Protein 4DM7 (pdb70)

Structure (mmCIF, N/CA/C/O backbone):
data_4DM7
#
_entry.id   4DM7
#
_cell.length_a   168.353
_cell.length_b   84.138
_cell.length_c   89.166
_cell.angle_alpha   90.00
_cell.angle_beta   100.48
_cell.angle_gamma   90.00
#
_symmetry.space_group_name_H-M   'C 1 2 1'
#
loop_
_entity.id
_entity.type
_entity.pdbx_description
1 polymer 'Putative hydrolase'
2 water water
#
loop_
_atom_site.group_PDB
_atom_site.id
_atom_site.type_symbol
_atom_site.label_atom_id
_atom_site.label_alt_id
_atom_site.label_comp_id
_atom_site.label_asym_id
_atom_site.label_entity_id
_atom_site.label_seq_id
_atom_site.pdbx_PDB_ins_code
_atom_site.Cartn_x
_atom_site.Cartn_y
_atom_site.Cartn_z
_atom_site.occupancy
_atom_site.B_iso_or_equiv
_atom_site.auth_seq_id
_atom_site.auth_comp_id
_atom_site.auth_asym_id
_atom_site.auth_atom_id
_atom_site.pdbx_PDB_model_num
ATOM 1 N N . ALA A 1 1 ? 0.354 -23.929 -8.083 1.00 22.65 25 ALA A N 1
ATOM 2 C CA . ALA A 1 1 ? 0.470 -25.385 -8.014 1.00 28.42 25 ALA A CA 1
ATOM 3 C C . ALA A 1 1 ? 0.281 -26.037 -9.383 1.00 27.02 25 ALA A C 1
ATOM 4 O O . ALA A 1 1 ? -0.796 -25.956 -9.979 1.00 30.81 25 ALA A O 1
ATOM 6 N N . GLU A 1 2 ? 1.333 -26.689 -9.871 1.00 21.79 26 GLU A N 1
ATOM 7 C CA . GLU A 1 2 ? 1.301 -27.328 -11.179 1.00 16.47 26 GLU A CA 1
ATOM 8 C C . GLU A 1 2 ? 1.658 -28.804 -11.075 1.00 14.07 26 GLU A C 1
ATOM 9 O O . GLU A 1 2 ? 2.651 -29.168 -10.454 1.00 14.55 26 GLU A O 1
ATOM 15 N N . GLU A 1 3 ? 0.836 -29.651 -11.682 1.00 8.64 27 GLU A N 1
ATOM 16 C CA . GLU A 1 3 ? 1.090 -31.079 -11.684 1.00 8.84 27 GLU A CA 1
ATOM 17 C C . GLU A 1 3 ? 2.309 -31.431 -12.530 1.00 6.25 27 GLU A C 1
ATOM 18 O O . GLU A 1 3 ? 3.001 -32.398 -12.253 1.00 12.34 27 GLU A O 1
ATOM 24 N N . PHE A 1 4 ? 2.584 -30.614 -13.549 1.00 7.50 28 PHE A N 1
ATOM 25 C CA . PHE A 1 4 ? 3.684 -30.865 -14.486 1.00 8.08 28 PHE A CA 1
ATOM 26 C C . PHE A 1 4 ? 4.410 -29.554 -14.783 1.00 10.89 28 PHE A C 1
ATOM 27 O O . PHE A 1 4 ? 3.792 -28.484 -14.820 1.00 11.62 28 PHE A O 1
ATOM 35 N N . PRO A 1 5 ? 5.727 -29.633 -15.009 1.00 9.73 29 PRO A N 1
ATOM 36 C CA . PRO A 1 5 ? 6.508 -28.419 -15.249 1.00 11.72 29 PRO A CA 1
ATOM 37 C C . PRO A 1 5 ? 6.231 -27.814 -16.620 1.00 11.68 29 PRO A C 1
ATOM 38 O O . PRO A 1 5 ? 6.267 -28.498 -17.657 1.00 9.26 29 PRO A O 1
ATOM 42 N N . VAL A 1 6 ? 5.943 -26.520 -16.605 1.00 14.76 30 VAL A N 1
ATOM 43 C CA . VAL A 1 6 ? 5.670 -25.758 -17.812 1.00 15.49 30 VAL A CA 1
ATOM 44 C C . VAL A 1 6 ? 6.978 -25.445 -18.536 1.00 13.69 30 VAL A C 1
ATOM 45 O O . VAL A 1 6 ? 7.969 -25.088 -17.896 1.00 17.15 30 VAL A O 1
ATOM 49 N N . PRO A 1 7 ? 7.000 -25.594 -19.874 1.00 14.37 31 PRO A N 1
ATOM 50 C CA . PRO A 1 7 ? 8.215 -25.252 -20.6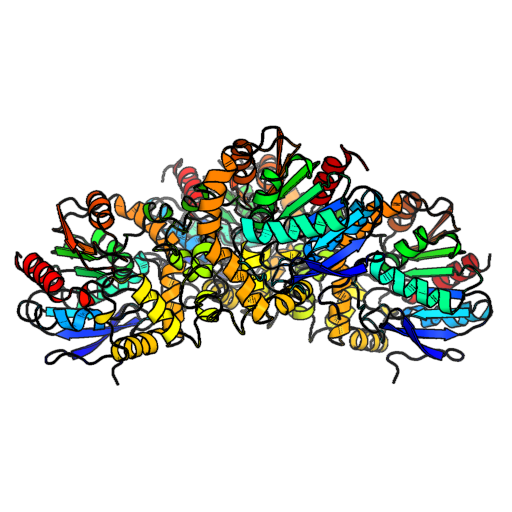22 1.00 15.44 31 PRO A CA 1
ATOM 51 C C . PRO A 1 7 ? 8.513 -23.764 -20.502 1.00 14.21 31 PRO A C 1
ATOM 52 O O . PRO A 1 7 ? 7.581 -22.971 -20.334 1.00 15.07 31 PRO A O 1
ATOM 56 N N . ASN A 1 8 ? 9.789 -23.393 -20.584 1.00 15.19 32 ASN A N 1
ATOM 57 C CA . ASN A 1 8 ? 10.177 -21.992 -20.468 1.00 15.08 32 ASN A CA 1
ATOM 58 C C . ASN A 1 8 ? 9.395 -21.147 -21.473 1.00 14.22 32 ASN A C 1
ATOM 59 O O . ASN A 1 8 ? 9.292 -21.497 -22.648 1.00 14.37 32 ASN A O 1
ATOM 64 N N . GLY A 1 9 ? 8.807 -20.053 -21.005 1.00 17.68 33 GLY A N 1
ATOM 65 C CA . GLY A 1 9 ? 8.127 -19.134 -21.900 1.00 19.53 33 GLY A CA 1
ATOM 66 C C . GLY A 1 9 ? 6.663 -19.461 -22.100 1.00 18.93 33 GLY A C 1
ATOM 67 O O . GLY A 1 9 ? 5.949 -18.768 -22.825 1.00 22.42 33 GLY A O 1
ATOM 68 N N . PHE A 1 10 ? 6.214 -20.536 -21.469 1.00 14.74 34 PHE A N 1
ATOM 69 C CA . PHE A 1 10 ? 4.801 -20.886 -21.523 1.00 13.90 34 PHE A CA 1
ATOM 70 C C . PHE A 1 10 ? 4.113 -20.507 -20.212 1.00 12.65 34 PHE A C 1
ATOM 71 O O . PHE A 1 10 ? 4.765 -20.337 -19.180 1.00 16.57 34 PHE A O 1
ATOM 79 N N . GLU A 1 11 ? 2.794 -20.377 -20.258 1.00 15.32 35 GLU A N 1
ATOM 80 C CA . GLU A 1 11 ? 2.032 -20.096 -19.054 1.00 14.85 35 GLU A CA 1
ATOM 81 C C . GLU A 1 11 ? 0.981 -21.167 -18.818 1.00 11.08 35 GLU A C 1
ATOM 82 O O . GLU A 1 11 ? 0.354 -21.652 -19.760 1.00 16.51 35 GLU A O 1
ATOM 88 N N . SER A 1 12 ? 0.815 -21.538 -17.556 1.00 11.75 36 SER A N 1
ATOM 89 C CA . SER A 1 12 ? -0.301 -22.369 -17.120 1.00 10.82 36 SER A CA 1
ATOM 90 C C . SER A 1 12 ? -1.463 -21.478 -16.685 1.00 12.90 36 SER A C 1
ATOM 91 O O . SER A 1 12 ? -1.294 -20.603 -15.832 1.00 13.74 36 SER A O 1
ATOM 94 N N . ALA A 1 13 ? -2.641 -21.694 -17.266 1.00 8.52 37 ALA A N 1
ATOM 95 C CA . ALA A 1 13 ? -3.798 -20.838 -16.985 1.00 11.21 37 ALA A CA 1
ATOM 96 C C . ALA A 1 13 ? -5.102 -21.625 -17.039 1.00 10.07 37 ALA A C 1
ATOM 97 O O . ALA A 1 13 ? -5.106 -22.823 -17.316 1.00 9.67 37 ALA A O 1
ATOM 99 N N . TYR A 1 14 ? -6.210 -20.947 -16.767 1.00 8.68 38 TYR A N 1
ATOM 100 C CA . TYR A 1 14 ? -7.520 -21.583 -16.788 1.00 8.61 38 TYR A CA 1
ATOM 101 C C . TYR A 1 14 ? -8.525 -20.700 -17.499 1.00 11.32 38 TYR A C 1
ATOM 102 O O . TYR A 1 14 ? -8.435 -19.470 -17.450 1.00 10.62 38 TYR A O 1
ATOM 111 N N . ARG A 1 15 ? -9.495 -21.330 -18.152 1.00 9.72 39 ARG A N 1
ATOM 112 C CA . ARG A 1 15 ? -10.611 -20.598 -18.725 1.00 8.94 39 ARG A CA 1
ATOM 113 C C . ARG A 1 15 ? -11.910 -21.319 -18.402 1.00 10.32 39 ARG A C 1
ATOM 114 O O . ARG A 1 15 ? -12.014 -22.535 -18.571 1.00 10.22 39 ARG A O 1
ATOM 122 N N . GLU A 1 16 ? -12.892 -20.579 -17.903 1.00 8.86 40 GLU A N 1
ATOM 123 C CA . GLU A 1 16 ? -14.223 -21.120 -17.687 1.00 11.35 40 GLU A CA 1
ATOM 124 C C . GLU A 1 16 ? -14.949 -21.194 -19.020 1.00 13.60 40 GLU A C 1
ATOM 125 O O . GLU A 1 16 ? -15.052 -20.197 -19.741 1.00 14.25 40 GLU A O 1
ATOM 131 N N . VAL A 1 17 ? -15.453 -22.379 -19.345 1.00 11.85 41 VAL A N 1
ATOM 132 C CA . VAL A 1 17 ? -16.170 -22.600 -20.591 1.00 11.79 41 VAL A CA 1
ATOM 133 C C . VAL A 1 17 ? -17.457 -23.347 -20.270 1.00 11.16 41 VAL A C 1
ATOM 134 O O . VAL A 1 17 ? -17.422 -24.474 -19.787 1.00 12.05 41 VAL A O 1
ATOM 138 N N . ASP A 1 18 ? -18.598 -22.706 -20.504 1.00 11.92 42 ASP A N 1
ATOM 139 C CA . ASP A 1 18 ? -19.879 -23.312 -20.166 1.00 12.53 42 ASP A CA 1
ATOM 140 C C . ASP A 1 18 ? -19.867 -23.857 -18.740 1.00 10.80 42 ASP A C 1
ATOM 141 O O . ASP A 1 18 ? -20.310 -24.976 -18.493 1.00 13.17 42 ASP A O 1
ATOM 146 N N . GLY A 1 19 ? -19.376 -23.046 -17.808 1.00 11.70 43 GLY A N 1
ATOM 147 C CA . GLY A 1 19 ? -19.408 -23.382 -16.393 1.00 13.69 43 GLY A CA 1
ATOM 148 C C . GLY A 1 19 ? -18.381 -24.405 -15.927 1.00 10.76 43 GLY A C 1
ATOM 149 O O . GLY A 1 19 ? -18.424 -24.838 -14.774 1.00 14.68 43 GLY A O 1
ATOM 150 N N . VAL A 1 20 ? -17.482 -24.807 -16.819 1.00 11.11 44 VAL A N 1
ATOM 151 C CA . VAL A 1 20 ? -16.438 -25.775 -16.493 1.00 12.51 44 VAL A CA 1
ATOM 152 C C . VAL A 1 20 ? -15.080 -25.095 -16.587 1.00 8.07 44 VAL A C 1
ATOM 153 O O . VAL A 1 20 ? -14.770 -24.466 -17.592 1.00 11.35 44 VAL A O 1
ATOM 157 N N . LYS A 1 21 ? -14.256 -25.230 -15.552 1.00 9.09 45 LYS A N 1
ATOM 158 C CA . LYS A 1 21 ? -12.959 -24.562 -15.545 1.00 11.48 45 LYS A CA 1
ATOM 159 C C . LYS A 1 21 ? -11.920 -25.465 -16.175 1.00 8.50 45 LYS A C 1
ATOM 160 O O . LYS A 1 21 ? -11.535 -26.479 -15.583 1.00 11.47 45 LYS A O 1
ATOM 166 N N . LEU A 1 22 ? -11.469 -25.102 -17.376 1.00 8.27 46 LEU A N 1
ATOM 167 C CA . LEU A 1 22 ? -10.476 -25.890 -18.096 1.00 8.28 46 LEU A CA 1
ATOM 168 C C . LEU A 1 22 ? -9.083 -25.356 -17.859 1.00 8.62 46 LEU A C 1
ATOM 169 O O . LEU A 1 22 ? -8.845 -24.150 -17.927 1.00 10.52 46 LEU A O 1
ATOM 174 N N . HIS A 1 23 ? -8.151 -26.260 -17.600 1.00 7.84 47 HIS A N 1
ATOM 175 C CA . HIS A 1 23 ? -6.745 -25.896 -17.484 1.00 8.04 47 HIS A CA 1
ATOM 176 C C . HIS A 1 23 ? -6.068 -26.005 -18.846 1.00 8.12 47 HIS A C 1
ATOM 177 O O . HIS A 1 23 ? -6.390 -26.896 -19.642 1.00 7.64 47 HIS A O 1
ATOM 184 N N . TYR A 1 24 ? -5.137 -25.105 -19.135 1.00 8.35 48 TYR A N 1
ATOM 185 C CA . TYR A 1 24 ? -4.337 -25.268 -20.337 1.00 5.01 48 TYR A CA 1
ATOM 186 C C . TYR A 1 24 ? -2.969 -24.650 -20.141 1.00 9.59 48 TYR A C 1
ATOM 187 O O . TYR A 1 24 ? -2.752 -23.863 -19.210 1.00 9.04 48 TYR A O 1
ATOM 196 N N . VAL A 1 25 ? -2.050 -25.019 -21.025 1.00 8.31 49 VAL A N 1
ATOM 197 C CA . VAL A 1 25 ? -0.740 -24.397 -21.082 1.00 8.49 49 VAL A CA 1
ATOM 198 C C . VAL A 1 25 ? -0.602 -23.744 -22.456 1.00 11.50 49 VAL A C 1
ATOM 199 O O . VAL A 1 25 ? -0.954 -24.349 -23.472 1.00 8.73 49 VAL A O 1
ATOM 203 N N . LYS A 1 26 ? -0.115 -22.499 -22.483 1.00 10.04 50 LYS A N 1
ATOM 204 C CA . LYS A 1 26 ? -0.077 -21.707 -23.708 1.00 11.07 50 LYS A CA 1
ATOM 205 C C . LYS A 1 26 ? 1.244 -20.970 -23.885 1.00 11.60 50 LYS A C 1
ATOM 206 O O . LYS A 1 26 ? 1.879 -20.552 -22.910 1.00 12.08 50 LYS A O 1
ATOM 212 N N . GLY A 1 27 ? 1.660 -20.824 -25.139 1.00 12.09 51 GLY A N 1
ATOM 213 C CA . GLY A 1 27 ? 2.849 -20.054 -25.462 1.00 11.36 51 GLY A CA 1
ATOM 214 C C . GLY A 1 27 ? 2.954 -19.855 -26.958 1.00 14.05 51 GLY A C 1
ATOM 215 O O . GLY A 1 27 ? 2.226 -20.477 -27.721 1.00 13.36 51 GLY A O 1
ATOM 216 N N . GLY A 1 28 ? 3.870 -18.987 -27.382 1.00 11.85 52 GLY A N 1
ATOM 217 C CA . GLY A 1 28 ? 4.071 -18.742 -28.798 1.00 14.81 52 GLY A CA 1
ATOM 218 C C . GLY A 1 28 ? 3.255 -17.600 -29.372 1.00 15.40 52 GLY A C 1
ATOM 219 O O . GLY A 1 28 ? 2.468 -16.960 -28.670 1.00 18.02 52 GLY A O 1
ATOM 220 N N . GLN A 1 29 ? 3.451 -17.353 -30.663 1.00 15.07 53 GLN A N 1
ATOM 221 C CA . GLN A 1 29 ? 2.766 -16.287 -31.383 1.00 16.26 53 GLN A CA 1
ATOM 222 C C . GLN A 1 29 ? 2.397 -16.785 -32.765 1.00 12.74 53 GLN A C 1
ATOM 223 O O . GLN A 1 29 ? 3.096 -17.624 -33.332 1.00 15.72 53 GLN A O 1
ATOM 229 N N . GLY A 1 30 ? 1.304 -16.264 -33.312 1.00 16.89 54 GLY A N 1
ATOM 230 C CA . GLY A 1 30 ? 0.858 -16.668 -34.633 1.00 16.10 54 GLY A CA 1
ATOM 231 C C . GLY A 1 30 ? -0.459 -17.423 -34.629 1.00 13.28 54 GLY A C 1
ATOM 232 O O . GLY A 1 30 ? -1.189 -17.419 -33.627 1.00 13.07 54 GLY A O 1
ATOM 233 N N . PRO A 1 31 ? -0.776 -18.078 -35.756 1.00 13.66 55 PRO A N 1
ATOM 234 C CA . PRO A 1 31 ? -2.018 -18.850 -35.851 1.00 16.93 55 PRO A CA 1
ATOM 235 C C . PRO A 1 31 ? -2.070 -19.897 -34.746 1.00 12.67 55 PRO A C 1
ATOM 236 O O . PRO A 1 31 ? -1.025 -20.386 -34.306 1.00 11.97 55 PRO A O 1
ATOM 240 N N . LEU A 1 32 ? -3.276 -20.241 -34.311 1.00 13.08 56 LEU A N 1
ATOM 241 C CA . LEU A 1 32 ? -3.440 -21.123 -33.166 1.00 11.68 56 LEU A CA 1
ATOM 242 C C . LEU A 1 32 ? -3.376 -22.598 -33.544 1.00 8.95 56 LEU A C 1
ATOM 243 O O . LEU A 1 32 ? -3.946 -23.015 -34.548 1.00 9.20 56 LEU A O 1
ATOM 248 N N . VAL A 1 33 ? -2.658 -23.370 -32.741 1.00 9.92 57 VAL A N 1
ATOM 249 C CA . VAL A 1 33 ? -2.717 -24.823 -32.800 1.00 10.04 57 VAL A CA 1
ATOM 250 C C . VAL A 1 33 ? -3.112 -25.319 -31.420 1.00 7.93 57 VAL A C 1
ATOM 251 O O . VAL A 1 33 ? -2.515 -24.920 -30.417 1.00 9.38 57 VAL A O 1
ATOM 255 N N . MET A 1 34 ? -4.141 -26.160 -31.372 1.00 7.81 58 MET A N 1
ATOM 256 C CA . MET A 1 34 ? -4.563 -26.782 -30.129 1.00 7.65 58 MET A CA 1
ATOM 257 C C . MET A 1 34 ? -4.152 -28.244 -30.139 1.00 5.56 58 MET A C 1
ATOM 258 O O . MET A 1 34 ? -4.436 -28.965 -31.106 1.00 7.04 58 MET A O 1
ATOM 263 N N . LEU A 1 35 ? -3.484 -28.663 -29.067 1.00 5.97 59 LEU A N 1
ATOM 264 C CA . LEU A 1 35 ? -3.009 -30.037 -28.919 1.00 7.32 59 LEU A CA 1
ATOM 265 C C . LEU A 1 35 ? -3.809 -30.709 -27.818 1.00 5.09 59 LEU A C 1
ATOM 266 O O . LEU A 1 35 ? -3.853 -30.198 -26.703 1.00 6.56 59 LEU A O 1
ATOM 271 N N . VAL A 1 36 ? -4.433 -31.852 -28.123 1.00 5.93 60 VAL A N 1
ATOM 272 C CA . VAL A 1 36 ? -5.352 -32.514 -27.180 1.00 5.32 60 VAL A CA 1
ATOM 273 C C . VAL A 1 36 ? -4.859 -33.921 -26.838 1.00 5.98 60 VAL A C 1
ATOM 274 O O . VAL A 1 36 ? -4.781 -34.806 -27.697 1.00 6.60 60 VAL A O 1
ATOM 278 N N . HIS A 1 37 ? -4.553 -34.121 -25.565 1.00 5.55 61 HIS A N 1
ATOM 279 C CA . HIS A 1 37 ? -3.990 -35.375 -25.057 1.00 3.88 61 HIS A CA 1
ATOM 280 C C . HIS A 1 37 ? -5.009 -36.512 -24.941 1.00 4.54 61 HIS A C 1
ATOM 281 O O . HIS A 1 37 ? -6.212 -36.323 -25.158 1.00 5.00 61 HIS A O 1
ATOM 288 N N . GLY A 1 38 ? -4.520 -37.688 -24.553 1.00 4.88 62 GLY A N 1
ATOM 289 C CA . GLY A 1 38 ? -5.377 -38.849 -24.380 1.00 5.94 62 GLY A CA 1
ATOM 290 C C . GLY A 1 38 ? -5.355 -39.488 -23.003 1.00 5.53 62 GLY A C 1
ATOM 291 O O . GLY A 1 38 ? -4.908 -38.886 -22.016 1.00 5.29 62 GLY A O 1
ATOM 292 N N . PHE A 1 39 ? -5.848 -40.718 -22.941 1.00 5.84 63 PHE A N 1
ATOM 293 C CA . PHE A 1 39 ? -5.967 -41.440 -21.680 1.00 5.28 63 PHE A CA 1
ATOM 294 C C . PHE A 1 39 ? -4.618 -41.748 -21.032 1.00 3.63 63 PHE A C 1
ATOM 295 O O . PHE A 1 39 ? -3.658 -42.108 -21.709 1.00 5.68 63 PHE A O 1
ATOM 303 N N . GLY A 1 40 ? -4.570 -41.629 -19.712 1.00 5.24 64 GLY A N 1
ATOM 304 C CA . GLY A 1 40 ? -3.361 -41.922 -18.961 1.00 3.75 64 GLY A CA 1
ATOM 305 C C . GLY A 1 40 ? -2.450 -40.721 -18.838 1.00 6.60 64 GLY A C 1
ATOM 306 O O . GLY A 1 40 ? -1.482 -40.765 -18.087 1.00 6.76 64 GLY A O 1
ATOM 307 N N . GLN A 1 41 ? -2.776 -39.651 -19.555 1.00 5.07 65 GLN A N 1
ATOM 308 C CA . GLN A 1 41 ? -1.885 -38.505 -19.656 1.00 5.57 65 GLN A CA 1
ATOM 309 C C . GLN A 1 41 ? -2.629 -37.189 -19.521 1.00 5.45 65 GLN A C 1
ATOM 310 O O . GLN A 1 41 ? -3.792 -37.159 -19.135 1.00 5.00 65 GLN A O 1
ATOM 316 N N . THR A 1 42 ? -1.928 -36.103 -19.818 1.00 5.45 66 THR A N 1
ATOM 317 C CA . THR A 1 42 ? -2.422 -34.740 -19.670 1.00 4.76 66 THR A CA 1
ATOM 318 C C . THR A 1 42 ? -1.736 -33.928 -20.754 1.00 5.44 66 THR A C 1
ATOM 319 O O . THR A 1 42 ? -1.043 -34.489 -21.615 1.00 5.52 66 THR A O 1
ATOM 323 N N . TRP A 1 43 ? -1.875 -32.606 -20.680 1.00 6.62 67 TRP A N 1
ATOM 324 C CA . TRP A 1 43 ? -1.222 -31.700 -21.618 1.00 4.54 67 TRP A CA 1
ATOM 325 C C . TRP A 1 43 ? 0.278 -31.992 -21.747 1.00 5.75 67 TRP A C 1
ATOM 326 O O . TRP A 1 43 ? 0.888 -31.738 -22.794 1.00 6.21 67 TRP A O 1
ATOM 337 N N . TYR A 1 44 ? 0.863 -32.515 -20.674 1.00 5.50 68 TYR A N 1
ATOM 338 C CA . TYR A 1 44 ? 2.312 -32.688 -20.593 1.00 6.56 68 TYR A CA 1
ATOM 339 C C . TYR A 1 44 ? 2.894 -33.616 -21.659 1.00 5.20 68 TYR A C 1
ATOM 340 O O . TYR A 1 44 ? 4.078 -33.519 -21.968 1.00 6.16 68 TYR A O 1
ATOM 349 N N . GLU A 1 45 ? 2.084 -34.497 -22.251 1.00 4.41 69 GLU A N 1
ATOM 350 C CA . GLU A 1 45 ? 2.636 -35.376 -23.279 1.00 5.48 69 GLU A CA 1
ATOM 351 C C . GLU A 1 45 ? 3.184 -34.540 -24.441 1.00 4.92 69 GLU A C 1
ATOM 352 O O . GLU A 1 45 ? 4.035 -35.006 -25.192 1.00 6.62 69 GLU A O 1
ATOM 358 N N . TRP A 1 46 ? 2.683 -33.313 -24.588 1.00 4.22 70 TRP A N 1
ATOM 359 C CA . TRP A 1 46 ? 3.072 -32.427 -25.675 1.00 5.06 70 TRP A CA 1
ATOM 360 C C . TRP A 1 46 ? 4.240 -31.502 -25.336 1.00 6.01 70 TRP A C 1
ATOM 361 O O . TRP A 1 46 ? 4.605 -30.665 -26.155 1.00 6.62 70 TRP A O 1
ATOM 372 N N . HIS A 1 47 ? 4.818 -31.631 -24.139 1.00 5.74 71 HIS A N 1
ATOM 373 C CA . HIS A 1 47 ? 5.743 -30.595 -23.662 1.00 6.85 71 HIS A CA 1
ATOM 374 C C . HIS A 1 47 ? 7.027 -30.475 -24.490 1.00 6.75 71 HIS A C 1
ATOM 375 O O . HIS A 1 47 ? 7.670 -29.425 -24.484 1.00 10.22 71 HIS A O 1
ATOM 382 N N . GLN A 1 48 ? 7.413 -31.546 -25.181 1.00 7.07 72 GLN A N 1
ATOM 383 C CA . GLN A 1 48 ? 8.600 -31.498 -26.044 1.00 9.27 72 GLN A CA 1
ATOM 384 C C . GLN A 1 48 ? 8.302 -30.860 -27.400 1.00 10.23 72 GLN A C 1
ATOM 385 O O . GLN A 1 48 ? 9.141 -30.148 -27.960 1.00 14.19 72 GLN A O 1
ATOM 391 N N . LEU A 1 49 ? 7.115 -31.131 -27.935 1.00 7.57 73 LEU A N 1
ATOM 392 C CA . LEU A 1 49 ? 6.678 -30.559 -29.204 1.00 9.14 73 LEU A CA 1
ATOM 393 C C . LEU A 1 49 ? 6.346 -29.068 -29.093 1.00 6.62 73 LEU A C 1
ATOM 394 O O . LEU A 1 49 ? 6.587 -28.303 -30.024 1.00 9.97 73 LEU A O 1
ATOM 399 N N . MET A 1 50 ? 5.787 -28.670 -27.956 1.00 8.33 74 MET A N 1
ATOM 400 C CA . MET A 1 50 ? 5.261 -27.312 -27.783 1.00 10.23 74 MET A CA 1
ATOM 401 C C . MET A 1 50 ? 6.249 -26.163 -28.086 1.00 10.01 74 MET A C 1
ATOM 402 O O . MET A 1 50 ? 5.893 -25.242 -28.822 1.00 10.10 74 MET A O 1
ATOM 407 N N . PRO A 1 51 ? 7.484 -26.214 -27.541 1.00 10.30 75 PRO A N 1
ATOM 408 C CA . PRO A 1 51 ? 8.438 -25.122 -27.793 1.00 11.95 75 PRO A CA 1
ATOM 409 C C . PRO A 1 51 ? 8.778 -24.986 -29.274 1.00 10.55 75 PRO A C 1
ATOM 410 O O . PRO A 1 51 ? 9.042 -23.880 -29.758 1.00 12.65 75 PRO A O 1
ATOM 414 N N . GLU A 1 52 ? 8.775 -26.108 -29.987 1.00 13.00 76 GLU A N 1
ATOM 415 C CA . GLU A 1 52 ? 9.113 -26.115 -31.407 1.00 15.89 76 GLU A CA 1
ATOM 416 C C . GLU A 1 52 ? 7.990 -25.485 -32.227 1.00 12.37 76 GLU A C 1
ATOM 417 O O . GLU A 1 52 ? 8.230 -24.648 -33.092 1.00 13.72 76 GLU A O 1
ATOM 423 N N . LEU A 1 53 ? 6.756 -25.874 -31.938 1.00 11.95 77 LEU A N 1
ATOM 424 C CA . LEU A 1 53 ? 5.610 -25.266 -32.599 1.00 9.71 77 LEU A CA 1
ATOM 425 C C . LEU A 1 53 ? 5.452 -23.783 -32.256 1.00 11.51 77 LEU A C 1
ATOM 426 O O . LEU A 1 53 ? 5.014 -22.995 -33.090 1.00 13.34 77 LEU A O 1
ATOM 431 N N . ALA A 1 54 ? 5.816 -23.410 -31.033 1.00 10.13 78 ALA A N 1
ATOM 432 C CA . ALA A 1 54 ? 5.691 -22.028 -30.563 1.00 10.80 78 ALA A CA 1
ATOM 433 C C . ALA A 1 54 ? 6.521 -21.022 -31.348 1.00 15.24 78 ALA A C 1
ATOM 434 O O . ALA A 1 54 ? 6.323 -19.818 -31.212 1.00 16.41 78 ALA A O 1
ATOM 436 N N . LYS A 1 55 ? 7.456 -21.514 -32.153 1.00 13.51 79 LYS A N 1
ATOM 437 C CA . LYS A 1 55 ? 8.294 -20.636 -32.965 1.00 12.76 79 LYS A CA 1
ATOM 438 C C . LYS A 1 55 ? 7.523 -20.112 -34.173 1.00 17.17 79 LYS A C 1
ATOM 439 O O . LYS A 1 55 ? 7.941 -19.142 -34.815 1.00 19.04 79 LYS A O 1
ATOM 445 N N . ARG A 1 56 ? 6.398 -20.756 -34.473 1.00 17.31 80 ARG A N 1
ATOM 446 C CA . ARG A 1 56 ? 5.609 -20.441 -35.662 1.00 19.32 80 ARG A CA 1
ATOM 447 C C . ARG A 1 56 ? 4.121 -20.258 -35.360 1.00 17.02 80 ARG A C 1
ATOM 448 O O . ARG A 1 56 ? 3.382 -19.713 -36.179 1.00 18.24 80 ARG A O 1
ATOM 456 N N . PHE A 1 57 ? 3.687 -20.715 -34.188 1.00 14.99 81 PHE A N 1
ATOM 457 C CA . PHE A 1 57 ? 2.267 -20.751 -33.849 1.00 13.82 81 PHE A CA 1
ATOM 458 C C . PHE A 1 57 ? 2.008 -20.307 -32.416 1.00 11.16 81 PHE A C 1
ATOM 459 O O . PHE A 1 57 ? 2.901 -20.372 -31.560 1.00 11.83 81 PHE A O 1
ATOM 467 N N . THR A 1 58 ? 0.777 -19.872 -32.152 1.00 9.71 82 THR A N 1
ATOM 468 C CA . THR A 1 58 ? 0.274 -19.832 -30.784 1.00 9.41 82 THR A CA 1
ATOM 469 C C . THR A 1 58 ? -0.176 -21.256 -30.455 1.00 10.27 82 THR A C 1
ATOM 470 O O . THR A 1 58 ? -0.981 -21.840 -31.181 1.00 12.37 82 THR A O 1
ATOM 474 N N . VAL A 1 59 ? 0.368 -21.816 -29.378 1.00 10.55 83 VAL A N 1
ATOM 475 C CA . VAL A 1 59 ? 0.111 -23.201 -29.010 1.00 10.32 83 VAL A CA 1
ATOM 476 C C . VAL A 1 59 ? -0.688 -23.258 -27.713 1.00 8.86 83 VAL A C 1
ATOM 477 O O . VAL A 1 59 ? -0.300 -22.634 -26.720 1.00 11.21 83 VAL A O 1
ATOM 481 N N . ILE A 1 60 ? -1.799 -23.995 -27.725 1.00 8.11 84 ILE A N 1
ATOM 482 C CA . ILE A 1 60 ? -2.555 -24.242 -26.510 1.00 10.46 84 ILE A CA 1
ATOM 483 C C . ILE A 1 60 ? -2.734 -25.747 -26.329 1.00 8.10 84 ILE A C 1
ATOM 484 O O . ILE A 1 60 ? -3.092 -26.465 -27.274 1.00 9.48 84 ILE A O 1
ATOM 489 N N . ALA A 1 61 ? -2.457 -26.214 -25.117 1.00 7.75 85 ALA A N 1
ATOM 490 C CA . ALA A 1 61 ? -2.625 -27.628 -24.775 1.00 6.66 85 ALA A CA 1
ATOM 491 C C . ALA A 1 61 ? -3.489 -27.723 -23.529 1.00 7.42 85 ALA A C 1
ATOM 492 O O . ALA A 1 61 ? -3.002 -27.503 -22.424 1.00 8.16 85 ALA A O 1
ATOM 494 N N . PRO A 1 62 ? -4.786 -28.034 -23.704 1.00 7.04 86 PRO A N 1
ATOM 495 C CA . PRO A 1 62 ? -5.677 -28.149 -22.547 1.00 6.95 86 PRO A CA 1
ATOM 496 C C . PRO A 1 62 ? -5.655 -29.542 -21.921 1.00 9.10 86 PRO A C 1
ATOM 497 O O . PRO A 1 62 ? -5.300 -30.535 -22.583 1.00 7.38 86 PRO A O 1
ATOM 501 N N . ASP A 1 63 ? -6.031 -29.606 -20.647 1.00 6.89 87 ASP A N 1
ATOM 502 C CA . ASP A 1 63 ? -6.361 -30.867 -19.984 1.00 6.01 87 ASP A CA 1
ATOM 503 C C . ASP A 1 63 ? -7.820 -31.188 -20.297 1.00 5.00 87 ASP A C 1
ATOM 504 O O . ASP A 1 63 ? -8.688 -30.316 -20.191 1.00 7.25 87 ASP A O 1
ATOM 509 N N . LEU A 1 64 ? -8.090 -32.420 -20.711 1.00 5.24 88 LEU A N 1
ATOM 510 C CA . LEU A 1 64 ? -9.470 -32.855 -20.949 1.00 5.77 88 LEU A CA 1
ATOM 511 C C . LEU A 1 64 ? -10.306 -32.744 -19.675 1.00 6.30 88 LEU A C 1
ATOM 512 O O . LEU A 1 64 ? -9.790 -32.907 -18.567 1.00 6.46 88 LEU A O 1
ATOM 517 N N . PRO A 1 65 ? -11.597 -32.444 -19.827 1.00 6.56 89 PRO A N 1
ATOM 518 C CA . PRO A 1 65 ? -12.470 -32.312 -18.661 1.00 7.09 89 PRO A CA 1
ATOM 519 C C . PRO A 1 65 ? -12.328 -33.502 -17.713 1.00 8.27 89 PRO A C 1
ATOM 520 O O . PRO A 1 65 ? -12.411 -34.669 -18.136 1.00 7.53 89 PRO A O 1
ATOM 524 N N . GLY A 1 66 ? -12.092 -33.194 -16.437 1.00 7.01 90 GLY A N 1
ATOM 525 C CA . GLY A 1 66 ? -11.940 -34.204 -15.407 1.00 7.64 90 GLY A CA 1
ATOM 526 C C . GLY A 1 66 ? -10.512 -34.671 -15.211 1.00 6.29 90 GLY A C 1
ATOM 527 O O . GLY A 1 66 ? -10.172 -35.168 -14.139 1.00 8.40 90 GLY A O 1
ATOM 528 N N . LEU A 1 67 ? -9.688 -34.495 -16.241 1.00 6.50 91 LEU A N 1
ATOM 529 C CA . LEU A 1 67 ? -8.312 -34.972 -16.222 1.00 5.50 91 LEU A CA 1
ATOM 530 C C . LEU A 1 67 ? -7.344 -33.817 -15.996 1.00 7.22 91 LEU A C 1
ATOM 531 O O . LEU A 1 67 ? -7.699 -32.644 -16.170 1.00 6.66 91 LEU A O 1
ATOM 536 N N . GLY A 1 68 ? -6.113 -34.137 -15.612 1.00 6.06 92 GLY A N 1
ATOM 537 C CA . GLY A 1 68 ? -5.149 -33.104 -15.285 1.00 6.45 92 GLY A CA 1
ATOM 538 C C . GLY A 1 68 ? -5.773 -32.119 -14.300 1.00 6.86 92 GLY A C 1
ATOM 539 O O . GLY A 1 68 ? -6.312 -32.528 -13.267 1.00 8.09 92 GLY A O 1
ATOM 540 N N . GLN A 1 69 ? -5.720 -30.830 -14.620 1.00 8.04 93 GLN A N 1
ATOM 541 C CA . GLN A 1 69 ? -6.219 -29.798 -13.712 1.00 7.24 93 GLN A CA 1
ATOM 542 C C . GLN A 1 69 ? -7.530 -29.181 -14.195 1.00 8.90 93 GLN A C 1
ATOM 543 O O . GLN A 1 69 ? -7.907 -28.092 -13.752 1.00 8.75 93 GLN A O 1
ATOM 549 N N . SER A 1 70 ? -8.223 -29.879 -15.096 1.00 7.26 94 SER A N 1
ATOM 550 C CA . SER A 1 70 ? -9.522 -29.428 -15.618 1.00 6.14 94 SER A CA 1
ATOM 551 C C . SER A 1 70 ? -10.687 -30.037 -14.842 1.00 5.85 94 SER A C 1
ATOM 552 O O . SER A 1 70 ? -10.681 -31.232 -14.531 1.00 7.63 94 SER A O 1
ATOM 555 N N . GLU A 1 71 ? -11.698 -29.221 -14.553 1.00 7.94 95 GLU A N 1
ATOM 556 C CA . GLU A 1 71 ? -12.921 -29.718 -13.932 1.00 8.63 95 GLU A CA 1
ATOM 557 C C . GLU A 1 71 ? -13.663 -30.697 -14.844 1.00 8.47 95 GLU A C 1
ATOM 558 O O . GLU A 1 71 ? -13.566 -30.616 -16.072 1.00 8.75 95 GLU A O 1
ATOM 564 N N . PRO A 1 72 ? -14.410 -31.630 -14.238 1.00 9.04 96 PRO A N 1
ATOM 565 C CA . PRO A 1 72 ? -15.242 -32.549 -15.018 1.00 9.76 96 PRO A CA 1
ATOM 566 C C . PRO A 1 72 ? -16.276 -31.782 -15.841 1.00 7.69 96 PRO A C 1
ATOM 567 O O . PRO A 1 72 ? -16.635 -30.640 -15.490 1.00 9.46 96 PRO A O 1
ATOM 571 N N . PRO A 1 73 ? -16.753 -32.398 -16.928 1.00 9.53 97 PRO A N 1
ATOM 572 C CA . PRO A 1 73 ? -17.772 -31.752 -17.762 1.00 10.11 97 PRO A CA 1
ATOM 573 C C . PRO A 1 73 ? -19.084 -31.723 -17.011 1.00 11.66 97 PRO A C 1
ATOM 574 O O . PRO A 1 73 ? -19.336 -32.589 -16.167 1.00 12.53 97 PRO A O 1
ATOM 578 N N . LYS A 1 74 ? -19.916 -30.737 -17.316 1.00 11.96 98 LYS A N 1
ATOM 579 C CA . LYS A 1 74 ? -21.206 -30.618 -16.652 1.00 12.72 98 LYS A CA 1
ATOM 580 C C . LYS A 1 74 ? -22.327 -31.239 -17.476 1.00 14.02 98 LYS A C 1
ATOM 581 O O . LYS A 1 74 ? -23.376 -31.590 -16.941 1.00 18.56 98 LYS A O 1
ATOM 587 N N . THR A 1 75 ? -22.098 -31.379 -18.775 1.00 9.36 99 THR A N 1
ATOM 588 C CA . THR A 1 75 ? -23.053 -32.045 -19.656 1.00 11.93 99 THR A CA 1
ATOM 589 C C . THR A 1 75 ? -22.856 -33.567 -19.629 1.00 12.64 99 THR A C 1
ATOM 590 O O . THR A 1 75 ? -23.704 -34.311 -19.130 1.00 14.82 99 THR A O 1
ATOM 594 N N . GLY A 1 76 ? -21.725 -34.034 -20.151 1.00 10.82 100 GLY A N 1
ATOM 595 C CA . GLY A 1 76 ? -21.447 -35.459 -20.161 1.00 11.53 100 GLY A CA 1
ATOM 596 C C . GLY A 1 76 ? -20.126 -35.719 -20.842 1.00 9.40 100 GLY A C 1
ATOM 597 O O . GLY A 1 76 ? -19.439 -34.783 -21.241 1.00 10.36 100 GLY A O 1
ATOM 598 N N . TYR A 1 77 ? -19.785 -36.995 -20.989 1.00 9.62 101 TYR A N 1
ATOM 599 C CA . TYR A 1 77 ? -18.473 -37.402 -21.473 1.00 7.78 101 TYR A CA 1
ATOM 600 C C . TYR A 1 77 ? -18.470 -37.951 -22.894 1.00 8.49 101 TYR A C 1
ATOM 601 O O . TYR A 1 77 ? -17.422 -38.412 -23.367 1.00 7.60 101 TYR A O 1
ATOM 610 N N . SER A 1 78 ? -19.624 -37.955 -23.555 1.00 9.15 102 SER A N 1
ATOM 611 C CA . SER A 1 78 ? -19.674 -38.366 -24.948 1.00 8.26 102 SER A CA 1
ATOM 612 C C . SER A 1 78 ? -18.865 -37.393 -25.795 1.00 10.31 102 SER A C 1
ATOM 613 O O . SER A 1 78 ? -18.705 -36.222 -25.444 1.00 9.50 102 SER A O 1
ATOM 616 N N . GLY A 1 79 ? -18.376 -37.874 -26.927 1.00 9.01 103 GLY A N 1
ATOM 617 C CA . GLY A 1 79 ? -17.526 -37.051 -27.768 1.00 8.03 103 GLY A CA 1
ATOM 618 C C . GLY A 1 79 ? -18.155 -35.733 -28.155 1.00 8.99 103 GLY A C 1
ATOM 619 O O . GLY A 1 79 ? -17.487 -34.691 -28.149 1.00 10.43 103 GLY A O 1
ATOM 620 N N . GLU A 1 80 ? -19.434 -35.762 -28.496 1.00 8.58 104 GLU A N 1
ATOM 621 C CA . GLU A 1 80 ? -20.092 -34.551 -28.953 1.00 11.59 104 GLU A CA 1
ATOM 622 C C . GLU A 1 80 ? -20.205 -33.539 -27.815 1.00 10.46 104 GLU A C 1
ATOM 623 O O . GLU A 1 80 ? -20.055 -32.335 -28.033 1.00 13.91 104 GLU A O 1
ATOM 629 N N . GLN A 1 81 ? -20.466 -34.016 -26.600 1.00 10.02 105 GLN A N 1
ATOM 630 C CA . GLN A 1 81 ? -20.553 -33.122 -25.446 1.00 9.45 105 GLN A CA 1
ATOM 631 C C . GLN A 1 81 ? -19.201 -32.503 -25.092 1.00 7.25 105 GLN A C 1
ATOM 632 O O . GLN A 1 81 ? -19.093 -31.309 -24.842 1.00 10.32 105 GLN A O 1
ATOM 638 N N . VAL A 1 82 ? -18.158 -33.323 -25.054 1.00 8.70 106 VAL A N 1
ATOM 639 C CA . VAL A 1 82 ? -16.843 -32.817 -24.698 1.00 6.36 106 VAL A CA 1
ATOM 640 C C . VAL A 1 82 ? -16.264 -31.889 -25.763 1.00 8.06 106 VAL A C 1
ATOM 641 O O . VAL A 1 82 ? -15.594 -30.904 -25.443 1.00 9.02 106 VAL A O 1
ATOM 645 N N . ALA A 1 83 ? -16.548 -32.180 -27.026 1.00 7.11 107 ALA A N 1
ATOM 646 C CA . ALA A 1 83 ? -16.023 -31.359 -28.119 1.00 9.24 107 ALA A CA 1
ATOM 647 C C . ALA A 1 83 ? -16.523 -29.910 -28.044 1.00 8.70 107 ALA A C 1
ATOM 648 O O . ALA A 1 83 ? -15.815 -28.992 -28.445 1.00 9.93 107 ALA A O 1
ATOM 650 N N . VAL A 1 84 ? -17.740 -29.699 -27.541 1.00 9.42 108 VAL A N 1
ATOM 651 C CA . VAL A 1 84 ? -18.225 -28.334 -27.335 1.00 9.43 108 VAL A CA 1
ATOM 652 C C . VAL A 1 84 ? -17.262 -27.514 -26.478 1.00 8.28 108 VAL A C 1
ATOM 653 O O . VAL A 1 84 ? -16.920 -26.389 -26.836 1.00 10.44 108 VAL A O 1
ATOM 657 N N . TYR A 1 85 ? -16.816 -28.072 -25.356 1.00 8.66 109 TYR A N 1
ATOM 658 C CA . TYR A 1 85 ? -15.887 -27.356 -24.483 1.00 10.23 109 TYR A CA 1
ATOM 659 C C . TYR A 1 85 ? -14.591 -27.011 -25.204 1.00 10.17 109 TYR A C 1
ATOM 660 O O . TYR A 1 85 ? -14.082 -25.893 -25.099 1.00 10.78 109 TYR A O 1
ATOM 669 N N . LEU A 1 86 ? -14.036 -27.984 -25.920 1.00 8.62 110 LEU A N 1
ATOM 670 C CA . LEU A 1 86 ? -12.760 -27.781 -26.599 1.00 8.28 110 LEU A CA 1
ATOM 671 C C . LEU A 1 86 ? -12.874 -26.803 -27.768 1.00 7.38 110 LEU A C 1
ATOM 672 O O . LEU A 1 86 ? -11.989 -25.973 -27.979 1.00 8.36 110 LEU A O 1
ATOM 677 N N . HIS A 1 87 ? -13.977 -26.880 -28.508 1.00 9.64 111 HIS A N 1
ATOM 678 C CA . HIS A 1 87 ? -14.214 -25.949 -29.601 1.00 9.49 111 HIS A CA 1
ATOM 679 C C . HIS A 1 87 ? -14.339 -24.523 -29.066 1.00 10.01 111 HIS A C 1
ATOM 680 O O . HIS A 1 87 ? -13.693 -23.603 -29.569 1.00 10.67 111 HIS A O 1
ATOM 687 N N . LYS A 1 88 ? -15.154 -24.335 -28.032 1.00 9.30 112 LYS A N 1
ATOM 688 C CA . LYS A 1 88 ? -15.322 -23.007 -27.453 1.00 11.32 112 LYS A CA 1
ATOM 689 C C . LYS A 1 88 ? -14.016 -22.465 -26.860 1.00 11.11 112 LYS A C 1
ATOM 690 O O . LYS A 1 88 ? -13.718 -21.276 -26.984 1.00 12.76 112 LYS A O 1
ATOM 696 N N . LEU A 1 89 ? -13.219 -23.333 -26.242 1.00 9.70 113 LEU A N 1
ATOM 697 C CA . LEU A 1 89 ? -11.931 -22.894 -25.702 1.00 10.69 113 LEU A CA 1
ATOM 698 C C . LEU A 1 89 ? -11.032 -22.332 -26.807 1.00 10.89 113 LEU A C 1
ATOM 699 O O . LEU A 1 89 ? -10.489 -21.229 -26.686 1.00 10.29 113 LEU A O 1
ATOM 704 N N . ALA A 1 90 ? -10.874 -23.106 -27.878 1.00 10.41 114 ALA A N 1
ATOM 705 C CA . ALA A 1 90 ? -10.039 -22.709 -28.998 1.00 10.83 114 ALA A CA 1
ATOM 706 C C . ALA A 1 90 ? -10.540 -21.405 -29.604 1.00 11.46 114 ALA A C 1
ATOM 707 O O . ALA A 1 90 ? -9.749 -20.516 -29.895 1.00 13.00 114 ALA A O 1
ATOM 709 N N . ARG A 1 91 ? -11.853 -21.294 -29.793 1.00 10.98 115 ARG A N 1
ATOM 710 C CA . ARG A 1 91 ? -12.405 -20.120 -30.463 1.00 12.15 115 ARG A CA 1
ATOM 711 C C . ARG A 1 91 ? -12.250 -18.853 -29.620 1.00 14.33 115 ARG A C 1
ATOM 712 O O . ARG A 1 91 ? -12.258 -17.743 -30.152 1.00 16.63 115 ARG A O 1
ATOM 720 N N . GLN A 1 92 ? -12.084 -19.014 -28.313 1.00 14.16 116 GLN A N 1
ATOM 721 C CA . GLN A 1 92 ? -11.775 -17.871 -27.452 1.00 15.14 116 GLN A CA 1
ATOM 722 C C . GLN A 1 92 ? -10.432 -17.250 -27.830 1.00 12.38 116 GLN A C 1
ATOM 723 O O . GLN A 1 92 ? -10.254 -16.021 -27.776 1.00 16.25 116 GLN A O 1
ATOM 729 N N . PHE A 1 93 ? -9.487 -18.103 -28.218 1.00 11.50 117 PHE A N 1
ATOM 730 C CA . PHE A 1 93 ? -8.145 -17.651 -28.568 1.00 13.48 117 PHE A CA 1
ATOM 731 C C . PHE A 1 93 ? -8.022 -17.350 -30.061 1.00 13.76 117 PHE A C 1
ATOM 732 O O . PHE A 1 93 ? -7.118 -16.629 -30.484 1.00 18.84 117 PHE A O 1
ATOM 740 N N . SER A 1 94 ? -8.930 -17.909 -30.854 1.00 14.28 118 SER A N 1
ATOM 741 C CA . SER A 1 94 ? -8.934 -17.679 -32.296 1.00 13.95 118 SER A CA 1
ATOM 742 C C . SER A 1 94 ? -10.349 -17.452 -32.811 1.00 13.95 118 SER A C 1
ATOM 743 O O . SER A 1 94 ? -10.886 -18.273 -33.554 1.00 15.03 118 SER A O 1
ATOM 746 N N . PRO A 1 95 ? -10.958 -16.324 -32.421 1.00 14.91 119 PRO A N 1
ATOM 747 C CA . PRO A 1 95 ? -12.367 -16.078 -32.744 1.00 17.72 119 PRO A CA 1
ATOM 748 C C . PRO A 1 95 ? -12.624 -15.745 -34.214 1.00 17.15 119 PRO A C 1
ATOM 749 O O . PRO A 1 95 ? -13.747 -15.943 -34.676 1.00 20.66 119 PRO A O 1
ATOM 753 N N . ASP A 1 96 ? -11.609 -15.263 -34.927 1.00 18.54 120 ASP A N 1
ATOM 754 C CA . ASP A 1 96 ? -11.795 -14.747 -36.286 1.00 24.08 120 ASP A CA 1
ATOM 755 C C . ASP A 1 96 ? -11.048 -15.530 -37.361 1.00 24.12 120 ASP A C 1
ATOM 756 O O . ASP A 1 96 ? -11.087 -15.165 -38.538 1.00 24.38 120 ASP A O 1
ATOM 761 N N . ARG A 1 97 ? -10.368 -16.599 -36.960 1.00 18.82 121 ARG A N 1
ATOM 762 C CA . ARG A 1 97 ? -9.547 -17.372 -37.881 1.00 17.78 121 ARG A CA 1
ATOM 763 C C . ARG A 1 97 ? -9.627 -18.854 -37.553 1.00 14.99 121 ARG A C 1
ATOM 764 O O . ARG A 1 97 ? -9.804 -19.231 -36.393 1.00 16.22 121 ARG A O 1
ATOM 772 N N . PRO A 1 98 ? -9.501 -19.706 -38.577 1.00 13.89 122 PRO A N 1
ATOM 773 C CA . PRO A 1 98 ? -9.473 -21.152 -38.343 1.00 12.35 122 PRO A CA 1
ATOM 774 C C . PRO A 1 98 ? -8.209 -21.495 -37.566 1.00 11.46 122 PRO A C 1
ATOM 775 O O . PRO A 1 98 ? -7.212 -20.765 -37.645 1.00 13.24 122 PRO A O 1
ATOM 779 N N . PHE A 1 99 ? -8.263 -22.580 -36.804 1.00 11.54 123 PHE A N 1
ATOM 780 C CA . PHE A 1 99 ? -7.100 -23.033 -36.046 1.00 9.64 123 PHE A CA 1
ATOM 781 C C . PHE A 1 99 ? -6.701 -24.444 -36.458 1.00 9.60 123 PHE A C 1
ATOM 782 O O . PHE A 1 99 ? -7.449 -25.125 -37.151 1.00 11.45 123 PHE A O 1
ATOM 790 N N . ASP A 1 100 ? -5.502 -24.862 -36.061 1.00 8.13 124 ASP A N 1
ATOM 791 C CA . ASP A 1 100 ? -5.064 -26.237 -36.303 1.00 10.43 124 ASP A CA 1
ATOM 792 C C . ASP A 1 100 ? -5.353 -27.126 -35.093 1.00 8.07 124 ASP A C 1
ATOM 793 O O . ASP A 1 100 ? -5.384 -26.653 -33.953 1.00 9.43 124 ASP A O 1
ATOM 798 N N . LEU A 1 101 ? -5.530 -28.420 -35.342 1.00 8.59 125 LEU A N 1
ATOM 799 C CA . LEU A 1 101 ? -5.851 -29.351 -34.272 1.00 8.29 125 LEU A CA 1
ATOM 800 C C . LEU A 1 101 ? -4.937 -30.561 -34.358 1.00 9.48 125 LEU A C 1
ATOM 801 O O . LEU A 1 101 ? -4.759 -31.133 -35.432 1.00 10.15 125 LEU A O 1
ATOM 806 N N . VAL A 1 102 ? -4.340 -30.929 -33.231 1.00 6.94 126 VAL A N 1
ATOM 807 C CA . VAL A 1 102 ? -3.583 -32.170 -33.118 1.00 5.94 126 VAL A CA 1
ATOM 808 C C . VAL A 1 102 ? -4.168 -32.939 -31.937 1.00 7.17 126 VAL A C 1
ATOM 809 O O . VAL A 1 102 ? -4.279 -32.387 -30.849 1.00 7.87 126 VAL A O 1
ATOM 813 N N . ALA A 1 103 ? -4.533 -34.207 -32.132 1.00 6.78 127 ALA A N 1
ATOM 814 C CA . ALA A 1 103 ? -5.126 -34.977 -31.045 1.00 6.94 127 ALA A CA 1
ATOM 815 C C . ALA A 1 103 ? -4.597 -36.401 -31.027 1.00 5.04 127 ALA A C 1
ATOM 816 O O . ALA A 1 103 ? -4.337 -36.992 -32.076 1.00 7.25 127 ALA A O 1
ATOM 818 N N . HIS A 1 104 ? -4.469 -36.938 -29.815 1.00 5.39 128 HIS A N 1
ATOM 819 C CA . HIS A 1 104 ? -3.904 -38.261 -29.568 1.00 5.20 128 HIS A CA 1
ATOM 820 C C . HIS A 1 104 ? -4.927 -39.049 -28.748 1.00 5.35 128 HIS A C 1
ATOM 821 O O . HIS A 1 104 ? -5.496 -38.535 -27.791 1.00 5.41 128 HIS A O 1
ATOM 828 N N . ASP A 1 105 ? -5.151 -40.295 -29.140 1.00 4.97 129 ASP A N 1
ATOM 829 C CA . ASP A 1 105 ? -5.935 -41.220 -28.325 1.00 7.69 129 ASP A CA 1
ATOM 830 C C . ASP A 1 105 ? -7.360 -40.683 -28.140 1.00 6.78 129 ASP A C 1
ATOM 831 O O . ASP A 1 105 ? -7.988 -40.290 -29.125 1.00 5.64 129 ASP A O 1
ATOM 836 N N . ILE A 1 106 ? -7.867 -40.627 -26.905 1.00 5.33 130 ILE A N 1
ATOM 837 C CA . ILE A 1 106 ? -9.240 -40.153 -26.698 1.00 6.01 130 ILE A CA 1
ATOM 838 C C . ILE A 1 106 ? -9.372 -38.666 -27.020 1.00 5.27 130 ILE A C 1
ATOM 839 O O . ILE A 1 106 ? -10.482 -38.148 -27.131 1.00 6.25 130 ILE A O 1
ATOM 844 N N . GLY A 1 107 ? -8.257 -37.972 -27.197 1.00 5.36 131 GLY A N 1
ATOM 845 C CA . GLY A 1 107 ? -8.325 -36.626 -27.738 1.00 7.71 131 GLY A CA 1
ATOM 846 C C . GLY A 1 107 ? -9.036 -36.604 -29.082 1.00 6.21 131 GLY A C 1
ATOM 847 O O . GLY A 1 107 ? -9.692 -35.615 -29.424 1.00 6.63 131 GLY A O 1
ATOM 848 N N . ILE A 1 108 ? -8.915 -37.685 -29.843 1.00 5.75 132 ILE A N 1
ATOM 849 C CA . ILE A 1 108 ? -9.632 -37.832 -31.107 1.00 8.14 132 ILE A CA 1
ATOM 850 C C . ILE A 1 108 ? -11.142 -37.913 -30.866 1.00 4.93 132 ILE A C 1
ATOM 851 O O . ILE A 1 108 ? -11.933 -37.218 -31.521 1.00 7.09 132 ILE A O 1
ATOM 856 N N . TRP A 1 109 ? -11.545 -38.769 -29.929 1.00 5.11 133 TRP A N 1
ATOM 857 C CA . TRP A 1 109 ? -12.953 -38.963 -29.609 1.00 4.57 133 TRP A CA 1
ATOM 858 C C . TRP A 1 109 ? -13.589 -37.635 -29.225 1.00 7.13 133 TRP A C 1
ATOM 859 O O . TRP A 1 109 ? -14.750 -37.359 -29.549 1.00 6.71 133 TRP A O 1
ATOM 870 N N . ASN A 1 110 ? -12.823 -36.814 -28.518 1.00 6.06 134 ASN A N 1
ATOM 871 C CA . ASN A 1 110 ? -13.333 -35.590 -27.917 1.00 6.99 134 ASN A CA 1
ATOM 872 C C . ASN A 1 110 ? -13.234 -34.373 -28.825 1.00 7.16 134 ASN A C 1
ATOM 873 O O . ASN A 1 110 ? -13.644 -33.266 -28.440 1.00 8.14 134 ASN A O 1
ATOM 878 N N . THR A 1 111 ? -12.713 -34.574 -30.034 1.00 5.28 135 THR A N 1
ATOM 879 C CA . THR A 1 111 ? -12.598 -33.484 -30.996 1.00 7.91 135 THR A CA 1
ATOM 880 C C . THR A 1 111 ? -13.321 -33.745 -32.307 1.00 7.22 135 THR A C 1
ATOM 881 O O . THR A 1 111 ? -13.751 -32.799 -32.963 1.00 7.77 135 THR A O 1
ATOM 885 N N . TYR A 1 112 ? -13.465 -35.007 -32.692 1.00 6.89 136 TYR A N 1
ATOM 886 C CA . TYR A 1 112 ? -14.040 -35.301 -34.001 1.00 7.64 136 TYR A CA 1
ATOM 887 C C . TYR A 1 112 ? -15.385 -34.585 -34.248 1.00 8.60 136 TYR A C 1
ATOM 888 O O . TYR A 1 112 ? -15.576 -33.967 -35.300 1.00 7.84 136 TYR A O 1
ATOM 897 N N . PRO A 1 113 ? -16.314 -34.654 -33.282 1.00 8.20 137 PRO A N 1
ATOM 898 C CA . PRO A 1 113 ? -17.596 -33.990 -33.551 1.00 6.46 137 PRO A CA 1
ATOM 899 C C . PRO A 1 113 ? -17.488 -32.497 -33.833 1.00 9.27 137 PRO A C 1
ATOM 900 O O . PRO A 1 113 ? -18.243 -31.981 -34.649 1.00 10.19 137 PRO A O 1
ATOM 904 N N . MET A 1 114 ? -16.584 -31.790 -33.169 1.00 9.28 138 MET A N 1
ATOM 905 C CA . MET A 1 114 ? -16.560 -30.348 -33.392 1.00 10.49 138 MET A CA 1
ATOM 906 C C . MET A 1 114 ? -15.835 -30.027 -34.689 1.00 11.43 138 MET A C 1
ATOM 907 O O . MET A 1 114 ? -16.087 -28.992 -35.304 1.00 11.26 138 MET A O 1
ATOM 912 N N . VAL A 1 115 ? -14.956 -30.926 -35.127 1.00 9.14 139 VAL A N 1
ATOM 913 C CA . VAL A 1 115 ? -14.333 -30.760 -36.433 1.00 10.64 139 VAL A CA 1
ATOM 914 C C . VAL A 1 115 ? -15.377 -30.888 -37.540 1.00 11.78 139 VAL A C 1
ATOM 915 O O . VAL A 1 115 ? -15.489 -30.020 -38.411 1.00 12.37 139 VAL A O 1
ATOM 919 N N . VAL A 1 116 ? -16.160 -31.957 -37.490 1.00 10.30 140 VAL A N 1
ATOM 920 C CA . VAL A 1 116 ? -17.145 -32.195 -38.534 1.00 11.14 140 VAL A CA 1
ATOM 921 C C . VAL A 1 116 ? -18.286 -31.166 -38.495 1.00 13.20 140 VAL A C 1
ATOM 922 O O . VAL A 1 116 ? -18.850 -30.820 -39.537 1.00 15.67 140 VAL A O 1
ATOM 926 N N . LYS A 1 117 ? -18.608 -30.651 -37.310 1.00 9.98 141 LYS A N 1
ATOM 927 C CA . LYS A 1 117 ? -19.682 -29.660 -37.192 1.00 12.32 141 LYS A CA 1
ATOM 928 C C . LYS A 1 117 ? -19.249 -28.218 -37.456 1.00 13.92 141 LYS A C 1
ATOM 929 O O . LYS A 1 117 ? -20.088 -27.343 -37.660 1.00 15.79 141 LYS A O 1
ATOM 935 N N . ASN A 1 118 ? -17.945 -27.972 -37.455 1.00 13.14 142 ASN A N 1
ATOM 936 C CA . ASN A 1 118 ? -17.431 -26.625 -37.654 1.00 12.95 142 ASN A CA 1
ATOM 937 C C . ASN A 1 118 ? -16.215 -26.664 -38.572 1.00 11.25 142 ASN A C 1
ATOM 938 O O . ASN A 1 118 ? -15.153 -26.147 -38.224 1.00 11.37 142 ASN A O 1
ATOM 943 N N . GLN A 1 119 ? -16.369 -27.280 -39.743 1.00 11.01 143 GLN A N 1
ATOM 944 C CA . GLN A 1 119 ? -15.227 -27.545 -40.619 1.00 11.55 143 GLN A CA 1
ATOM 945 C C . GLN A 1 119 ? -14.465 -26.278 -40.986 1.00 12.30 143 GLN A C 1
ATOM 946 O O . GLN A 1 119 ? -13.248 -26.306 -41.137 1.00 13.62 143 GLN A O 1
ATOM 952 N N . ALA A 1 120 ? -15.176 -25.165 -41.129 1.00 13.04 144 ALA A N 1
ATOM 953 C CA . ALA A 1 120 ? -14.512 -23.922 -41.498 1.00 14.36 144 ALA A CA 1
ATOM 954 C C . ALA A 1 120 ? -13.602 -23.368 -40.397 1.00 12.79 144 ALA A C 1
ATOM 955 O O . ALA A 1 120 ? -12.757 -22.508 -40.668 1.00 16.56 144 ALA A O 1
ATOM 957 N N . ASP A 1 121 ? -13.787 -23.840 -39.162 1.00 10.60 145 ASP A N 1
ATOM 958 C CA . ASP A 1 121 ? -12.945 -23.406 -38.038 1.00 12.64 145 ASP A CA 1
ATOM 959 C C . ASP A 1 121 ? -11.626 -24.179 -37.931 1.00 10.45 145 ASP A C 1
ATOM 960 O O . ASP A 1 121 ? -10.746 -23.801 -37.163 1.00 13.08 145 ASP A O 1
ATOM 965 N N . ILE A 1 122 ? -11.503 -25.262 -38.692 1.00 10.92 146 ILE A N 1
ATOM 966 C CA . ILE A 1 122 ? -10.337 -26.141 -38.613 1.00 10.28 146 ILE A CA 1
ATOM 967 C C . ILE A 1 122 ? -9.506 -26.069 -39.888 1.00 11.88 146 ILE A C 1
ATOM 968 O O . ILE A 1 122 ? -9.930 -26.548 -40.943 1.00 17.17 146 ILE A O 1
ATOM 973 N N . ALA A 1 123 ? -8.327 -25.470 -39.790 1.00 10.17 147 ALA A N 1
ATOM 974 C CA . ALA A 1 123 ? -7.461 -25.302 -40.951 1.00 11.25 147 ALA A CA 1
ATOM 975 C C . ALA A 1 123 ? -6.834 -26.626 -41.382 1.00 11.31 147 ALA A C 1
ATOM 976 O O . ALA A 1 123 ? -6.912 -27.018 -42.553 1.00 13.50 147 ALA A O 1
ATOM 978 N N . ARG A 1 124 ? -6.197 -27.299 -40.426 1.00 12.31 148 ARG A N 1
ATOM 979 C CA . ARG A 1 124 ? -5.502 -28.562 -40.669 1.00 11.77 148 ARG A CA 1
ATOM 980 C C . ARG A 1 124 ? -5.645 -29.440 -39.433 1.00 8.96 148 ARG A C 1
ATOM 981 O O . ARG A 1 124 ? -5.800 -28.932 -38.329 1.00 10.28 148 ARG A O 1
ATOM 989 N N . LEU A 1 125 ? -5.546 -30.752 -39.623 1.00 8.50 149 LEU A N 1
ATOM 990 C CA . LEU A 1 125 ? -5.872 -31.713 -38.583 1.00 9.71 149 LEU A CA 1
ATOM 991 C C . LEU A 1 125 ? -4.866 -32.860 -38.552 1.00 9.29 149 LEU A C 1
ATOM 992 O O . LEU A 1 125 ? -4.537 -33.414 -39.588 1.00 8.92 149 LEU A O 1
ATOM 997 N N . VAL A 1 126 ? -4.389 -33.203 -37.360 1.00 7.73 150 VAL A N 1
ATOM 998 C CA . VAL A 1 126 ? -3.529 -34.365 -37.162 1.00 7.68 150 VAL A CA 1
ATOM 999 C C . VAL A 1 126 ? -4.126 -35.252 -36.073 1.00 6.75 150 VAL A C 1
ATOM 1000 O O . VAL A 1 126 ? -4.353 -34.808 -34.950 1.00 7.00 150 VAL A O 1
ATOM 1004 N N . TYR A 1 127 ? -4.381 -36.505 -36.419 1.00 6.24 151 TYR A N 1
ATOM 1005 C CA . TYR A 1 127 ? -4.909 -37.478 -35.474 1.00 6.66 151 TYR A CA 1
ATOM 1006 C C . TYR A 1 127 ? -3.921 -38.624 -35.271 1.00 6.51 151 TYR A C 1
ATOM 1007 O O . TYR A 1 127 ? -3.362 -39.133 -36.253 1.00 7.13 151 TYR A O 1
ATOM 1016 N N . MET A 1 128 ? -3.722 -39.045 -34.019 1.00 5.87 152 MET A N 1
ATOM 1017 C CA . MET A 1 128 ? -2.715 -40.070 -33.707 1.00 7.23 152 MET A CA 1
ATOM 1018 C C . MET A 1 128 ? -3.225 -41.237 -32.882 1.00 6.18 152 MET A C 1
ATOM 1019 O O . MET A 1 128 ? -3.781 -41.054 -31.790 1.00 6.06 152 MET A O 1
ATOM 1024 N N . ASP A 1 129 ? -2.984 -42.441 -33.402 1.00 5.24 153 ASP A N 1
ATOM 1025 C CA . ASP A 1 129 ? -3.027 -43.692 -32.654 1.00 5.04 153 ASP A CA 1
ATOM 1026 C C . ASP A 1 129 ? -4.224 -43.930 -31.728 1.00 6.85 153 ASP A C 1
ATOM 1027 O O . ASP A 1 129 ? -4.088 -44.036 -30.507 1.00 7.43 153 ASP A O 1
ATOM 1032 N N . ALA A 1 130 ? -5.400 -44.029 -32.346 1.00 6.10 154 ALA A N 1
ATOM 1033 C CA . ALA A 1 130 ? -6.616 -44.488 -31.700 1.00 6.85 154 ALA A CA 1
ATOM 1034 C C . ALA A 1 130 ? -7.752 -44.415 -32.712 1.00 6.42 154 ALA A C 1
ATOM 1035 O O . ALA A 1 130 ? -7.753 -43.553 -33.584 1.00 6.44 154 ALA A O 1
ATOM 1037 N N . PRO A 1 131 ? -8.724 -45.325 -32.605 1.00 7.24 155 PRO A N 1
ATOM 1038 C CA . PRO A 1 131 ? -9.855 -45.279 -33.534 1.00 7.11 155 PRO A CA 1
ATOM 1039 C C . PRO A 1 131 ? -10.805 -44.109 -33.260 1.00 7.37 155 PRO A C 1
ATOM 1040 O O . PRO A 1 131 ? -11.061 -43.781 -32.109 1.00 7.67 155 PRO A O 1
ATOM 1044 N N . ILE A 1 132 ? -11.295 -43.472 -34.315 1.00 6.39 156 ILE A N 1
ATOM 1045 C CA . ILE A 1 132 ? -12.510 -42.676 -34.187 1.00 7.66 156 ILE A CA 1
ATOM 1046 C C . ILE A 1 132 ? -13.627 -43.636 -33.761 1.00 6.96 156 ILE A C 1
ATOM 1047 O O . ILE A 1 132 ? -13.722 -44.758 -34.277 1.00 8.33 156 ILE A O 1
ATOM 1052 N N . PRO A 1 133 ? -14.454 -43.228 -32.788 1.00 7.49 157 PRO A N 1
ATOM 1053 C CA . PRO A 1 133 ? -15.526 -44.147 -32.379 1.00 6.79 157 PRO A CA 1
ATOM 1054 C C . PRO A 1 133 ? -16.551 -44.430 -33.490 1.00 8.00 157 PRO A C 1
ATOM 1055 O O . PRO A 1 133 ? -17.282 -43.543 -33.936 1.00 8.37 157 PRO A O 1
ATOM 1059 N N . ASP A 1 134 ? -16.570 -45.682 -33.935 1.00 6.93 158 ASP A N 1
ATOM 1060 C CA . ASP A 1 134 ? -17.539 -46.166 -34.910 1.00 7.30 158 ASP A CA 1
ATOM 1061 C C . ASP A 1 134 ? -17.614 -47.687 -34.820 1.00 7.64 158 ASP A C 1
ATOM 1062 O O . ASP A 1 134 ? -16.986 -48.301 -33.946 1.00 10.15 158 ASP A O 1
ATOM 1067 N N . ALA A 1 135 ? -18.372 -48.302 -35.716 1.00 8.91 159 ALA A N 1
ATOM 1068 C CA . ALA A 1 135 ? -18.593 -49.739 -35.631 1.00 9.11 159 ALA A CA 1
ATOM 1069 C C . ALA A 1 135 ? -17.318 -50.577 -35.738 1.00 8.97 159 ALA A C 1
ATOM 1070 O O . ALA A 1 135 ? -17.298 -51.727 -35.308 1.00 8.90 159 ALA A O 1
ATOM 1072 N N . ARG A 1 136 ? -16.249 -50.000 -36.279 1.00 9.19 160 ARG A N 1
ATOM 1073 C CA . ARG A 1 136 ? -14.986 -50.727 -36.364 1.00 10.41 160 ARG A CA 1
ATOM 1074 C C . ARG A 1 136 ? -14.470 -51.142 -34.989 1.00 9.40 160 ARG A C 1
ATOM 1075 O O . ARG A 1 136 ? -13.751 -52.127 -34.879 1.00 10.56 160 ARG A O 1
ATOM 1083 N N . ILE A 1 137 ? -14.829 -50.409 -33.938 1.00 9.46 161 ILE A N 1
ATOM 1084 C CA . ILE A 1 137 ? -14.304 -50.745 -32.615 1.00 9.48 161 ILE A CA 1
ATOM 1085 C C . ILE A 1 137 ? -14.826 -52.089 -32.114 1.00 11.05 161 ILE A C 1
ATOM 1086 O O . ILE A 1 137 ? -14.190 -52.725 -31.270 1.00 10.05 161 ILE A O 1
ATOM 1091 N N . TYR A 1 138 ? -15.966 -52.524 -32.647 1.00 9.06 162 TYR A N 1
ATOM 1092 C CA . TYR A 1 138 ? -16.558 -53.802 -32.248 1.00 8.23 162 TYR A CA 1
ATOM 1093 C C . TYR A 1 138 ? -15.876 -54.982 -32.939 1.00 9.48 162 TYR A C 1
ATOM 1094 O O . TYR A 1 138 ? -16.185 -56.142 -32.658 1.00 11.60 162 TYR A O 1
ATOM 1103 N N . ARG A 1 139 ? -14.949 -54.692 -33.845 1.00 10.51 163 ARG A N 1
ATOM 1104 C CA . ARG A 1 139 ? -14.239 -55.758 -34.554 1.00 13.58 163 ARG A CA 1
ATOM 1105 C C . ARG A 1 139 ? -12.860 -56.110 -33.972 1.00 10.96 163 ARG A C 1
ATOM 1106 O O . ARG A 1 139 ? -12.263 -57.117 -34.351 1.00 12.17 163 ARG A O 1
ATOM 1114 N N . PHE A 1 140 ? -12.363 -55.282 -33.061 1.00 10.17 164 PHE A N 1
ATOM 1115 C CA . PHE A 1 140 ? -11.105 -55.571 -32.375 1.00 8.21 164 PHE A CA 1
ATOM 1116 C C . PHE A 1 140 ? -11.273 -56.806 -31.497 1.00 9.30 164 PHE A C 1
ATOM 1117 O O . PHE A 1 140 ? -12.327 -57.003 -30.887 1.00 9.80 164 PHE A O 1
ATOM 1125 N N . PRO A 1 141 ? -10.236 -57.650 -31.427 1.00 7.59 165 PRO A N 1
ATOM 1126 C CA . PRO A 1 141 ? -10.343 -58.897 -30.661 1.00 7.63 165 PRO A CA 1
ATOM 1127 C C . PRO A 1 141 ? -10.150 -58.730 -29.152 1.00 8.30 165 PRO A C 1
ATOM 1128 O O . PRO A 1 141 ? -9.407 -57.865 -28.691 1.00 9.37 165 PRO A O 1
ATOM 1132 N N . ALA A 1 142 ? -10.818 -59.587 -28.386 1.00 7.68 166 ALA A N 1
ATOM 1133 C CA . ALA A 1 142 ? -10.654 -59.617 -26.936 1.00 7.00 166 ALA A CA 1
ATOM 1134 C C . ALA A 1 142 ? -9.284 -60.182 -26.532 1.00 6.40 166 ALA A C 1
ATOM 1135 O O . ALA A 1 142 ? -8.761 -59.848 -25.474 1.00 8.78 166 ALA A O 1
ATOM 1137 N N . PHE A 1 143 ? -8.719 -61.034 -27.378 1.00 7.71 167 PHE A N 1
ATOM 1138 C CA . PHE A 1 143 ? -7.534 -61.808 -27.028 1.00 9.23 167 PHE A CA 1
ATOM 1139 C C . PHE A 1 143 ? -6.793 -62.164 -28.309 1.00 10.66 167 PHE A C 1
ATOM 1140 O O . PHE A 1 143 ? -7.417 -62.464 -29.318 1.00 14.76 167 PHE A O 1
ATOM 1148 N N . THR A 1 144 ? -5.463 -62.124 -28.280 1.00 7.83 168 THR A N 1
ATOM 1149 C CA . THR A 1 144 ? -4.686 -62.398 -29.480 1.00 6.99 168 THR A CA 1
ATOM 1150 C C . THR A 1 144 ? -3.718 -63.551 -29.252 1.00 7.15 168 THR A C 1
ATOM 1151 O O . THR A 1 144 ? -3.408 -63.918 -28.117 1.00 8.92 168 THR A O 1
ATOM 1155 N N . ALA A 1 145 ? -3.230 -64.105 -30.351 1.00 7.45 169 ALA A N 1
ATOM 1156 C CA . ALA A 1 145 ? -2.254 -65.185 -30.300 1.00 10.07 169 ALA A CA 1
ATOM 1157 C C . ALA A 1 145 ? -0.938 -64.790 -29.613 1.00 12.76 169 ALA A C 1
ATOM 1158 O O . ALA A 1 145 ? -0.113 -65.655 -29.337 1.00 11.93 169 ALA A O 1
ATOM 1160 N N . GLN A 1 146 ? -0.749 -63.501 -29.323 1.00 16.61 170 GLN A N 1
ATOM 1161 C CA . GLN A 1 146 ? 0.450 -63.035 -28.612 1.00 16.72 170 GLN A CA 1
ATOM 1162 C C . GLN A 1 146 ? 0.177 -62.759 -27.131 1.00 19.75 170 GLN A C 1
ATOM 1163 O O . GLN A 1 146 ? 1.110 -62.725 -26.306 1.00 16.92 170 GLN A O 1
ATOM 1169 N N . GLY A 1 147 ? -1.099 -62.558 -26.806 1.00 18.20 171 GLY A N 1
ATOM 1170 C CA . GLY A 1 147 ? -1.512 -62.220 -25.456 1.00 16.27 171 GLY A CA 1
ATOM 1171 C C . GLY A 1 147 ? -2.576 -61.135 -25.423 1.00 16.58 171 GLY A C 1
ATOM 1172 O O . GLY A 1 147 ? -3.478 -61.111 -26.264 1.00 19.63 171 GLY A O 1
ATOM 1173 N N . GLU A 1 148 ? -2.477 -60.228 -24.454 1.00 18.44 172 GLU A N 1
ATOM 1174 C CA . GLU A 1 148 ? -3.505 -59.204 -24.304 1.00 17.98 172 GLU A CA 1
ATOM 1175 C C . GLU A 1 148 ? -3.621 -58.329 -25.552 1.00 18.90 172 GLU A C 1
ATOM 1176 O O . GLU A 1 148 ? -2.622 -57.985 -26.182 1.00 23.58 172 GLU A O 1
ATOM 1182 N N . SER A 1 149 ? -4.855 -57.990 -25.905 1.00 15.59 173 SER A N 1
ATOM 1183 C CA . SER A 1 149 ? -5.155 -57.281 -27.148 1.00 11.89 173 SER A CA 1
ATOM 1184 C C . SER A 1 149 ? -5.027 -55.776 -26.937 1.00 6.00 173 SER A C 1
ATOM 1185 O O . SER A 1 149 ? -4.864 -55.323 -25.814 1.00 9.18 173 SER A O 1
ATOM 1188 N N . LEU A 1 150 ? -5.145 -55.013 -28.015 1.00 7.85 174 LEU A N 1
ATOM 1189 C CA . LEU A 1 150 ? -4.964 -53.567 -27.928 1.00 8.28 174 LEU A CA 1
ATOM 1190 C C . LEU A 1 150 ? -6.043 -52.878 -27.087 1.00 8.50 174 LEU A C 1
ATOM 1191 O O . LEU A 1 150 ? -5.749 -51.975 -26.304 1.00 10.29 174 LEU A O 1
ATOM 1196 N N . VAL A 1 151 ? -7.297 -53.302 -27.233 1.00 7.62 175 VAL A N 1
ATOM 1197 C CA . VAL A 1 151 ? -8.394 -52.533 -26.645 1.00 9.22 175 VAL A CA 1
ATOM 1198 C C . VAL A 1 151 ? -9.336 -53.316 -25.725 1.00 7.30 175 VAL A C 1
ATOM 1199 O O . VAL A 1 151 ? -10.483 -52.905 -25.530 1.00 8.12 175 VAL A O 1
ATOM 1203 N N . TRP A 1 152 ? -8.858 -54.406 -25.134 1.00 6.43 176 TRP A N 1
ATOM 1204 C CA . TRP A 1 152 ? -9.680 -55.132 -24.158 1.00 8.72 176 TRP A CA 1
ATOM 1205 C C . TRP A 1 152 ? -10.098 -54.207 -23.012 1.00 8.14 176 TRP A C 1
ATOM 1206 O O . TRP A 1 152 ? -11.155 -54.392 -22.398 1.00 8.30 176 TRP A O 1
ATOM 1217 N N . HIS A 1 153 ? -9.294 -53.181 -22.742 1.00 8.02 177 HIS A N 1
ATOM 1218 C CA . HIS A 1 153 ? -9.606 -52.251 -21.663 1.00 8.22 177 HIS A CA 1
ATOM 1219 C C . HIS A 1 153 ? -10.870 -51.435 -21.924 1.00 5.30 177 HIS A C 1
ATOM 1220 O O . HIS A 1 153 ? -11.442 -50.878 -20.990 1.00 8.07 177 HIS A O 1
ATOM 1227 N N . PHE A 1 154 ? -11.312 -51.360 -23.179 1.00 6.69 178 PHE A N 1
ATOM 1228 C CA . PHE A 1 154 ? -12.603 -50.722 -23.446 1.00 6.24 178 PHE A CA 1
ATOM 1229 C C . PHE A 1 154 ? -13.707 -51.345 -22.575 1.00 7.40 178 PHE A C 1
ATOM 1230 O O . PHE A 1 154 ? -14.479 -50.637 -21.938 1.00 8.94 178 PHE A O 1
ATOM 1238 N N . SER A 1 155 ? -13.788 -52.675 -22.562 1.00 6.99 179 SER A N 1
ATOM 1239 C CA . SER A 1 155 ? -14.790 -53.361 -21.747 1.00 6.80 179 SER A CA 1
ATOM 1240 C C . SER A 1 155 ? -14.524 -53.179 -20.256 1.00 7.19 179 SER A C 1
ATOM 1241 O O . SER A 1 155 ? -15.438 -52.963 -19.483 1.00 8.20 179 SER A O 1
ATOM 1244 N N . PHE A 1 156 ? -13.260 -53.284 -19.850 1.00 7.05 180 PHE A N 1
ATOM 1245 C CA . PHE A 1 156 ? -12.894 -53.112 -18.443 1.00 6.96 180 PHE A CA 1
ATOM 1246 C C . PHE A 1 156 ? -13.328 -51.747 -17.930 1.00 6.69 180 PHE A C 1
ATOM 1247 O O . PHE A 1 156 ? -13.968 -51.644 -16.881 1.00 6.70 180 PHE A O 1
ATOM 1255 N N . PHE A 1 157 ? -12.990 -50.702 -18.685 1.00 6.52 181 PHE A N 1
ATOM 1256 C CA . PHE A 1 157 ? -13.262 -49.335 -18.256 1.00 7.01 181 PHE A CA 1
ATOM 1257 C C . PHE A 1 157 ? -14.757 -48.991 -18.350 1.00 7.67 181 PHE A C 1
ATOM 1258 O O . PHE A 1 157 ? -15.280 -48.208 -17.556 1.00 7.73 181 PHE A O 1
ATOM 1266 N N . ALA A 1 158 ? -15.440 -49.613 -19.310 1.00 7.11 182 ALA A N 1
ATOM 1267 C CA . ALA A 1 158 ? -16.864 -49.356 -19.533 1.00 9.11 182 ALA A CA 1
ATOM 1268 C C . ALA A 1 158 ? -17.768 -50.159 -18.600 1.00 9.59 182 ALA A C 1
ATOM 1269 O O . ALA A 1 158 ? -18.954 -49.836 -18.450 1.00 8.29 182 ALA A O 1
ATOM 1271 N N . ALA A 1 159 ? -17.212 -51.188 -17.966 1.00 7.33 183 ALA A N 1
ATOM 1272 C CA . ALA A 1 159 ? -18.012 -52.107 -17.147 1.00 6.95 183 ALA A CA 1
ATOM 1273 C C . ALA A 1 159 ? -18.791 -51.389 -16.035 1.00 10.77 183 ALA A C 1
ATOM 1274 O O . ALA A 1 159 ? -18.325 -50.403 -15.460 1.00 10.53 183 ALA A O 1
ATOM 1276 N N . ASP A 1 160 ? -19.989 -51.887 -15.746 1.00 10.79 184 ASP A N 1
ATOM 1277 C CA . ASP A 1 160 ? -20.843 -51.324 -14.691 1.00 13.41 184 ASP A CA 1
ATOM 1278 C C . ASP A 1 160 ? -20.250 -51.511 -13.288 1.00 13.11 184 ASP A C 1
ATOM 1279 O O . ASP A 1 160 ? -19.222 -52.165 -13.115 1.00 12.73 184 ASP A O 1
ATOM 1284 N N . ASP A 1 161 ? -20.923 -50.951 -12.284 1.00 11.48 185 ASP A N 1
ATOM 1285 C CA . ASP A 1 161 ? -20.563 -51.164 -10.883 1.00 17.10 185 ASP A CA 1
ATOM 1286 C C . ASP A 1 161 ? -19.227 -50.536 -10.521 1.00 12.76 185 ASP A C 1
ATOM 1287 O O . ASP A 1 161 ? -18.599 -50.950 -9.544 1.00 14.93 185 ASP A O 1
ATOM 1292 N N . ARG A 1 162 ? -18.767 -49.570 -11.312 1.00 11.08 186 ARG A N 1
ATOM 1293 C CA . ARG A 1 162 ? -17.469 -48.947 -11.054 1.00 11.68 186 ARG A CA 1
ATOM 1294 C C . ARG A 1 162 ? -16.387 -50.011 -10.861 1.00 11.09 186 ARG A C 1
ATOM 1295 O O . ARG A 1 162 ? -15.523 -49.898 -9.988 1.00 11.63 186 ARG A O 1
ATOM 1303 N N . LEU A 1 163 ? -16.440 -51.042 -11.696 1.00 10.86 187 LEU A N 1
ATOM 1304 C CA . LEU A 1 163 ? -15.458 -52.122 -11.660 1.00 9.43 187 LEU A CA 1
ATOM 1305 C C . LEU A 1 163 ? -14.001 -51.612 -11.711 1.00 6.19 187 LEU A C 1
ATOM 1306 O O . LEU A 1 163 ? -13.196 -51.903 -10.821 1.00 8.63 187 LEU A O 1
ATOM 1311 N N . ALA A 1 164 ? -13.674 -50.851 -12.749 1.00 9.58 188 ALA A N 1
ATOM 1312 C CA . ALA A 1 164 ? -12.311 -50.344 -12.911 1.00 9.22 188 ALA A CA 1
ATOM 1313 C C . ALA A 1 164 ? -11.847 -49.421 -11.780 1.00 9.82 188 ALA A C 1
ATOM 1314 O O . ALA A 1 164 ? -10.761 -49.623 -11.240 1.00 8.60 188 ALA A O 1
ATOM 1316 N N . GLU A 1 165 ? -12.632 -48.397 -11.439 1.00 10.49 189 GLU A N 1
ATOM 1317 C CA A GLU A 1 165 ? -12.288 -47.477 -10.365 0.47 10.80 189 GLU A CA 1
ATOM 1318 C CA B GLU A 1 165 ? -12.232 -47.488 -10.350 0.53 8.68 189 GLU A CA 1
ATOM 1319 C C . GLU A 1 165 ? -12.038 -48.257 -9.072 1.00 8.59 189 GLU A C 1
ATOM 1320 O O . GLU A 1 165 ? -11.084 -48.007 -8.339 1.00 11.71 189 GLU A O 1
ATOM 1331 N N . THR A 1 166 ? -12.944 -49.191 -8.796 1.00 6.41 190 THR A N 1
ATOM 1332 C CA . THR A 1 166 ? -12.892 -49.942 -7.551 1.00 9.26 190 THR A CA 1
ATOM 1333 C C . THR A 1 166 ? -11.627 -50.787 -7.463 1.00 10.73 190 THR A C 1
ATOM 1334 O O . THR A 1 166 ? -10.998 -50.868 -6.397 1.00 13.11 190 THR A O 1
ATOM 1338 N N . LEU A 1 167 ? -11.231 -51.381 -8.588 1.00 6.55 191 LEU A N 1
ATOM 1339 C CA . LEU A 1 167 ? -10.042 -52.221 -8.592 1.00 8.04 191 LEU A CA 1
ATOM 1340 C C . LEU A 1 167 ? -8.755 -51.406 -8.583 1.00 9.12 191 LEU A C 1
ATOM 1341 O O . LEU A 1 167 ? -7.778 -51.812 -7.966 1.00 9.72 191 LEU A O 1
ATOM 1346 N N . ILE A 1 168 ? -8.761 -50.271 -9.275 1.00 7.06 192 ILE A N 1
ATOM 1347 C CA . ILE A 1 168 ? -7.536 -49.521 -9.533 1.00 7.47 192 ILE A CA 1
ATOM 1348 C C . ILE A 1 168 ? -7.256 -48.478 -8.454 1.00 8.39 192 ILE A C 1
ATOM 1349 O O . ILE A 1 168 ? -6.106 -48.102 -8.249 1.00 9.59 192 ILE A O 1
ATOM 1354 N N . ALA A 1 169 ? -8.287 -48.036 -7.742 1.00 9.39 193 ALA A N 1
ATOM 1355 C CA . ALA A 1 169 ? -8.092 -47.088 -6.641 1.00 9.22 193 ALA A CA 1
ATOM 1356 C C . ALA A 1 169 ? -7.052 -47.611 -5.651 1.00 11.83 193 ALA A C 1
ATOM 1357 O O . ALA A 1 169 ? -7.122 -48.751 -5.220 1.00 10.52 193 ALA A O 1
ATOM 1359 N N . GLY A 1 170 ? -6.077 -46.769 -5.315 1.00 13.29 194 GLY A N 1
ATOM 1360 C CA . GLY A 1 170 ? -4.978 -47.163 -4.441 1.00 16.86 194 GLY A CA 1
ATOM 1361 C C . GLY A 1 170 ? -3.825 -47.862 -5.152 1.00 19.36 194 GLY A C 1
ATOM 1362 O O . GLY A 1 170 ? -2.744 -48.046 -4.581 1.00 19.75 194 GLY A O 1
ATOM 1363 N N . LYS A 1 171 ? -4.053 -48.255 -6.402 1.00 11.99 195 LYS A N 1
ATOM 1364 C CA A LYS A 1 171 ? -3.046 -48.950 -7.197 0.64 12.45 195 LYS A CA 1
ATOM 1365 C CA B LYS A 1 171 ? -3.019 -48.924 -7.184 0.36 12.02 195 LYS A CA 1
ATOM 1366 C C . LYS A 1 171 ? -2.845 -48.245 -8.536 1.00 7.35 195 LYS A C 1
ATOM 1367 O O . LYS A 1 171 ? -2.446 -48.872 -9.516 1.00 9.17 195 LYS A O 1
ATOM 1378 N N . GLU A 1 172 ? -3.122 -46.953 -8.579 1.00 8.49 196 GLU A N 1
ATOM 1379 C CA . GLU A 1 172 ? -3.072 -46.202 -9.824 1.00 7.50 196 GLU A CA 1
ATOM 1380 C C . GLU A 1 172 ? -1.672 -46.195 -10.444 1.00 6.81 196 GLU A C 1
ATOM 1381 O O . GLU A 1 172 ? -1.517 -46.307 -11.662 1.00 7.01 196 GLU A O 1
ATOM 1387 N N . ARG A 1 173 ? -0.655 -46.038 -9.604 1.00 8.19 197 ARG A N 1
ATOM 1388 C CA . ARG A 1 173 ? 0.723 -45.986 -10.087 1.00 7.27 197 ARG A CA 1
ATOM 1389 C C . ARG A 1 173 ? 1.168 -47.312 -10.722 1.00 6.95 197 ARG A C 1
ATOM 1390 O O . ARG A 1 173 ? 1.766 -47.311 -11.806 1.00 6.82 197 ARG A O 1
ATOM 1398 N N . PHE A 1 174 ? 0.835 -48.422 -10.065 1.00 6.41 198 PHE A N 1
ATOM 1399 C CA . PHE A 1 174 ? 1.090 -49.756 -10.608 1.00 5.84 198 PHE A CA 1
ATOM 1400 C C . PHE A 1 174 ? 0.331 -49.965 -11.919 1.00 5.97 198 PHE A C 1
ATOM 1401 O O . PHE A 1 174 ? 0.885 -50.440 -12.921 1.00 7.15 198 PHE A O 1
ATOM 1409 N N . PHE A 1 175 ? -0.947 -49.611 -11.924 1.00 5.77 199 PHE A N 1
ATOM 1410 C CA . PHE A 1 175 ? -1.747 -49.876 -13.098 1.00 6.41 199 PHE A CA 1
ATOM 1411 C C . PHE A 1 175 ? -1.272 -49.084 -14.302 1.00 4.78 199 PHE A C 1
ATOM 1412 O O . PHE A 1 175 ? -1.185 -49.606 -15.417 1.00 5.09 199 PHE A O 1
ATOM 1420 N N . LEU A 1 176 ? -0.971 -47.813 -14.086 1.00 4.99 200 LEU A N 1
ATOM 1421 C CA . LEU A 1 176 ? -0.591 -46.959 -15.194 1.00 5.97 200 LEU A CA 1
ATOM 1422 C C . LEU A 1 176 ? 0.747 -47.394 -15.803 1.00 4.10 200 LEU A C 1
ATOM 1423 O O . LEU A 1 176 ? 0.917 -47.344 -17.018 1.00 5.23 200 LEU A O 1
ATOM 1428 N N . GLU A 1 177 ? 1.700 -47.815 -14.969 1.00 4.25 201 GLU A N 1
ATOM 1429 C CA . GLU A 1 177 ? 2.958 -48.302 -15.529 1.00 5.52 201 GLU A CA 1
ATOM 1430 C C . GLU A 1 177 ? 2.683 -49.502 -16.430 1.00 4.17 201 GLU A C 1
ATOM 1431 O O . GLU A 1 177 ? 3.226 -49.598 -17.528 1.00 4.96 201 GLU A O 1
ATOM 1437 N N . HIS A 1 178 ? 1.831 -50.416 -15.968 1.00 4.69 202 HIS A N 1
ATOM 1438 C CA . HIS A 1 178 ? 1.516 -51.570 -16.781 1.00 5.30 202 HIS A CA 1
ATOM 1439 C C . HIS A 1 178 ? 0.805 -51.179 -18.062 1.00 4.22 202 HIS A C 1
ATOM 1440 O O . HIS A 1 178 ? 1.165 -51.651 -19.141 1.00 4.76 202 HIS A O 1
ATOM 1447 N N . PHE A 1 179 ? -0.220 -50.339 -17.957 1.00 3.08 203 PHE A N 1
ATOM 1448 C CA . PHE A 1 179 ? -0.975 -49.944 -19.138 1.00 3.55 203 PHE A CA 1
ATOM 1449 C C . PHE A 1 179 ? -0.083 -49.251 -20.159 1.00 4.42 203 PHE A C 1
ATOM 1450 O O . PHE A 1 179 ? -0.138 -49.539 -21.353 1.00 4.78 203 PHE A O 1
ATOM 1458 N N . ILE A 1 180 ? 0.730 -48.319 -19.690 1.00 4.47 204 ILE A N 1
ATOM 1459 C CA . ILE A 1 180 ? 1.574 -47.560 -20.604 1.00 3.68 204 ILE A CA 1
ATOM 1460 C C . ILE A 1 180 ? 2.614 -48.491 -21.248 1.00 4.18 204 ILE A C 1
ATOM 1461 O O . ILE A 1 180 ? 2.720 -48.569 -22.475 1.00 3.67 204 ILE A O 1
ATOM 1466 N N . LYS A 1 181 ? 3.346 -49.239 -20.437 1.00 4.75 205 LYS A N 1
ATOM 1467 C CA . LYS A 1 181 ? 4.375 -50.096 -21.021 1.00 5.95 205 LYS A CA 1
ATOM 1468 C C . LYS A 1 181 ? 3.794 -51.190 -21.924 1.00 4.25 205 LYS A C 1
ATOM 1469 O O . LYS A 1 181 ? 4.387 -51.533 -22.952 1.00 5.65 205 LYS A O 1
ATOM 1475 N N . SER A 1 182 ? 2.610 -51.701 -21.591 1.00 4.89 206 SER A N 1
ATOM 1476 C CA . SER A 1 182 ? 2.012 -52.740 -22.424 1.00 5.24 206 SER A CA 1
ATOM 1477 C C . SER A 1 182 ? 1.604 -52.216 -23.800 1.00 5.43 206 SER A C 1
ATOM 1478 O O . SER A 1 182 ? 1.438 -53.001 -24.740 1.00 7.16 206 SER A O 1
ATOM 1481 N N . HIS A 1 183 ? 1.452 -50.900 -23.914 1.00 5.08 207 HIS A N 1
ATOM 1482 C CA . HIS A 1 183 ? 1.108 -50.260 -25.179 1.00 3.47 207 HIS A CA 1
ATOM 1483 C C . HIS A 1 183 ? 2.295 -49.548 -25.832 1.00 3.94 207 HIS A C 1
ATOM 1484 O O . HIS A 1 183 ? 2.100 -48.743 -26.742 1.00 4.61 207 HIS A O 1
ATOM 1491 N N . ALA A 1 184 ? 3.514 -49.860 -25.380 1.00 5.69 208 ALA A N 1
ATOM 1492 C CA . ALA A 1 184 ? 4.729 -49.208 -25.886 1.00 5.09 208 ALA A CA 1
ATOM 1493 C C . ALA A 1 184 ? 5.666 -50.190 -26.596 1.00 3.35 208 ALA A C 1
ATOM 1494 O O . ALA A 1 184 ? 5.685 -51.395 -26.299 1.00 6.11 208 ALA A O 1
ATOM 1496 N N . SER A 1 185 ? 6.439 -49.658 -27.535 1.00 4.62 209 SER A N 1
ATOM 1497 C CA . SER A 1 185 ? 7.549 -50.375 -28.165 1.00 5.09 209 SER A CA 1
ATOM 1498 C C . SER A 1 185 ? 8.844 -49.950 -27.478 1.00 5.76 209 SER A C 1
ATOM 1499 O O . SER A 1 185 ? 9.641 -50.787 -27.063 1.00 9.29 209 SER A O 1
ATOM 1502 N N . ASN A 1 186 ? 9.030 -48.642 -27.350 1.00 7.38 210 ASN A N 1
ATOM 1503 C CA . ASN A 1 186 ? 10.163 -48.057 -26.636 1.00 7.34 210 ASN A CA 1
ATOM 1504 C C . ASN A 1 186 ? 9.790 -47.754 -25.201 1.00 5.77 210 ASN A C 1
ATOM 1505 O O . ASN A 1 186 ? 9.524 -46.610 -24.847 1.00 8.07 210 ASN A O 1
ATOM 1510 N N . THR A 1 187 ? 9.766 -48.783 -24.369 1.00 6.51 211 THR A N 1
ATOM 1511 C CA . THR A 1 187 ? 9.285 -48.659 -22.998 1.00 6.42 211 THR A CA 1
ATOM 1512 C C . THR A 1 187 ? 10.240 -47.814 -22.141 1.00 8.62 211 THR A C 1
ATOM 1513 O O . THR A 1 187 ? 9.837 -47.232 -21.130 1.00 9.11 211 THR A O 1
ATOM 1517 N N . GLU A 1 188 ? 11.496 -47.741 -22.567 1.00 8.46 212 GLU A N 1
ATOM 1518 C CA . GLU A 1 188 ? 12.569 -47.113 -21.793 1.00 9.53 212 GLU A CA 1
ATOM 1519 C C . GLU A 1 188 ? 12.344 -45.631 -21.478 1.00 11.10 212 GLU A C 1
ATOM 1520 O O . GLU A 1 188 ? 12.892 -45.114 -20.506 1.00 8.94 212 GLU A O 1
ATOM 1526 N N . VAL A 1 189 ? 11.536 -44.960 -22.293 1.00 6.43 213 VAL A N 1
ATOM 1527 C CA . VAL A 1 189 ? 11.258 -43.541 -22.099 1.00 8.15 213 VAL A CA 1
ATOM 1528 C C . VAL A 1 189 ? 10.356 -43.302 -20.888 1.00 4.67 213 VAL A C 1
ATOM 1529 O O . VAL A 1 189 ? 10.291 -42.205 -20.347 1.00 7.36 213 VAL A O 1
ATOM 1533 N N . PHE A 1 190 ? 9.657 -44.345 -20.454 1.00 4.67 214 PHE A N 1
ATOM 1534 C CA . PHE A 1 190 ? 8.810 -44.223 -19.275 1.00 5.16 214 PHE A CA 1
ATOM 1535 C C . PHE A 1 190 ? 9.558 -44.542 -17.990 1.00 6.93 214 PHE A C 1
ATOM 1536 O O . PHE A 1 190 ? 9.401 -45.594 -17.374 1.00 7.21 214 PHE A O 1
ATOM 1544 N N . SER A 1 191 ? 10.399 -43.589 -17.611 1.00 4.94 215 SER A N 1
ATOM 1545 C CA . SER A 1 191 ? 11.141 -43.637 -16.369 1.00 5.09 215 SER A CA 1
ATOM 1546 C C . SER A 1 191 ? 10.187 -43.659 -15.186 1.00 5.56 215 SER A C 1
ATOM 1547 O O . SER A 1 191 ? 9.022 -43.249 -15.292 1.00 6.66 215 SER A O 1
ATOM 1550 N N . GLU A 1 192 ? 10.673 -44.134 -14.050 1.00 4.25 216 GLU A N 1
ATOM 1551 C CA . GLU A 1 192 ? 9.887 -44.116 -12.833 1.00 5.15 216 GLU A CA 1
ATOM 1552 C C . GLU A 1 192 ? 9.450 -42.702 -12.480 1.00 5.98 216 GLU A C 1
ATOM 1553 O O . GLU A 1 192 ? 8.329 -42.494 -12.033 1.00 6.94 216 GLU A O 1
ATOM 1559 N N . ARG A 1 193 ? 10.332 -41.735 -12.692 1.00 5.93 217 ARG A N 1
ATOM 1560 C CA . ARG A 1 193 ? 10.024 -40.337 -12.444 1.00 5.96 217 ARG A CA 1
ATOM 1561 C C . ARG A 1 193 ? 8.837 -39.831 -13.276 1.00 6.66 217 ARG A C 1
ATOM 1562 O O . ARG A 1 193 ? 7.937 -39.185 -12.750 1.00 6.92 217 ARG A O 1
ATOM 1570 N N . LEU A 1 194 ? 8.846 -40.121 -14.574 1.00 7.09 218 LEU A N 1
ATOM 1571 C CA . LEU A 1 194 ? 7.784 -39.654 -15.461 1.00 4.72 218 LEU A CA 1
ATOM 1572 C C . LEU A 1 194 ? 6.463 -40.355 -15.105 1.00 5.60 218 LEU A C 1
ATOM 1573 O O . LEU A 1 194 ? 5.392 -39.741 -15.086 1.00 6.66 218 LEU A O 1
ATOM 1578 N N . LEU A 1 195 ? 6.541 -41.646 -14.815 1.00 5.59 219 LEU A N 1
ATOM 1579 C CA . LEU A 1 195 ? 5.351 -42.389 -14.424 1.00 5.21 219 LEU A CA 1
ATOM 1580 C C . LEU A 1 195 ? 4.776 -41.833 -13.117 1.00 5.81 219 LEU A C 1
ATOM 1581 O O . LEU A 1 195 ? 3.561 -41.748 -12.956 1.00 6.39 219 LEU A O 1
ATOM 1586 N N . ASP A 1 196 ? 5.637 -41.448 -12.182 1.00 5.87 220 ASP A N 1
ATOM 1587 C CA . ASP A 1 196 ? 5.171 -40.859 -10.932 1.00 5.39 220 ASP A CA 1
ATOM 1588 C C . ASP A 1 196 ? 4.334 -39.613 -11.234 1.00 5.74 220 ASP A C 1
ATOM 1589 O O . ASP A 1 196 ? 3.261 -39.412 -10.651 1.00 7.63 220 ASP A O 1
ATOM 1594 N N . LEU A 1 197 ? 4.829 -38.777 -12.139 1.00 6.06 221 LEU A N 1
ATOM 1595 C CA . LEU A 1 197 ? 4.119 -37.558 -12.528 1.00 8.55 221 LEU A CA 1
ATOM 1596 C C . LEU A 1 197 ? 2.728 -37.849 -13.077 1.00 6.37 221 LEU A C 1
ATOM 1597 O O . LEU A 1 197 ? 1.744 -37.267 -12.638 1.00 7.72 221 LEU A O 1
ATOM 1602 N N . TYR A 1 198 ? 2.631 -38.763 -14.030 1.00 5.95 222 TYR A N 1
ATOM 1603 C CA . TYR A 1 198 ? 1.341 -39.049 -14.632 1.00 5.95 222 TYR A CA 1
ATOM 1604 C C . TYR A 1 198 ? 0.407 -39.731 -13.633 1.00 6.10 222 TYR A C 1
ATOM 1605 O O . TYR A 1 198 ? -0.782 -39.437 -13.600 1.00 5.69 222 TYR A O 1
ATOM 1614 N N . ALA A 1 199 ? 0.935 -40.631 -12.809 1.00 6.48 223 ALA A N 1
ATOM 1615 C CA . ALA A 1 199 ? 0.086 -41.371 -11.880 1.00 5.26 223 ALA A CA 1
ATOM 1616 C C . ALA A 1 199 ? -0.511 -40.456 -10.810 1.00 6.47 223 ALA A C 1
ATOM 1617 O O . ALA A 1 199 ? -1.678 -40.621 -10.432 1.00 7.16 223 ALA A O 1
ATOM 1619 N N . ARG A 1 200 ? 0.271 -39.490 -10.334 1.00 6.92 224 ARG A N 1
ATOM 1620 C CA . ARG A 1 200 ? -0.214 -38.596 -9.293 1.00 7.44 224 ARG A CA 1
ATOM 1621 C C . ARG A 1 200 ? -1.410 -37.788 -9.796 1.00 7.44 224 ARG A C 1
ATOM 1622 O O . ARG A 1 200 ? -2.345 -37.511 -9.042 1.00 10.22 224 ARG A O 1
ATOM 1630 N N . SER A 1 201 ? -1.403 -37.451 -11.079 1.00 6.36 225 SER A N 1
ATOM 1631 C CA . SER A 1 201 ? -2.496 -36.701 -11.670 1.00 7.56 225 SER A CA 1
ATOM 1632 C C . SER A 1 201 ? -3.763 -37.540 -11.802 1.00 6.82 225 SER A C 1
ATOM 1633 O O . SER A 1 201 ? -4.830 -37.125 -11.348 1.00 7.11 225 SER A O 1
ATOM 1636 N N . TYR A 1 202 ? -3.669 -38.709 -12.419 1.00 6.68 226 TYR A N 1
ATOM 1637 C CA . TYR A 1 202 ? -4.898 -39.459 -12.662 1.00 6.61 226 TYR A CA 1
ATOM 1638 C C . TYR A 1 202 ? -5.403 -40.190 -11.402 1.00 10.60 226 TYR A C 1
ATOM 1639 O O . TYR A 1 202 ? -6.546 -40.642 -11.371 1.00 8.87 226 TYR A O 1
ATOM 1648 N N . ALA A 1 203 ? -4.582 -40.236 -10.352 1.00 10.36 227 ALA A N 1
ATOM 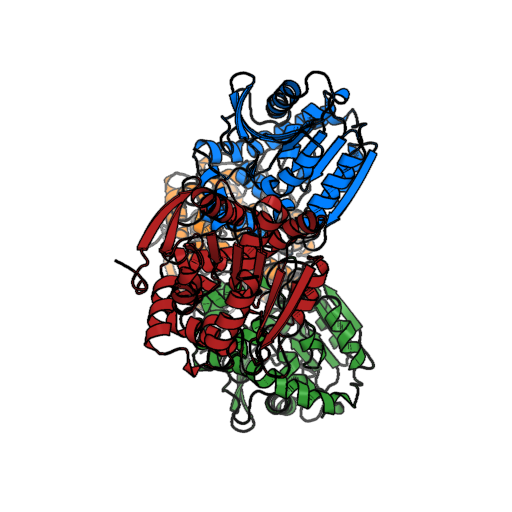1649 C CA . ALA A 1 203 ? -4.995 -40.792 -9.058 1.00 10.32 227 ALA A CA 1
ATOM 1650 C C . ALA A 1 203 ? -5.925 -39.872 -8.246 1.00 9.07 227 ALA A C 1
ATOM 1651 O O . ALA A 1 203 ? -6.538 -40.309 -7.269 1.00 13.78 227 ALA A O 1
ATOM 1653 N N . LYS A 1 204 ? -6.028 -38.602 -8.623 1.00 7.64 228 LYS A N 1
ATOM 1654 C CA . LYS A 1 204 ? -7.063 -37.744 -8.035 1.00 8.05 228 LYS A CA 1
ATOM 1655 C C . LYS A 1 204 ? -8.386 -38.456 -8.260 1.00 9.05 228 LYS A C 1
ATOM 1656 O O . LYS A 1 204 ? -8.677 -38.830 -9.385 1.00 8.54 228 LYS A O 1
ATOM 1662 N N . PRO A 1 205 ? -9.186 -38.664 -7.198 1.00 12.06 229 PRO A N 1
ATOM 1663 C CA . PRO A 1 205 ? -10.384 -39.499 -7.355 1.00 14.14 229 PRO A CA 1
ATOM 1664 C C . PRO A 1 205 ? -11.320 -39.049 -8.485 1.00 9.89 229 PRO A C 1
ATOM 1665 O O . PRO A 1 205 ? -11.798 -39.895 -9.258 1.00 9.70 229 PRO A O 1
ATOM 1669 N N . HIS A 1 206 ? -11.552 -37.747 -8.619 1.00 9.92 230 HIS A N 1
ATOM 1670 C CA . HIS A 1 206 ? -12.409 -37.284 -9.704 1.00 9.44 230 HIS A CA 1
ATOM 1671 C C . HIS A 1 206 ? -11.765 -37.541 -11.064 1.00 7.55 230 HIS A C 1
ATOM 1672 O O . HIS A 1 206 ? -12.461 -37.705 -12.070 1.00 9.95 230 HIS A O 1
ATOM 1679 N N . SER A 1 207 ? -10.436 -37.615 -11.093 1.00 5.95 231 SER A N 1
ATOM 1680 C CA . SER A 1 207 ? -9.747 -37.860 -12.363 1.00 7.44 231 SER A CA 1
ATOM 1681 C C . SER A 1 207 ? -9.757 -39.337 -12.747 1.00 6.75 231 SER A C 1
ATOM 1682 O O . SER A 1 207 ? -9.862 -39.676 -13.928 1.00 7.40 231 SER A O 1
ATOM 1685 N N . LEU A 1 208 ? -9.598 -40.213 -11.760 1.00 7.33 232 LEU A N 1
ATOM 1686 C CA . LEU A 1 208 ? -9.692 -41.643 -12.012 1.00 8.18 232 LEU A CA 1
ATOM 1687 C C . LEU A 1 208 ? -11.087 -41.965 -12.539 1.00 7.10 232 LEU A C 1
ATOM 1688 O O . LEU A 1 208 ? -11.248 -42.645 -13.542 1.00 8.03 232 LEU A O 1
ATOM 1693 N N . ASN A 1 209 ? -12.105 -41.419 -11.883 1.00 9.29 233 ASN A N 1
ATOM 1694 C CA . ASN A 1 209 ? -13.463 -41.610 -12.362 1.00 9.14 233 ASN A CA 1
ATOM 1695 C C . ASN A 1 209 ? -13.701 -40.981 -13.741 1.00 10.13 233 ASN A C 1
ATOM 1696 O O . ASN A 1 209 ? -14.306 -41.616 -14.612 1.00 11.22 233 ASN A O 1
ATOM 1701 N N . ALA A 1 210 ? -13.262 -39.737 -13.949 1.00 8.38 234 ALA A N 1
ATOM 1702 C CA . ALA A 1 210 ? -13.468 -39.107 -15.252 1.00 9.01 234 ALA A CA 1
ATOM 1703 C C . ALA A 1 210 ? -12.862 -39.965 -16.345 1.00 9.09 234 ALA A C 1
ATOM 1704 O O . ALA A 1 210 ? -13.452 -40.143 -17.420 1.00 9.48 234 ALA A O 1
ATOM 1706 N N . SER A 1 211 ? -11.682 -40.505 -16.068 1.00 8.38 235 SER A N 1
ATOM 1707 C CA . SER A 1 211 ? -10.954 -41.300 -17.061 1.00 8.66 235 SER A CA 1
ATOM 1708 C C . SER A 1 211 ? -11.858 -42.372 -17.652 1.00 9.47 235 SER A C 1
ATOM 1709 O O . SER A 1 211 ? -11.928 -42.535 -18.869 1.00 10.51 235 SER A O 1
ATOM 1712 N N . PHE A 1 212 ? -12.545 -43.103 -16.779 1.00 6.95 236 PHE A N 1
ATOM 1713 C CA . PHE A 1 212 ? -13.384 -44.219 -17.205 1.00 8.90 236 PHE A CA 1
ATOM 1714 C C . PHE A 1 212 ? -14.742 -43.792 -17.769 1.00 8.25 236 PHE A C 1
ATOM 1715 O O . PHE A 1 212 ? -15.333 -44.525 -18.577 1.00 8.97 236 PHE A O 1
ATOM 1723 N N . GLU A 1 213 ? -15.219 -42.599 -17.407 1.00 7.79 237 GLU A N 1
ATOM 1724 C CA . GLU A 1 213 ? -16.471 -42.109 -17.958 1.00 8.80 237 GLU A CA 1
ATOM 1725 C C . GLU A 1 213 ? -16.381 -41.895 -19.471 1.00 8.88 237 GLU A C 1
ATOM 1726 O O . GLU A 1 213 ? -17.380 -42.058 -20.175 1.00 8.49 237 GLU A O 1
ATOM 1732 N N . TYR A 1 214 ? -15.198 -41.564 -19.985 1.00 7.12 238 TYR A N 1
ATOM 1733 C CA . TYR A 1 214 ? -15.018 -41.467 -21.429 1.00 7.17 238 TYR A CA 1
ATOM 1734 C C . TYR A 1 214 ? -15.324 -42.796 -22.117 1.00 7.48 238 TYR A C 1
ATOM 1735 O O . TYR A 1 214 ? -15.876 -42.813 -23.215 1.00 7.47 238 TYR A O 1
ATOM 1744 N N . TYR A 1 215 ? -14.962 -43.899 -21.467 1.00 7.78 239 TYR A N 1
ATOM 1745 C CA . TYR A 1 215 ? -15.242 -45.227 -22.001 1.00 7.19 239 TYR A CA 1
ATOM 1746 C C . TYR A 1 215 ? -16.699 -45.634 -21.788 1.00 7.56 239 TYR A C 1
ATOM 1747 O O . TYR A 1 215 ? -17.289 -46.291 -22.641 1.00 8.72 239 TYR A O 1
ATOM 1756 N N . ARG A 1 216 ? -17.282 -45.234 -20.664 1.00 7.38 240 ARG A N 1
ATOM 1757 C CA . ARG A 1 216 ? -18.703 -45.475 -20.425 1.00 7.22 240 ARG A CA 1
ATOM 1758 C C . ARG A 1 216 ? -19.591 -44.755 -21.440 1.00 8.95 240 ARG A C 1
ATOM 1759 O O . ARG A 1 216 ? -20.709 -45.189 -21.717 1.00 12.00 240 ARG A O 1
ATOM 1767 N N . ALA A 1 217 ? -19.070 -43.681 -22.026 1.00 7.64 241 ALA A N 1
ATOM 1768 C CA . ALA A 1 217 ? -19.777 -42.918 -23.051 1.00 7.43 241 ALA A CA 1
ATOM 1769 C C . ALA A 1 217 ? -19.427 -43.341 -24.480 1.00 6.70 241 ALA A C 1
ATOM 1770 O O . ALA A 1 217 ? -19.972 -42.801 -25.444 1.00 8.35 241 ALA A O 1
ATOM 1772 N N . LEU A 1 218 ? -18.515 -44.302 -24.620 1.00 6.28 242 LEU A N 1
ATOM 1773 C CA . LEU A 1 218 ? -18.022 -44.706 -25.936 1.00 6.65 242 LEU A CA 1
ATOM 1774 C C . LEU A 1 218 ? -19.127 -45.148 -26.893 1.00 9.90 242 LEU A C 1
ATOM 1775 O O . LEU A 1 218 ? -19.154 -44.722 -28.053 1.00 9.53 242 LEU A O 1
ATOM 1780 N N . ASN A 1 219 ? -20.022 -46.014 -26.427 1.00 8.35 243 ASN A N 1
ATOM 1781 C CA . ASN A 1 219 ? -21.129 -46.456 -27.277 1.00 7.47 243 ASN A CA 1
ATOM 1782 C C . ASN A 1 219 ? -22.032 -45.308 -27.727 1.00 11.09 243 ASN A C 1
ATOM 1783 O O . ASN A 1 219 ? -22.501 -45.290 -28.862 1.00 11.70 243 ASN A O 1
ATOM 1788 N N . GLU A 1 220 ? -22.257 -44.336 -26.847 1.00 9.16 244 GLU A N 1
ATOM 1789 C CA . GLU A 1 220 ? -22.993 -43.135 -27.224 1.00 9.89 244 GLU A CA 1
ATOM 1790 C C . GLU A 1 220 ? -22.241 -42.343 -28.296 1.00 9.47 244 GLU A C 1
ATOM 1791 O O . GLU A 1 220 ? -22.850 -41.833 -29.243 1.00 8.88 244 GLU A O 1
ATOM 1797 N N . SER A 1 221 ? -20.919 -42.241 -28.154 1.00 8.72 245 SER A N 1
ATOM 1798 C CA . SER A 1 221 ? -20.110 -41.535 -29.152 1.00 7.66 245 SER A CA 1
ATOM 1799 C C . SER A 1 221 ? -20.174 -42.227 -30.514 1.00 8.65 245 SER A C 1
ATOM 1800 O O . SER A 1 221 ? -20.232 -41.562 -31.546 1.00 8.30 245 SER A O 1
ATOM 1803 N N . VAL A 1 222 ? -20.178 -43.559 -30.509 1.00 7.03 246 VAL A N 1
ATOM 1804 C CA . VAL A 1 222 ? -20.368 -44.325 -31.738 1.00 7.88 246 VAL A CA 1
ATOM 1805 C C . VAL A 1 222 ? -21.686 -43.968 -32.423 1.00 8.85 246 VAL A C 1
ATOM 1806 O O . VAL A 1 222 ? -21.710 -43.707 -33.623 1.00 8.42 246 VAL A O 1
ATOM 1810 N N . ARG A 1 223 ? -22.772 -43.952 -31.652 1.00 7.83 247 ARG A N 1
ATOM 1811 C CA . ARG A 1 223 ? -24.081 -43.591 -32.180 1.00 11.62 247 ARG A CA 1
ATOM 1812 C C . ARG A 1 223 ? -24.081 -42.159 -32.732 1.00 13.18 247 ARG A C 1
ATOM 1813 O O . ARG A 1 223 ? -24.590 -41.903 -33.833 1.00 11.99 247 ARG A O 1
ATOM 1821 N N . GLN A 1 224 ? -23.492 -41.229 -31.986 1.00 10.44 248 GLN A N 1
ATOM 1822 C CA . GLN A 1 224 ? -23.383 -39.847 -32.452 1.00 7.53 248 GLN A CA 1
ATOM 1823 C C . GLN A 1 224 ? -22.641 -39.788 -33.788 1.00 9.73 248 GLN A C 1
ATOM 1824 O O . GLN A 1 224 ? -23.078 -39.115 -34.730 1.00 12.63 248 GLN A O 1
ATOM 1830 N N . ASN A 1 225 ? -21.524 -40.503 -33.876 1.00 8.87 249 ASN A N 1
ATOM 1831 C CA . ASN A 1 225 ? -20.656 -40.394 -35.042 1.00 11.26 249 ASN A CA 1
ATOM 1832 C C . ASN A 1 225 ? -21.230 -41.073 -36.277 1.00 13.10 249 ASN A C 1
ATOM 1833 O O . ASN A 1 225 ? -20.826 -40.770 -37.402 1.00 14.09 249 ASN A O 1
ATOM 1838 N N . ALA A 1 226 ? -22.159 -41.999 -36.065 1.00 11.24 250 ALA A N 1
ATOM 1839 C CA . ALA A 1 226 ? -22.823 -42.666 -37.177 1.00 12.18 250 ALA A CA 1
ATOM 1840 C C . ALA A 1 226 ? -23.566 -41.623 -38.003 1.00 16.75 250 ALA A C 1
ATOM 1841 O O . ALA A 1 226 ? -23.578 -41.679 -39.238 1.00 16.37 250 ALA A O 1
ATOM 1843 N N . GLU A 1 227 ? -24.191 -40.671 -37.316 1.00 13.43 251 GLU A N 1
ATOM 1844 C CA . GLU A 1 227 ? -24.865 -39.566 -37.997 1.00 15.63 251 GLU A CA 1
ATOM 1845 C C . GLU A 1 227 ? -23.880 -38.534 -38.550 1.00 17.22 251 GLU A C 1
ATOM 1846 O O . GLU A 1 227 ? -23.981 -38.125 -39.707 1.00 17.31 251 GLU A O 1
ATOM 1852 N N . LEU A 1 228 ? -22.923 -38.118 -37.726 1.00 17.55 252 LEU A N 1
ATOM 1853 C CA . LEU A 1 228 ? -21.973 -37.083 -38.127 1.00 16.33 252 LEU A CA 1
ATOM 1854 C C . LEU A 1 228 ? -21.151 -37.471 -39.354 1.00 13.80 252 LEU A C 1
ATOM 1855 O O . LEU A 1 228 ? -20.817 -36.626 -40.182 1.00 16.75 252 LEU A O 1
ATOM 1860 N N . ALA A 1 229 ? -20.824 -38.754 -39.466 1.00 11.08 253 ALA A N 1
ATOM 1861 C CA . ALA A 1 229 ? -19.931 -39.224 -40.527 1.00 17.08 253 ALA A CA 1
ATOM 1862 C C . ALA A 1 229 ? -20.568 -39.197 -41.913 1.00 16.58 253 ALA A C 1
ATOM 1863 O O . ALA A 1 229 ? -19.918 -39.523 -42.902 1.00 16.75 253 ALA A O 1
ATOM 1865 N N . LYS A 1 230 ? -21.834 -38.802 -41.985 1.00 17.26 254 LYS A N 1
ATOM 1866 C CA . LYS A 1 230 ? -22.508 -38.663 -43.274 1.00 18.15 254 LYS A CA 1
ATOM 1867 C C . LYS A 1 230 ? -21.931 -37.497 -44.081 1.00 21.73 254 LYS A C 1
ATOM 1868 O O . LYS A 1 230 ? -22.228 -37.339 -45.266 1.00 25.39 254 LYS A O 1
ATOM 1874 N N . THR A 1 231 ? -21.096 -36.690 -43.432 1.00 17.18 255 THR A N 1
ATOM 1875 C CA . THR A 1 231 ? -20.396 -35.598 -44.095 1.00 18.32 255 THR A CA 1
ATOM 1876 C C . THR A 1 231 ? -18.894 -35.773 -43.893 1.00 17.66 255 THR A C 1
ATOM 1877 O O . THR A 1 231 ? -18.417 -35.731 -42.761 1.00 18.14 255 THR A O 1
ATOM 1881 N N . ARG A 1 232 ? -18.160 -35.983 -44.985 1.00 16.25 256 ARG A N 1
ATOM 1882 C CA . ARG A 1 232 ? -16.707 -36.182 -44.925 1.00 15.34 256 ARG A CA 1
ATOM 1883 C C . ARG A 1 232 ? -15.976 -34.890 -44.577 1.00 16.99 256 ARG A C 1
ATOM 1884 O O . ARG A 1 232 ? -16.453 -33.795 -44.884 1.00 18.03 256 ARG A O 1
ATOM 1892 N N . LEU A 1 233 ? -14.807 -35.035 -43.955 1.00 13.62 257 LEU A N 1
ATOM 1893 C CA . LEU A 1 233 ? -13.946 -33.906 -43.622 1.00 13.35 257 LEU A CA 1
ATOM 1894 C C . LEU A 1 233 ? -13.244 -33.418 -44.881 1.00 12.32 257 LEU A C 1
ATOM 1895 O O . LEU A 1 233 ? -12.743 -34.220 -45.665 1.00 13.58 257 LEU A O 1
ATOM 1900 N N . GLN A 1 234 ? -13.184 -32.103 -45.061 1.00 13.56 258 GLN A N 1
ATOM 1901 C CA . GLN A 1 234 ? -12.651 -31.521 -46.290 1.00 14.50 258 GLN A CA 1
ATOM 1902 C C . GLN A 1 234 ? -11.275 -30.868 -46.141 1.00 14.30 258 GLN A C 1
ATOM 1903 O O . GLN A 1 234 ? -10.634 -30.541 -47.140 1.00 19.58 258 GLN A O 1
ATOM 1909 N N . MET A 1 235 ? -10.823 -30.671 -44.907 1.00 14.63 259 MET A N 1
ATOM 1910 C CA . MET A 1 235 ? -9.536 -30.007 -44.682 1.00 12.71 259 MET A CA 1
ATOM 1911 C C . MET A 1 235 ? -8.358 -30.982 -44.729 1.00 11.33 259 MET A C 1
ATOM 1912 O O . MET A 1 235 ? -8.536 -32.187 -44.568 1.00 11.38 259 MET A O 1
ATOM 1917 N N . PRO A 1 236 ? -7.148 -30.461 -44.948 1.00 10.60 260 PRO A N 1
ATOM 1918 C CA . PRO A 1 236 ? -5.985 -31.355 -44.955 1.00 11.00 260 PRO A CA 1
ATOM 1919 C C . PRO A 1 236 ? -5.812 -32.081 -43.624 1.00 9.72 260 PRO A C 1
ATOM 1920 O O . PRO A 1 236 ? -5.822 -31.466 -42.552 1.00 9.64 260 PRO A O 1
ATOM 1924 N N . THR A 1 237 ? -5.655 -33.397 -43.701 1.00 9.94 261 THR A N 1
ATOM 1925 C CA . THR A 1 237 ? -5.494 -34.203 -42.498 1.00 8.47 261 THR A CA 1
ATOM 1926 C C . THR A 1 237 ? -4.282 -35.120 -42.625 1.00 8.49 261 THR A C 1
ATOM 1927 O O . THR A 1 237 ? -3.917 -35.546 -43.717 1.00 9.38 261 THR A O 1
ATOM 1931 N N . MET A 1 238 ? -3.653 -35.403 -41.489 1.00 7.98 262 MET A N 1
ATOM 1932 C CA . MET A 1 238 ? -2.571 -36.371 -41.416 1.00 8.51 262 MET A CA 1
ATOM 1933 C C . MET A 1 238 ? -2.860 -37.308 -40.262 1.00 7.67 262 MET A C 1
ATOM 1934 O O . MET A 1 238 ? -3.309 -36.869 -39.193 1.00 7.45 262 MET A O 1
ATOM 1939 N N . THR A 1 239 ? -2.625 -38.603 -40.475 1.00 6.58 263 THR A N 1
ATOM 1940 C CA . THR A 1 239 ? -2.710 -39.564 -39.379 1.00 8.02 263 THR A CA 1
ATOM 1941 C C . THR A 1 239 ? -1.322 -40.086 -39.058 1.00 6.79 263 THR A C 1
ATOM 1942 O O . THR A 1 239 ? -0.497 -40.281 -39.963 1.00 7.07 263 THR A O 1
ATOM 1946 N N . LEU A 1 240 ? -1.063 -40.288 -37.767 1.00 5.89 264 LEU A N 1
ATOM 1947 C CA . LEU A 1 240 ? 0.137 -40.985 -37.323 1.00 5.54 264 LEU A CA 1
ATOM 1948 C C . LEU A 1 240 ? -0.268 -42.171 -36.474 1.00 6.96 264 LEU A C 1
ATOM 1949 O O . LEU A 1 240 ? -1.250 -42.113 -35.727 1.00 6.26 264 LEU A O 1
ATOM 1954 N N . ALA A 1 241 ? 0.501 -43.247 -36.580 1.00 4.74 265 ALA A N 1
ATOM 1955 C CA . ALA A 1 241 ? 0.260 -44.439 -35.782 1.00 4.74 265 ALA A CA 1
ATOM 1956 C C . ALA A 1 241 ? 1.588 -45.129 -35.524 1.00 4.69 265 ALA A C 1
ATOM 1957 O O . ALA A 1 241 ? 2.494 -45.059 -36.353 1.00 6.00 265 ALA A O 1
ATOM 1959 N N . GLY A 1 242 ? 1.696 -45.811 -34.390 1.00 5.36 266 GLY A N 1
ATOM 1960 C CA . GLY A 1 242 ? 2.855 -46.643 -34.111 1.00 4.71 266 GLY A CA 1
ATOM 1961 C C . GLY A 1 242 ? 2.832 -47.946 -34.892 1.00 5.35 266 GLY A C 1
ATOM 1962 O O . GLY A 1 242 ? 1.780 -48.585 -34.995 1.00 6.62 266 GLY A O 1
ATOM 1963 N N . GLY A 1 243 ? 3.986 -48.343 -35.440 1.00 4.36 267 GLY A N 1
ATOM 1964 C CA . GLY A 1 243 ? 4.146 -49.636 -36.095 1.00 5.21 267 GLY A CA 1
ATOM 1965 C C . GLY A 1 243 ? 4.692 -50.725 -35.204 1.00 6.20 267 GLY A C 1
ATOM 1966 O O . GLY A 1 243 ? 4.728 -51.894 -35.593 1.00 9.89 267 GLY A O 1
ATOM 1967 N N . GLY A 1 244 ? 5.133 -50.344 -34.011 1.00 5.36 268 GLY A N 1
ATOM 1968 C CA . GLY A 1 244 ? 5.666 -51.292 -33.062 1.00 7.36 268 GLY A CA 1
ATOM 1969 C C . GLY A 1 244 ? 4.604 -51.771 -32.097 1.00 7.93 268 GLY A C 1
ATOM 1970 O O . GLY A 1 244 ? 3.410 -51.466 -32.228 1.00 7.62 268 GLY A O 1
ATOM 1971 N N . HIS A 1 245 ? 5.049 -52.548 -31.126 1.00 4.35 269 HIS A N 1
ATOM 1972 C CA . HIS A 1 245 ? 4.169 -53.090 -30.114 1.00 6.21 269 HIS A CA 1
ATOM 1973 C C . HIS A 1 245 ? 3.276 -52.018 -29.503 1.00 5.86 269 HIS A C 1
ATOM 1974 O O . HIS A 1 245 ? 3.750 -50.988 -29.040 1.00 6.36 269 HIS A O 1
ATOM 1981 N N . GLY A 1 246 ? 1.972 -52.287 -29.483 1.00 4.57 270 GLY A N 1
ATOM 1982 C CA . GLY A 1 246 ? 1.006 -51.407 -28.858 1.00 5.28 270 GLY A CA 1
ATOM 1983 C C . GLY A 1 246 ? 0.409 -50.318 -29.740 1.00 5.55 270 GLY A C 1
ATOM 1984 O O . GLY A 1 246 ? -0.493 -49.612 -29.300 1.00 6.93 270 GLY A O 1
ATOM 1985 N N . GLY A 1 247 ? 0.932 -50.142 -30.953 1.00 5.56 271 GLY A N 1
ATOM 1986 C CA . GLY A 1 247 ? 0.436 -49.126 -31.864 1.00 6.12 271 GLY A CA 1
ATOM 1987 C C . GLY A 1 247 ? -0.732 -49.584 -32.708 1.00 5.43 271 GLY A C 1
ATOM 1988 O O . GLY A 1 247 ? -1.016 -50.784 -32.810 1.00 7.80 271 GLY A O 1
ATOM 1989 N N . MET A 1 248 ? -1.376 -48.617 -33.346 1.00 5.08 272 MET A N 1
ATOM 1990 C CA . MET A 1 248 ? -2.525 -48.895 -34.210 1.00 6.23 272 MET A CA 1
ATOM 1991 C C . MET A 1 248 ? -2.144 -49.375 -35.606 1.00 6.39 272 MET A C 1
ATOM 1992 O O . MET A 1 248 ? -2.988 -49.930 -36.323 1.00 7.24 272 MET A O 1
ATOM 1997 N N . GLY A 1 249 ? -0.893 -49.138 -36.005 1.00 6.96 273 GLY A N 1
ATOM 1998 C CA . GLY A 1 249 ? -0.411 -49.555 -37.311 1.00 7.12 273 GLY A CA 1
ATOM 1999 C C . GLY A 1 249 ? -1.268 -49.045 -38.457 1.00 6.54 273 GLY A C 1
ATOM 2000 O O . GLY A 1 249 ? -1.695 -47.884 -38.454 1.00 7.57 273 GLY A O 1
ATOM 2001 N N . THR A 1 250 ? -1.530 -49.908 -39.438 1.00 6.91 274 THR A N 1
ATOM 2002 C CA . THR A 1 250 ? -2.248 -49.487 -40.651 1.00 8.58 274 THR A CA 1
ATOM 2003 C C . THR A 1 250 ? -3.729 -49.151 -40.445 1.00 8.33 274 THR A C 1
ATOM 2004 O O . THR A 1 250 ? -4.355 -48.539 -41.309 1.00 9.29 274 THR A O 1
ATOM 2008 N N . PHE A 1 251 ? -4.290 -49.532 -39.305 1.00 8.04 275 PHE A N 1
ATOM 2009 C CA . PHE A 1 251 ? -5.695 -49.228 -39.045 1.00 9.18 275 PHE A CA 1
ATOM 2010 C C . PHE A 1 251 ? -5.974 -47.724 -39.105 1.00 6.96 275 PHE A C 1
ATOM 2011 O O . PHE A 1 251 ? -7.013 -47.293 -39.597 1.00 8.13 275 PHE A O 1
ATOM 2019 N N . GLN A 1 252 ? -5.049 -46.922 -38.598 1.00 7.46 276 GLN A N 1
ATOM 2020 C CA . GLN A 1 252 ? -5.313 -45.500 -38.430 1.00 5.49 276 GLN A CA 1
ATOM 2021 C C . GLN A 1 252 ? -5.679 -44.833 -39.750 1.00 7.33 276 GLN A C 1
ATOM 2022 O O . GLN A 1 252 ? -6.720 -44.179 -39.859 1.00 8.71 276 GLN A O 1
ATOM 2028 N N . LEU A 1 253 ? -4.820 -44.990 -40.750 1.00 7.63 277 LEU A N 1
ATOM 2029 C CA . LEU A 1 253 ? -5.053 -44.390 -42.057 1.00 7.36 277 LEU A CA 1
ATOM 2030 C C . LEU A 1 253 ? -6.249 -45.038 -42.741 1.00 8.72 277 LEU A C 1
ATOM 2031 O O . LEU A 1 253 ? -7.072 -44.354 -43.346 1.00 8.54 277 LEU A O 1
ATOM 2036 N N . GLU A 1 254 ? -6.365 -46.353 -42.633 1.00 7.78 278 GLU A N 1
ATOM 2037 C CA . GLU A 1 254 ? -7.448 -47.035 -43.336 1.00 8.41 278 GLU A CA 1
ATOM 2038 C C . GLU A 1 254 ? -8.821 -46.555 -42.858 1.00 9.62 278 GLU A C 1
ATOM 2039 O O . GLU A 1 254 ? -9.727 -46.343 -43.662 1.00 10.87 278 GLU A O 1
ATOM 2045 N N . GLN A 1 255 ? -8.971 -46.352 -41.556 1.00 7.78 279 GLN A N 1
ATOM 2046 C CA . GLN A 1 255 ? -10.228 -45.821 -41.050 1.00 7.83 279 GLN A CA 1
ATOM 2047 C C . GLN A 1 255 ? -10.423 -44.369 -41.476 1.00 7.18 279 GLN A C 1
ATOM 2048 O O . GLN A 1 255 ? -11.534 -43.965 -41.857 1.00 8.38 279 GLN A O 1
ATOM 2054 N N . MET A 1 256 ? -9.361 -43.578 -41.400 1.00 7.30 280 MET A N 1
ATOM 2055 C CA . MET A 1 256 ? -9.469 -42.152 -41.683 1.00 7.43 280 MET A CA 1
ATOM 2056 C C . MET A 1 256 ? -9.856 -41.868 -43.130 1.00 10.14 280 MET A C 1
ATOM 2057 O O . MET A 1 256 ? -10.475 -40.849 -43.417 1.00 10.88 280 MET A O 1
ATOM 2062 N N . LYS A 1 257 ? -9.486 -42.768 -44.032 1.00 9.11 281 LYS A N 1
ATOM 2063 C CA . LYS A 1 257 ? -9.877 -42.637 -45.436 1.00 11.50 281 LYS A CA 1
ATOM 2064 C C . LYS A 1 257 ? -11.389 -42.594 -45.624 1.00 14.34 281 LYS A C 1
ATOM 2065 O O . LYS A 1 257 ? -11.875 -42.018 -46.590 1.00 14.76 281 LYS A O 1
ATOM 2071 N N . ALA A 1 258 ? -12.130 -43.205 -44.707 1.00 10.26 282 ALA A N 1
ATOM 2072 C CA . ALA A 1 258 ? -13.587 -43.197 -44.782 1.00 12.87 282 ALA A CA 1
ATOM 2073 C C . ALA A 1 258 ? -14.154 -41.879 -44.273 1.00 13.03 282 ALA A C 1
ATOM 2074 O O . ALA A 1 258 ? -15.318 -41.565 -44.514 1.00 14.47 282 ALA A O 1
ATOM 2076 N N . TYR A 1 259 ? -13.325 -41.103 -43.580 1.00 9.34 283 TYR A N 1
ATOM 2077 C CA . TYR A 1 259 ? -13.762 -39.862 -42.942 1.00 10.73 283 TYR A CA 1
ATOM 2078 C C . TYR A 1 259 ? -13.301 -38.589 -43.638 1.00 13.24 283 TYR A C 1
ATOM 2079 O O . TYR A 1 259 ? -13.924 -37.531 -43.495 1.00 13.15 283 TYR A O 1
ATOM 2088 N N . ALA A 1 260 ? -12.202 -38.681 -44.374 1.00 10.34 284 ALA A N 1
ATOM 2089 C CA . ALA A 1 260 ? -11.544 -37.490 -44.892 1.00 12.04 284 ALA A CA 1
ATOM 2090 C C . ALA A 1 260 ? -11.207 -37.597 -46.372 1.00 13.11 284 ALA A C 1
ATOM 2091 O O . ALA A 1 260 ? -10.736 -38.631 -46.845 1.00 15.49 284 ALA A O 1
ATOM 2093 N N . GLU A 1 261 ? -11.436 -36.510 -47.095 1.00 11.02 285 GLU A N 1
ATOM 2094 C CA . GLU A 1 261 ? -11.121 -36.465 -48.515 1.00 13.28 285 GLU A CA 1
ATOM 2095 C C . GLU A 1 261 ? -9.622 -36.303 -48.770 1.00 14.23 285 GLU A C 1
ATOM 2096 O O . GLU A 1 261 ? -9.098 -36.776 -49.779 1.00 16.34 285 GLU A O 1
ATOM 2102 N N . ASP A 1 262 ? -8.943 -35.617 -47.857 1.00 13.03 286 ASP A N 1
ATOM 2103 C CA . ASP A 1 262 ? -7.550 -35.237 -48.027 1.00 14.62 286 ASP A CA 1
ATOM 2104 C C . ASP A 1 262 ? -6.775 -35.747 -46.823 1.00 13.19 286 ASP A C 1
ATOM 2105 O O . ASP A 1 262 ? -6.714 -35.084 -45.787 1.00 14.66 286 ASP A O 1
ATOM 2110 N N . VAL A 1 263 ? -6.204 -36.938 -46.946 1.00 11.46 287 VAL A N 1
ATOM 2111 C CA . VAL A 1 263 ? -5.480 -37.536 -45.829 1.00 10.85 287 VAL A CA 1
ATOM 2112 C C . VAL A 1 263 ? -4.192 -38.201 -46.269 1.00 14.43 287 VAL A C 1
ATOM 2113 O O . VAL A 1 263 ? -4.142 -38.906 -47.281 1.00 15.66 287 VAL A O 1
ATOM 2117 N N . GLU A 1 264 ? -3.145 -37.958 -45.495 1.00 10.87 288 GLU A N 1
ATOM 2118 C CA . GLU A 1 264 ? -1.906 -38.687 -45.655 1.00 10.98 288 GLU A CA 1
ATOM 2119 C C . GLU A 1 264 ? -1.575 -39.355 -44.327 1.00 10.76 288 GLU A C 1
ATOM 2120 O O . GLU A 1 264 ? -1.785 -38.777 -43.256 1.00 12.17 288 GLU A O 1
ATOM 2126 N N . GLY A 1 265 ? -1.066 -40.574 -44.395 1.00 10.51 289 GLY A N 1
ATOM 2127 C CA . GLY A 1 265 ? -0.821 -41.339 -43.190 1.00 9.19 289 GLY A CA 1
ATOM 2128 C C . GLY A 1 265 ? 0.609 -41.816 -43.060 1.00 9.57 289 GLY A C 1
ATOM 2129 O O . GLY A 1 265 ? 1.307 -42.033 -44.057 1.00 12.66 289 GLY A O 1
ATOM 2130 N N . HIS A 1 266 ? 1.049 -41.973 -41.816 1.00 8.19 290 HIS A N 1
ATOM 2131 C CA . HIS A 1 266 ? 2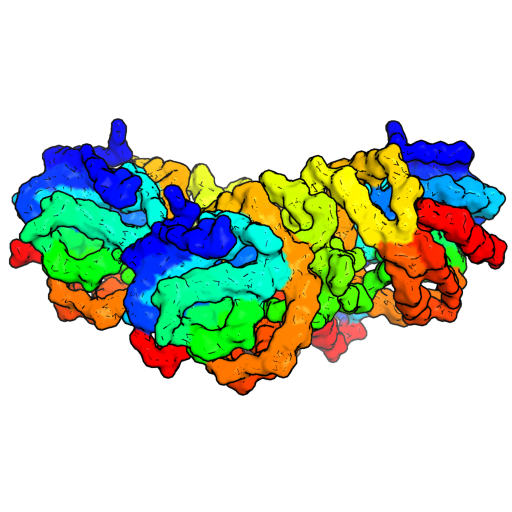.371 -42.495 -41.520 1.00 7.92 290 HIS A CA 1
ATOM 2132 C C . HIS A 1 266 ? 2.295 -43.504 -40.406 1.00 6.59 290 HIS A C 1
ATOM 2133 O O . HIS A 1 266 ? 1.616 -43.284 -39.409 1.00 7.29 290 HIS A O 1
ATOM 2140 N N . VAL A 1 267 ? 3.022 -44.599 -40.571 1.00 7.82 291 VAL A N 1
ATOM 2141 C CA . VAL A 1 267 ? 3.206 -45.561 -39.504 1.00 8.11 291 VAL A CA 1
ATOM 2142 C C . VAL A 1 267 ? 4.675 -45.492 -39.118 1.00 6.71 291 VAL A C 1
ATOM 2143 O O . VAL A 1 267 ? 5.542 -45.672 -39.971 1.00 10.27 291 VAL A O 1
ATOM 2147 N N . LEU A 1 268 ? 4.947 -45.224 -37.844 1.00 6.62 292 LEU A N 1
ATOM 2148 C CA . LEU A 1 268 ? 6.301 -45.035 -37.347 1.00 7.29 292 LEU A CA 1
ATOM 2149 C C . LEU A 1 268 ? 6.870 -46.337 -36.793 1.00 7.60 292 LEU A C 1
ATOM 2150 O O . LEU A 1 268 ? 6.391 -46.849 -35.782 1.00 7.16 292 LEU A O 1
ATOM 2155 N N . PRO A 1 269 ? 7.901 -46.882 -37.463 1.00 9.65 293 PRO A N 1
ATOM 2156 C CA . PRO A 1 269 ? 8.468 -48.158 -37.027 1.00 11.16 293 PRO A CA 1
ATOM 2157 C C . PRO A 1 269 ? 9.133 -48.057 -35.658 1.00 7.65 293 PRO A C 1
ATOM 2158 O O . PRO A 1 269 ? 9.730 -47.033 -35.316 1.00 10.41 293 PRO A O 1
ATOM 2162 N N . GLY A 1 270 ? 9.004 -49.118 -34.868 1.00 9.16 294 GLY A N 1
ATOM 2163 C CA . GLY A 1 270 ? 9.649 -49.174 -33.567 1.00 8.96 294 GLY A CA 1
ATOM 2164 C C . GLY A 1 270 ? 9.032 -48.242 -32.540 1.00 8.88 294 GLY A C 1
ATOM 2165 O O . GLY A 1 270 ? 9.661 -47.878 -31.542 1.00 8.87 294 GLY A O 1
ATOM 2166 N N . CYS A 1 271 ? 7.784 -47.863 -32.788 1.00 5.71 295 CYS A N 1
ATOM 2167 C CA . CYS A 1 271 ? 7.072 -46.943 -31.908 1.00 6.98 295 CYS A CA 1
ATOM 2168 C C . CYS A 1 271 ? 5.708 -47.533 -31.623 1.00 4.98 295 CYS A C 1
ATOM 2169 O O . CYS A 1 271 ? 5.043 -48.009 -32.543 1.00 5.87 295 CYS A O 1
ATOM 2172 N N . GLY A 1 272 ? 5.291 -47.508 -30.357 1.00 4.73 296 GLY A N 1
ATOM 2173 C CA . GLY A 1 272 ? 3.972 -47.999 -29.981 1.00 4.55 296 GLY A CA 1
ATOM 2174 C C . GLY A 1 272 ? 2.939 -46.889 -29.952 1.00 5.08 296 GLY A C 1
ATOM 2175 O O . GLY A 1 272 ? 2.905 -46.042 -30.831 1.00 6.63 296 GLY A O 1
ATOM 2176 N N . HIS A 1 273 ? 2.112 -46.884 -28.913 1.00 3.34 297 HIS A N 1
ATOM 2177 C CA . HIS A 1 273 ? 1.005 -45.939 -28.824 1.00 4.56 297 HIS A CA 1
ATOM 2178 C C . HIS A 1 273 ? 1.449 -44.522 -28.464 1.00 5.13 297 HIS A C 1
ATOM 2179 O O . HIS A 1 273 ? 0.822 -43.542 -28.876 1.00 5.00 297 HIS A O 1
ATOM 2186 N N . TRP A 1 274 ? 2.523 -44.423 -27.694 1.00 4.34 298 TRP A N 1
ATOM 2187 C CA . TRP A 1 274 ? 2.891 -43.173 -27.029 1.00 5.02 298 TRP A CA 1
ATOM 2188 C C . TRP A 1 274 ? 3.852 -42.358 -27.873 1.00 5.41 298 TRP A C 1
ATOM 2189 O O . TRP A 1 274 ? 4.973 -42.061 -27.460 1.00 6.05 298 TRP A O 1
ATOM 2200 N N . LEU A 1 275 ? 3.402 -41.978 -29.064 1.00 6.42 299 LEU A N 1
ATOM 2201 C CA . LEU A 1 275 ? 4.308 -41.390 -30.052 1.00 5.40 299 LEU A CA 1
ATOM 2202 C C . LEU A 1 275 ? 5.138 -40.184 -29.567 1.00 5.64 299 LEU A C 1
ATOM 2203 O O . LEU A 1 275 ? 6.335 -40.121 -29.833 1.00 5.71 299 LEU A O 1
ATOM 2208 N N . PRO A 1 276 ? 4.512 -39.211 -28.878 1.00 5.32 300 PRO A N 1
ATOM 2209 C CA . PRO A 1 276 ? 5.308 -38.033 -28.510 1.00 6.45 300 PRO A CA 1
ATOM 2210 C C . PRO A 1 276 ? 6.515 -38.354 -27.627 1.00 5.86 300 PRO A C 1
ATOM 2211 O O . PRO A 1 276 ? 7.526 -37.649 -27.696 1.00 7.60 300 PRO A O 1
ATOM 2215 N N . GLU A 1 277 ? 6.429 -39.411 -26.830 1.00 6.20 301 GLU A N 1
ATOM 2216 C CA . GLU A 1 277 ? 7.496 -39.797 -25.907 1.00 6.71 301 GLU A CA 1
ATOM 2217 C C . GLU A 1 277 ? 8.383 -40.895 -26.469 1.00 5.50 301 GLU A C 1
ATOM 2218 O O . GLU A 1 277 ? 9.599 -40.842 -26.335 1.00 7.34 301 GLU A O 1
ATOM 2224 N N . GLU A 1 278 ? 7.788 -41.878 -27.129 1.00 6.90 302 GLU A N 1
ATOM 2225 C CA . GLU A 1 278 ? 8.551 -42.988 -27.668 1.00 5.72 302 GLU A CA 1
ATOM 2226 C C . GLU A 1 278 ? 9.373 -42.591 -28.881 1.00 6.72 302 GLU A C 1
ATOM 2227 O O . GLU A 1 278 ? 10.462 -43.137 -29.106 1.00 6.55 302 GLU A O 1
ATOM 2233 N N . CYS A 1 279 ? 8.843 -41.678 -29.682 1.00 6.09 303 CYS A N 1
ATOM 2234 C CA . CYS A 1 279 ? 9.479 -41.347 -30.941 1.00 8.34 303 CYS A CA 1
ATOM 2235 C C . CYS A 1 279 ? 9.354 -39.850 -31.216 1.00 7.62 303 CYS A C 1
ATOM 2236 O O . CYS A 1 279 ? 8.843 -39.423 -32.249 1.00 7.22 303 CYS A O 1
ATOM 2239 N N . ALA A 1 280 ? 9.869 -39.061 -30.277 1.00 6.70 304 ALA A N 1
ATOM 2240 C CA . ALA A 1 280 ? 9.745 -37.610 -30.313 1.00 7.95 304 ALA A CA 1
ATOM 2241 C C . ALA A 1 280 ? 10.309 -36.990 -31.583 1.00 8.01 304 ALA A C 1
ATOM 2242 O O . ALA A 1 280 ? 9.672 -36.150 -32.200 1.00 7.54 304 ALA A O 1
ATOM 2244 N N . ALA A 1 281 ? 11.524 -37.377 -31.962 1.00 6.30 305 ALA A N 1
ATOM 2245 C CA . ALA A 1 281 ? 12.147 -36.746 -33.124 1.00 7.51 305 ALA A CA 1
ATOM 2246 C C . ALA A 1 281 ? 11.304 -36.904 -34.403 1.00 6.56 305 ALA A C 1
ATOM 2247 O O . ALA A 1 281 ? 10.908 -35.910 -35.016 1.00 7.70 305 ALA A O 1
ATOM 2249 N N . PRO A 1 282 ? 11.011 -38.150 -34.807 1.00 7.80 306 PRO A N 1
ATOM 2250 C CA . PRO A 1 282 ? 10.268 -38.268 -36.067 1.00 9.12 306 PRO A CA 1
ATOM 2251 C C . PRO A 1 282 ? 8.834 -37.757 -35.956 1.00 8.42 306 PRO A C 1
ATOM 2252 O O . PRO A 1 282 ? 8.350 -37.164 -36.913 1.00 7.80 306 PRO A O 1
ATOM 2256 N N . MET A 1 283 ? 8.161 -37.978 -34.824 1.00 5.97 307 MET A N 1
ATOM 2257 C CA . MET A 1 283 ? 6.786 -37.489 -34.672 1.00 6.92 307 MET A CA 1
ATOM 2258 C C . MET A 1 283 ? 6.730 -35.962 -34.725 1.00 5.10 307 MET A C 1
ATOM 2259 O O . MET A 1 283 ? 5.896 -35.381 -35.424 1.00 6.14 307 MET A O 1
ATOM 2264 N N . ASN A 1 284 ? 7.606 -35.312 -33.961 1.00 7.33 308 ASN A N 1
ATOM 2265 C CA . ASN A 1 284 ? 7.628 -33.854 -33.925 1.00 6.55 308 ASN A CA 1
ATOM 2266 C C . ASN A 1 284 ? 7.865 -33.287 -35.319 1.00 7.48 308 ASN A C 1
ATOM 2267 O O . ASN A 1 284 ? 7.191 -32.343 -35.742 1.00 7.78 308 ASN A O 1
ATOM 2272 N N . ARG A 1 285 ? 8.813 -33.876 -36.039 1.00 6.88 309 ARG A N 1
ATOM 2273 C CA . ARG A 1 285 ? 9.136 -33.413 -37.383 1.00 6.30 309 ARG A CA 1
ATOM 2274 C C . ARG A 1 285 ? 7.938 -33.538 -38.325 1.00 6.20 309 ARG A C 1
ATOM 2275 O O . ARG A 1 285 ? 7.614 -32.608 -39.063 1.00 7.32 309 ARG A O 1
ATOM 2283 N N . LEU A 1 286 ? 7.260 -34.678 -38.272 1.00 7.02 310 LEU A N 1
ATOM 2284 C CA . LEU A 1 286 ? 6.094 -34.875 -39.128 1.00 6.47 310 LEU A CA 1
ATOM 2285 C C . LEU A 1 286 ? 5.003 -33.852 -38.829 1.00 5.94 310 LEU A C 1
ATOM 2286 O O . LEU A 1 286 ? 4.381 -33.311 -39.741 1.00 7.68 310 LEU A O 1
ATOM 2291 N N . VAL A 1 287 ? 4.770 -33.591 -37.545 1.00 7.04 311 VAL A N 1
ATOM 2292 C CA . VAL A 1 287 ? 3.750 -32.609 -37.152 1.00 6.16 311 VAL A CA 1
ATOM 2293 C C . VAL A 1 287 ? 4.122 -31.181 -37.557 1.00 7.40 311 VAL A C 1
ATOM 2294 O O . VAL A 1 287 ? 3.310 -30.463 -38.142 1.00 8.81 311 VAL A O 1
ATOM 2298 N N . ILE A 1 288 ? 5.346 -30.773 -37.241 1.00 8.29 312 ILE A N 1
ATOM 2299 C CA . ILE A 1 288 ? 5.798 -29.427 -37.582 1.00 9.06 312 ILE A CA 1
ATOM 2300 C C . ILE A 1 288 ? 5.737 -29.180 -39.085 1.00 9.53 312 ILE A C 1
ATOM 2301 O O . ILE A 1 288 ? 5.203 -28.164 -39.528 1.00 11.29 312 ILE A O 1
ATOM 2306 N N . ASP A 1 289 ? 6.270 -30.112 -39.868 1.00 9.22 313 ASP A N 1
ATOM 2307 C CA . ASP A 1 289 ? 6.253 -29.967 -41.321 1.00 8.59 313 ASP A CA 1
ATOM 2308 C C . ASP A 1 289 ? 4.830 -29.875 -41.874 1.00 9.85 313 ASP A C 1
ATOM 2309 O O . ASP A 1 289 ? 4.544 -29.029 -42.720 1.00 11.43 313 ASP A O 1
ATOM 2314 N N . PHE A 1 290 ? 3.941 -30.746 -41.401 1.00 9.06 314 PHE A N 1
ATOM 2315 C CA . PHE A 1 290 ? 2.576 -30.781 -41.913 1.00 7.07 314 PHE A CA 1
ATOM 2316 C C . PHE A 1 290 ? 1.840 -29.480 -41.624 1.00 8.30 314 PHE A C 1
ATOM 2317 O O . PHE A 1 290 ? 1.156 -28.946 -42.494 1.00 10.32 314 PHE A O 1
ATOM 2325 N N . LEU A 1 291 ? 1.992 -28.967 -40.409 1.00 9.34 315 LEU A N 1
ATOM 2326 C CA . LEU A 1 291 ? 1.325 -27.727 -40.027 1.00 9.38 315 LEU A CA 1
ATOM 2327 C C . LEU A 1 291 ? 1.967 -26.501 -40.668 1.00 11.69 315 LEU A C 1
ATOM 2328 O O . LEU A 1 291 ? 1.313 -25.477 -40.858 1.00 14.15 315 LEU A O 1
ATOM 2333 N N . SER A 1 292 ? 3.241 -26.600 -41.020 1.00 11.10 316 SER A N 1
ATOM 2334 C CA . SER A 1 292 ? 3.935 -25.469 -41.623 1.00 13.42 316 SER A CA 1
ATOM 2335 C C . SER A 1 292 ? 3.641 -25.349 -43.114 1.00 18.24 316 SER A C 1
ATOM 2336 O O . SER A 1 292 ? 4.116 -24.421 -43.764 1.00 19.53 316 SER A O 1
ATOM 2339 N N . ARG A 1 293 ? 2.849 -26.282 -43.643 1.00 19.07 317 ARG A N 1
ATOM 2340 C CA . ARG A 1 293 ? 2.322 -26.173 -45.004 1.00 23.86 317 ARG A CA 1
ATOM 2341 C C . ARG A 1 293 ? 1.300 -25.039 -45.082 1.00 25.45 317 ARG A C 1
ATOM 2342 O O . ARG A 1 293 ? 1.042 -24.500 -46.155 1.00 31.08 317 ARG A O 1
ATOM 2350 N N . GLY A 1 294 ? 0.708 -24.696 -43.940 0.72 25.30 318 GLY A N 1
ATOM 2351 C CA . GLY A 1 294 ? -0.283 -23.636 -43.875 0.72 30.48 318 GLY A CA 1
ATOM 2352 C C . GLY A 1 294 ? 0.273 -22.330 -43.335 0.72 34.37 318 GLY A C 1
ATOM 2353 O O . GLY A 1 294 ? 1.489 -22.144 -43.261 0.72 34.62 318 GLY A O 1
ATOM 2354 N N . ARG A 1 295 ? -0.623 -21.422 -42.958 0.63 35.26 319 ARG A N 1
ATOM 2355 C CA . ARG A 1 295 ? -0.223 -20.116 -42.438 0.63 35.12 319 ARG A CA 1
ATOM 2356 C C . ARG A 1 295 ? 0.505 -20.237 -41.103 0.63 34.70 319 ARG A C 1
ATOM 2357 O O . ARG A 1 295 ? 0.064 -20.960 -40.212 0.63 36.02 319 ARG A O 1
ATOM 2365 N N . HIS A 1 296 ? 1.618 -19.521 -40.969 0.74 35.99 320 HIS A N 1
ATOM 2366 C CA . HIS A 1 296 ? 2.357 -19.486 -39.710 0.74 33.71 320 HIS A CA 1
ATOM 2367 C C . HIS A 1 296 ? 3.345 -18.324 -39.671 0.74 34.19 320 HIS A C 1
ATOM 2368 O O . HIS A 1 296 ? 3.524 -17.615 -40.663 0.74 34.32 320 HIS A O 1
ATOM 2375 N N . ALA B 1 1 ? -11.394 -78.749 8.355 1.00 30.18 25 ALA B N 1
ATOM 2376 C CA . ALA B 1 1 ? -12.333 -77.799 7.773 1.00 25.38 25 ALA B CA 1
ATOM 2377 C C . ALA B 1 1 ? -12.489 -78.012 6.270 1.00 24.10 25 ALA B C 1
ATOM 2378 O O . ALA B 1 1 ? -11.560 -78.442 5.588 1.00 26.18 25 ALA B O 1
ATOM 2380 N N . GLU B 1 2 ? -13.683 -77.718 5.769 1.00 21.46 26 GLU B N 1
ATOM 2381 C CA . GLU B 1 2 ? -13.980 -77.814 4.348 1.00 15.32 26 GLU B CA 1
ATOM 2382 C C . GLU B 1 2 ? -14.401 -76.444 3.853 1.00 14.34 26 GLU B C 1
ATOM 2383 O O . GLU B 1 2 ? -15.127 -75.727 4.539 1.00 15.19 26 GLU B O 1
ATOM 2389 N N . GLU B 1 3 ? -13.952 -76.080 2.659 1.00 11.72 27 GLU B N 1
ATOM 2390 C CA . GLU B 1 3 ? -14.376 -74.824 2.057 1.00 13.26 27 GLU B CA 1
ATOM 2391 C C . GLU B 1 3 ? -15.851 -74.828 1.671 1.00 12.34 27 GLU B C 1
ATOM 2392 O O . GLU B 1 3 ? -16.490 -73.777 1.643 1.00 12.13 27 GLU B O 1
ATOM 2398 N N . PHE B 1 4 ? -16.387 -76.005 1.368 1.00 9.96 28 PHE B N 1
ATOM 2399 C CA . PHE B 1 4 ? -17.777 -76.120 0.935 1.00 11.43 28 PHE B CA 1
ATOM 2400 C C . PHE B 1 4 ? -18.409 -77.341 1.582 1.00 13.09 28 PHE B C 1
ATOM 2401 O O . PHE B 1 4 ? -17.735 -78.347 1.801 1.00 12.95 28 PHE B O 1
ATOM 2409 N N . PRO B 1 5 ? -19.711 -77.258 1.892 1.00 12.51 29 PRO B N 1
ATOM 2410 C CA . PRO B 1 5 ? -20.365 -78.399 2.545 1.00 15.05 29 PRO B CA 1
ATOM 2411 C C . PRO B 1 5 ? -20.474 -79.640 1.656 1.00 13.07 29 PRO B C 1
ATOM 2412 O O . PRO B 1 5 ? -20.928 -79.577 0.512 1.00 13.25 29 PRO B O 1
ATOM 2416 N N . VAL B 1 6 ? -20.058 -80.779 2.201 1.00 13.08 30 VAL B N 1
ATOM 2417 C CA . VAL B 1 6 ? -20.084 -82.035 1.472 1.00 15.23 30 VAL B CA 1
ATOM 2418 C C . VAL B 1 6 ? -21.473 -82.669 1.571 1.00 17.60 30 VAL B C 1
ATOM 2419 O O . VAL B 1 6 ? -22.043 -82.756 2.659 1.00 20.27 30 VAL B O 1
ATOM 2423 N N . PRO B 1 7 ? -22.030 -83.103 0.430 1.00 15.39 31 PRO B N 1
ATOM 2424 C CA . PRO B 1 7 ? -23.357 -83.729 0.440 1.00 17.66 31 PRO B CA 1
ATOM 2425 C C . PRO B 1 7 ? -23.367 -85.007 1.269 1.00 20.01 31 PRO B C 1
ATOM 2426 O O . PRO B 1 7 ? -22.341 -85.671 1.410 1.00 18.50 31 PRO B O 1
ATOM 2430 N N . ASN B 1 8 ? -24.525 -85.336 1.824 1.00 20.38 32 ASN B N 1
ATOM 2431 C CA . ASN B 1 8 ? -24.689 -86.578 2.567 1.00 20.92 32 ASN B CA 1
ATOM 2432 C C . ASN B 1 8 ? -24.345 -87.773 1.687 1.00 19.90 32 ASN B C 1
ATOM 2433 O O . ASN B 1 8 ? -24.756 -87.834 0.532 1.00 19.75 32 ASN B O 1
ATOM 2438 N N . GLY B 1 9 ? -23.572 -88.710 2.227 1.00 18.68 33 GLY B N 1
ATOM 2439 C CA . GLY B 1 9 ? -23.203 -89.899 1.483 1.00 18.78 33 GLY B CA 1
ATOM 2440 C C . GLY B 1 9 ? -21.961 -89.703 0.633 1.00 18.56 33 GLY B C 1
ATOM 2441 O O . GLY B 1 9 ? -21.538 -90.619 -0.077 1.00 21.23 33 GLY B O 1
ATOM 2442 N N . PHE B 1 10 ? -21.382 -88.504 0.694 1.00 18.04 34 PHE B N 1
ATOM 2443 C CA . PHE B 1 10 ? -20.138 -88.212 -0.009 1.00 17.38 34 PHE B CA 1
ATOM 2444 C C . PHE B 1 10 ? -18.985 -88.025 0.967 1.00 13.59 34 PHE B C 1
ATOM 2445 O O . PHE B 1 10 ? -19.193 -87.692 2.136 1.00 15.63 34 PHE B O 1
ATOM 2453 N N . GLU B 1 11 ? -17.770 -88.253 0.478 1.00 14.33 35 GLU B N 1
ATOM 2454 C CA . GLU B 1 11 ? -16.569 -88.010 1.268 1.00 15.09 35 GLU B CA 1
ATOM 2455 C C . GLU B 1 11 ? -15.665 -86.997 0.586 1.00 12.19 35 GLU B C 1
ATOM 2456 O O . GLU B 1 11 ? -15.547 -86.978 -0.643 1.00 12.79 35 GLU B O 1
ATOM 2462 N N . SER B 1 12 ? -15.036 -86.153 1.394 1.00 12.68 36 SER B N 1
ATOM 2463 C CA . SER B 1 12 ? -13.983 -85.271 0.925 1.00 12.73 36 SER B CA 1
ATOM 2464 C C . SER B 1 12 ? -12.666 -85.975 1.204 1.00 12.25 36 SER B C 1
ATOM 2465 O O . SER B 1 12 ? -12.426 -86.426 2.332 1.00 14.34 36 SER B O 1
ATOM 2468 N N . ALA B 1 13 ? -11.819 -86.094 0.189 1.00 11.09 37 ALA B N 1
ATOM 2469 C CA . ALA B 1 13 ? -10.565 -86.817 0.354 1.00 11.70 37 ALA B CA 1
ATOM 2470 C C . ALA B 1 13 ? -9.488 -86.255 -0.559 1.00 11.63 37 ALA B C 1
ATOM 2471 O O . ALA B 1 13 ? -9.730 -85.303 -1.299 1.00 10.69 37 ALA B O 1
ATOM 2473 N N . TYR B 1 14 ? -8.303 -86.858 -0.500 1.00 10.35 38 TYR B N 1
ATOM 2474 C CA . TYR B 1 14 ? -7.147 -86.400 -1.255 1.00 10.26 38 TYR B CA 1
ATOM 2475 C C . TYR B 1 14 ? -6.387 -87.589 -1.823 1.00 10.96 38 TYR B C 1
ATOM 2476 O O . TYR B 1 14 ? -6.365 -88.669 -1.227 1.00 12.45 38 TYR B O 1
ATOM 2485 N N . ARG B 1 15 ? -5.777 -87.388 -2.984 1.00 12.05 39 ARG B N 1
ATOM 2486 C CA . ARG B 1 15 ? -4.852 -88.367 -3.549 1.00 11.18 39 ARG B CA 1
ATOM 2487 C C . ARG B 1 15 ? -3.661 -87.640 -4.139 1.00 12.24 39 ARG B C 1
ATOM 2488 O O . ARG B 1 15 ? -3.802 -86.562 -4.713 1.00 11.18 39 ARG B O 1
ATOM 2496 N N . GLU B 1 16 ? -2.479 -88.228 -3.990 1.00 11.83 40 GLU B N 1
ATOM 2497 C CA . GLU B 1 16 ? -1.287 -87.722 -4.650 1.00 12.06 40 GLU B CA 1
ATOM 2498 C C . GLU B 1 16 ? -1.274 -88.219 -6.082 1.00 12.50 40 GLU B C 1
ATOM 2499 O O . GLU B 1 16 ? -1.455 -89.412 -6.341 1.00 14.97 40 GLU B O 1
ATOM 2505 N N . VAL B 1 17 ? -1.077 -87.293 -7.013 1.00 10.96 41 VAL B N 1
ATOM 2506 C CA . VAL B 1 17 ? -0.904 -87.637 -8.412 1.00 11.45 41 VAL B CA 1
ATOM 2507 C C . VAL B 1 17 ? 0.317 -86.912 -8.929 1.00 11.87 41 VAL B C 1
ATOM 2508 O O . VAL B 1 17 ? 0.349 -85.680 -8.961 1.00 11.18 41 VAL B O 1
ATOM 2512 N N . ASP B 1 18 ? 1.329 -87.683 -9.321 1.00 13.19 42 ASP B N 1
ATOM 2513 C CA . ASP B 1 18 ? 2.593 -87.120 -9.772 1.00 11.69 42 ASP B CA 1
ATOM 2514 C C . ASP B 1 18 ? 3.108 -86.041 -8.823 1.00 9.75 42 ASP B C 1
ATOM 2515 O O . ASP B 1 18 ? 3.522 -84.967 -9.254 1.00 12.77 42 ASP B O 1
ATOM 2520 N N . GLY B 1 19 ? 3.052 -86.326 -7.524 1.00 11.69 43 GLY B N 1
ATOM 2521 C CA . GLY B 1 19 ? 3.622 -85.445 -6.517 1.00 13.99 43 GLY B CA 1
ATOM 2522 C C . GLY B 1 19 ? 2.750 -84.262 -6.145 1.00 14.23 43 GLY B C 1
ATOM 2523 O O . GLY B 1 19 ? 3.171 -83.377 -5.394 1.00 13.87 43 GLY B O 1
ATOM 2524 N N . VAL B 1 20 ? 1.531 -84.242 -6.671 1.00 11.38 44 VAL B N 1
ATOM 2525 C CA . VAL B 1 20 ? 0.612 -83.148 -6.386 1.00 10.80 44 VAL B CA 1
ATOM 2526 C C . VAL B 1 20 ? -0.606 -83.664 -5.627 1.00 9.15 44 VAL B C 1
ATOM 2527 O O . VAL B 1 20 ? -1.253 -84.621 -6.053 1.00 10.66 44 VAL B O 1
ATOM 2531 N N . LYS B 1 21 ? -0.903 -83.036 -4.494 1.00 9.51 45 LYS B N 1
ATOM 2532 C CA . LYS B 1 21 ? -2.013 -83.458 -3.651 1.00 8.58 45 LYS B CA 1
ATOM 2533 C C . LYS B 1 21 ? -3.329 -82.851 -4.142 1.00 9.30 45 LYS B C 1
ATOM 2534 O O . LYS B 1 21 ? -3.581 -81.645 -3.976 1.00 9.58 45 LYS B O 1
ATOM 2540 N N . LEU B 1 22 ? -4.160 -83.692 -4.753 1.00 8.51 46 LEU B N 1
ATOM 2541 C CA . LEU B 1 22 ? -5.441 -83.251 -5.308 1.00 8.74 46 LEU B CA 1
ATOM 2542 C C . LEU B 1 22 ? -6.579 -83.514 -4.346 1.00 8.98 46 LEU B C 1
ATOM 2543 O O . LEU B 1 22 ? -6.674 -84.601 -3.783 1.00 10.56 46 LEU B O 1
ATOM 2548 N N . HIS B 1 23 ? -7.432 -82.510 -4.159 1.00 8.16 47 HIS B N 1
ATOM 2549 C CA . HIS B 1 23 ? -8.661 -82.675 -3.392 1.00 9.00 47 HIS B CA 1
ATOM 2550 C C . HIS B 1 23 ? -9.805 -83.116 -4.292 1.00 6.70 47 HIS B C 1
ATOM 2551 O O . HIS B 1 23 ? -9.891 -82.682 -5.441 1.00 8.27 47 HIS B O 1
ATOM 2558 N N . TYR B 1 24 ? -10.684 -83.964 -3.770 1.00 8.53 48 TYR B N 1
ATOM 2559 C CA . TYR B 1 24 ? -11.887 -84.338 -4.503 1.00 7.87 48 TYR B CA 1
ATOM 2560 C C . TYR B 1 24 ? -13.009 -84.734 -3.550 1.00 7.77 48 TYR B C 1
ATOM 2561 O O . TYR B 1 24 ? -12.774 -85.036 -2.379 1.00 8.53 48 TYR B O 1
ATOM 2570 N N . VAL B 1 25 ? -14.234 -84.722 -4.058 1.00 8.25 49 VAL B N 1
ATOM 2571 C CA . VAL B 1 25 ? -15.374 -85.202 -3.292 1.00 8.10 49 VAL B CA 1
ATOM 2572 C C . VAL B 1 25 ? -15.964 -86.373 -4.065 1.00 9.83 49 VAL B C 1
ATOM 2573 O O . VAL B 1 25 ? -16.148 -86.288 -5.285 1.00 9.46 49 VAL B O 1
ATOM 2577 N N . LYS B 1 26 ? -16.233 -87.477 -3.366 1.00 9.74 50 LYS B N 1
ATOM 2578 C CA . LYS B 1 26 ? -16.586 -88.727 -4.029 1.00 11.60 50 LYS B CA 1
ATOM 2579 C C . LYS B 1 26 ? -17.746 -89.440 -3.336 1.00 10.22 50 LYS B C 1
ATOM 2580 O O . LYS B 1 26 ? -17.828 -89.447 -2.112 1.00 12.64 50 LYS B O 1
ATOM 2586 N N . GLY B 1 27 ? -18.638 -90.032 -4.124 1.00 10.07 51 GLY B N 1
ATOM 2587 C CA . GLY B 1 27 ? -19.743 -90.806 -3.589 1.00 10.59 51 GLY B CA 1
ATOM 2588 C C . GLY B 1 27 ? -20.389 -91.657 -4.662 1.00 11.32 51 GLY B C 1
ATOM 2589 O O . GLY B 1 27 ? -20.065 -91.549 -5.830 1.00 12.55 51 GLY B O 1
ATOM 2590 N N . GLY B 1 28 ? -21.313 -92.522 -4.259 1.00 11.93 52 GLY B N 1
ATOM 2591 C CA . GLY B 1 28 ? -22.046 -93.357 -5.196 1.00 12.62 52 GLY B CA 1
ATOM 2592 C C . GLY B 1 28 ? -21.393 -94.697 -5.497 1.00 13.14 52 GLY B C 1
ATOM 2593 O O . GLY B 1 28 ? -20.320 -95.017 -4.976 1.00 16.89 52 GLY B O 1
ATOM 2594 N N . GLN B 1 29 ? -22.049 -95.480 -6.348 1.00 16.00 53 GLN B N 1
ATOM 2595 C CA . GLN B 1 29 ? -21.565 -96.801 -6.745 1.00 16.63 53 GLN B CA 1
ATOM 2596 C C . GLN B 1 29 ? -21.847 -96.991 -8.225 1.00 13.18 53 GLN B C 1
ATOM 2597 O O . GLN B 1 29 ? -22.803 -96.426 -8.752 1.00 14.04 53 GLN B O 1
ATOM 2603 N N . GLY B 1 30 ? -21.030 -97.806 -8.886 1.00 16.83 54 GLY B N 1
ATOM 2604 C CA . GLY B 1 30 ? -21.195 -98.058 -10.304 1.00 15.62 54 GLY B CA 1
ATOM 2605 C C . GLY B 1 30 ? -20.032 -97.492 -11.092 1.00 13.61 54 GLY B C 1
ATOM 2606 O O . GLY B 1 30 ? -19.013 -97.127 -10.510 1.00 14.15 54 GLY B O 1
ATOM 2607 N N . PRO B 1 31 ? -20.173 -97.428 -12.421 1.00 15.02 55 PRO B N 1
ATOM 2608 C CA . PRO B 1 31 ? -19.116 -96.880 -13.275 1.00 13.93 55 PRO B CA 1
ATOM 2609 C C . PRO B 1 31 ? -18.787 -95.444 -12.873 1.00 11.45 55 PRO B C 1
ATOM 2610 O O . PRO B 1 31 ? -19.642 -94.750 -12.313 1.00 12.21 55 PRO B O 1
ATOM 2614 N N . LEU B 1 32 ? -17.570 -95.002 -13.168 1.00 10.46 56 LEU B N 1
ATOM 2615 C CA . LEU B 1 32 ? -17.107 -93.695 -12.716 1.00 8.05 56 LEU B CA 1
ATOM 2616 C C . LEU B 1 32 ? -17.534 -92.564 -13.649 1.00 8.73 56 LEU 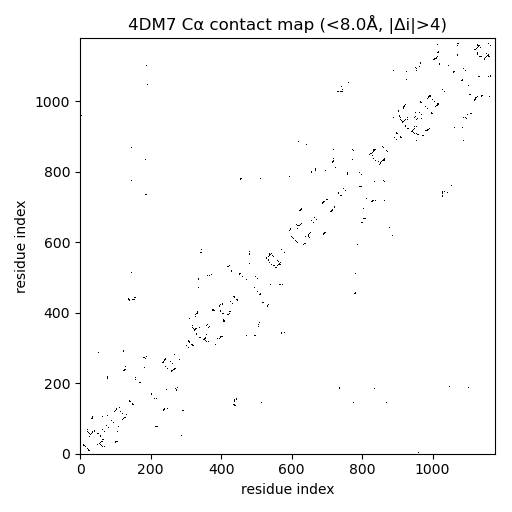B C 1
ATOM 2617 O O . LEU B 1 32 ? -17.449 -92.696 -14.872 1.00 9.70 56 LEU B O 1
ATOM 2622 N N . VAL B 1 33 ? -17.976 -91.458 -13.057 1.00 8.99 57 VAL B N 1
ATOM 2623 C CA . VAL B 1 33 ? -18.151 -90.197 -13.773 1.00 8.78 57 VAL B CA 1
ATOM 2624 C C . VAL B 1 33 ? -17.341 -89.133 -13.040 1.00 7.58 57 VAL B C 1
ATOM 2625 O O . VAL B 1 33 ? -17.518 -88.941 -11.821 1.00 8.30 57 VAL B O 1
ATOM 2629 N N . MET B 1 34 ? -16.439 -88.465 -13.760 1.00 5.92 58 MET B N 1
ATOM 2630 C CA A MET B 1 34 ? -15.661 -87.362 -13.202 0.44 6.46 58 MET B CA 1
ATOM 2631 C CA B MET B 1 34 ? -15.681 -87.365 -13.183 0.56 5.93 58 MET B CA 1
ATOM 2632 C C . MET B 1 34 ? -16.261 -86.035 -13.663 1.00 7.12 58 MET B C 1
ATOM 2633 O O . MET B 1 34 ? -16.519 -85.845 -14.856 1.00 8.11 58 MET B O 1
ATOM 2642 N N . LEU B 1 35 ? -16.480 -85.129 -12.714 1.00 5.89 59 LEU B N 1
ATOM 2643 C CA . LEU B 1 35 ? -17.054 -83.808 -12.968 1.00 6.61 59 LEU B CA 1
ATOM 2644 C C . LEU B 1 35 ? -15.989 -82.757 -12.685 1.00 5.96 59 LEU B C 1
ATOM 2645 O O . LEU B 1 35 ? -15.441 -82.716 -11.579 1.00 6.12 59 LEU B O 1
ATOM 2650 N N . VAL B 1 36 ? -15.687 -81.913 -13.673 1.00 6.22 60 VAL B N 1
ATOM 2651 C CA . VAL B 1 36 ? -14.576 -80.960 -13.577 1.00 5.42 60 VAL B CA 1
ATOM 2652 C C . VAL B 1 36 ? -15.076 -79.526 -13.730 1.00 5.11 60 VAL B C 1
ATOM 2653 O O . VAL B 1 36 ? -15.602 -79.137 -14.776 1.00 6.34 60 VAL B O 1
ATOM 2657 N N . HIS B 1 37 ? -14.880 -78.741 -12.673 1.00 5.03 61 HIS B N 1
ATOM 2658 C CA . HIS B 1 37 ? -15.323 -77.357 -12.567 1.00 5.54 61 HIS B CA 1
ATOM 2659 C C . HIS B 1 37 ? -14.452 -76.390 -13.353 1.00 4.40 61 HIS B C 1
ATOM 2660 O O . HIS B 1 37 ? -13.443 -76.786 -13.944 1.00 5.58 61 HIS B O 1
ATOM 2667 N N . GLY B 1 38 ? -14.869 -75.124 -13.357 1.00 4.64 62 GLY B N 1
ATOM 2668 C CA . GLY B 1 38 ? -14.137 -74.075 -14.041 1.00 7.76 62 GLY B CA 1
ATOM 2669 C C . GLY B 1 38 ? -13.770 -72.878 -13.186 1.00 6.44 62 GLY B C 1
ATOM 2670 O O . GLY B 1 38 ? -13.768 -72.925 -11.949 1.00 6.23 62 GLY B O 1
ATOM 2671 N N . PHE B 1 39 ? -13.445 -71.788 -13.866 1.00 5.03 63 PHE B N 1
ATOM 2672 C CA . PHE B 1 39 ? -12.982 -70.590 -13.205 1.00 5.29 63 PHE B CA 1
ATOM 2673 C C . PHE B 1 39 ? -14.020 -69.978 -12.268 1.00 5.80 63 PHE B C 1
ATOM 2674 O O . PHE B 1 39 ? -15.209 -69.881 -12.601 1.00 7.22 63 PHE B O 1
ATOM 2682 N N . GLY B 1 40 ? -13.545 -69.511 -11.122 1.00 6.30 64 GLY B N 1
ATOM 2683 C CA . GLY B 1 40 ? -14.407 -68.836 -10.172 1.00 6.47 64 GLY B CA 1
ATOM 2684 C C . GLY B 1 40 ? -15.055 -69.814 -9.216 1.00 8.06 64 GLY B C 1
ATOM 2685 O O . GLY B 1 40 ? -15.702 -69.415 -8.238 1.00 9.79 64 GLY B O 1
ATOM 2686 N N . GLN B 1 41 ? -14.866 -71.105 -9.479 1.00 8.50 65 GLN B N 1
ATOM 2687 C CA . GLN B 1 41 ? -15.584 -72.112 -8.728 1.00 7.55 65 GLN B CA 1
ATOM 2688 C C . GLN B 1 41 ? -14.688 -73.265 -8.322 1.00 6.96 65 GLN B C 1
ATOM 2689 O O . GLN B 1 41 ? -13.470 -73.203 -8.475 1.00 6.66 65 GLN B O 1
ATOM 2695 N N . THR B 1 42 ? -15.312 -74.301 -7.776 1.00 5.88 66 THR B N 1
ATOM 2696 C CA . THR B 1 42 ? -14.616 -75.460 -7.250 1.00 6.22 66 THR B CA 1
ATOM 2697 C C . THR B 1 42 ? -15.522 -76.661 -7.501 1.00 6.33 66 THR B C 1
ATOM 2698 O O . THR B 1 42 ? -16.539 -76.540 -8.196 1.00 6.26 66 THR B O 1
ATOM 2702 N N . TRP B 1 43 ? -15.177 -77.811 -6.922 1.00 6.32 67 TRP B N 1
ATOM 2703 C CA . TRP B 1 43 ? -16.006 -79.010 -7.024 1.00 6.34 67 TRP B CA 1
ATOM 2704 C C . TRP B 1 43 ? -17.463 -78.692 -6.671 1.00 6.77 67 TRP B C 1
ATOM 2705 O O . TRP B 1 43 ? -18.393 -79.364 -7.155 1.00 6.04 67 TRP B O 1
ATOM 2716 N N . TYR B 1 44 ? -17.664 -77.692 -5.814 1.00 6.32 68 TYR B N 1
ATOM 2717 C CA . TYR B 1 44 ? -18.984 -77.404 -5.252 1.00 7.21 68 TYR B CA 1
ATOM 2718 C C . TYR B 1 44 ? -20.037 -77.024 -6.287 1.00 7.30 68 TYR B C 1
ATOM 2719 O O . TYR B 1 44 ? -21.228 -77.165 -6.022 1.00 8.98 68 TYR B O 1
ATOM 2728 N N . GLU B 1 45 ? -19.640 -76.557 -7.464 1.00 7.36 69 GLU B N 1
ATOM 2729 C CA . GLU B 1 45 ? -20.665 -76.240 -8.460 1.00 8.57 69 GLU B CA 1
ATOM 2730 C C . GLU B 1 45 ? -21.480 -77.472 -8.849 1.00 9.69 69 GLU B C 1
ATOM 2731 O O . GLU B 1 45 ? -22.589 -77.346 -9.352 1.00 8.64 69 GLU B O 1
ATOM 2737 N N . TRP B 1 46 ? -20.932 -78.654 -8.586 1.00 7.66 70 TRP B N 1
ATOM 2738 C CA . TRP B 1 46 ? -21.578 -79.911 -8.946 1.00 5.52 70 TRP B CA 1
ATOM 2739 C C . TRP B 1 46 ? -22.424 -80.502 -7.821 1.00 7.70 70 TRP B C 1
ATOM 2740 O O . TRP B 1 46 ? -22.976 -81.587 -7.981 1.00 8.93 70 TRP B O 1
ATOM 2751 N N . HIS B 1 47 ? -22.545 -79.801 -6.695 1.00 7.99 71 HIS B N 1
ATOM 2752 C CA . HIS B 1 47 ? -23.165 -80.411 -5.511 1.00 6.09 71 HIS B CA 1
ATOM 2753 C C . HIS B 1 47 ? -24.644 -80.796 -5.641 1.00 9.05 71 HIS B C 1
ATOM 2754 O O . HIS B 1 47 ? -25.107 -81.666 -4.914 1.00 11.94 71 HIS B O 1
ATOM 2761 N N . GLN B 1 48 ? -25.376 -80.159 -6.549 1.00 9.24 72 GLN B N 1
ATOM 2762 C CA . GLN B 1 48 ? -26.775 -80.520 -6.754 1.00 9.72 72 GLN B CA 1
ATOM 2763 C C . GLN B 1 48 ? -26.878 -81.740 -7.652 1.00 11.44 72 GLN B C 1
ATOM 2764 O O . GLN B 1 48 ? -27.735 -82.604 -7.450 1.00 13.96 72 GLN B O 1
ATOM 2770 N N . LEU B 1 49 ? -26.004 -81.816 -8.646 1.00 8.94 73 LEU B N 1
ATOM 2771 C CA . LEU B 1 49 ? -25.977 -82.943 -9.570 1.00 7.60 73 LEU B CA 1
ATOM 2772 C C . LEU B 1 49 ? -25.465 -84.223 -8.919 1.00 9.10 73 LEU B C 1
ATOM 2773 O O . LEU B 1 49 ? -25.978 -85.312 -9.191 1.00 10.49 73 LEU B O 1
ATOM 2778 N N . MET B 1 50 ? -24.466 -84.085 -8.054 1.00 9.03 74 MET B N 1
ATOM 2779 C CA . MET B 1 50 ? -23.778 -85.247 -7.489 1.00 9.05 74 MET B CA 1
ATOM 2780 C C . MET B 1 50 ? -24.680 -86.311 -6.846 1.00 8.90 74 MET B C 1
ATOM 2781 O O . MET B 1 50 ? -24.569 -87.483 -7.189 1.00 11.90 74 MET B O 1
ATOM 2786 N N . PRO B 1 51 ? -25.579 -85.908 -5.930 1.00 12.42 75 PRO B N 1
ATOM 2787 C CA . PRO B 1 51 ? -26.441 -86.911 -5.279 1.00 10.71 75 PRO B CA 1
ATOM 2788 C C . PRO B 1 51 ? -27.330 -87.680 -6.266 1.00 12.34 75 PRO B C 1
ATOM 2789 O O . PRO B 1 51 ? -27.548 -88.872 -6.092 1.00 12.53 75 PRO B O 1
ATOM 2793 N N . GLU B 1 52 ? -27.825 -86.996 -7.289 1.00 13.75 76 GLU B N 1
ATOM 2794 C CA . GLU B 1 52 ? -28.681 -87.612 -8.296 1.00 15.86 76 GLU B CA 1
ATOM 2795 C C . GLU B 1 52 ? -27.901 -88.606 -9.155 1.00 12.99 76 GLU B C 1
ATOM 2796 O O . GLU B 1 52 ? -28.361 -89.719 -9.418 1.00 16.54 76 GLU B O 1
ATOM 2802 N N . LEU B 1 53 ? -26.711 -88.199 -9.581 1.00 12.68 77 LEU B N 1
ATOM 2803 C CA A LEU B 1 53 ? -25.851 -89.062 -10.383 0.54 13.16 77 LEU B CA 1
ATOM 2804 C CA B LEU B 1 53 ? -25.846 -89.047 -10.384 0.46 13.22 77 LEU B CA 1
ATOM 2805 C C . LEU B 1 53 ? -25.374 -90.253 -9.571 1.00 11.83 77 LEU B C 1
ATOM 2806 O O . LEU B 1 53 ? -25.185 -91.349 -10.105 1.00 14.13 77 LEU B O 1
ATOM 2815 N N . ALA B 1 54 ? -25.181 -90.042 -8.273 1.00 12.00 78 ALA B N 1
ATOM 2816 C CA . ALA B 1 54 ? -24.663 -91.083 -7.389 1.00 14.71 78 ALA B CA 1
ATOM 2817 C C . ALA B 1 54 ? -25.607 -92.276 -7.215 1.00 14.17 78 ALA B C 1
ATOM 2818 O O . ALA B 1 54 ? -25.226 -93.297 -6.642 1.00 16.12 78 ALA B O 1
ATOM 2820 N N . LYS B 1 55 ? -26.833 -92.145 -7.713 1.00 14.31 79 LYS B N 1
ATOM 2821 C CA . LYS B 1 55 ? -27.794 -93.241 -7.651 1.00 13.67 79 LYS B CA 1
ATOM 2822 C C . LYS B 1 55 ? -27.455 -94.325 -8.670 1.00 15.52 79 LYS B C 1
ATOM 2823 O O . LYS B 1 55 ? -27.905 -95.469 -8.542 1.00 16.80 79 LYS B O 1
ATOM 2829 N N . ARG B 1 56 ? -26.653 -93.965 -9.672 1.00 17.85 80 ARG B N 1
ATOM 2830 C CA . ARG B 1 56 ? -26.362 -94.866 -10.786 1.00 18.48 80 ARG B CA 1
ATOM 2831 C C . ARG B 1 56 ? -24.862 -95.003 -11.059 1.00 13.77 80 ARG B C 1
ATOM 2832 O O . ARG B 1 56 ? -24.430 -95.934 -11.738 1.00 16.14 80 ARG B O 1
ATOM 2840 N N . PHE B 1 57 ? -24.073 -94.066 -10.536 1.00 12.73 81 PHE B N 1
ATOM 2841 C CA . PHE B 1 57 ? -22.646 -93.988 -10.847 1.00 14.20 81 PHE B CA 1
ATOM 2842 C C . PHE B 1 57 ? -21.801 -93.738 -9.602 1.00 12.33 81 PHE B C 1
ATOM 2843 O O . PHE B 1 57 ? -22.294 -93.232 -8.590 1.00 13.16 81 PHE B O 1
ATOM 2851 N N . THR B 1 58 ? -20.522 -94.091 -9.680 1.00 10.62 82 THR B N 1
ATOM 2852 C CA . THR B 1 58 ? -19.535 -93.531 -8.761 1.00 8.79 82 THR B CA 1
ATOM 2853 C C . THR B 1 58 ? -19.183 -92.154 -9.303 1.00 12.55 82 THR B C 1
ATOM 2854 O O . THR B 1 58 ? -18.843 -92.012 -10.474 1.00 10.75 82 THR B O 1
ATOM 2858 N N . VAL B 1 59 ? -19.300 -91.142 -8.457 1.00 9.85 83 VAL B N 1
ATOM 2859 C CA . VAL B 1 59 ? -19.097 -89.764 -8.885 1.00 8.43 83 VAL B CA 1
ATOM 2860 C C . VAL B 1 59 ? -17.902 -89.151 -8.158 1.00 8.86 83 VAL B C 1
ATOM 2861 O O . VAL B 1 59 ? -17.810 -89.226 -6.931 1.00 10.00 83 VAL B O 1
ATOM 2865 N N . ILE B 1 60 ? -16.981 -88.567 -8.916 1.00 6.91 84 ILE B N 1
ATOM 2866 C CA . ILE B 1 60 ? -15.840 -87.865 -8.321 1.00 8.07 84 ILE B CA 1
ATOM 2867 C C . ILE B 1 60 ? -15.753 -86.457 -8.900 1.00 6.91 84 ILE B C 1
ATOM 2868 O O . ILE B 1 60 ? -15.822 -86.265 -10.117 1.00 7.60 84 ILE B O 1
ATOM 2873 N N . ALA B 1 61 ? -15.600 -85.474 -8.021 1.00 6.51 85 ALA B N 1
ATOM 2874 C CA . ALA B 1 61 ? -15.491 -84.080 -8.429 1.00 5.88 85 ALA B CA 1
ATOM 2875 C C . ALA B 1 61 ? -14.242 -83.488 -7.804 1.00 5.33 85 ALA B C 1
ATOM 2876 O O . ALA B 1 61 ? -14.253 -83.132 -6.623 1.00 6.73 85 ALA B O 1
ATOM 2878 N N . PRO B 1 62 ? -13.157 -83.414 -8.583 1.00 6.59 86 PRO B N 1
ATOM 2879 C CA . PRO B 1 62 ? -11.908 -82.858 -8.058 1.00 7.00 86 PRO B CA 1
ATOM 2880 C C . PRO B 1 62 ? -11.877 -81.333 -8.100 1.00 6.32 86 PRO B C 1
ATOM 2881 O O . PRO B 1 62 ? -12.567 -80.709 -8.913 1.00 7.01 86 PRO B O 1
ATOM 2885 N N . ASP B 1 63 ? -11.055 -80.738 -7.244 1.00 5.74 87 ASP B N 1
ATOM 2886 C CA . ASP B 1 63 ? -10.641 -79.350 -7.408 1.00 6.02 87 ASP B CA 1
ATOM 2887 C C . ASP B 1 63 ? -9.470 -79.303 -8.383 1.00 7.54 87 ASP B C 1
ATOM 2888 O O . ASP B 1 63 ? -8.514 -80.070 -8.272 1.00 7.08 87 ASP B O 1
ATOM 2893 N N . LEU B 1 64 ? -9.554 -78.416 -9.362 1.00 6.79 88 LEU B N 1
ATOM 2894 C CA . LEU B 1 64 ? -8.456 -78.229 -10.295 1.00 4.18 88 LEU B CA 1
ATOM 2895 C C . LEU B 1 64 ? -7.181 -77.859 -9.548 1.00 5.34 88 LEU B C 1
ATOM 2896 O O . LEU B 1 64 ? -7.253 -77.212 -8.515 1.00 5.78 88 LEU B O 1
ATOM 2901 N N . PRO B 1 65 ? -6.011 -78.268 -10.070 1.00 5.74 89 PRO B N 1
ATOM 2902 C CA . PRO B 1 65 ? -4.752 -77.910 -9.407 1.00 5.46 89 PRO B CA 1
ATOM 2903 C C . PRO B 1 65 ? -4.674 -76.427 -9.063 1.00 5.00 89 PRO B C 1
ATOM 2904 O O . PRO B 1 65 ? -4.911 -75.556 -9.910 1.00 6.25 89 PRO B O 1
ATOM 2908 N N . GLY B 1 66 ? -4.365 -76.147 -7.802 1.00 6.54 90 GLY B N 1
ATOM 2909 C CA . GLY B 1 66 ? -4.201 -74.784 -7.336 1.00 7.72 90 GLY B CA 1
ATOM 2910 C C . GLY B 1 66 ? -5.476 -74.125 -6.863 1.00 7.32 90 GLY B C 1
ATOM 2911 O O . GLY B 1 66 ? -5.427 -73.118 -6.153 1.00 8.04 90 GLY B O 1
ATOM 2912 N N . LEU B 1 67 ? -6.617 -74.688 -7.260 1.00 6.45 91 LEU B N 1
ATOM 2913 C CA . LEU B 1 67 ? -7.923 -74.153 -6.889 1.00 6.83 91 LEU B CA 1
ATOM 2914 C C . LEU B 1 67 ? -8.595 -75.011 -5.822 1.00 6.09 91 LEU B C 1
ATOM 2915 O O . LEU B 1 67 ? -8.201 -76.156 -5.584 1.00 7.93 91 LEU B O 1
ATOM 2920 N N . GLY B 1 68 ? -9.617 -74.462 -5.175 1.00 6.02 92 GLY B N 1
ATOM 2921 C CA . GLY B 1 68 ? -10.223 -75.153 -4.051 1.00 7.77 92 GLY B CA 1
ATOM 2922 C C . GLY B 1 68 ? -9.142 -75.629 -3.093 1.00 8.62 92 GLY B C 1
ATOM 2923 O O . GLY B 1 68 ? -8.276 -74.848 -2.688 1.00 8.78 92 GLY B O 1
ATOM 2924 N N . GLN B 1 69 ? -9.173 -76.914 -2.756 1.00 8.18 93 GLN B N 1
ATOM 2925 C CA . GLN B 1 69 ? -8.231 -77.488 -1.797 1.00 9.13 93 GLN B CA 1
ATOM 2926 C C . GLN B 1 69 ? -7.133 -78.340 -2.441 1.00 9.91 93 GLN B C 1
ATOM 2927 O O . GLN B 1 69 ? -6.457 -79.111 -1.756 1.00 10.45 93 GLN B O 1
ATOM 2933 N N . SER B 1 70 ? -6.943 -78.190 -3.753 1.00 7.69 94 SER B N 1
ATOM 2934 C CA . SER B 1 70 ? -5.900 -78.918 -4.468 1.00 7.57 94 SER B CA 1
ATOM 2935 C C . SER B 1 70 ? -4.601 -78.133 -4.553 1.00 7.34 94 SER B C 1
ATOM 2936 O O . SER B 1 70 ? -4.610 -76.918 -4.768 1.00 8.85 94 SER B O 1
ATOM 2939 N N . GLU B 1 71 ? -3.477 -78.837 -4.418 1.00 7.45 95 GLU B N 1
ATOM 2940 C CA . GLU B 1 71 ? -2.167 -78.213 -4.573 1.00 9.24 95 GLU B CA 1
ATOM 2941 C C . GLU B 1 71 ? -1.969 -77.725 -6.005 1.00 8.66 95 GLU B C 1
ATOM 2942 O O . GLU B 1 71 ? -2.491 -78.326 -6.943 1.00 8.35 95 GLU B O 1
ATOM 2948 N N . PRO B 1 72 ? -1.212 -76.629 -6.177 1.00 9.33 96 PRO B N 1
ATOM 2949 C CA . PRO B 1 72 ? -0.853 -76.198 -7.532 1.00 9.08 96 PRO B CA 1
ATOM 2950 C C . PRO B 1 72 ? -0.107 -77.287 -8.309 1.00 9.98 96 PRO B C 1
ATOM 2951 O O . PRO B 1 72 ? 0.514 -78.168 -7.706 1.00 12.76 96 PRO B O 1
ATOM 2955 N N . PRO B 1 73 ? -0.169 -77.233 -9.645 1.00 10.67 97 PRO B N 1
ATOM 2956 C CA . PRO B 1 73 ? 0.547 -78.224 -10.453 1.00 10.77 97 PRO B CA 1
ATOM 2957 C C . PRO B 1 73 ? 2.056 -78.020 -10.323 1.00 12.65 97 PRO B C 1
ATOM 2958 O O . PRO B 1 73 ? 2.503 -76.904 -10.069 1.00 12.82 97 PRO B O 1
ATOM 2962 N N . LYS B 1 74 ? 2.830 -79.090 -10.461 1.00 9.95 98 LYS B N 1
ATOM 2963 C CA . LYS B 1 74 ? 4.280 -78.980 -10.390 1.00 11.83 98 LYS B CA 1
ATOM 2964 C C . LYS B 1 74 ? 4.904 -78.932 -11.775 1.00 14.20 98 LYS B C 1
ATOM 2965 O O . LYS B 1 74 ? 6.083 -78.603 -11.920 1.00 18.70 98 LYS B O 1
ATOM 2971 N N . THR B 1 75 ? 4.110 -79.238 -12.795 1.00 12.41 99 THR B N 1
ATOM 2972 C CA . THR B 1 75 ? 4.572 -79.137 -14.172 1.00 12.05 99 THR B CA 1
ATOM 2973 C C . THR B 1 75 ? 4.197 -77.777 -14.754 1.00 12.54 99 THR B C 1
ATOM 2974 O O . THR B 1 75 ? 5.066 -76.952 -15.022 1.00 14.47 99 THR B O 1
ATOM 2978 N N . GLY B 1 76 ? 2.900 -77.539 -14.934 1.00 10.79 100 GLY B N 1
ATOM 2979 C CA . GLY B 1 76 ? 2.428 -76.267 -15.448 1.00 8.71 100 GLY B CA 1
ATOM 2980 C C . GLY B 1 76 ? 0.926 -76.244 -15.596 1.00 6.48 100 GLY B C 1
ATOM 2981 O O . GLY B 1 76 ? 0.253 -77.201 -15.236 1.00 7.94 100 GLY B O 1
ATOM 2982 N N . TYR B 1 77 ? 0.423 -75.146 -16.153 1.00 6.01 101 TYR B N 1
ATOM 2983 C CA . TYR B 1 77 ? -1.007 -74.869 -16.204 1.00 5.35 101 TYR B CA 1
ATOM 2984 C C . TYR B 1 77 ? -1.576 -74.996 -17.612 1.00 6.96 101 TYR B C 1
ATOM 2985 O O . TYR B 1 77 ? -2.749 -74.683 -17.829 1.00 7.04 101 TYR B O 1
ATOM 2994 N N . SER B 1 78 ? -0.765 -75.445 -18.572 1.00 6.50 102 SER B N 1
ATOM 2995 C CA . SER B 1 78 ? -1.293 -75.695 -19.913 1.00 7.41 102 SER B CA 1
ATOM 2996 C C . SER B 1 78 ? -2.258 -76.879 -19.888 1.00 5.76 102 SER B C 1
ATOM 2997 O O . SER B 1 78 ? -2.185 -77.742 -19.011 1.00 8.23 102 SER B O 1
ATOM 3000 N N . GLY B 1 79 ? -3.148 -76.924 -20.869 1.00 6.68 103 GLY B N 1
ATOM 3001 C CA . GLY B 1 79 ? -4.127 -77.991 -20.936 1.00 7.25 103 GLY B CA 1
ATOM 3002 C C . GLY B 1 79 ? -3.500 -79.370 -20.858 1.00 8.21 103 GLY B C 1
ATOM 3003 O O . GLY B 1 79 ? -3.984 -80.236 -20.135 1.00 6.55 10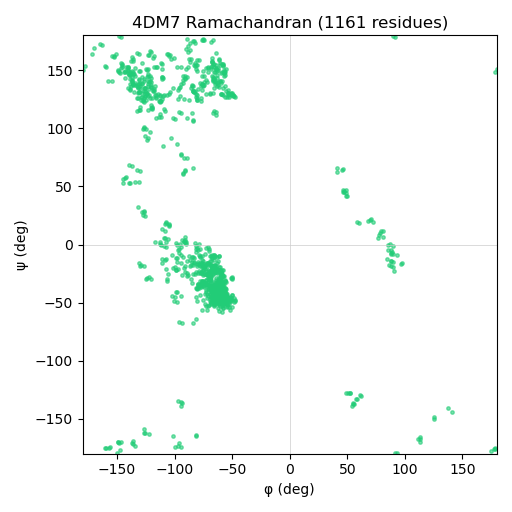3 GLY B O 1
ATOM 3004 N N . GLU B 1 80 ? -2.419 -79.589 -21.598 1.00 6.39 104 GLU B N 1
ATOM 3005 C CA . GLU B 1 80 ? -1.839 -80.922 -21.643 1.00 7.60 104 GLU B CA 1
ATOM 3006 C C . GLU B 1 80 ? -1.232 -81.304 -20.307 1.00 8.11 104 GLU B C 1
ATOM 3007 O O . GLU B 1 80 ? -1.307 -82.457 -19.886 1.00 10.17 104 GLU B O 1
ATOM 3013 N N . GLN B 1 81 ? -0.623 -80.343 -19.627 1.00 6.56 105 GLN B N 1
ATOM 3014 C CA . GLN B 1 81 ? -0.006 -80.637 -18.341 1.00 7.68 105 GLN B CA 1
ATOM 3015 C C . GLN B 1 81 ? -1.063 -80.941 -17.293 1.00 8.51 105 GLN B C 1
ATOM 3016 O O . GLN B 1 81 ? -0.956 -81.926 -16.566 1.00 8.52 105 GLN B O 1
ATOM 3022 N N . VAL B 1 82 ? -2.097 -80.105 -17.220 1.00 5.74 106 VAL B N 1
ATOM 3023 C CA . VAL B 1 82 ? -3.128 -80.292 -16.201 1.00 6.31 106 VAL B CA 1
ATOM 3024 C C . VAL B 1 82 ? -3.940 -81.565 -16.442 1.00 6.99 106 VAL B C 1
ATOM 3025 O O . VAL B 1 82 ? -4.295 -82.272 -15.507 1.00 6.46 106 VAL B O 1
ATOM 3029 N N . ALA B 1 83 ? -4.191 -81.865 -17.705 1.00 5.59 107 ALA B N 1
ATOM 3030 C CA . ALA B 1 83 ? -4.979 -83.027 -18.067 1.00 5.67 107 ALA B CA 1
ATOM 3031 C C . ALA B 1 83 ? -4.330 -84.327 -17.587 1.00 6.70 107 ALA B C 1
ATOM 3032 O O . ALA B 1 83 ? -5.034 -85.277 -17.249 1.00 7.35 107 ALA B O 1
ATOM 3034 N N . VAL B 1 84 ? -3.002 -84.375 -17.530 1.00 7.63 108 VAL B N 1
ATOM 3035 C CA . VAL B 1 84 ? -2.322 -85.544 -16.974 1.00 8.88 108 VAL B CA 1
ATOM 3036 C C . VAL B 1 84 ? -2.787 -85.826 -15.550 1.00 7.64 108 VAL B C 1
ATOM 3037 O O . VAL B 1 84 ? -3.087 -86.971 -15.210 1.00 9.58 108 VAL B O 1
ATOM 3041 N N . TYR B 1 85 ? -2.852 -84.787 -14.716 1.00 7.48 109 TYR B N 1
ATOM 3042 C CA . TYR B 1 85 ? -3.269 -84.964 -13.328 1.00 5.74 109 TYR B CA 1
ATOM 3043 C C . TYR B 1 85 ? -4.673 -85.541 -13.230 1.00 8.09 109 TYR B C 1
ATOM 3044 O O . TYR B 1 85 ? -4.943 -86.443 -12.437 1.00 8.08 109 TYR B O 1
ATOM 3053 N N . LEU B 1 86 ? -5.569 -85.004 -14.042 1.00 7.48 110 LEU B N 1
ATOM 3054 C CA . LEU B 1 86 ? -6.968 -85.402 -13.977 1.00 6.89 110 LEU B CA 1
ATOM 3055 C C . LEU B 1 86 ? -7.182 -86.800 -14.545 1.00 8.37 110 LEU B C 1
ATOM 3056 O O . LEU B 1 86 ? -7.975 -87.580 -14.015 1.00 8.12 110 LEU B O 1
ATOM 3061 N N . HIS B 1 87 ? -6.477 -87.114 -15.627 1.00 7.47 111 HIS B N 1
ATOM 3062 C CA . HIS B 1 87 ? -6.528 -88.453 -16.197 1.00 10.37 111 HIS B CA 1
ATOM 3063 C C . HIS B 1 87 ? -6.012 -89.490 -15.205 1.00 9.48 111 HIS B C 1
ATOM 3064 O O . HIS B 1 87 ? -6.632 -90.543 -15.003 1.00 10.04 111 HIS B O 1
ATOM 3071 N N . LYS B 1 88 ? -4.878 -89.207 -14.586 1.00 8.57 112 LYS B N 1
ATOM 3072 C CA . LYS B 1 88 ? -4.314 -90.166 -13.649 1.00 7.79 112 LYS B CA 1
ATOM 3073 C C . LYS B 1 88 ? -5.185 -90.325 -12.401 1.00 9.12 112 LYS B C 1
ATOM 3074 O O . LYS B 1 88 ? -5.327 -91.425 -11.872 1.00 11.01 112 LYS B O 1
ATOM 3080 N N . LEU B 1 89 ? -5.796 -89.244 -11.935 1.00 8.37 113 LEU B N 1
ATOM 3081 C CA . LEU B 1 89 ? -6.705 -89.345 -10.800 1.00 6.73 113 LEU B CA 1
ATOM 3082 C C . LEU B 1 89 ? -7.891 -90.258 -11.131 1.00 9.60 113 LEU B C 1
ATOM 3083 O O . LEU B 1 89 ? -8.235 -91.170 -10.364 1.00 10.35 113 LEU B O 1
ATOM 3088 N N . ALA B 1 90 ? -8.508 -90.016 -12.283 1.00 7.69 114 ALA B N 1
ATOM 3089 C CA . ALA B 1 90 ? -9.633 -90.838 -12.721 1.00 8.37 114 ALA B CA 1
ATOM 3090 C C . ALA B 1 90 ? -9.227 -92.301 -12.834 1.00 7.91 114 ALA B C 1
ATOM 3091 O O . ALA B 1 90 ? -9.958 -93.183 -12.375 1.00 10.14 114 ALA B O 1
ATOM 3093 N N . ARG B 1 91 ? -8.068 -92.565 -13.440 1.00 8.23 115 ARG B N 1
ATOM 3094 C CA . ARG B 1 91 ? -7.574 -93.939 -13.581 1.00 12.45 115 ARG B CA 1
ATOM 3095 C C . ARG B 1 91 ? -7.327 -94.651 -12.251 1.00 11.20 115 ARG B C 1
ATOM 3096 O O . ARG B 1 91 ? -7.421 -95.883 -12.187 1.00 14.79 115 ARG B O 1
ATOM 3104 N N . GLN B 1 92 ? -7.024 -93.900 -11.193 1.00 11.12 116 GLN B N 1
ATOM 3105 C CA . GLN B 1 92 ? -6.867 -94.516 -9.874 1.00 13.84 116 GLN B CA 1
ATOM 3106 C C . GLN B 1 92 ? -8.164 -95.190 -9.434 1.00 12.82 116 GLN B C 1
ATOM 3107 O O . GLN B 1 92 ? -8.143 -96.228 -8.780 1.00 14.62 116 GLN B O 1
ATOM 3113 N N . PHE B 1 93 ? -9.297 -94.606 -9.819 1.00 9.41 117 PHE B N 1
ATOM 3114 C CA . PHE B 1 93 ? -10.604 -95.084 -9.381 1.00 10.34 117 PHE B CA 1
ATOM 3115 C C . PHE B 1 93 ? -11.295 -95.968 -10.416 1.00 13.26 117 PHE B C 1
ATOM 3116 O O . PHE B 1 93 ? -12.155 -96.776 -10.068 1.00 18.05 117 PHE B O 1
ATOM 3124 N N . SER B 1 94 ? -10.895 -95.830 -11.677 1.00 10.90 118 SER B N 1
ATOM 3125 C CA . SER B 1 94 ? -11.465 -96.616 -12.767 1.00 12.89 118 SER B CA 1
ATOM 3126 C C . SER B 1 94 ? -10.379 -97.260 -13.643 1.00 12.52 118 SER B C 1
ATOM 3127 O O . SER B 1 94 ? -10.267 -96.965 -14.833 1.00 13.74 118 SER B O 1
ATOM 3130 N N . PRO B 1 95 ? -9.576 -98.154 -13.052 1.00 12.73 119 PRO B N 1
ATOM 3131 C CA . PRO B 1 95 ? -8.444 -98.724 -13.792 1.00 12.20 119 PRO B CA 1
ATOM 3132 C C . PRO B 1 95 ? -8.847 -99.707 -14.893 1.00 16.68 119 PRO B C 1
ATOM 3133 O O . PRO B 1 95 ? -8.100 -99.853 -15.860 1.00 16.26 119 PRO B O 1
ATOM 3137 N N . ASP B 1 96 ? -10.007 -100.344 -14.759 1.00 13.80 120 ASP B N 1
ATOM 3138 C CA . ASP B 1 96 ? -10.388 -101.469 -15.612 1.00 14.44 120 ASP B CA 1
ATOM 3139 C C . ASP B 1 96 ? -11.542 -101.173 -16.565 1.00 13.69 120 ASP B C 1
ATOM 3140 O O . ASP B 1 96 ? -11.965 -102.039 -17.324 1.00 16.05 120 ASP B O 1
ATOM 3145 N N . ARG B 1 97 ? -12.061 -99.954 -16.512 1.00 11.79 121 ARG B N 1
ATOM 3146 C CA . ARG B 1 97 ? -13.223 -99.570 -17.305 1.00 15.54 121 ARG B CA 1
ATOM 3147 C C . ARG B 1 97 ? -13.081 -98.131 -17.759 1.00 11.38 121 ARG B C 1
ATOM 3148 O O . ARG B 1 97 ? -12.510 -97.311 -17.041 1.00 11.16 121 ARG B O 1
ATOM 3156 N N . PRO B 1 98 ? -13.620 -97.801 -18.940 1.00 10.71 122 PRO B N 1
ATOM 3157 C CA . PRO B 1 98 ? -13.663 -96.374 -19.268 1.00 12.84 122 PRO B CA 1
ATOM 3158 C C . PRO B 1 98 ? -14.587 -95.617 -18.320 1.00 11.82 122 PRO B C 1
ATOM 3159 O O . PRO B 1 98 ? -15.507 -96.191 -17.731 1.00 13.10 122 PRO B O 1
ATOM 3163 N N . PHE B 1 99 ? -14.331 -94.323 -18.174 1.00 9.97 123 PHE B N 1
ATOM 3164 C CA . PHE B 1 99 ? -15.152 -93.480 -17.311 1.00 8.92 123 PHE B CA 1
ATOM 3165 C C . PHE B 1 99 ? -15.825 -92.364 -18.106 1.00 7.53 123 PHE B C 1
ATOM 3166 O O . PHE B 1 99 ? -15.406 -92.041 -19.215 1.00 11.17 123 PHE B O 1
ATOM 3174 N N . ASP B 1 100 ? -16.880 -91.784 -17.539 1.00 9.18 124 ASP B N 1
ATOM 3175 C CA . ASP B 1 100 ? -17.522 -90.623 -18.141 1.00 7.90 124 ASP B CA 1
ATOM 3176 C C . ASP B 1 100 ? -16.870 -89.346 -17.653 1.00 8.44 124 ASP B C 1
ATOM 3177 O O . ASP B 1 100 ? -16.330 -89.288 -16.544 1.00 9.45 124 ASP B O 1
ATOM 3182 N N . LEU B 1 101 ? -16.938 -88.322 -18.491 1.00 7.39 125 LEU B N 1
ATOM 3183 C CA . LEU B 1 101 ? -16.328 -87.043 -18.166 1.00 9.01 125 LEU B CA 1
ATOM 3184 C C . LEU B 1 101 ? -17.283 -85.905 -18.441 1.00 8.27 125 LEU B C 1
ATOM 3185 O O . LEU B 1 101 ? -17.791 -85.776 -19.546 1.00 10.36 125 LEU B O 1
ATOM 3190 N N . VAL B 1 102 ? -17.506 -85.077 -17.426 1.00 6.50 126 VAL B N 1
ATOM 3191 C CA . VAL B 1 102 ? -18.341 -83.892 -17.543 1.00 6.27 126 VAL B CA 1
ATOM 3192 C C . VAL B 1 102 ? -17.500 -82.689 -17.119 1.00 7.37 126 VAL B C 1
ATOM 3193 O O . VAL B 1 102 ? -16.901 -82.713 -16.050 1.00 7.24 126 VAL B O 1
ATOM 3197 N N . ALA B 1 103 ? -17.458 -81.641 -17.936 1.00 5.73 127 ALA B N 1
ATOM 3198 C CA . ALA B 1 103 ? -16.619 -80.479 -17.637 1.00 6.29 127 ALA B CA 1
ATOM 3199 C C . ALA B 1 103 ? -17.296 -79.177 -18.050 1.00 7.55 127 ALA B C 1
ATOM 3200 O O . ALA B 1 103 ? -18.062 -79.138 -19.017 1.00 7.39 127 ALA B O 1
ATOM 3202 N N . HIS B 1 104 ? -16.996 -78.119 -17.299 1.00 6.46 128 HIS B N 1
ATOM 3203 C CA . HIS B 1 104 ? -17.609 -76.805 -17.478 1.00 5.15 128 HIS B CA 1
ATOM 3204 C C . HIS B 1 104 ? -16.474 -75.791 -17.533 1.00 4.75 128 HIS B C 1
ATOM 3205 O O . HIS B 1 104 ? -15.505 -75.894 -16.765 1.00 5.48 128 HIS B O 1
ATOM 3212 N N . ASP B 1 105 ? -16.582 -74.817 -18.433 1.00 4.82 129 ASP B N 1
ATOM 3213 C CA . ASP B 1 105 ? -15.648 -73.698 -18.453 1.00 3.97 129 ASP B CA 1
ATOM 3214 C C . ASP B 1 105 ? -14.203 -74.208 -18.613 1.00 4.80 129 ASP B C 1
ATOM 3215 O O . ASP B 1 105 ? -13.964 -75.066 -19.450 1.00 6.51 129 ASP B O 1
ATOM 3220 N N . ILE B 1 106 ? -13.246 -73.723 -17.820 1.00 6.26 130 ILE B N 1
ATOM 3221 C CA . ILE B 1 106 ? -11.857 -74.158 -18.026 1.00 4.72 130 ILE B CA 1
ATOM 3222 C C . ILE B 1 106 ? -11.630 -75.632 -17.693 1.00 5.68 130 ILE B C 1
ATOM 3223 O O . ILE B 1 106 ? -10.579 -76.188 -18.011 1.00 5.48 130 ILE B O 1
ATOM 3228 N N . GLY B 1 107 ? -12.611 -76.283 -17.073 1.00 5.52 131 GLY B N 1
ATOM 3229 C CA . GLY B 1 107 ? -12.552 -77.728 -16.966 1.00 6.22 131 GLY B CA 1
ATOM 3230 C C . GLY B 1 107 ? -12.434 -78.394 -18.335 1.00 4.76 131 GLY B C 1
ATOM 3231 O O . GLY B 1 107 ? -11.846 -79.463 -18.464 1.00 6.47 131 GLY B O 1
ATOM 3232 N N . ILE B 1 108 ? -13.011 -77.773 -19.357 1.00 5.89 132 ILE B N 1
ATOM 3233 C CA . ILE B 1 108 ? -12.839 -78.241 -20.732 1.00 5.56 132 ILE B CA 1
ATOM 3234 C C . ILE B 1 108 ? -11.368 -78.145 -21.176 1.00 5.48 132 ILE B C 1
ATOM 3235 O O . ILE B 1 108 ? -10.795 -79.102 -21.718 1.00 6.32 132 ILE B O 1
ATOM 3240 N N . TRP B 1 109 ? -10.749 -76.993 -20.919 1.00 6.34 133 TRP B N 1
ATOM 3241 C CA . TRP B 1 109 ? -9.357 -76.746 -21.304 1.00 5.27 133 TRP B CA 1
ATOM 3242 C C . TRP B 1 109 ? -8.441 -77.800 -20.687 1.00 5.90 133 TRP B C 1
ATOM 3243 O O . TRP B 1 109 ? -7.482 -78.269 -21.306 1.00 5.87 133 TRP B O 1
ATOM 3254 N N . ASN B 1 110 ? -8.759 -78.165 -19.454 1.00 4.62 134 ASN B N 1
ATOM 3255 C CA . ASN B 1 110 ? -7.911 -79.019 -18.654 1.00 5.34 134 ASN B CA 1
ATOM 3256 C C . ASN B 1 110 ? -8.232 -80.491 -18.795 1.00 6.00 134 ASN B C 1
ATOM 3257 O O . ASN B 1 110 ? -7.602 -81.316 -18.133 1.00 6.41 134 ASN B O 1
ATOM 3262 N N . THR B 1 111 ? -9.204 -80.819 -19.643 1.00 4.47 135 THR B N 1
ATOM 3263 C CA . THR B 1 111 ? -9.531 -82.231 -19.901 1.00 6.27 135 THR B CA 1
ATOM 3264 C C . THR B 1 111 ? -9.394 -82.654 -21.366 1.00 6.19 135 THR B C 1
ATOM 3265 O O . THR B 1 111 ? -9.104 -83.820 -21.644 1.00 7.38 135 THR B O 1
ATOM 3269 N N . TYR B 1 112 ? -9.607 -81.733 -22.301 1.00 7.01 136 TYR B N 1
ATOM 3270 C CA . TYR B 1 112 ? -9.615 -82.113 -23.710 1.00 7.03 136 TYR B CA 1
ATOM 3271 C C . TYR B 1 112 ? -8.381 -82.922 -24.133 1.00 6.49 136 TYR B C 1
ATOM 3272 O O . TYR B 1 112 ? -8.513 -83.936 -24.801 1.00 6.83 136 TYR B O 1
ATOM 3281 N N . PRO B 1 113 ? -7.172 -82.494 -23.744 1.00 6.25 137 PRO B N 1
ATOM 3282 C CA . PRO B 1 113 ? -6.009 -83.267 -24.187 1.00 6.20 137 PRO B CA 1
ATOM 3283 C C . PRO B 1 113 ? -6.002 -84.713 -23.704 1.00 7.80 137 PRO B C 1
ATOM 3284 O O . PRO B 1 113 ? -5.596 -85.592 -24.468 1.00 8.72 137 PRO B O 1
ATOM 3288 N N . MET B 1 114 ? -6.429 -84.981 -22.479 1.00 7.39 138 MET B N 1
ATOM 3289 C CA . MET B 1 114 ? -6.420 -86.377 -22.043 1.00 6.84 138 MET B CA 1
ATOM 3290 C C . MET B 1 114 ? -7.553 -87.191 -22.661 1.00 8.22 138 MET B C 1
ATOM 3291 O O . MET B 1 114 ? -7.424 -88.398 -22.825 1.00 10.31 138 MET B O 1
ATOM 3296 N N . VAL B 1 115 ? -8.649 -86.528 -23.028 1.00 8.22 139 VAL B N 1
ATOM 3297 C CA . VAL B 1 115 ? -9.720 -87.213 -23.748 1.00 6.84 139 VAL B CA 1
ATOM 3298 C C . VAL B 1 115 ? -9.238 -87.649 -25.131 1.00 9.35 139 VAL B C 1
ATOM 3299 O O . VAL B 1 115 ? -9.364 -88.810 -25.502 1.00 11.43 139 VAL B O 1
ATOM 3303 N N . VAL B 1 116 ? -8.644 -86.736 -25.891 1.00 9.96 140 VAL B N 1
ATOM 3304 C CA . VAL B 1 116 ? -8.248 -87.076 -27.251 1.00 10.62 140 VAL B CA 1
ATOM 3305 C C . VAL B 1 116 ? -7.089 -88.087 -27.293 1.00 10.94 140 VAL B C 1
ATOM 3306 O O . VAL B 1 116 ? -7.003 -88.901 -28.216 1.00 12.96 140 VAL B O 1
ATOM 3310 N N . LYS B 1 117 ? -6.228 -88.069 -26.279 1.00 9.93 141 LYS B N 1
ATOM 3311 C CA . LYS B 1 117 ? -5.058 -88.950 -26.235 1.00 11.73 141 LYS B CA 1
ATOM 3312 C C . LYS B 1 117 ? -5.339 -90.298 -25.579 1.00 12.36 141 LYS B C 1
ATOM 3313 O O . LYS B 1 117 ? -4.543 -91.223 -25.700 1.00 16.65 141 LYS B O 1
ATOM 3319 N N . ASN B 1 118 ? -6.463 -90.409 -24.880 1.00 10.74 142 ASN B N 1
ATOM 3320 C CA . ASN B 1 118 ? -6.827 -91.654 -24.209 1.00 10.04 142 ASN B CA 1
ATOM 3321 C C . ASN B 1 118 ? -8.286 -91.993 -24.459 1.00 11.31 142 ASN B C 1
ATOM 3322 O O . ASN B 1 118 ? -9.051 -92.210 -23.521 1.00 11.60 142 ASN B O 1
ATOM 3327 N N . GLN B 1 119 ? -8.674 -92.032 -25.729 1.00 11.67 143 GLN B N 1
ATOM 3328 C CA . GLN B 1 119 ? -10.081 -92.184 -26.084 1.00 13.05 143 GLN B CA 1
ATOM 3329 C C . GLN B 1 119 ? -10.715 -93.467 -25.562 1.00 14.57 143 GLN B C 1
ATOM 3330 O O . GLN B 1 119 ? -11.895 -93.478 -25.220 1.00 14.85 143 GLN B O 1
ATOM 3336 N N . ALA B 1 120 ? -9.942 -94.547 -25.501 1.00 12.82 144 ALA B N 1
ATOM 3337 C CA . ALA B 1 120 ? -10.461 -95.806 -24.978 1.00 13.51 144 ALA B CA 1
ATOM 3338 C C . ALA B 1 120 ? -10.818 -95.694 -23.496 1.00 15.09 144 ALA B C 1
ATOM 3339 O O . ALA B 1 120 ? -11.541 -96.540 -22.972 1.00 16.61 144 ALA B O 1
ATOM 3341 N N . ASP B 1 121 ? -10.301 -94.669 -22.820 1.00 13.34 145 ASP B N 1
ATOM 3342 C CA . ASP B 1 121 ? -10.565 -94.485 -21.391 1.00 15.37 145 ASP B CA 1
ATOM 3343 C C . ASP B 1 121 ? -11.838 -93.679 -21.115 1.00 13.33 145 ASP B C 1
ATOM 3344 O O . ASP B 1 121 ? -12.272 -93.583 -19.964 1.00 12.48 145 ASP B O 1
ATOM 3349 N N . ILE B 1 122 ? -12.422 -93.093 -22.158 1.00 11.62 146 ILE B N 1
ATOM 3350 C CA . ILE B 1 122 ? -13.550 -92.179 -21.998 1.00 11.44 146 ILE B CA 1
ATOM 3351 C C . ILE B 1 122 ? -14.804 -92.731 -22.646 1.00 14.84 146 ILE B C 1
ATOM 3352 O O . ILE B 1 122 ? -14.910 -92.767 -23.871 1.00 18.04 146 ILE B O 1
ATOM 3357 N N . ALA B 1 123 ? -15.761 -93.137 -21.821 1.00 10.22 147 ALA B N 1
ATOM 3358 C CA . ALA B 1 123 ? -16.990 -93.724 -22.345 1.00 10.80 147 ALA B CA 1
ATOM 3359 C C . ALA B 1 123 ? -17.882 -92.678 -23.015 1.00 10.95 147 ALA B C 1
ATOM 3360 O O . ALA B 1 123 ? -18.240 -92.815 -24.184 1.00 14.55 147 ALA B O 1
ATOM 3362 N N . ARG B 1 124 ? -18.241 -91.638 -22.267 1.00 11.30 148 ARG B N 1
ATOM 3363 C CA . ARG B 1 124 ? -19.088 -90.572 -22.788 1.00 10.40 148 ARG B CA 1
ATOM 3364 C C . ARG B 1 124 ? -18.587 -89.244 -22.266 1.00 9.29 148 ARG B C 1
ATOM 3365 O O . ARG B 1 124 ? -18.003 -89.172 -21.189 1.00 10.31 148 ARG B O 1
ATOM 3373 N N . LEU B 1 125 ? -18.838 -88.190 -23.028 1.00 10.00 149 LEU B N 1
ATOM 3374 C CA . LEU B 1 125 ? -18.279 -86.882 -22.731 1.00 7.84 149 LEU B CA 1
ATOM 3375 C C . LEU B 1 125 ? -19.354 -85.803 -22.749 1.00 11.02 149 LEU B C 1
ATOM 3376 O O . LEU B 1 125 ? -20.179 -85.766 -23.661 1.00 9.91 149 LEU B O 1
ATOM 3381 N N . VAL B 1 126 ? -19.340 -84.927 -21.747 1.00 6.64 150 VAL B N 1
ATOM 3382 C CA . VAL B 1 126 ? -20.236 -83.774 -21.709 1.00 6.18 150 VAL B CA 1
ATOM 3383 C C . VAL B 1 126 ? -19.423 -82.514 -21.447 1.00 5.48 150 VAL B C 1
ATOM 3384 O O . VAL B 1 126 ? -18.721 -82.424 -20.445 1.00 6.53 150 VAL B O 1
ATOM 3388 N N . TYR B 1 127 ? -19.551 -81.539 -22.337 1.00 6.61 151 TYR B N 1
ATOM 3389 C CA . TYR B 1 127 ? -18.837 -80.280 -22.219 1.00 6.17 151 TYR B CA 1
ATOM 3390 C C . TYR B 1 127 ? -19.840 -79.128 -22.153 1.00 8.35 151 TYR B C 1
ATOM 3391 O O . TYR B 1 127 ? -20.819 -79.091 -22.931 1.00 8.60 151 TYR B O 1
ATOM 3400 N N . MET B 1 128 ? -19.606 -78.192 -21.229 1.00 5.83 152 MET B N 1
ATOM 3401 C CA . MET B 1 128 ? -20.535 -77.080 -21.010 1.00 7.95 152 MET B CA 1
ATOM 3402 C C . MET B 1 128 ? -19.930 -75.692 -21.079 1.00 6.84 152 MET B C 1
ATOM 3403 O O . MET B 1 128 ? -18.956 -75.386 -20.384 1.00 7.47 152 MET B O 1
ATOM 3408 N N . ASP B 1 129 ? -20.553 -74.854 -21.905 1.00 7.04 153 ASP B N 1
ATOM 3409 C CA . ASP B 1 129 ? -20.363 -73.405 -21.892 1.00 4.49 153 ASP B CA 1
ATOM 3410 C C . ASP B 1 129 ? -18.945 -72.853 -21.702 1.00 6.96 153 ASP B C 1
ATOM 3411 O O . ASP B 1 129 ? -18.642 -72.194 -20.697 1.00 8.72 153 ASP B O 1
ATOM 3416 N N . ALA B 1 130 ? -18.099 -73.122 -22.688 1.00 7.35 154 ALA B N 1
ATOM 3417 C CA . ALA B 1 130 ? -16.807 -72.469 -22.869 1.00 6.97 154 ALA B CA 1
ATOM 3418 C C . ALA B 1 130 ? -16.155 -73.059 -24.105 1.00 9.84 154 ALA B C 1
ATOM 3419 O O . ALA B 1 130 ? -16.380 -74.214 -24.453 1.00 8.19 154 ALA B O 1
ATOM 3421 N N . PRO B 1 131 ? -15.320 -72.266 -24.772 1.00 7.49 155 PRO B N 1
ATOM 3422 C CA . PRO B 1 131 ? -14.652 -72.825 -25.947 1.00 8.61 155 PRO B CA 1
ATOM 3423 C C . PRO B 1 131 ? -13.535 -73.811 -25.578 1.00 7.01 155 PRO B C 1
ATOM 3424 O O . PRO B 1 131 ? -12.830 -73.612 -24.581 1.00 9.21 155 PRO B O 1
ATOM 3428 N N . ILE B 1 132 ? -13.366 -74.854 -26.383 1.00 7.82 156 ILE B N 1
ATOM 3429 C CA . ILE B 1 132 ? -12.097 -75.576 -26.398 1.00 7.85 156 ILE B CA 1
ATOM 3430 C C . ILE B 1 132 ? -11.074 -74.575 -26.923 1.00 8.38 156 ILE B C 1
ATOM 3431 O O . ILE B 1 132 ? -11.382 -73.803 -27.832 1.00 9.01 156 ILE B O 1
ATOM 3436 N N . PRO B 1 133 ? -9.878 -74.533 -26.320 1.00 7.94 157 PRO B N 1
ATOM 3437 C CA . PRO B 1 133 ? -8.874 -73.581 -26.815 1.00 7.72 157 PRO B CA 1
ATOM 3438 C C . PRO B 1 133 ? -8.427 -73.882 -28.250 1.00 7.66 157 PRO B C 1
ATOM 3439 O O . PRO B 1 133 ? -7.775 -74.903 -28.503 1.00 7.51 157 PRO B O 1
ATOM 3443 N N . ASP B 1 134 ? -8.801 -72.998 -29.170 1.00 6.87 158 ASP B N 1
ATOM 3444 C CA . ASP B 1 134 ? -8.334 -73.045 -30.550 1.00 8.41 158 ASP B CA 1
ATOM 3445 C C . ASP B 1 134 ? -8.430 -71.647 -31.169 1.00 8.47 158 ASP B C 1
ATOM 3446 O O . ASP B 1 134 ? -8.762 -70.680 -30.481 1.00 7.44 158 ASP B O 1
ATOM 3451 N N . ALA B 1 135 ? -8.159 -71.535 -32.467 1.00 9.99 159 ALA B N 1
ATOM 3452 C CA . ALA B 1 135 ? -8.080 -70.206 -33.074 1.00 10.32 159 ALA B CA 1
ATOM 3453 C C . ALA B 1 135 ? -9.402 -69.433 -33.025 1.00 10.35 159 ALA B C 1
ATOM 3454 O O . ALA B 1 135 ? -9.419 -68.217 -33.183 1.00 11.86 159 ALA B O 1
ATOM 3456 N N . ARG B 1 136 ? -10.502 -70.135 -32.768 1.00 8.77 160 ARG B N 1
ATOM 3457 C CA . ARG B 1 136 ? -11.812 -69.487 -32.667 1.00 10.58 160 ARG B CA 1
ATOM 3458 C C . ARG B 1 136 ? -11.878 -68.437 -31.565 1.00 10.91 160 ARG B C 1
ATOM 3459 O O . ARG B 1 136 ? -12.641 -67.476 -31.662 1.00 13.05 160 ARG B O 1
ATOM 3467 N N . ILE B 1 137 ? -11.080 -68.611 -30.520 1.00 8.50 161 ILE B N 1
ATOM 3468 C CA . ILE B 1 137 ? -11.106 -67.665 -29.408 1.00 9.12 161 ILE B CA 1
ATOM 3469 C C . ILE B 1 137 ? -10.593 -66.291 -29.816 1.00 11.79 161 ILE B C 1
ATOM 3470 O O . ILE B 1 137 ? -10.928 -65.294 -29.194 1.00 12.54 161 ILE B O 1
ATOM 3475 N N . TYR B 1 138 ? -9.795 -66.237 -30.874 1.00 11.50 162 TYR B N 1
ATOM 3476 C CA . TYR B 1 138 ? -9.227 -64.965 -31.306 1.00 10.72 162 TYR B CA 1
ATOM 3477 C C . TYR B 1 138 ? -10.241 -64.111 -32.066 1.00 10.28 162 TYR B C 1
ATOM 3478 O O . TYR B 1 138 ? -9.943 -62.974 -32.428 1.00 12.34 162 TYR B O 1
ATOM 3487 N N . ARG B 1 139 ? -11.432 -64.656 -32.297 1.00 9.28 163 ARG B N 1
ATOM 3488 C CA . ARG B 1 139 ? -12.481 -63.932 -33.011 1.00 12.39 163 ARG B CA 1
ATOM 3489 C C . ARG B 1 139 ? -13.452 -63.216 -32.084 1.00 11.52 163 ARG B C 1
ATOM 3490 O O . ARG B 1 139 ? -14.204 -62.361 -32.531 1.00 14.10 163 ARG B O 1
ATOM 3498 N N . PHE B 1 140 ? -13.455 -63.565 -30.803 1.00 8.23 164 PHE B N 1
ATOM 3499 C CA . PHE B 1 140 ? -14.358 -62.916 -29.862 1.00 7.95 164 PHE B CA 1
ATOM 3500 C C . PHE B 1 140 ? -13.998 -61.447 -29.740 1.00 10.17 164 PHE B C 1
ATOM 3501 O O . PHE B 1 140 ? -12.823 -61.099 -29.711 1.00 8.40 164 PHE B O 1
ATOM 3509 N N . PRO B 1 141 ? -15.008 -60.572 -29.669 1.00 8.09 165 PRO B N 1
ATOM 3510 C CA . PRO B 1 141 ? -14.690 -59.137 -29.660 1.00 9.36 165 PRO B CA 1
ATOM 3511 C C . PRO B 1 141 ? -14.247 -58.577 -28.312 1.00 7.61 165 PRO B C 1
ATOM 3512 O O . PRO B 1 141 ? -14.623 -59.097 -27.256 1.00 7.41 165 PRO B O 1
ATOM 3516 N N . ALA B 1 142 ? -13.480 -57.492 -28.368 1.00 7.66 166 ALA B N 1
ATOM 3517 C CA . ALA B 1 142 ? -13.003 -56.808 -27.172 1.00 7.31 166 ALA B CA 1
ATOM 3518 C C . ALA B 1 142 ? -14.084 -55.982 -26.488 1.00 9.00 166 ALA B C 1
ATOM 3519 O O . ALA B 1 142 ? -13.969 -55.675 -25.302 1.00 10.34 166 ALA B O 1
ATOM 3521 N N . PHE B 1 143 ? -15.116 -55.609 -27.243 1.00 7.22 167 PHE B N 1
ATOM 3522 C CA . PHE B 1 143 ? -16.108 -54.649 -26.789 1.00 8.98 167 PHE B CA 1
ATOM 3523 C C . PHE B 1 143 ? -17.345 -54.839 -27.658 1.00 9.91 167 PHE B C 1
ATOM 3524 O O . PHE B 1 143 ? -17.232 -55.319 -28.785 1.00 12.36 167 PHE B O 1
ATOM 3532 N N . THR B 1 144 ? -18.515 -54.487 -27.129 1.00 9.50 168 THR B N 1
ATOM 3533 C CA . THR B 1 144 ? -19.774 -54.611 -27.872 1.00 8.65 168 THR B CA 1
ATOM 3534 C C . THR B 1 144 ? -20.590 -53.339 -27.752 1.00 9.89 168 THR B C 1
ATOM 3535 O O . THR B 1 144 ? -20.346 -52.502 -26.878 1.00 12.51 168 THR B O 1
ATOM 3539 N N . ALA B 1 145 ? -21.580 -53.212 -28.631 1.00 9.82 169 ALA B N 1
ATOM 3540 C CA . ALA B 1 145 ? -22.480 -52.061 -28.633 1.00 12.26 169 ALA B CA 1
ATOM 3541 C C . ALA B 1 145 ? -23.377 -51.969 -27.386 1.00 10.58 169 ALA B C 1
ATOM 3542 O O . ALA B 1 145 ? -24.055 -50.957 -27.191 1.00 13.73 169 ALA B O 1
ATOM 3544 N N . GLN B 1 146 ? -23.378 -53.011 -26.556 1.00 10.88 170 GLN B N 1
ATOM 3545 C CA . GLN B 1 146 ? -24.193 -53.040 -25.340 1.00 16.91 170 GLN B CA 1
ATOM 3546 C C . GLN B 1 146 ? -23.334 -52.925 -24.084 1.00 18.12 170 GLN B C 1
ATOM 3547 O O . GLN B 1 146 ? -23.853 -52.916 -22.966 1.00 16.65 170 GLN B O 1
ATOM 3553 N N . GLY B 1 147 ? -22.019 -52.854 -24.272 1.00 13.34 171 GLY B N 1
ATOM 3554 C CA . GLY B 1 147 ? -21.096 -52.788 -23.151 1.00 15.14 171 GLY B CA 1
ATOM 3555 C C . GLY B 1 147 ? -20.031 -53.870 -23.182 1.00 11.46 171 GLY B C 1
ATOM 3556 O O . GLY B 1 147 ? -19.595 -54.307 -24.255 1.00 12.12 171 GLY B O 1
ATOM 3557 N N . GLU B 1 148 ? -19.596 -54.297 -22.001 1.00 11.33 172 GLU B N 1
ATOM 3558 C CA . GLU B 1 148 ? -18.478 -55.235 -21.906 1.00 10.13 172 GLU B CA 1
ATOM 3559 C C . GLU B 1 148 ? -18.750 -56.547 -22.633 1.00 9.51 172 GLU B C 1
ATOM 3560 O O . GLU B 1 148 ? -19.866 -57.076 -22.579 1.00 10.68 172 GLU B O 1
ATOM 3566 N N . SER B 1 149 ? -17.742 -57.062 -23.323 1.00 9.76 173 SER B N 1
ATOM 3567 C CA . SER B 1 149 ? -17.863 -58.307 -24.075 1.00 9.07 173 SER B CA 1
ATOM 3568 C C . SER B 1 149 ? -17.694 -59.531 -23.175 1.00 8.64 173 SER B C 1
ATOM 3569 O O . SER B 1 149 ? -17.344 -59.407 -21.991 1.00 8.68 173 SER B O 1
ATOM 3572 N N . LEU B 1 150 ? -17.924 -60.712 -23.749 1.00 7.56 174 LEU B N 1
ATOM 3573 C CA . LEU B 1 150 ? -17.926 -61.945 -22.975 1.00 10.01 174 LEU B CA 1
ATOM 3574 C C . LEU B 1 150 ? -16.557 -62.354 -22.434 1.00 8.50 174 LEU B C 1
ATOM 3575 O O . LEU B 1 150 ? -16.445 -62.829 -21.301 1.00 7.80 174 LEU B O 1
ATOM 3580 N N . VAL B 1 151 ? -15.512 -62.180 -23.237 1.00 8.14 175 VAL B N 1
ATOM 3581 C CA . VAL B 1 151 ? -14.226 -62.772 -22.873 1.00 7.80 175 VAL B CA 1
ATOM 3582 C C . VAL B 1 151 ? -13.038 -61.792 -22.842 1.00 7.77 175 VAL B C 1
ATOM 3583 O O . VAL B 1 151 ? -11.894 -62.198 -23.008 1.00 7.40 175 VAL B O 1
ATOM 3587 N N . TRP B 1 152 ? -13.298 -60.516 -22.579 1.00 7.97 176 TRP B N 1
ATOM 3588 C CA . TRP B 1 152 ? -12.188 -59.581 -22.387 1.00 6.58 176 TRP B CA 1
ATOM 3589 C C . TRP B 1 152 ? -11.302 -60.008 -21.227 1.00 7.71 176 TRP B C 1
ATOM 3590 O O . TRP B 1 152 ? -10.120 -59.663 -21.177 1.00 7.33 176 TRP B O 1
ATOM 3601 N N . HIS B 1 153 ? -11.868 -60.759 -20.291 1.00 5.14 177 HIS B N 1
ATOM 3602 C CA . HIS B 1 153 ? -11.078 -61.257 -19.177 1.00 5.21 177 HIS B CA 1
ATOM 3603 C C . HIS B 1 153 ? -9.949 -62.178 -19.602 1.00 5.75 177 HIS B C 1
ATOM 3604 O O . HIS B 1 153 ? -8.996 -62.335 -18.847 1.00 6.29 177 HIS B O 1
ATOM 3611 N N . PHE B 1 154 ? -10.032 -62.793 -20.783 1.00 5.54 178 PHE B N 1
ATOM 3612 C CA . PHE B 1 154 ? -8.896 -63.591 -21.265 1.00 5.63 178 PHE B CA 1
ATOM 3613 C C . PHE B 1 154 ? -7.623 -62.724 -21.268 1.00 4.83 178 PHE B C 1
ATOM 3614 O O . PHE B 1 154 ? -6.561 -63.173 -20.831 1.00 5.62 178 PHE B O 1
ATOM 3622 N N . SER B 1 155 ? -7.729 -61.493 -21.765 1.00 4.16 179 SER B N 1
ATOM 3623 C CA . SER B 1 155 ? -6.575 -60.584 -21.772 1.00 4.99 179 SER B CA 1
ATOM 3624 C C . SER B 1 155 ? -6.211 -60.063 -20.385 1.00 5.94 179 SER B C 1
ATOM 3625 O O . SER B 1 155 ? -5.045 -59.986 -20.042 1.00 5.95 179 SER B O 1
ATOM 3628 N N . PHE B 1 156 ? -7.206 -59.695 -19.588 1.00 4.20 180 PHE B N 1
ATOM 3629 C CA . PHE B 1 156 ? -6.970 -59.200 -18.238 1.00 4.04 180 PHE B CA 1
ATOM 3630 C C . PHE B 1 156 ? -6.208 -60.241 -17.436 1.00 6.94 180 PHE B C 1
ATOM 3631 O O . PHE B 1 156 ? -5.205 -59.936 -16.788 1.00 5.83 180 PHE B O 1
ATOM 3639 N N . PHE B 1 157 ? -6.667 -61.484 -17.516 1.00 4.74 181 PHE B N 1
ATOM 3640 C CA . PHE B 1 157 ? -6.119 -62.558 -16.693 1.00 4.55 181 PHE B CA 1
ATOM 3641 C C . PHE B 1 157 ? -4.756 -63.040 -17.226 1.00 4.08 181 PHE B C 1
ATOM 3642 O O . PHE B 1 157 ? -3.900 -63.494 -16.466 1.00 6.20 181 PHE B O 1
ATOM 3650 N N . ALA B 1 158 ? -4.565 -62.962 -18.542 1.00 5.23 182 ALA B N 1
ATOM 3651 C CA . ALA B 1 158 ? -3.304 -63.406 -19.149 1.00 4.61 182 ALA B CA 1
ATOM 3652 C C . ALA B 1 158 ? -2.183 -62.378 -19.022 1.00 6.61 182 ALA B C 1
ATOM 3653 O O . ALA B 1 158 ? -1.010 -62.693 -19.201 1.00 6.85 182 ALA B O 1
ATOM 3655 N N . ALA B 1 159 ? -2.542 -61.138 -18.711 1.00 5.01 183 ALA B N 1
ATOM 3656 C CA . ALA B 1 159 ? -1.571 -60.045 -18.671 1.00 5.36 183 ALA B CA 1
ATOM 3657 C C . ALA B 1 159 ? -0.457 -60.342 -17.668 1.00 7.04 183 ALA B C 1
ATOM 3658 O O . ALA B 1 159 ? -0.668 -61.029 -16.678 1.00 6.73 183 ALA B O 1
ATOM 3660 N N . ASP B 1 160 ? 0.740 -59.844 -17.950 1.00 5.64 184 ASP B N 1
ATOM 3661 C CA . ASP B 1 160 ? 1.866 -60.028 -17.034 1.00 5.80 184 ASP B CA 1
ATOM 3662 C C . ASP B 1 160 ? 1.845 -59.022 -15.876 1.00 4.68 184 ASP B C 1
ATOM 3663 O O . ASP B 1 160 ? 0.820 -58.377 -15.619 1.00 7.30 184 ASP B O 1
ATOM 3668 N N . ASP B 1 161 ? 2.970 -58.900 -15.174 1.00 5.20 185 ASP B N 1
ATOM 3669 C CA . ASP B 1 161 ? 3.065 -58.019 -14.010 1.00 6.37 185 ASP B CA 1
ATOM 3670 C C . ASP B 1 161 ? 2.079 -58.411 -12.913 1.00 5.95 185 ASP B C 1
ATOM 3671 O O . ASP B 1 161 ? 1.781 -57.604 -12.039 1.00 6.48 185 ASP B O 1
ATOM 3676 N N . ARG B 1 162 ? 1.573 -59.636 -12.962 1.00 5.71 186 ARG B N 1
ATOM 3677 C CA . ARG B 1 162 ? 0.533 -60.063 -12.033 1.00 4.83 186 ARG B CA 1
ATOM 3678 C C . ARG B 1 162 ? -0.576 -59.019 -11.993 1.00 6.58 186 ARG B C 1
ATOM 3679 O O . ARG B 1 162 ? -1.067 -58.669 -10.921 1.00 6.56 186 ARG B O 1
ATOM 3687 N N . LEU B 1 163 ? -0.974 -58.529 -13.168 1.00 6.08 187 LEU B N 1
ATOM 3688 C CA . LEU B 1 163 ? -1.974 -57.461 -13.239 1.00 6.32 187 LEU B CA 1
ATOM 3689 C C . LEU B 1 163 ? -3.251 -57.837 -12.486 1.00 6.47 187 LEU B C 1
ATOM 3690 O O . LEU B 1 163 ? -3.727 -57.075 -11.635 1.00 6.25 187 LEU B O 1
ATOM 3695 N N . ALA B 1 164 ? -3.800 -59.004 -12.812 1.00 6.00 188 ALA B N 1
ATOM 3696 C CA . ALA B 1 164 ? -5.053 -59.445 -12.218 1.00 6.15 188 ALA B CA 1
ATOM 3697 C C . ALA B 1 164 ? -4.964 -59.672 -10.710 1.00 5.80 188 ALA B C 1
ATOM 3698 O O . ALA B 1 164 ? -5.823 -59.208 -9.968 1.00 6.72 188 ALA B O 1
ATOM 3700 N N . GLU B 1 165 ? -3.932 -60.365 -10.238 1.00 6.91 189 GLU B N 1
ATOM 3701 C CA . GLU B 1 165 ? -3.815 -60.593 -8.792 1.00 7.36 189 GLU B CA 1
ATOM 3702 C C . GLU B 1 165 ? -3.663 -59.272 -8.059 1.00 7.48 189 GLU B C 1
ATOM 3703 O O . GLU B 1 165 ? -4.179 -59.100 -6.949 1.00 9.97 189 GLU B O 1
ATOM 3709 N N . THR B 1 166 ? -2.947 -58.335 -8.666 1.00 6.55 190 THR B N 1
ATOM 3710 C CA . THR B 1 166 ? -2.597 -57.120 -7.957 1.00 9.28 190 THR B CA 1
ATOM 3711 C C . THR B 1 166 ? -3.824 -56.231 -7.809 1.00 7.03 190 THR B C 1
ATOM 3712 O O . THR B 1 166 ? -4.044 -55.646 -6.746 1.00 10.30 190 THR B O 1
ATOM 3716 N N . LEU B 1 167 ? -4.629 -56.149 -8.863 1.00 5.90 191 LEU B N 1
ATOM 3717 C CA . LEU B 1 167 ? -5.841 -55.346 -8.828 1.00 6.41 191 LEU B CA 1
ATOM 3718 C C . LEU B 1 167 ? -6.963 -56.004 -8.032 1.00 7.84 191 LEU B C 1
ATOM 3719 O O . LEU B 1 167 ? -7.762 -55.322 -7.418 1.00 10.27 191 LEU B O 1
ATOM 3724 N N . ILE B 1 168 ? -7.034 -57.329 -8.064 1.00 7.81 192 ILE B N 1
ATOM 3725 C CA . ILE B 1 168 ? -8.161 -58.040 -7.460 1.00 7.52 192 ILE B CA 1
ATOM 3726 C C . ILE B 1 168 ? -7.935 -58.381 -5.995 1.00 8.82 192 ILE B C 1
ATOM 3727 O O . ILE B 1 168 ? -8.891 -58.488 -5.232 1.00 8.85 192 ILE B O 1
ATOM 3732 N N . ALA B 1 169 ? -6.679 -58.540 -5.591 1.00 10.46 193 ALA B N 1
ATOM 3733 C CA . ALA B 1 169 ? -6.368 -58.783 -4.183 1.00 14.13 193 ALA B CA 1
ATOM 3734 C C . ALA B 1 169 ? -6.996 -57.709 -3.295 1.00 15.84 193 ALA B C 1
ATOM 3735 O O . ALA B 1 169 ? -6.849 -56.511 -3.542 1.00 17.27 193 ALA B O 1
ATOM 3737 N N . GLY B 1 170 ? -7.712 -58.150 -2.269 1.00 14.56 194 GLY B N 1
ATOM 3738 C CA . GLY B 1 170 ? -8.414 -57.241 -1.382 1.00 19.39 194 GLY B CA 1
ATOM 3739 C C . GLY B 1 170 ? -9.827 -56.921 -1.838 1.00 21.69 194 GLY B C 1
ATOM 3740 O O . GLY B 1 170 ? -10.622 -56.380 -1.068 1.00 24.42 194 GLY B O 1
ATOM 3741 N N . LYS B 1 171 ? -10.134 -57.243 -3.092 1.00 15.82 195 LYS B N 1
ATOM 3742 C CA A LYS B 1 171 ? -11.453 -57.011 -3.670 0.52 13.90 195 LYS B CA 1
ATOM 3743 C CA B LYS B 1 171 ? -11.480 -57.035 -3.626 0.48 13.97 195 LYS B CA 1
ATOM 3744 C C . LYS B 1 171 ? -11.976 -58.276 -4.357 1.00 11.74 195 LYS B C 1
ATOM 3745 O O . LYS B 1 171 ? -12.709 -58.195 -5.344 1.00 10.21 195 LYS B O 1
ATOM 3756 N N . GLU B 1 172 ? -11.597 -59.440 -3.841 1.00 11.55 196 GLU B N 1
ATOM 3757 C CA . GLU B 1 172 ? -11.913 -60.706 -4.490 1.00 10.01 196 GLU B CA 1
ATOM 3758 C C . GLU B 1 172 ? -13.413 -60.973 -4.576 1.00 8.94 196 GLU B C 1
ATOM 3759 O O . GLU B 1 172 ? -13.913 -61.430 -5.604 1.00 10.28 196 GLU B O 1
ATOM 3765 N N . ARG B 1 173 ? -14.126 -60.678 -3.494 1.00 9.74 197 ARG B N 1
ATOM 3766 C CA . ARG B 1 173 ? -15.570 -60.873 -3.453 1.00 10.77 197 ARG B CA 1
ATOM 3767 C C . ARG B 1 173 ? -16.261 -59.919 -4.419 1.00 10.04 197 ARG B C 1
ATOM 3768 O O . ARG B 1 173 ? -17.151 -60.304 -5.182 1.00 11.19 197 ARG B O 1
ATOM 3776 N N . PHE B 1 174 ? -15.841 -58.663 -4.380 1.00 9.12 198 PHE B N 1
ATOM 3777 C CA . PHE B 1 174 ? -16.365 -57.666 -5.303 1.00 8.33 198 PHE B CA 1
ATOM 3778 C C . PHE B 1 174 ? -16.174 -58.090 -6.758 1.00 8.33 198 PHE B C 1
ATOM 3779 O O . PHE B 1 174 ? -17.103 -58.039 -7.561 1.00 9.09 198 PHE B O 1
ATOM 3787 N N . PHE B 1 175 ? -14.955 -58.484 -7.112 1.00 8.97 199 PHE B N 1
ATOM 3788 C CA . PHE B 1 175 ? -14.709 -58.847 -8.493 1.00 6.75 199 PHE B CA 1
ATOM 3789 C C . PHE B 1 175 ? -15.512 -60.067 -8.923 1.00 9.36 199 PHE B C 1
ATOM 3790 O O . PHE B 1 175 ? -16.091 -60.093 -10.006 1.00 8.85 199 PHE B O 1
ATOM 3798 N N . LEU B 1 176 ? -15.522 -61.089 -8.084 1.00 8.41 200 LEU B N 1
ATOM 3799 C CA . LEU B 1 176 ? -16.189 -62.324 -8.450 1.00 7.90 200 LEU B CA 1
ATOM 3800 C C . LEU B 1 176 ? -17.686 -62.097 -8.631 1.00 6.98 200 LEU B C 1
ATOM 3801 O O . LEU B 1 176 ? -18.287 -62.650 -9.547 1.00 8.49 200 LEU B O 1
ATOM 3806 N N . GLU B 1 177 ? -18.303 -61.305 -7.758 1.00 9.74 201 GLU B N 1
ATOM 3807 C CA . GLU B 1 177 ? -19.729 -61.032 -7.927 1.00 10.89 201 GLU B CA 1
ATOM 3808 C C . GLU B 1 177 ? -19.980 -60.342 -9.264 1.00 11.30 201 GLU B C 1
ATOM 3809 O O . GLU B 1 177 ? -20.923 -60.677 -9.974 1.00 9.39 201 GLU B O 1
ATOM 3815 N N . HIS B 1 178 ? -19.129 -59.388 -9.629 1.00 8.38 202 HIS B N 1
ATOM 3816 C CA . HIS B 1 178 ? -19.314 -58.740 -10.908 1.00 7.48 202 HIS B CA 1
ATOM 3817 C C . HIS B 1 178 ? -19.155 -59.733 -12.047 1.00 8.17 202 HIS B C 1
ATOM 3818 O O . HIS B 1 178 ? -19.966 -59.753 -12.968 1.00 7.68 202 HIS B O 1
ATOM 3825 N N . PHE B 1 179 ? -18.090 -60.525 -11.993 1.00 7.07 203 PHE B N 1
ATOM 3826 C CA . PHE B 1 179 ? -17.816 -61.518 -13.030 1.00 7.12 203 PHE B CA 1
ATOM 3827 C C . PHE B 1 179 ? -18.952 -62.517 -13.200 1.00 7.53 203 PHE B C 1
ATOM 3828 O O . PHE B 1 179 ? -19.370 -62.813 -14.314 1.00 8.20 203 PHE B O 1
ATOM 3836 N N . ILE B 1 180 ? -19.441 -63.055 -12.088 1.00 9.18 204 ILE B N 1
ATOM 3837 C CA . ILE B 1 180 ? -20.524 -64.024 -12.159 1.00 9.53 204 ILE B CA 1
ATOM 3838 C C . ILE B 1 180 ? -21.751 -63.369 -12.763 1.00 11.98 204 ILE B C 1
ATOM 3839 O O . ILE B 1 180 ? -22.350 -63.873 -13.725 1.00 10.34 204 ILE B O 1
ATOM 3844 N N . LYS B 1 181 ? -22.121 -62.217 -12.226 1.00 11.71 205 LYS B N 1
ATOM 3845 C CA . LYS B 1 181 ? -23.325 -61.573 -12.715 1.00 12.88 205 LYS B CA 1
ATOM 3846 C C . LYS B 1 181 ? -23.218 -61.126 -14.182 1.00 11.21 205 LYS B C 1
ATOM 3847 O O . LYS B 1 181 ? -24.192 -61.231 -14.933 1.00 14.04 205 LYS B O 1
ATOM 3853 N N . SER B 1 182 ? -22.036 -60.687 -14.619 1.00 10.06 206 SER B N 1
ATOM 3854 C CA . SER B 1 182 ? -21.867 -60.318 -16.019 1.00 9.36 206 SER B CA 1
ATOM 3855 C C . SER B 1 182 ? -21.943 -61.509 -16.971 1.00 10.55 206 SER B C 1
ATOM 3856 O O . SER B 1 182 ? -22.127 -61.339 -18.178 1.00 11.29 206 SER B O 1
ATOM 3859 N N . HIS B 1 183 ? -21.771 -62.712 -16.433 1.00 7.46 207 HIS B N 1
ATOM 3860 C CA . HIS B 1 183 ? -21.918 -63.920 -17.246 1.00 7.16 207 HIS B CA 1
ATOM 3861 C C . HIS B 1 183 ? -23.159 -64.731 -16.940 1.00 7.75 207 HIS B C 1
ATOM 3862 O O . HIS B 1 183 ? -23.290 -65.862 -17.418 1.00 9.34 207 HIS B O 1
ATOM 3869 N N . ALA B 1 184 ? -24.071 -64.142 -16.169 1.00 8.29 208 ALA B N 1
ATOM 3870 C CA . ALA B 1 184 ? -25.301 -64.825 -15.775 1.00 9.23 208 ALA B CA 1
ATOM 3871 C C . ALA B 1 184 ? -26.547 -64.238 -16.421 1.00 9.72 208 ALA B C 1
ATOM 3872 O O . ALA B 1 184 ? -26.612 -63.044 -16.728 1.00 12.54 208 ALA B O 1
ATOM 3874 N N . SER B 1 185 ? -27.546 -65.093 -16.617 1.00 9.64 209 SER B N 1
ATOM 3875 C CA . SER B 1 185 ? -28.883 -64.618 -16.931 1.00 11.27 209 SER B CA 1
ATOM 3876 C C . SER B 1 185 ? -29.682 -64.517 -15.645 1.00 13.70 209 SER B C 1
ATOM 3877 O O . SER B 1 185 ? -30.416 -63.545 -15.422 1.00 17.89 209 SER B O 1
ATOM 3880 N N . ASN B 1 186 ? -29.555 -65.543 -14.814 1.00 15.85 210 ASN B N 1
ATOM 3881 C CA A ASN B 1 186 ? -30.264 -65.574 -13.549 0.43 17.02 210 ASN B CA 1
ATOM 3882 C CA B ASN B 1 186 ? -30.265 -65.613 -13.541 0.57 16.62 210 ASN B CA 1
ATOM 3883 C C . ASN B 1 186 ? -29.323 -65.368 -12.377 1.00 15.53 210 ASN B C 1
ATOM 3884 O O . ASN B 1 186 ? -28.732 -66.314 -11.854 1.00 22.07 210 ASN B O 1
ATOM 3893 N N . THR B 1 187 ? -29.187 -64.114 -11.968 1.00 18.15 211 THR B N 1
ATOM 3894 C CA . THR B 1 187 ? -28.312 -63.777 -10.856 1.00 19.91 211 THR B CA 1
ATOM 3895 C C . THR B 1 187 ? -28.912 -64.194 -9.515 1.00 22.86 211 THR B C 1
ATOM 3896 O O . THR B 1 187 ? -28.201 -64.315 -8.517 1.00 26.35 211 THR B O 1
ATOM 3900 N N . GLU B 1 188 ? -30.222 -64.419 -9.502 1.00 20.10 212 GLU B N 1
ATOM 3901 C CA . GLU B 1 188 ? -30.942 -64.759 -8.278 1.00 23.75 212 GLU B CA 1
ATOM 3902 C C . GLU B 1 188 ? -30.421 -66.042 -7.636 1.00 23.92 212 GLU B C 1
ATOM 3903 O O . GLU B 1 188 ? -30.456 -66.195 -6.413 1.00 23.94 212 GLU B O 1
ATOM 3909 N N . VAL B 1 189 ? -29.944 -66.967 -8.465 1.00 17.10 213 VAL B N 1
ATOM 3910 C CA . VAL B 1 189 ? -29.516 -68.274 -7.974 1.00 16.92 213 VAL B CA 1
ATOM 3911 C C . VAL B 1 189 ? -28.190 -68.169 -7.226 1.00 21.56 213 VAL B C 1
ATOM 3912 O O . VAL B 1 189 ? -27.737 -69.138 -6.614 1.00 23.16 213 VAL B O 1
ATOM 3916 N N . PHE B 1 190 ? -27.571 -66.992 -7.286 1.00 17.89 214 PHE B N 1
ATOM 3917 C CA . PHE B 1 190 ? -26.338 -66.735 -6.547 1.00 18.49 214 PHE B CA 1
ATOM 3918 C C . PHE B 1 190 ? -26.588 -65.901 -5.304 1.00 19.07 214 PHE B C 1
ATOM 3919 O O . PHE B 1 190 ? -26.561 -64.671 -5.352 1.00 24.34 214 PHE B O 1
ATOM 3927 N N . SER B 1 191 ? -26.818 -66.583 -4.190 1.00 17.86 215 SER B N 1
ATOM 3928 C CA . SER B 1 191 ? -27.057 -65.910 -2.922 1.00 21.24 215 SER B CA 1
ATOM 3929 C C . SER B 1 191 ? -25.785 -65.205 -2.478 1.00 19.54 215 SER B C 1
ATOM 3930 O O . SER B 1 191 ? -24.685 -65.529 -2.941 1.00 17.61 215 SER B O 1
ATOM 3933 N N . GLU B 1 192 ? -25.933 -64.241 -1.576 1.00 23.01 216 GLU B N 1
ATOM 3934 C CA . GLU B 1 192 ? -24.778 -63.555 -1.019 1.00 21.71 216 GLU B CA 1
ATOM 3935 C C . GLU B 1 192 ? -23.851 -64.576 -0.369 1.00 20.63 216 GLU B C 1
ATOM 3936 O O . GLU B 1 192 ? -22.626 -64.472 -0.466 1.00 18.95 216 GLU B O 1
ATOM 3942 N N . ARG B 1 193 ? -24.449 -65.573 0.271 1.00 17.80 217 ARG B N 1
ATOM 3943 C CA . ARG B 1 193 ? -23.703 -66.617 0.959 1.00 17.44 217 ARG B CA 1
ATOM 3944 C C . ARG B 1 193 ? -22.873 -67.461 -0.010 1.00 14.82 217 ARG B C 1
ATOM 3945 O O . ARG B 1 193 ? -21.712 -67.784 0.254 1.00 13.87 217 ARG B O 1
ATOM 3953 N N . LEU B 1 194 ? -23.477 -67.836 -1.129 1.00 12.73 218 LEU B N 1
ATOM 3954 C CA . LEU B 1 194 ? -22.769 -68.646 -2.108 1.00 13.07 218 LEU B CA 1
ATOM 3955 C C . LEU B 1 194 ? -21.578 -67.866 -2.669 1.00 12.60 218 LEU B C 1
ATOM 3956 O O . LEU B 1 194 ? -20.484 -68.409 -2.854 1.00 11.22 218 LEU B O 1
ATOM 3961 N N . LEU B 1 195 ? -21.792 -66.580 -2.916 1.00 12.04 219 LEU B N 1
ATOM 3962 C CA . LEU B 1 195 ? -20.731 -65.709 -3.386 1.00 11.89 219 LEU B CA 1
ATOM 3963 C C . LEU B 1 195 ? -19.605 -65.629 -2.358 1.00 11.95 219 LEU B C 1
ATOM 3964 O O . LEU B 1 195 ? -18.423 -65.641 -2.717 1.00 11.27 219 LEU B O 1
ATOM 3969 N N . ASP B 1 196 ? -19.965 -65.556 -1.080 1.00 10.77 220 ASP B N 1
ATOM 3970 C CA . ASP B 1 196 ? -18.973 -65.573 -0.012 1.00 12.13 220 ASP B CA 1
ATOM 3971 C C . ASP B 1 196 ? -18.106 -66.843 -0.053 1.00 12.52 220 ASP B C 1
ATOM 3972 O O . ASP B 1 196 ? -16.883 -66.769 0.050 1.00 13.09 220 ASP B O 1
ATOM 3977 N N . LEU B 1 197 ? -18.738 -68.002 -0.202 1.00 12.16 221 LEU B N 1
ATOM 3978 C CA . LEU B 1 197 ? -18.015 -69.267 -0.235 1.00 13.38 221 LEU B CA 1
ATOM 3979 C C . LEU B 1 197 ? -17.018 -69.329 -1.393 1.00 10.72 221 LEU B C 1
ATOM 3980 O O . LEU B 1 197 ? -15.855 -69.689 -1.204 1.00 11.38 221 LEU B O 1
ATOM 3985 N N . TYR B 1 198 ? -17.465 -68.983 -2.593 1.00 10.17 222 TYR B N 1
ATOM 3986 C CA . TYR B 1 198 ? -16.577 -69.042 -3.750 1.00 9.59 222 TYR B CA 1
ATOM 3987 C C . TYR B 1 198 ? -15.458 -68.005 -3.642 1.00 8.19 222 TYR B C 1
ATOM 3988 O O . TYR B 1 198 ? -14.307 -68.283 -3.968 1.00 9.21 222 TYR B O 1
ATOM 3997 N N . ALA B 1 199 ? -15.795 -66.809 -3.175 1.00 8.94 223 ALA B N 1
ATOM 3998 C CA . ALA B 1 199 ? -14.801 -65.750 -3.078 1.00 8.94 223 ALA B CA 1
ATOM 3999 C C . ALA B 1 199 ? -13.704 -66.097 -2.075 1.00 8.50 223 ALA B C 1
ATOM 4000 O O . ALA B 1 199 ? -12.527 -65.821 -2.328 1.00 11.52 223 ALA B O 1
ATOM 4002 N N . ARG B 1 200 ? -14.074 -66.684 -0.938 1.00 9.13 224 ARG B N 1
ATOM 4003 C CA . ARG B 1 200 ? -13.069 -66.998 0.072 1.00 12.88 224 ARG B CA 1
ATOM 4004 C C . ARG B 1 200 ? -12.100 -68.060 -0.436 1.00 12.59 224 ARG B C 1
ATOM 4005 O O . ARG B 1 200 ? -10.917 -68.039 -0.109 1.00 14.29 224 ARG B O 1
ATOM 4013 N N . SER B 1 201 ? -12.593 -68.968 -1.269 1.00 10.04 225 SER B N 1
ATOM 4014 C CA . SER B 1 201 ? -11.740 -70.024 -1.801 1.00 9.89 225 SER B CA 1
ATOM 4015 C C . SER B 1 201 ? -10.716 -69.484 -2.804 1.00 10.50 225 SER B C 1
ATOM 4016 O O . SER B 1 201 ? -9.509 -69.742 -2.678 1.00 9.46 225 SER B O 1
ATOM 4019 N N . TYR B 1 202 ? -11.177 -68.741 -3.804 1.00 8.46 226 TYR B N 1
ATOM 4020 C CA . TYR B 1 202 ? -10.237 -68.277 -4.823 1.00 9.56 226 TYR B CA 1
ATOM 4021 C C . TYR B 1 202 ? -9.378 -67.105 -4.335 1.00 10.04 226 TYR B C 1
ATOM 4022 O O . TYR B 1 202 ? -8.401 -66.749 -4.982 1.00 11.23 226 TYR B O 1
ATOM 4031 N N . ALA B 1 203 ? -9.721 -66.545 -3.173 1.00 9.63 227 ALA B N 1
ATOM 4032 C CA . ALA B 1 203 ? -8.938 -65.453 -2.585 1.00 11.64 227 ALA B CA 1
ATOM 4033 C C . ALA B 1 203 ? -7.656 -65.940 -1.921 1.00 12.29 227 ALA B C 1
ATOM 4034 O O . ALA B 1 203 ? -6.749 -65.145 -1.680 1.00 13.66 227 ALA B O 1
ATOM 4036 N N . LYS B 1 204 ? -7.566 -67.230 -1.612 1.00 9.54 228 LYS B N 1
ATOM 4037 C CA . LYS B 1 204 ? -6.304 -67.777 -1.123 1.00 11.60 228 LYS B CA 1
ATOM 4038 C C . LYS B 1 204 ? -5.222 -67.348 -2.112 1.00 8.79 228 LYS B C 1
ATOM 4039 O O . LYS B 1 204 ? -5.387 -67.552 -3.306 1.00 9.78 228 LYS B O 1
ATOM 4045 N N . PRO B 1 205 ? -4.118 -66.743 -1.631 1.00 10.69 229 PRO B N 1
ATOM 4046 C CA . PRO B 1 205 ? -3.131 -66.222 -2.580 1.00 12.24 229 PRO B CA 1
ATOM 4047 C C . PRO B 1 205 ? -2.730 -67.206 -3.678 1.00 11.14 229 PRO B C 1
ATOM 4048 O O . PRO B 1 205 ? -2.689 -66.815 -4.844 1.00 10.31 229 PRO B O 1
ATOM 4052 N N . HIS B 1 206 ? -2.441 -68.455 -3.331 1.00 10.97 230 HIS B N 1
ATOM 4053 C CA . HIS B 1 206 ? -1.994 -69.394 -4.357 1.00 9.58 230 HIS B CA 1
ATOM 4054 C C . HIS B 1 206 ? -3.123 -69.756 -5.328 1.00 8.16 230 HIS B C 1
ATOM 4055 O O . HIS B 1 206 ? -2.860 -70.110 -6.478 1.00 8.31 230 HIS B O 1
ATOM 4062 N N . SER B 1 207 ? -4.371 -69.665 -4.867 1.00 7.84 231 SER B N 1
ATOM 4063 C CA . SER B 1 207 ? -5.525 -69.953 -5.722 1.00 6.84 231 SER B CA 1
ATOM 4064 C C . SER B 1 207 ? -5.863 -68.775 -6.638 1.00 9.10 231 SER B C 1
ATOM 4065 O O . SER B 1 207 ? -6.302 -68.960 -7.768 1.00 7.32 231 SER B O 1
ATOM 4068 N N . LEU B 1 208 ? -5.659 -67.555 -6.151 1.00 8.17 232 LEU B N 1
ATOM 4069 C CA . LEU B 1 208 ? -5.889 -66.387 -6.987 1.00 8.41 232 LEU B CA 1
ATOM 4070 C C . LEU B 1 208 ? -4.899 -66.422 -8.145 1.00 6.94 232 LEU B C 1
ATOM 4071 O O . LEU B 1 208 ? -5.262 -66.229 -9.305 1.00 7.83 232 LEU B O 1
ATOM 4076 N N . ASN B 1 209 ? -3.640 -66.685 -7.821 1.00 6.50 233 ASN B N 1
ATOM 4077 C CA . ASN B 1 209 ? -2.624 -66.804 -8.857 1.00 5.78 233 ASN B CA 1
ATOM 4078 C C . ASN B 1 209 ? -2.891 -67.989 -9.778 1.00 6.54 233 ASN B C 1
ATOM 4079 O O . ASN B 1 209 ? -2.806 -67.856 -10.997 1.00 6.78 233 ASN B O 1
ATOM 4084 N N . ALA B 1 210 ? -3.219 -69.147 -9.206 1.00 6.47 234 ALA B N 1
ATOM 4085 C CA . ALA B 1 210 ? -3.496 -70.316 -10.036 1.00 7.13 234 ALA B CA 1
ATOM 4086 C C . ALA B 1 210 ? -4.585 -70.037 -11.078 1.00 6.06 234 ALA B C 1
ATOM 4087 O O . ALA B 1 210 ? -4.453 -70.415 -12.252 1.00 5.70 234 ALA B O 1
ATOM 4089 N N . SER B 1 211 ? -5.668 -69.394 -10.627 1.00 4.62 235 SER B N 1
ATOM 4090 C CA . SER B 1 211 ? -6.783 -69.016 -11.483 1.00 6.67 235 SER B CA 1
ATOM 4091 C C . SER B 1 211 ? -6.289 -68.356 -12.746 1.00 5.28 235 SER B C 1
ATOM 4092 O O . SER B 1 211 ? -6.697 -68.721 -13.838 1.00 7.81 235 SER B O 1
ATOM 4095 N N . PHE B 1 212 ? -5.370 -67.400 -12.602 1.00 5.56 236 PHE B N 1
ATOM 4096 C CA . PHE B 1 212 ? -4.944 -66.607 -13.745 1.00 4.66 236 PHE B CA 1
ATOM 4097 C C . PHE B 1 212 ? -3.848 -67.297 -14.553 1.00 5.94 236 PHE B C 1
ATOM 4098 O O . PHE B 1 212 ? -3.729 -67.079 -15.773 1.00 5.19 236 PHE B O 1
ATOM 4106 N N . GLU B 1 213 ? -3.083 -68.168 -13.898 1.00 5.53 237 GLU B N 1
ATOM 4107 C CA . GLU B 1 213 ? -2.097 -68.975 -14.614 1.00 5.24 237 GLU B CA 1
ATOM 4108 C C . GLU B 1 213 ? -2.731 -69.848 -15.704 1.00 4.85 237 GLU B C 1
ATOM 4109 O O . GLU B 1 213 ? -2.121 -70.081 -16.734 1.00 5.91 237 GLU B O 1
ATOM 4115 N N . TYR B 1 214 ? -3.955 -70.322 -15.497 1.00 5.14 238 TYR B N 1
ATOM 4116 C CA . TYR B 1 214 ? -4.662 -71.046 -16.561 1.00 5.51 238 TYR B CA 1
ATOM 4117 C C . TYR B 1 214 ? -4.810 -70.201 -17.823 1.00 5.85 238 TYR B C 1
ATOM 4118 O O . TYR B 1 214 ? -4.702 -70.702 -18.945 1.00 6.68 238 TYR B O 1
ATOM 4127 N N . TYR B 1 215 ? -5.046 -68.907 -17.632 1.00 5.36 239 TYR B N 1
ATOM 4128 C CA . TYR B 1 215 ? -5.153 -67.975 -18.752 1.00 5.67 239 TYR B CA 1
ATOM 4129 C C . TYR B 1 215 ? -3.793 -67.594 -19.331 1.00 5.84 239 TYR B C 1
ATOM 4130 O O . TYR B 1 215 ? -3.665 -67.417 -20.546 1.00 5.37 239 TYR B O 1
ATOM 4139 N N . ARG B 1 216 ? -2.779 -67.503 -18.475 1.00 5.81 240 ARG B N 1
ATOM 4140 C CA . ARG B 1 216 ? -1.429 -67.223 -18.947 1.00 6.04 240 ARG B CA 1
ATOM 4141 C C . ARG B 1 216 ? -0.882 -68.379 -19.782 1.00 7.32 240 ARG B C 1
ATOM 4142 O O . ARG B 1 216 ? 0.064 -68.209 -20.554 1.00 7.31 240 ARG B O 1
ATOM 4150 N N . ALA B 1 217 ? -1.494 -69.550 -19.640 1.00 5.44 241 ALA B N 1
ATOM 4151 C CA . ALA B 1 217 ? -1.112 -70.711 -20.440 1.00 5.30 241 ALA B CA 1
ATOM 4152 C C . ALA B 1 217 ? -2.036 -70.936 -21.624 1.00 4.82 241 ALA B C 1
ATOM 4153 O O . ALA B 1 217 ? -1.850 -71.878 -22.381 1.00 7.15 241 ALA B O 1
ATOM 4155 N N . LEU B 1 218 ? -3.021 -70.063 -21.802 1.00 5.31 242 LEU B N 1
ATOM 4156 C CA . LEU B 1 218 ? -4.048 -70.281 -22.824 1.00 6.07 242 LEU B CA 1
ATOM 4157 C C . LEU B 1 218 ? -3.516 -70.357 -24.257 1.00 7.30 242 LEU B C 1
ATOM 4158 O O . LEU B 1 218 ? -3.934 -71.222 -25.030 1.00 6.40 242 LEU B O 1
ATOM 4163 N N . ASN B 1 219 ? -2.622 -69.448 -24.631 1.00 5.51 243 ASN B N 1
ATOM 4164 C CA . ASN B 1 219 ? -2.082 -69.526 -25.981 1.00 5.63 243 ASN B CA 1
ATOM 4165 C C . ASN B 1 219 ? -1.264 -70.796 -26.173 1.00 6.69 243 ASN B C 1
ATOM 4166 O O . ASN B 1 219 ? -1.296 -71.398 -27.237 1.00 6.81 243 ASN B O 1
ATOM 4171 N N . GLU B 1 220 ? -0.531 -71.206 -25.145 1.00 6.22 244 GLU B N 1
ATOM 4172 C CA . GLU B 1 220 ? 0.167 -72.482 -25.207 1.00 8.74 244 GLU B CA 1
ATOM 4173 C C . GLU B 1 220 ? -0.814 -73.644 -25.389 1.00 5.30 244 GLU B C 1
ATOM 4174 O O . GLU B 1 220 ? -0.569 -74.553 -26.188 1.00 6.41 244 GLU B O 1
ATOM 4180 N N . SER B 1 221 ? -1.931 -73.622 -24.662 1.00 5.42 245 SER B N 1
ATOM 4181 C CA . SER B 1 221 ? -2.962 -74.641 -24.847 1.00 5.89 245 SER B CA 1
ATOM 4182 C C . SER B 1 221 ? -3.528 -74.648 -26.276 1.00 5.66 245 SER B C 1
ATOM 4183 O O . SER B 1 221 ? -3.770 -75.711 -26.853 1.00 5.87 245 SER B O 1
ATOM 4186 N N . VAL B 1 222 ? -3.735 -73.462 -26.844 1.00 5.31 246 VAL B N 1
ATOM 4187 C CA . VAL B 1 222 ? -4.194 -73.364 -28.227 1.00 6.46 246 VAL B CA 1
ATOM 4188 C C . VAL B 1 222 ? -3.195 -74.061 -29.149 1.00 7.11 246 VAL B C 1
ATOM 4189 O O . VAL B 1 222 ? -3.575 -74.850 -30.014 1.00 6.02 246 VAL B O 1
ATOM 4193 N N . ARG B 1 223 ? -1.910 -73.792 -28.945 1.00 7.38 247 ARG B N 1
ATOM 4194 C CA . ARG B 1 223 ? -0.894 -74.371 -29.819 1.00 7.91 247 ARG B CA 1
ATOM 4195 C C . ARG B 1 223 ? -0.824 -75.885 -29.632 1.00 8.97 247 ARG B C 1
ATOM 4196 O O . ARG B 1 223 ? -0.685 -76.625 -30.595 1.00 9.22 247 ARG B O 1
ATOM 4204 N N . GLN B 1 224 ? -0.947 -76.351 -28.391 1.00 6.79 248 GLN B N 1
ATOM 4205 C CA . GLN B 1 224 ? -1.008 -77.790 -28.133 1.00 7.68 248 GLN B CA 1
ATOM 4206 C C . GLN B 1 224 ? -2.200 -78.424 -28.842 1.00 6.70 248 GLN B C 1
ATOM 4207 O O . GLN B 1 224 ? -2.073 -79.482 -29.464 1.00 9.22 248 GLN B O 1
ATOM 4213 N N . ASN B 1 225 ? -3.363 -77.783 -28.752 1.00 7.34 249 ASN B N 1
ATOM 4214 C CA . ASN B 1 225 ? -4.583 -78.374 -29.298 1.00 7.64 249 ASN B CA 1
ATOM 4215 C C . ASN B 1 225 ? -4.611 -78.386 -30.814 1.00 9.82 249 ASN B C 1
ATOM 4216 O O . ASN B 1 225 ? -5.337 -79.175 -31.413 1.00 12.40 249 ASN B O 1
ATOM 4221 N N . ALA B 1 226 ? -3.834 -77.502 -31.431 1.00 8.80 250 ALA B N 1
ATOM 4222 C CA . ALA B 1 226 ? -3.751 -77.461 -32.880 1.00 12.45 250 ALA B CA 1
ATOM 4223 C C . ALA B 1 226 ? -3.227 -78.796 -33.376 1.00 12.22 250 ALA B C 1
ATOM 4224 O O . ALA B 1 226 ? -3.684 -79.314 -34.395 1.00 17.95 250 ALA B O 1
ATOM 4226 N N . GLU B 1 227 ? -2.272 -79.358 -32.647 1.00 13.18 251 GLU B N 1
ATOM 4227 C CA . GLU B 1 227 ? -1.738 -80.673 -32.989 1.00 15.82 251 GLU B CA 1
ATOM 4228 C C . GLU B 1 227 ? -2.670 -81.814 -32.565 1.00 14.24 251 GLU B C 1
ATOM 4229 O O . GLU B 1 227 ? -2.900 -82.753 -33.322 1.00 16.83 251 GLU B O 1
ATOM 4235 N N . LEU B 1 228 ? -3.224 -81.724 -31.362 1.00 12.68 252 LEU B N 1
ATOM 4236 C CA . LEU B 1 228 ? -4.085 -82.789 -30.851 1.00 12.32 252 LEU B CA 1
ATOM 4237 C C . LEU B 1 228 ? -5.351 -82.994 -31.691 1.00 12.78 252 LEU B C 1
ATOM 4238 O O . LEU B 1 228 ? -5.832 -84.116 -31.831 1.00 13.12 252 LEU B O 1
ATOM 4243 N N . ALA B 1 229 ? -5.869 -81.913 -32.265 1.00 11.70 253 ALA B N 1
ATOM 4244 C CA . ALA B 1 229 ? -7.135 -81.951 -32.990 1.00 13.72 253 ALA B CA 1
ATOM 4245 C C . ALA B 1 229 ? -7.052 -82.666 -34.341 1.00 16.06 253 ALA B C 1
ATOM 4246 O O . ALA B 1 229 ? -8.063 -82.824 -35.028 1.00 17.34 253 ALA B O 1
ATOM 4248 N N . LYS B 1 230 ? -5.853 -83.102 -34.718 1.00 13.94 254 LYS B N 1
ATOM 4249 C CA . LYS B 1 230 ? -5.690 -83.922 -35.918 1.00 17.26 254 LYS B CA 1
ATOM 4250 C C . LYS B 1 230 ? -6.388 -85.272 -35.748 1.00 18.53 254 LYS B C 1
ATOM 4251 O O . LYS B 1 230 ? -6.679 -85.961 -36.727 1.00 21.69 254 LYS B O 1
ATOM 4257 N N . THR B 1 231 ? -6.652 -85.637 -34.497 1.00 17.10 255 THR B N 1
ATOM 4258 C CA . THR B 1 231 ? -7.410 -86.842 -34.167 1.00 16.46 255 THR B CA 1
ATOM 4259 C C . THR B 1 231 ? -8.784 -86.471 -33.619 1.00 17.08 255 THR B C 1
ATOM 4260 O O . THR B 1 231 ? -8.897 -85.841 -32.571 1.00 16.20 255 THR B O 1
ATOM 4264 N N . ARG B 1 232 ? -9.829 -86.865 -34.335 1.00 15.12 256 ARG B N 1
ATOM 4265 C CA . ARG B 1 232 ? -11.192 -86.539 -33.957 1.00 20.36 256 ARG B CA 1
ATOM 4266 C C . ARG B 1 232 ? -11.653 -87.400 -32.786 1.00 19.03 256 ARG B C 1
ATOM 4267 O O . ARG B 1 232 ? -11.214 -88.544 -32.630 1.00 19.63 256 ARG B O 1
ATOM 4275 N N . LEU B 1 233 ? -12.539 -86.844 -31.967 1.00 15.72 257 LEU B N 1
ATOM 4276 C CA . LEU B 1 233 ? -13.138 -87.582 -30.856 1.00 13.44 257 LEU B CA 1
ATOM 4277 C C . LEU B 1 233 ? -14.200 -88.551 -31.365 1.00 15.62 257 LEU B C 1
ATOM 4278 O O . LEU B 1 233 ? -15.054 -88.180 -32.171 1.00 16.23 257 LEU B O 1
ATOM 4283 N N . GLN B 1 234 ? -14.147 -89.793 -30.890 1.00 13.92 258 GLN B N 1
ATOM 4284 C CA . GLN B 1 234 ? -15.040 -90.829 -31.397 1.00 13.69 258 GLN B CA 1
ATOM 4285 C C . GLN B 1 234 ? -16.139 -91.256 -30.428 1.00 18.45 258 GLN B C 1
ATOM 4286 O O . GLN B 1 234 ? -17.086 -91.924 -30.833 1.00 16.59 258 GLN B O 1
ATOM 4292 N N . MET B 1 235 ? -16.026 -90.877 -29.159 1.00 15.25 259 MET B N 1
ATOM 4293 C CA . MET B 1 235 ? -17.018 -91.300 -28.168 1.00 15.30 259 MET B CA 1
ATOM 4294 C C . MET B 1 235 ? -18.276 -90.433 -28.230 1.00 11.75 259 MET B C 1
ATOM 4295 O O . MET B 1 235 ? -18.235 -89.311 -28.735 1.00 12.49 259 MET B O 1
ATOM 4300 N N . PRO B 1 236 ? -19.403 -90.955 -27.724 1.00 10.85 260 PRO B N 1
ATOM 4301 C CA . PRO B 1 236 ? -20.626 -90.147 -27.646 1.00 11.22 260 PRO B CA 1
ATOM 4302 C C . PRO B 1 236 ? -20.405 -88.885 -26.817 1.00 11.72 260 PRO B C 1
ATOM 4303 O O . PRO B 1 236 ? -19.927 -88.956 -25.681 1.00 10.71 260 PRO B O 1
ATOM 4307 N N . THR B 1 237 ? -20.771 -87.747 -27.389 1.00 9.43 261 THR B N 1
ATOM 4308 C CA . THR B 1 237 ? -20.539 -86.459 -26.759 1.00 9.40 261 THR B CA 1
ATOM 4309 C C . THR B 1 237 ? -21.821 -85.634 -26.711 1.00 10.51 261 THR B C 1
ATOM 4310 O O . THR B 1 237 ? -22.643 -85.695 -27.627 1.00 11.85 261 THR B O 1
ATOM 4314 N N . MET B 1 238 ? -21.987 -84.873 -25.635 1.00 10.30 262 MET B N 1
ATOM 4315 C CA . MET B 1 238 ? -23.066 -83.898 -25.549 1.00 8.56 262 MET B CA 1
ATOM 4316 C C . MET B 1 238 ? -22.514 -82.540 -25.152 1.00 8.81 262 MET B C 1
ATOM 4317 O O . MET B 1 238 ? -21.640 -82.451 -24.292 1.00 7.70 262 MET B O 1
ATOM 4322 N N . THR B 1 239 ? -23.011 -81.484 -25.788 1.00 9.02 263 THR B N 1
ATOM 4323 C CA . THR B 1 239 ? -22.684 -80.133 -25.361 1.00 8.31 263 THR B CA 1
ATOM 4324 C C . THR B 1 239 ? -23.905 -79.443 -24.768 1.00 6.61 263 THR B C 1
ATOM 4325 O O . THR B 1 239 ? -25.032 -79.643 -25.225 1.00 9.17 263 THR B O 1
ATOM 4329 N N . LEU B 1 240 ? -23.672 -78.623 -23.748 1.00 8.42 264 LEU B N 1
ATOM 4330 C CA . LEU B 1 240 ? -24.701 -77.753 -23.191 1.00 7.47 264 LEU B CA 1
ATOM 4331 C C . LEU B 1 240 ? -24.163 -76.328 -23.189 1.00 6.79 264 LEU B C 1
ATOM 4332 O O . LEU B 1 240 ? -22.979 -76.100 -22.912 1.00 8.03 264 LEU B O 1
ATOM 4337 N N . ALA B 1 241 ? -25.024 -75.367 -23.507 1.00 6.91 265 ALA B N 1
ATOM 4338 C CA . ALA B 1 241 ? -24.651 -73.959 -23.453 1.00 8.03 265 ALA B CA 1
ATOM 4339 C C . ALA B 1 241 ? -25.867 -73.146 -23.038 1.00 5.56 265 ALA B C 1
ATOM 4340 O O . ALA B 1 241 ? -27.003 -73.549 -23.296 1.00 7.46 265 ALA B O 1
ATOM 4342 N N . GLY B 1 242 ? -25.623 -72.007 -22.400 1.00 6.84 266 GLY B N 1
ATOM 4343 C CA . GLY B 1 242 ? -26.706 -71.106 -22.045 1.00 7.32 266 GLY B CA 1
ATOM 4344 C C . GLY B 1 242 ? -27.147 -70.315 -23.255 1.00 6.71 266 GLY B C 1
ATOM 4345 O O . GLY B 1 242 ? -26.320 -69.861 -24.056 1.00 9.13 266 GLY B O 1
ATOM 4346 N N . GLY B 1 243 ? -28.457 -70.147 -23.393 1.00 8.53 267 GLY B N 1
ATOM 4347 C CA . GLY B 1 243 ? -29.024 -69.394 -24.498 1.00 10.76 267 GLY B CA 1
ATOM 4348 C C . GLY B 1 243 ? -29.315 -67.950 -24.134 1.00 11.30 267 GLY B C 1
ATOM 4349 O O . GLY B 1 243 ? -29.676 -67.146 -24.993 1.00 16.06 267 GLY B O 1
ATOM 4350 N N . GLY B 1 244 ? -29.169 -67.619 -22.856 1.00 7.90 268 GLY B N 1
ATOM 4351 C CA . GLY B 1 244 ? -29.415 -66.271 -22.379 1.00 8.86 268 GLY B CA 1
ATOM 4352 C C . GLY B 1 244 ? -28.148 -65.438 -22.254 1.00 10.24 268 GLY B C 1
ATOM 4353 O O . GLY B 1 244 ? -27.059 -65.853 -22.670 1.00 10.10 268 GLY B O 1
ATOM 4354 N N . HIS B 1 245 ? -28.304 -64.244 -21.691 1.00 10.01 269 HIS B N 1
ATOM 4355 C CA . HIS B 1 245 ? -27.178 -63.363 -21.436 1.00 8.33 269 HIS B CA 1
ATOM 4356 C C . HIS B 1 245 ? -26.070 -64.094 -20.694 1.00 9.39 269 HIS B C 1
ATOM 4357 O O . HIS B 1 245 ? -26.324 -64.739 -19.681 1.00 9.52 269 HIS B O 1
ATOM 4364 N N . GLY B 1 246 ? -24.835 -63.990 -21.186 1.00 9.64 270 GLY B N 1
ATOM 4365 C CA . GLY B 1 246 ? -23.718 -64.606 -20.502 1.00 9.44 270 GLY B CA 1
ATOM 4366 C C . GLY B 1 246 ? -23.316 -65.956 -21.059 1.00 9.22 270 GLY B C 1
ATOM 4367 O O . GLY B 1 246 ? -22.219 -66.445 -20.780 1.00 8.99 270 GLY B O 1
ATOM 4368 N N . GLY B 1 247 ? -24.191 -66.561 -21.854 1.00 8.03 271 GLY B N 1
ATOM 4369 C CA . GLY B 1 247 ? -23.960 -67.908 -22.348 1.00 8.88 271 GLY B CA 1
ATOM 4370 C C . GLY B 1 247 ? -23.218 -67.971 -23.674 1.00 9.33 271 GLY B C 1
ATOM 4371 O O . GLY B 1 247 ? -23.037 -66.960 -24.359 1.00 9.76 271 GLY B O 1
ATOM 4372 N N . MET B 1 248 ? -22.788 -69.175 -24.030 1.00 9.16 272 MET B N 1
ATOM 4373 C CA . MET B 1 248 ? -22.102 -69.403 -25.294 1.00 7.77 272 MET B CA 1
ATOM 4374 C C . MET B 1 248 ? -23.048 -69.604 -26.476 1.00 8.69 272 MET B C 1
ATOM 4375 O O . MET B 1 248 ? -22.631 -69.479 -27.630 1.00 11.22 272 MET B O 1
ATOM 4380 N N . GLY B 1 249 ? -24.315 -69.911 -26.200 1.00 8.22 273 GLY B N 1
ATOM 4381 C CA . GLY B 1 249 ? -25.292 -70.120 -27.254 1.00 10.36 273 GLY B CA 1
ATOM 4382 C C . GLY B 1 249 ? -24.873 -71.187 -28.248 1.00 9.44 273 GLY B C 1
ATOM 4383 O O . GLY B 1 249 ? -24.357 -72.237 -27.867 1.00 10.56 273 GLY B O 1
ATOM 4384 N N . THR B 1 250 ? -25.083 -70.909 -29.531 1.00 10.59 274 THR B N 1
ATOM 4385 C CA . THR B 1 250 ? -24.853 -71.890 -30.587 1.00 10.31 274 THR B CA 1
ATOM 4386 C C . THR B 1 250 ? -23.366 -72.213 -30.813 1.00 9.24 274 THR B C 1
ATOM 4387 O O . THR B 1 250 ? -23.047 -73.230 -31.416 1.00 9.65 274 THR B O 1
ATOM 4391 N N . PHE B 1 251 ? -22.467 -71.371 -30.311 1.00 10.07 275 PHE B N 1
ATOM 4392 C CA . PHE B 1 251 ? -21.038 -71.585 -30.518 1.00 9.30 275 PHE B CA 1
ATOM 4393 C C . PHE B 1 251 ? -20.579 -72.939 -30.000 1.00 10.43 275 PHE B C 1
ATOM 4394 O O . PHE B 1 251 ? -19.744 -73.604 -30.622 1.00 9.95 275 PHE B O 1
ATOM 4402 N N . GLN B 1 252 ? -21.116 -73.350 -28.856 1.00 9.53 276 GLN B N 1
ATOM 4403 C CA . GLN B 1 252 ? -20.650 -74.576 -28.224 1.00 8.72 276 GLN B CA 1
ATOM 4404 C C . GLN B 1 252 ? -20.785 -75.791 -29.141 1.00 8.76 276 GLN B C 1
ATOM 4405 O O . GLN B 1 252 ? -19.800 -76.498 -29.382 1.00 9.53 276 GLN B O 1
ATOM 4411 N N . LEU B 1 253 ? -21.992 -76.038 -29.648 1.00 7.35 277 LEU B N 1
ATOM 4412 C CA . LEU B 1 253 ? -22.208 -77.184 -30.524 1.00 11.00 277 LEU B CA 1
ATOM 4413 C C . LEU B 1 253 ? -21.459 -77.034 -31.845 1.00 11.53 277 LEU B C 1
ATOM 4414 O O . LEU B 1 253 ? -20.864 -77.995 -32.351 1.00 10.30 277 LEU B O 1
ATOM 4419 N N . GLU B 1 254 ? -21.489 -75.836 -32.408 1.00 11.19 278 GLU B N 1
ATOM 4420 C CA . GLU B 1 254 ? -20.840 -75.611 -33.691 1.00 9.78 278 GLU B CA 1
ATOM 4421 C C . GLU B 1 254 ? -19.339 -75.884 -33.633 1.00 11.22 278 GLU B C 1
ATOM 4422 O O . GLU B 1 254 ? -18.798 -76.544 -34.522 1.00 15.07 278 GLU B O 1
ATOM 4428 N N . GLN B 1 255 ? -18.672 -75.414 -32.583 1.00 10.87 279 GLN B N 1
ATOM 4429 C CA . GLN B 1 255 ? -17.272 -75.763 -32.402 1.00 9.99 279 GLN B CA 1
ATOM 4430 C C . GLN B 1 255 ? -17.093 -77.265 -32.213 1.00 10.47 279 GLN B C 1
ATOM 4431 O O . GLN B 1 255 ? -16.207 -77.867 -32.821 1.00 11.13 279 GLN B O 1
ATOM 4437 N N . MET B 1 256 ? -17.935 -77.868 -31.377 1.00 9.35 280 MET B N 1
ATOM 4438 C CA . MET B 1 256 ? -17.760 -79.275 -31.036 1.00 10.45 280 MET B CA 1
ATOM 4439 C C . MET B 1 256 ? -17.899 -80.174 -32.263 1.00 13.79 280 MET B C 1
ATOM 4440 O O . MET B 1 256 ? -17.264 -81.223 -32.346 1.00 11.78 280 MET B O 1
ATOM 4445 N N . LYS B 1 257 ? -18.734 -79.767 -33.215 1.00 12.20 281 LYS B N 1
ATOM 4446 C CA . LYS B 1 257 ? -18.916 -80.545 -34.438 1.00 13.10 281 LYS B CA 1
ATOM 4447 C C . LYS B 1 257 ? -17.593 -80.721 -35.183 1.00 14.23 281 LYS B C 1
ATOM 4448 O O . LYS B 1 257 ? -17.410 -81.704 -35.903 1.00 17.11 281 LYS B O 1
ATOM 4454 N N . ALA B 1 258 ? -16.674 -79.775 -35.007 1.00 15.01 282 ALA B N 1
ATOM 4455 C CA . ALA B 1 258 ? -15.367 -79.846 -35.656 1.00 16.31 282 ALA B CA 1
ATOM 4456 C C . ALA B 1 258 ? -14.440 -80.844 -34.971 1.00 19.95 282 ALA B C 1
ATOM 4457 O O . ALA B 1 258 ? -13.445 -81.272 -35.560 1.00 24.14 282 ALA B O 1
ATOM 4459 N N . TYR B 1 259 ? -14.768 -81.209 -33.732 1.00 14.01 283 TYR B N 1
ATOM 4460 C CA . TYR B 1 259 ? -13.925 -82.090 -32.929 1.00 12.61 283 TYR B CA 1
ATOM 4461 C C . TYR B 1 259 ? -14.466 -83.496 -32.780 1.00 12.65 283 TYR B C 1
ATOM 4462 O O . TYR B 1 259 ? -13.698 -84.435 -32.612 1.00 16.16 283 TYR B O 1
ATOM 4471 N N . ALA B 1 260 ? -15.788 -83.639 -32.818 1.00 12.00 284 ALA B N 1
ATOM 4472 C CA . ALA B 1 260 ? -16.409 -84.909 -32.449 1.00 13.16 284 ALA B CA 1
ATOM 4473 C C . ALA B 1 260 ? -17.340 -85.436 -33.528 1.00 16.01 284 ALA B C 1
ATOM 4474 O O . ALA B 1 260 ? -18.164 -84.700 -34.074 1.00 17.38 284 ALA B O 1
ATOM 4476 N N . GLU B 1 261 ? -17.206 -86.727 -33.812 1.00 15.31 285 GLU B N 1
ATOM 4477 C CA . GLU B 1 261 ? -18.009 -87.401 -34.829 1.00 18.45 285 GLU B CA 1
ATOM 4478 C C . GLU B 1 261 ? -19.451 -87.611 -34.374 1.00 19.20 285 GLU B C 1
ATOM 4479 O O . GLU B 1 261 ? -20.380 -87.580 -35.185 1.00 18.57 285 GLU B O 1
ATOM 4485 N N . ASP B 1 262 ? -19.622 -87.846 -33.077 1.00 16.17 286 ASP B N 1
ATOM 4486 C CA . ASP B 1 262 ? -20.909 -88.217 -32.506 1.00 18.78 286 ASP B CA 1
ATOM 4487 C C . ASP B 1 262 ? -21.269 -87.226 -31.416 1.00 18.29 286 ASP B C 1
ATOM 4488 O O . ASP B 1 262 ? -20.908 -87.414 -30.253 1.00 18.57 286 ASP B O 1
ATOM 4493 N N . VAL B 1 263 ? -21.961 -86.158 -31.792 1.00 14.06 287 VAL B N 1
ATOM 4494 C CA . VAL B 1 263 ? -22.265 -85.103 -30.839 1.00 11.58 287 VAL B CA 1
ATOM 4495 C C . VAL B 1 263 ? -23.702 -84.633 -30.945 1.00 13.66 287 VAL B C 1
ATOM 4496 O O . VAL B 1 263 ? -24.252 -84.495 -32.039 1.00 17.07 287 VAL B O 1
ATOM 4500 N N . GLU B 1 264 ? -24.316 -84.428 -29.787 1.00 12.01 288 GLU B N 1
ATOM 4501 C CA . GLU B 1 264 ? -25.597 -83.760 -29.713 1.00 14.89 288 GLU B CA 1
ATOM 4502 C C . GLU B 1 264 ? -25.448 -82.556 -28.803 1.00 13.21 288 GLU B C 1
ATOM 4503 O O . GLU B 1 264 ? -24.656 -82.565 -27.849 1.00 12.92 288 GLU B O 1
ATOM 4509 N N . GLY B 1 265 ? -26.191 -81.508 -29.113 1.00 11.56 289 GLY B N 1
ATOM 4510 C CA . GLY B 1 265 ? -26.117 -80.287 -28.347 1.00 12.66 289 GLY B CA 1
ATOM 4511 C C . GLY B 1 265 ? -27.463 -79.770 -27.885 1.00 11.56 289 GLY B C 1
ATOM 4512 O O . GLY B 1 265 ? -28.506 -80.070 -28.479 1.00 14.39 289 GLY B O 1
ATOM 4513 N N . HIS B 1 266 ? -27.432 -78.988 -26.811 1.00 9.88 290 HIS B N 1
ATOM 4514 C CA . HIS B 1 266 ? -28.605 -78.271 -26.332 1.00 10.82 290 HIS B CA 1
ATOM 4515 C C . HIS B 1 266 ? -28.210 -76.873 -25.910 1.00 8.03 290 HIS B C 1
ATOM 4516 O O . HIS B 1 266 ? -27.157 -76.667 -25.281 1.00 9.53 290 HIS B O 1
ATOM 4523 N N . VAL B 1 267 ? -29.042 -75.907 -26.273 1.00 9.19 291 VAL B N 1
ATOM 4524 C CA . VAL B 1 267 ? -28.933 -74.541 -25.793 1.00 9.47 291 VAL B CA 1
ATOM 4525 C C . VAL B 1 267 ? -30.104 -74.325 -24.848 1.00 9.93 291 VAL B C 1
ATOM 4526 O O . VAL B 1 267 ? -31.240 -74.636 -25.200 1.00 10.97 291 VAL B O 1
ATOM 4530 N N . LEU B 1 268 ? -29.831 -73.843 -23.641 1.00 9.40 292 LEU B N 1
ATOM 4531 C CA . LEU B 1 268 ? -30.862 -73.720 -22.622 1.00 10.00 292 LEU B CA 1
ATOM 4532 C C . LEU B 1 268 ? -31.334 -72.278 -22.513 1.00 9.21 292 LEU B C 1
ATOM 4533 O O . LEU B 1 268 ? -30.611 -71.421 -22.034 1.00 9.44 292 LEU B O 1
ATOM 4538 N N . PRO B 1 269 ? -32.565 -72.003 -22.964 1.00 10.23 293 PRO B N 1
ATOM 4539 C CA . PRO B 1 269 ? -33.085 -70.634 -22.920 1.00 11.25 293 PRO B CA 1
ATOM 4540 C C . PRO B 1 269 ? -33.214 -70.128 -21.479 1.00 9.32 293 PRO B C 1
ATOM 4541 O O . PRO B 1 269 ? -33.548 -70.895 -20.580 1.00 9.14 293 PRO B O 1
ATOM 4545 N N . GLY B 1 270 ? -32.941 -68.851 -21.263 1.00 10.77 294 GLY B N 1
ATOM 4546 C CA . GLY B 1 270 ? -33.133 -68.272 -19.947 1.00 10.27 294 GLY B CA 1
ATOM 4547 C C . GLY B 1 270 ? -31.983 -68.575 -19.003 1.00 9.34 294 GLY B C 1
ATOM 4548 O O . GLY B 1 270 ? -32.091 -68.337 -17.806 1.00 10.74 294 GLY B O 1
ATOM 4549 N N . CYS B 1 271 ? -30.875 -69.089 -19.540 1.00 6.93 295 CYS B N 1
ATOM 4550 C CA . CYS B 1 271 ? -29.711 -69.427 -18.725 1.00 8.60 295 CYS B CA 1
ATOM 4551 C C . CYS B 1 271 ? -28.462 -68.851 -19.333 1.00 7.96 295 CYS B C 1
ATOM 4552 O O . CYS B 1 271 ? -28.292 -68.886 -20.549 1.00 8.52 295 CYS B O 1
ATOM 4555 N N . GLY B 1 272 ? -27.558 -68.387 -18.479 1.00 7.43 296 GLY B N 1
ATOM 4556 C CA . GLY B 1 272 ? -26.274 -67.873 -18.927 1.00 7.90 296 GLY B CA 1
ATOM 4557 C C . GLY B 1 272 ? -25.164 -68.906 -18.844 1.00 9.45 296 GLY B C 1
ATOM 4558 O O . GLY B 1 272 ? -25.338 -70.064 -19.224 1.00 9.05 296 GLY B O 1
ATOM 4559 N N . HIS B 1 273 ? -24.014 -68.489 -18.327 1.00 5.43 297 HIS B N 1
ATOM 4560 C CA . HIS B 1 273 ? -22.827 -69.345 -18.289 1.00 4.73 297 HIS B CA 1
ATOM 4561 C C . HIS B 1 273 ? -22.864 -70.387 -17.183 1.00 5.43 297 HIS B C 1
ATOM 4562 O O . HIS B 1 273 ? -22.329 -71.485 -17.339 1.00 6.81 297 HIS B O 1
ATOM 4569 N N . TRP B 1 274 ? -23.505 -70.059 -16.069 1.00 7.44 298 TRP B N 1
ATOM 4570 C CA . TRP B 1 274 ? -23.347 -70.867 -14.867 1.00 8.29 298 TRP B CA 1
ATOM 4571 C C . TRP B 1 274 ? -24.406 -71.951 -14.809 1.00 8.24 298 TRP B C 1
ATOM 4572 O O . TRP B 1 274 ? -25.251 -71.954 -13.915 1.00 9.77 298 TRP B O 1
ATOM 4583 N N . LEU B 1 275 ? -24.360 -72.868 -15.766 1.00 7.83 299 LEU B N 1
ATOM 4584 C CA . LEU B 1 275 ? -25.466 -73.802 -15.948 1.00 7.78 299 LEU B CA 1
ATOM 4585 C C . LEU B 1 275 ? -25.868 -74.594 -14.701 1.00 7.34 299 LEU B C 1
ATOM 4586 O O . LEU B 1 275 ? -27.052 -74.701 -14.413 1.00 6.82 299 LEU B O 1
ATOM 4591 N N . PRO B 1 276 ? -24.899 -75.165 -13.963 1.00 7.51 300 PRO B N 1
ATOM 4592 C CA . PRO B 1 276 ? -25.305 -75.981 -12.810 1.00 8.24 300 PRO B CA 1
ATOM 4593 C C . PRO B 1 276 ? -26.144 -75.217 -11.786 1.00 9.70 300 PRO B C 1
ATOM 4594 O O . PRO B 1 276 ? -26.948 -75.817 -11.064 1.00 10.90 300 PRO B O 1
ATOM 4598 N N . GLU B 1 277 ? -25.960 -73.903 -11.721 1.00 10.23 301 GLU B N 1
ATOM 4599 C CA . GLU B 1 277 ? -26.684 -73.083 -10.755 1.00 13.20 301 GLU B CA 1
ATOM 4600 C C . GLU B 1 277 ? -27.895 -72.368 -11.354 1.00 13.34 301 GLU B C 1
ATOM 4601 O O . GLU B 1 277 ? -28.974 -72.358 -10.763 1.00 14.48 301 GLU B O 1
ATOM 4607 N N . GLU B 1 278 ? -27.719 -71.771 -12.525 1.00 12.86 302 GLU B N 1
ATOM 4608 C CA . GLU B 1 278 ? -28.795 -71.012 -13.152 1.00 12.58 302 GLU B CA 1
ATOM 4609 C C . GLU B 1 278 ? -29.891 -71.917 -13.661 1.00 13.81 302 GLU B C 1
ATOM 4610 O O . GLU B 1 278 ? -31.056 -71.527 -13.754 1.00 15.76 302 GLU B O 1
ATOM 4616 N N . CYS B 1 279 ? -29.516 -73.126 -14.041 1.00 11.03 303 CYS B N 1
ATOM 4617 C CA . CYS B 1 279 ? -30.499 -74.026 -14.608 1.00 11.14 303 CYS B CA 1
ATOM 4618 C C . CYS B 1 279 ? -30.199 -75.461 -14.182 1.00 9.33 303 CYS B C 1
ATOM 4619 O O . CYS B 1 279 ? -30.070 -76.382 -14.991 1.00 10.82 303 CYS B O 1
ATOM 4622 N N . ALA B 1 280 ? -30.149 -75.611 -12.858 1.00 10.53 304 ALA B N 1
ATOM 4623 C CA . ALA B 1 280 ? -29.790 -76.858 -12.202 1.00 11.66 304 ALA B CA 1
ATOM 4624 C C . ALA B 1 280 ? -30.642 -78.024 -12.669 1.00 12.72 304 ALA B C 1
ATOM 4625 O O . ALA B 1 280 ? -30.117 -79.040 -13.094 1.00 9.10 304 ALA B O 1
ATOM 4627 N N . ALA B 1 281 ? -31.960 -77.884 -12.588 1.00 12.10 305 ALA B N 1
ATOM 4628 C CA . ALA B 1 281 ? -32.844 -79.003 -12.890 1.00 12.24 305 ALA B CA 1
ATOM 4629 C C . ALA B 1 281 ? -32.744 -79.508 -14.336 1.00 9.64 305 ALA B C 1
ATOM 4630 O O . ALA B 1 281 ? -32.523 -80.694 -14.561 1.00 12.11 305 ALA B O 1
ATOM 4632 N N . PRO B 1 282 ? -32.923 -78.616 -15.325 1.00 8.68 306 PRO B N 1
ATOM 4633 C CA . PRO B 1 282 ? -32.805 -79.075 -16.714 1.00 11.81 306 PRO B CA 1
ATOM 4634 C C . PRO B 1 282 ? -31.402 -79.560 -17.077 1.00 6.94 306 PRO B C 1
ATOM 4635 O O . PRO B 1 282 ? -31.258 -80.581 -17.752 1.00 10.91 306 PRO B O 1
ATOM 4639 N N . MET B 1 283 ? -30.371 -78.863 -16.602 1.00 8.97 307 MET B N 1
ATOM 4640 C CA . MET B 1 283 ? -29.016 -79.334 -16.823 1.00 9.32 307 MET B CA 1
ATOM 4641 C C . MET B 1 283 ? -28.810 -80.709 -16.208 1.00 8.42 307 MET B C 1
ATOM 4642 O O . MET B 1 283 ? -28.276 -81.611 -16.854 1.00 7.65 307 MET B O 1
ATOM 4647 N N . ASN B 1 284 ? -29.244 -80.877 -14.962 1.00 8.64 308 ASN B N 1
ATOM 4648 C CA . ASN B 1 284 ? -29.062 -82.170 -14.306 1.00 9.60 308 ASN B CA 1
ATOM 4649 C C . ASN B 1 284 ? -29.752 -83.283 -15.089 1.00 7.68 308 ASN B C 1
ATOM 4650 O O . ASN B 1 284 ? -29.211 -84.381 -15.259 1.00 9.93 308 ASN B O 1
ATOM 4655 N N . ARG B 1 285 ? -30.950 -82.987 -15.581 1.00 6.63 309 ARG B N 1
ATOM 4656 C CA . ARG B 1 285 ? -31.750 -83.992 -16.282 1.00 9.12 309 ARG B CA 1
ATOM 4657 C C . ARG B 1 285 ? -31.046 -84.430 -17.553 1.00 8.18 309 ARG B C 1
ATOM 4658 O O . ARG B 1 285 ? -30.946 -85.619 -17.841 1.00 9.16 309 ARG B O 1
ATOM 4666 N N . LEU B 1 286 ? -30.540 -83.456 -18.302 1.00 9.43 310 LEU B N 1
ATOM 4667 C CA . LEU B 1 286 ? -29.933 -83.734 -19.595 1.00 9.27 310 LEU B CA 1
ATOM 4668 C C . LEU B 1 286 ? -28.658 -84.571 -19.430 1.00 8.33 310 LEU B C 1
ATOM 4669 O O . LEU B 1 286 ? -28.389 -85.495 -20.205 1.00 9.83 310 LEU B O 1
ATOM 4674 N N . VAL B 1 287 ? -27.887 -84.257 -18.392 1.00 10.03 311 VAL B N 1
ATOM 4675 C CA . VAL B 1 287 ? -26.667 -85.000 -18.092 1.00 9.12 311 VAL B CA 1
ATOM 4676 C C . VAL B 1 287 ? -26.989 -86.422 -17.635 1.00 9.54 311 VAL B C 1
ATOM 4677 O O . VAL B 1 287 ? -26.426 -87.390 -18.149 1.00 10.18 311 VAL B O 1
ATOM 4681 N N . ILE B 1 288 ? -27.892 -86.545 -16.670 1.00 9.79 312 ILE B N 1
ATOM 4682 C CA . ILE B 1 288 ? -28.265 -87.864 -16.159 1.00 9.50 312 ILE B CA 1
ATOM 4683 C C . ILE B 1 288 ? -28.761 -88.769 -17.289 1.00 10.82 312 ILE B C 1
ATOM 4684 O O . ILE B 1 288 ? -28.321 -89.916 -17.422 1.00 13.13 312 ILE B O 1
ATOM 4689 N N . ASP B 1 289 ? -29.666 -88.242 -18.110 1.00 10.00 313 ASP B N 1
ATOM 4690 C CA . ASP B 1 289 ? -30.228 -89.018 -19.212 1.00 14.27 313 ASP B CA 1
ATOM 4691 C C . ASP B 1 289 ? -29.176 -89.411 -20.239 1.00 12.24 313 ASP B C 1
ATOM 4692 O O . ASP B 1 289 ? -29.150 -90.542 -20.712 1.00 14.29 313 ASP B O 1
ATOM 4697 N N . PHE B 1 290 ? -28.293 -88.477 -20.579 1.00 8.82 314 PHE B N 1
ATOM 4698 C CA . PHE B 1 290 ? -27.288 -88.752 -21.592 1.00 11.22 314 PHE B CA 1
ATOM 4699 C C . PHE B 1 290 ? -26.307 -89.830 -21.121 1.00 9.13 314 PHE B C 1
ATOM 4700 O O . PHE B 1 290 ? -25.922 -90.720 -21.890 1.00 12.68 314 PHE B O 1
ATOM 4708 N N . LEU B 1 291 ? -25.913 -89.768 -19.852 1.00 10.04 315 LEU B N 1
ATOM 4709 C CA . LEU B 1 291 ? -24.966 -90.749 -19.336 1.00 10.46 315 LEU B CA 1
ATOM 4710 C C . LEU B 1 291 ? -25.623 -92.099 -19.045 1.00 13.85 315 LEU B C 1
ATOM 4711 O O . LEU B 1 291 ? -24.956 -93.133 -19.019 1.00 16.85 315 LEU B O 1
ATOM 4716 N N . SER B 1 292 ? -26.934 -92.088 -18.825 1.00 14.24 316 SER B N 1
ATOM 4717 C CA . SER B 1 292 ? -27.651 -93.315 -18.486 1.00 15.91 316 SER B CA 1
ATOM 4718 C C . SER B 1 292 ? -28.001 -94.160 -19.711 1.00 16.10 316 SER B C 1
ATOM 4719 O O . SER B 1 292 ? -28.501 -95.279 -19.574 1.00 20.13 316 SER B O 1
ATOM 4722 N N . ARG B 1 293 ? -27.741 -93.635 -20.903 1.00 17.51 317 ARG B N 1
ATOM 4723 C CA . ARG B 1 293 ? -27.895 -94.425 -22.124 1.00 24.88 317 ARG B CA 1
ATOM 4724 C C . ARG B 1 293 ? -26.891 -95.574 -22.155 1.00 29.41 317 ARG B C 1
ATOM 4725 O O . ARG B 1 293 ? -27.082 -96.556 -22.870 1.00 36.75 317 ARG B O 1
ATOM 4733 N N . GLY B 1 294 ? -25.816 -95.440 -21.382 0.86 32.44 318 GLY B N 1
ATOM 4734 C CA . GLY B 1 294 ? -24.767 -96.444 -21.352 0.86 36.16 318 GLY B CA 1
ATOM 4735 C C . GLY B 1 294 ? -24.732 -97.236 -20.060 0.86 37.27 318 GLY B C 1
ATOM 4736 O O . GLY B 1 294 ? -25.646 -97.147 -19.240 0.86 37.41 318 GLY B O 1
ATOM 4737 N N . ALA C 1 1 ? 16.814 -83.138 -8.133 1.00 27.61 25 ALA C N 1
ATOM 4738 C CA . ALA C 1 1 ? 16.092 -81.872 -8.207 1.00 25.14 25 ALA C CA 1
ATOM 4739 C C . ALA C 1 1 ? 16.154 -81.273 -9.607 1.00 21.13 25 ALA C C 1
ATOM 4740 O O . ALA C 1 1 ? 17.168 -81.388 -10.300 1.00 23.71 25 ALA C O 1
ATOM 4742 N N . GLU C 1 2 ? 15.069 -80.619 -10.007 1.00 15.31 26 GLU C N 1
ATOM 4743 C CA . GLU C 1 2 ? 14.989 -80.005 -11.323 1.00 11.31 26 GLU C CA 1
ATOM 4744 C C . GLU C 1 2 ? 14.608 -78.538 -11.200 1.00 12.62 26 GLU C C 1
ATOM 4745 O O . GLU C 1 2 ? 13.603 -78.196 -10.582 1.00 13.85 26 GLU C O 1
ATOM 4751 N N . GLU C 1 3 ? 15.416 -77.674 -11.799 1.00 8.82 27 GLU C N 1
ATOM 4752 C CA . GLU C 1 3 ? 15.130 -76.249 -11.782 1.00 7.54 27 GLU C CA 1
ATOM 4753 C C . GLU C 1 3 ? 13.914 -75.892 -12.628 1.00 6.27 27 GLU C C 1
ATOM 4754 O O . GLU C 1 3 ? 13.229 -74.910 -12.347 1.00 9.62 27 GLU C O 1
ATOM 4760 N N . PHE C 1 4 ? 13.638 -76.694 -13.656 1.00 6.59 28 PHE C N 1
ATOM 4761 C CA . PHE C 1 4 ? 12.530 -76.426 -14.577 1.00 6.62 28 PHE C CA 1
ATOM 4762 C C . PHE C 1 4 ? 11.816 -77.731 -14.902 1.00 10.79 28 PHE C C 1
ATOM 4763 O O . PHE C 1 4 ? 12.459 -78.777 -14.995 1.00 11.06 28 PHE C O 1
ATOM 4771 N N . PRO C 1 5 ? 10.486 -77.674 -15.094 1.00 9.95 29 PRO C N 1
ATOM 4772 C CA . PRO C 1 5 ? 9.708 -78.894 -15.337 1.00 10.40 29 PRO C CA 1
ATOM 4773 C C . PRO C 1 5 ? 10.004 -79.525 -16.689 1.00 10.23 29 PRO C C 1
ATOM 4774 O O . PRO C 1 5 ? 9.979 -78.852 -17.720 1.00 10.81 29 PRO C O 1
ATOM 4778 N N . VAL C 1 6 ? 10.291 -80.820 -16.679 1.00 14.20 30 VAL C N 1
ATOM 4779 C CA . VAL C 1 6 ? 10.548 -81.552 -17.905 1.00 18.55 30 VAL C CA 1
ATOM 4780 C C . VAL C 1 6 ? 9.235 -81.830 -18.648 1.00 13.15 30 VAL C C 1
ATOM 4781 O O . VAL C 1 6 ? 8.217 -82.168 -18.031 1.00 14.69 30 VAL C O 1
ATOM 4785 N N . PRO C 1 7 ? 9.236 -81.671 -19.981 1.00 15.20 31 PRO C N 1
ATOM 4786 C CA . PRO C 1 7 ? 8.034 -82.019 -20.748 1.00 16.68 31 PRO C CA 1
ATOM 4787 C C . PRO C 1 7 ? 7.738 -83.510 -20.635 1.00 15.14 31 PRO C C 1
ATOM 4788 O O . PRO C 1 7 ? 8.659 -84.316 -20.477 1.00 12.10 31 PRO C O 1
ATOM 4792 N N . ASN C 1 8 ? 6.464 -83.869 -20.708 1.00 17.36 32 ASN C N 1
ATOM 4793 C CA . ASN C 1 8 ? 6.064 -85.268 -20.609 1.00 15.35 32 ASN C CA 1
ATOM 4794 C C . ASN C 1 8 ? 6.824 -86.127 -21.614 1.00 13.93 32 ASN C C 1
ATOM 4795 O O . ASN C 1 8 ? 6.948 -85.762 -22.777 1.00 15.47 32 ASN C O 1
ATOM 4800 N N . GLY C 1 9 ? 7.354 -87.254 -21.159 1.00 16.94 33 GLY C N 1
ATOM 4801 C CA . GLY C 1 9 ? 8.061 -88.162 -22.047 1.00 17.76 33 GLY C CA 1
ATOM 4802 C C . GLY C 1 9 ? 9.545 -87.876 -22.220 1.00 22.51 33 GLY C C 1
ATOM 4803 O O . GLY C 1 9 ? 10.253 -88.632 -22.881 1.00 27.94 33 GLY C O 1
ATOM 4804 N N . PHE C 1 10 ? 10.017 -86.783 -21.631 1.00 16.61 34 PHE C N 1
ATOM 4805 C CA . PHE C 1 10 ? 11.435 -86.436 -21.687 1.00 12.99 34 PHE C CA 1
ATOM 4806 C C . PHE C 1 10 ? 12.133 -86.820 -20.389 1.00 12.16 34 PHE C C 1
ATOM 4807 O O . PHE C 1 10 ? 11.486 -86.997 -19.359 1.00 14.62 34 PHE C O 1
ATOM 4815 N N . GLU C 1 11 ? 13.458 -86.944 -20.436 1.00 12.46 35 GLU C N 1
ATOM 4816 C CA . GLU C 1 11 ? 14.215 -87.205 -19.221 1.00 13.58 35 GLU C CA 1
ATOM 4817 C C . GLU C 1 11 ? 15.262 -86.130 -18.955 1.00 13.09 35 GLU C C 1
ATOM 4818 O O . GLU C 1 11 ? 15.849 -85.566 -19.878 1.00 12.77 35 GLU C O 1
ATOM 4824 N N . SER C 1 12 ? 15.464 -85.845 -17.678 1.00 12.43 36 SER C N 1
ATOM 4825 C CA . SER C 1 12 ? 16.534 -84.976 -17.228 1.00 8.59 36 SER C CA 1
ATOM 4826 C C . SER C 1 12 ? 17.697 -85.863 -16.793 1.00 13.13 36 SER C C 1
ATOM 4827 O O . SER C 1 12 ? 17.523 -86.753 -15.960 1.00 15.74 36 SER C O 1
ATOM 4830 N N . ALA C 1 13 ? 18.876 -85.636 -17.363 1.00 10.10 37 ALA C N 1
ATOM 4831 C CA . ALA C 1 13 ? 20.044 -86.465 -17.052 1.00 9.73 37 ALA C CA 1
ATOM 4832 C C . ALA C 1 13 ? 21.348 -85.672 -17.141 1.00 8.84 37 ALA C C 1
ATOM 4833 O O . ALA C 1 13 ? 21.345 -84.483 -17.456 1.00 9.92 37 ALA C O 1
ATOM 4835 N N . TYR C 1 14 ? 22.460 -86.343 -16.859 1.00 10.01 38 TYR C N 1
ATOM 4836 C CA . TYR C 1 14 ? 23.776 -85.719 -16.878 1.00 10.89 38 TYR C CA 1
ATOM 4837 C C . TYR C 1 14 ? 24.779 -86.598 -17.599 1.00 11.40 38 TYR C C 1
ATOM 4838 O O . TYR C 1 14 ? 24.717 -87.834 -17.522 1.00 10.14 38 TYR C O 1
ATOM 4847 N N . ARG C 1 15 ? 25.708 -85.961 -18.299 1.00 11.59 39 ARG C N 1
ATOM 4848 C CA . ARG C 1 15 ? 26.832 -86.674 -18.879 1.00 13.01 39 ARG C CA 1
ATOM 4849 C C . ARG C 1 15 ? 28.136 -85.964 -18.552 1.00 9.93 39 ARG C C 1
ATOM 4850 O O . ARG C 1 15 ? 28.259 -84.754 -18.749 1.00 10.84 39 ARG C O 1
ATOM 4858 N N . GLU C 1 16 ? 29.108 -86.719 -18.050 1.00 8.70 40 GLU C N 1
ATOM 4859 C CA . GLU C 1 16 ? 30.433 -86.184 -17.800 1.00 11.54 40 GLU C CA 1
ATOM 4860 C C . GLU C 1 16 ? 31.185 -86.082 -19.118 1.00 13.13 40 GLU C C 1
ATOM 4861 O O . GLU C 1 16 ? 31.333 -87.072 -19.840 1.00 15.79 40 GLU C O 1
ATOM 4867 N N . VAL C 1 17 ? 31.649 -84.879 -19.435 1.00 11.84 41 VAL C N 1
ATOM 4868 C CA . VAL C 1 17 ? 32.390 -84.631 -20.667 1.00 10.07 41 VAL C CA 1
ATOM 4869 C C . VAL C 1 17 ? 33.662 -83.875 -20.335 1.00 10.14 41 VAL C C 1
ATOM 4870 O O . VAL C 1 17 ? 33.614 -82.766 -19.814 1.00 10.72 41 VAL C O 1
ATOM 4874 N N . ASP C 1 18 ? 34.798 -84.490 -20.626 1.00 11.65 42 ASP C N 1
ATOM 4875 C CA . ASP C 1 18 ? 36.098 -83.923 -20.283 1.00 13.35 42 ASP C CA 1
ATOM 4876 C C . ASP C 1 18 ? 36.131 -83.416 -18.847 1.00 13.09 42 ASP C C 1
ATOM 4877 O O . ASP C 1 18 ? 36.609 -82.311 -18.582 1.00 11.46 42 ASP C O 1
ATOM 4882 N N . GLY C 1 19 ? 35.610 -84.220 -17.925 1.00 11.61 43 GLY C N 1
ATOM 4883 C CA . GLY C 1 19 ? 35.666 -83.901 -16.507 1.00 13.51 43 GLY C CA 1
ATOM 4884 C C . GLY C 1 19 ? 34.650 -82.873 -16.033 1.00 11.92 43 GLY C C 1
ATOM 4885 O O . GLY C 1 19 ? 34.731 -82.393 -14.896 1.00 12.31 43 GLY C O 1
ATOM 4886 N N . VAL C 1 20 ? 33.699 -82.531 -16.901 1.00 10.63 44 VAL C N 1
ATOM 4887 C CA . VAL C 1 20 ? 32.661 -81.554 -16.571 1.00 9.62 44 VAL C CA 1
ATOM 4888 C C . VAL C 1 20 ? 31.283 -82.205 -16.666 1.00 9.62 44 VAL C C 1
ATOM 4889 O O . VAL C 1 20 ? 30.929 -82.776 -17.693 1.00 10.18 44 VAL C O 1
ATOM 4893 N N . LYS C 1 21 ? 30.496 -82.113 -15.600 1.00 9.04 45 LYS C N 1
ATOM 4894 C CA . LYS C 1 21 ? 29.186 -82.745 -15.606 1.00 10.68 45 LYS C CA 1
ATOM 4895 C C . LYS C 1 21 ? 28.166 -81.815 -16.255 1.00 10.73 45 LYS C C 1
ATOM 4896 O O . LYS C 1 21 ? 27.857 -80.750 -15.716 1.00 10.95 45 LYS C O 1
ATOM 4902 N N . LEU C 1 22 ? 27.654 -82.221 -17.413 1.00 8.23 46 LEU C N 1
ATOM 4903 C CA . LEU C 1 22 ? 26.675 -81.430 -18.157 1.00 7.08 46 LEU C CA 1
ATOM 4904 C C . LEU C 1 22 ? 25.271 -81.953 -17.954 1.00 8.28 46 LEU C C 1
ATOM 4905 O O . LEU C 1 22 ? 25.030 -83.148 -18.038 1.00 10.37 46 LEU C O 1
ATOM 4910 N N . HIS C 1 23 ? 24.334 -81.048 -17.718 1.00 7.36 47 HIS C N 1
ATOM 4911 C CA . HIS C 1 23 ? 22.934 -81.418 -17.591 1.00 8.30 47 HIS C CA 1
ATOM 4912 C C . HIS C 1 23 ? 22.266 -81.290 -18.947 1.00 7.16 47 HIS C C 1
ATOM 4913 O O . HIS C 1 23 ? 22.596 -80.393 -19.722 1.00 7.78 47 HIS C O 1
ATOM 4920 N N . TYR C 1 24 ? 21.321 -82.171 -19.236 1.00 7.94 48 TYR C N 1
ATOM 4921 C CA . TYR C 1 24 ? 20.545 -82.025 -20.449 1.00 7.65 48 TYR C CA 1
ATOM 4922 C C . TYR C 1 24 ? 19.186 -82.655 -20.263 1.00 7.95 48 TYR C C 1
ATOM 4923 O O . TYR C 1 24 ? 18.964 -83.464 -19.352 1.00 9.44 48 TYR C O 1
ATOM 4932 N N . VAL C 1 25 ? 18.276 -82.265 -21.137 1.00 7.91 49 VAL C N 1
ATOM 4933 C CA . VAL C 1 25 ? 16.955 -82.868 -21.203 1.00 6.15 49 VAL C CA 1
ATOM 4934 C C . VAL C 1 25 ? 16.832 -83.508 -22.581 1.00 8.02 49 VAL C C 1
ATOM 4935 O O . VAL C 1 25 ? 17.154 -82.889 -23.589 1.00 8.46 49 VAL C O 1
ATOM 4939 N N . LYS C 1 26 ? 16.370 -84.760 -22.616 1.00 9.39 50 LYS C N 1
ATOM 4940 C CA . LYS C 1 26 ? 16.370 -85.557 -23.841 1.00 10.10 50 LYS C CA 1
ATOM 4941 C C . LYS C 1 26 ? 15.052 -86.297 -24.043 1.00 10.52 50 LYS C C 1
ATOM 4942 O O . LYS C 1 26 ? 14.397 -86.705 -23.083 1.00 11.11 50 LYS C O 1
ATOM 4948 N N . GLY C 1 27 ? 14.663 -86.455 -25.300 1.00 9.98 51 GLY C N 1
ATOM 4949 C CA . GLY C 1 27 ? 13.421 -87.137 -25.613 1.00 9.64 51 GLY C CA 1
ATOM 4950 C C . GLY C 1 27 ? 13.304 -87.362 -27.102 1.00 12.45 51 GLY C C 1
ATOM 4951 O O . GLY C 1 27 ? 14.016 -86.748 -27.892 1.00 14.31 51 GLY C O 1
ATOM 4952 N N . GLY C 1 28 ? 12.400 -88.252 -27.498 1.00 10.99 52 GLY C N 1
ATOM 4953 C CA . GLY C 1 28 ? 12.173 -88.492 -28.909 1.00 14.03 52 GLY C CA 1
ATOM 4954 C C . GLY C 1 28 ? 12.991 -89.630 -29.481 1.00 14.82 52 GLY C C 1
ATOM 4955 O O . GLY C 1 28 ? 13.764 -90.287 -28.777 1.00 16.84 52 GLY C O 1
ATOM 4956 N N . GLN C 1 29 ? 12.804 -89.861 -30.778 1.00 14.49 53 GLN C N 1
ATOM 4957 C CA . GLN C 1 29 ? 13.507 -90.911 -31.501 1.00 15.84 53 GLN C CA 1
ATOM 4958 C C . GLN C 1 29 ? 13.844 -90.417 -32.896 1.00 14.38 53 GLN C C 1
ATOM 4959 O O . GLN C 1 29 ? 13.143 -89.563 -33.436 1.00 16.53 53 GLN C O 1
ATOM 4965 N N . GLY C 1 30 ? 14.909 -90.962 -33.479 1.00 13.73 54 GLY C N 1
ATOM 4966 C CA . GLY C 1 30 ? 15.322 -90.559 -34.811 1.00 15.95 54 GLY C CA 1
ATOM 4967 C C . GLY C 1 30 ? 16.637 -89.803 -34.780 1.00 13.49 54 GLY C C 1
ATOM 4968 O O . GLY C 1 30 ? 17.334 -89.813 -33.765 1.00 13.84 54 GLY C O 1
ATOM 4969 N N . PRO C 1 31 ? 16.990 -89.146 -35.898 1.00 15.55 55 PRO C N 1
ATOM 4970 C CA . PRO C 1 31 ? 18.235 -88.376 -35.971 1.00 15.83 55 PRO C CA 1
ATOM 4971 C C . PRO C 1 31 ? 18.310 -87.335 -34.854 1.00 14.53 55 PRO C C 1
ATOM 4972 O O . PRO C 1 31 ? 17.275 -86.841 -34.395 1.00 12.40 55 PRO C O 1
ATOM 4976 N N . LEU C 1 32 ? 19.524 -87.009 -34.425 1.00 12.87 56 LEU C N 1
ATOM 4977 C CA . LEU C 1 32 ? 19.702 -86.136 -33.275 1.00 9.15 56 LEU C CA 1
ATOM 4978 C C . LEU C 1 32 ? 19.629 -84.656 -33.634 1.00 10.92 56 LEU C C 1
ATOM 4979 O O . LEU C 1 32 ? 20.188 -84.223 -34.636 1.00 8.55 56 LEU C O 1
ATOM 4984 N N . VAL C 1 33 ? 18.915 -83.890 -32.816 1.00 8.28 57 VAL C N 1
ATOM 4985 C CA A VAL C 1 33 ? 18.958 -82.431 -32.870 0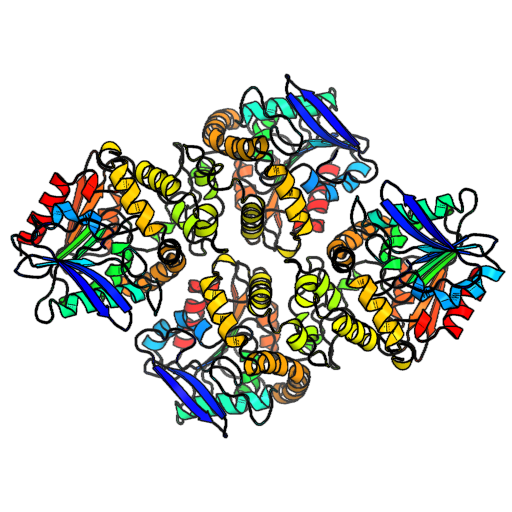.47 8.24 57 VAL C CA 1
ATOM 4986 C CA B VAL C 1 33 ? 19.014 -82.438 -32.877 0.53 8.06 57 VAL C CA 1
ATOM 4987 C C . VAL C 1 33 ? 19.371 -81.910 -31.499 1.00 7.97 57 VAL C C 1
ATOM 4988 O O . VAL C 1 33 ? 18.760 -82.279 -30.489 1.00 10.02 57 VAL C O 1
ATOM 4995 N N . MET C 1 34 ? 20.403 -81.073 -31.459 1.00 8.14 58 MET C N 1
ATOM 4996 C CA . MET C 1 34 ? 20.813 -80.445 -30.218 1.00 5.68 58 MET C CA 1
ATOM 4997 C C . MET C 1 34 ? 20.384 -78.988 -30.222 1.00 6.34 58 MET C C 1
ATOM 4998 O O . MET C 1 34 ? 20.680 -78.257 -31.178 1.00 7.21 58 MET C O 1
ATOM 5003 N N . LEU C 1 35 ? 19.722 -78.572 -29.143 1.00 6.08 59 LEU C N 1
ATOM 5004 C CA . LEU C 1 35 ? 19.229 -77.203 -28.981 1.00 4.88 59 LEU C CA 1
ATOM 5005 C C . LEU C 1 35 ? 20.010 -76.538 -27.876 1.00 5.89 59 LEU C C 1
ATOM 5006 O O . LEU C 1 35 ? 20.043 -77.054 -26.758 1.00 7.11 59 LEU C O 1
ATOM 5011 N N . VAL C 1 36 ? 20.635 -75.401 -28.187 1.00 5.42 60 VAL C N 1
ATOM 5012 C CA . VAL C 1 36 ? 21.549 -74.720 -27.263 1.00 7.56 60 VAL C CA 1
ATOM 5013 C C . VAL C 1 36 ? 21.063 -73.305 -26.919 1.00 5.87 60 VAL C C 1
ATOM 5014 O O . VAL C 1 36 ? 20.989 -72.426 -27.776 1.00 6.18 60 VAL C O 1
ATOM 5018 N N . HIS C 1 37 ? 20.765 -73.113 -25.639 1.00 4.33 61 HIS C N 1
ATOM 5019 C CA . HIS C 1 37 ? 20.213 -71.869 -25.099 1.00 4.31 61 HIS C CA 1
ATOM 5020 C C . HIS C 1 37 ? 21.255 -70.752 -24.978 1.00 4.50 61 HIS C C 1
ATOM 5021 O O . HIS C 1 37 ? 22.436 -70.960 -25.228 1.00 5.26 61 HIS C O 1
ATOM 5028 N N . GLY C 1 38 ? 20.803 -69.568 -24.573 1.00 5.65 62 GLY C N 1
ATOM 5029 C CA . GLY C 1 38 ? 21.688 -68.432 -24.395 1.00 5.43 62 GLY C CA 1
ATOM 5030 C C . GLY C 1 38 ? 21.605 -67.760 -23.036 1.00 4.77 62 GLY C C 1
ATOM 5031 O O . GLY C 1 38 ? 21.150 -68.347 -22.043 1.00 5.78 62 GLY C O 1
ATOM 5032 N N . PHE C 1 39 ? 22.102 -66.531 -22.980 1.00 5.60 63 PHE C N 1
ATOM 5033 C CA . PHE C 1 39 ? 22.205 -65.805 -21.720 1.00 4.68 63 PHE C CA 1
ATOM 5034 C C . PHE C 1 39 ? 20.851 -65.512 -21.063 1.00 4.60 63 PHE C C 1
ATOM 5035 O O . PHE C 1 39 ? 19.889 -65.147 -21.734 1.00 6.15 63 PHE C O 1
ATOM 5043 N N . GLY C 1 40 ? 20.800 -65.662 -19.740 1.00 3.81 64 GLY C N 1
ATOM 5044 C CA . GLY C 1 40 ? 19.611 -65.361 -18.963 1.00 5.02 64 GLY C CA 1
ATOM 5045 C C . GLY C 1 40 ? 18.691 -66.553 -18.851 1.00 6.43 64 GLY C C 1
ATOM 5046 O O . GLY C 1 40 ? 17.714 -66.491 -18.119 1.00 7.14 64 GLY C O 1
ATOM 5047 N N . GLN C 1 41 ? 19.008 -67.627 -19.569 1.00 5.47 65 GLN C N 1
ATOM 5048 C CA . GLN C 1 41 ? 18.105 -68.761 -19.700 1.00 7.14 65 GLN C CA 1
ATOM 5049 C C . GLN C 1 41 ? 18.843 -70.088 -19.569 1.00 5.35 65 GLN C C 1
ATOM 5050 O O . GLN C 1 41 ? 20.010 -70.120 -19.171 1.00 5.11 65 GLN C O 1
ATOM 5056 N N . THR C 1 42 ? 18.135 -71.174 -19.868 1.00 5.00 66 THR C N 1
ATOM 5057 C CA . THR C 1 42 ? 18.636 -72.542 -19.719 1.00 4.95 66 THR C CA 1
ATOM 5058 C C . THR C 1 42 ? 17.964 -73.372 -20.798 1.00 6.00 66 THR C C 1
ATOM 5059 O O . THR C 1 42 ? 17.290 -72.815 -21.674 1.00 5.99 66 THR C O 1
ATOM 5063 N N . TRP C 1 43 ? 18.118 -74.693 -20.732 1.00 4.67 67 TRP C N 1
ATOM 5064 C CA . TRP C 1 43 ? 17.467 -75.597 -21.683 1.00 5.76 67 TRP C CA 1
ATOM 5065 C C . TRP C 1 43 ? 15.971 -75.281 -21.806 1.00 7.07 67 TRP C C 1
ATOM 5066 O O . TRP C 1 43 ? 15.374 -75.508 -22.855 1.00 5.93 67 TRP C O 1
ATOM 5077 N N . TYR C 1 44 ? 15.378 -74.764 -20.728 1.00 5.27 68 TYR C N 1
ATOM 5078 C CA . TYR C 1 44 ? 13.937 -74.571 -20.646 1.00 7.22 68 TYR C CA 1
ATOM 5079 C C . TYR C 1 44 ? 13.361 -73.639 -21.706 1.00 4.83 68 TYR C C 1
ATOM 5080 O O . TYR C 1 44 ? 12.184 -73.744 -22.018 1.00 6.31 68 TYR C O 1
ATOM 5089 N N . GLU C 1 45 ? 14.159 -72.760 -22.292 1.00 5.15 69 GLU C N 1
ATOM 5090 C CA . GLU C 1 45 ? 13.615 -71.896 -23.332 1.00 5.15 69 GLU C CA 1
ATOM 5091 C C . GLU C 1 45 ? 13.063 -72.729 -24.494 1.00 5.84 69 GLU C C 1
ATOM 5092 O O . GLU C 1 45 ? 12.195 -72.272 -25.233 1.00 7.23 69 GLU C O 1
ATOM 5098 N N . TRP C 1 46 ? 13.559 -73.956 -24.637 1.00 5.16 70 TRP C N 1
ATOM 5099 C CA . TRP C 1 46 ? 13.177 -74.844 -25.741 1.00 5.33 70 TRP C CA 1
ATOM 5100 C C . TRP C 1 46 ? 12.002 -75.761 -25.405 1.00 5.69 70 TRP C C 1
ATOM 5101 O O . TRP C 1 46 ? 11.612 -76.589 -26.230 1.00 5.82 70 TRP C O 1
ATOM 5112 N N . HIS C 1 47 ? 11.431 -75.633 -24.208 1.00 7.03 71 HIS C N 1
ATOM 5113 C CA . HIS C 1 47 ? 10.489 -76.664 -23.749 1.00 5.58 71 HIS C CA 1
ATOM 5114 C C . HIS C 1 47 ? 9.204 -76.755 -24.568 1.00 6.72 71 HIS C C 1
ATOM 5115 O O . HIS C 1 47 ? 8.545 -77.791 -24.556 1.00 9.80 71 HIS C O 1
ATOM 5122 N N . GLN C 1 48 ? 8.837 -75.691 -25.277 1.00 7.61 72 GLN C N 1
ATOM 5123 C CA . GLN C 1 48 ? 7.636 -75.747 -26.113 1.00 8.04 72 GLN C CA 1
ATOM 5124 C C . GLN C 1 48 ? 7.916 -76.327 -27.497 1.00 8.95 72 GLN C C 1
ATOM 5125 O O . GLN C 1 48 ? 7.032 -76.931 -28.121 1.00 12.68 72 GLN C O 1
ATOM 5131 N N . LEU C 1 49 ? 9.138 -76.132 -27.985 1.00 7.32 73 LEU C N 1
ATOM 5132 C CA . LEU C 1 49 ? 9.558 -76.664 -29.271 1.00 8.11 73 LEU C CA 1
ATOM 5133 C C . LEU C 1 49 ? 9.884 -78.155 -29.144 1.00 6.95 73 LEU C C 1
ATOM 5134 O O . LEU C 1 49 ? 9.654 -78.937 -30.072 1.00 9.19 73 LEU C O 1
ATOM 5139 N N . MET C 1 50 ? 10.439 -78.558 -28.003 1.00 8.66 74 MET C N 1
ATOM 5140 C CA . MET C 1 50 ? 10.948 -79.926 -27.844 1.00 9.61 74 MET C CA 1
ATOM 5141 C C . MET C 1 50 ? 9.967 -81.074 -28.154 1.00 9.26 74 MET C C 1
ATOM 5142 O O . MET C 1 50 ? 10.324 -82.017 -28.870 1.00 9.08 74 MET C O 1
ATOM 5147 N N . PRO C 1 51 ? 8.738 -81.010 -27.617 1.00 9.77 75 PRO C N 1
ATOM 5148 C CA . PRO C 1 51 ? 7.798 -82.112 -27.880 1.00 13.95 75 PRO C CA 1
ATOM 5149 C C . PRO C 1 51 ? 7.458 -82.263 -29.360 1.00 11.71 75 PRO C C 1
ATOM 5150 O O . PRO C 1 51 ? 7.278 -83.385 -29.839 1.00 13.89 75 PRO C O 1
ATOM 5154 N N . GLU C 1 52 ? 7.364 -81.145 -30.070 1.00 12.26 76 GLU C N 1
ATOM 5155 C CA . GLU C 1 52 ? 7.052 -81.150 -31.492 1.00 14.19 76 GLU C CA 1
ATOM 5156 C C . GLU C 1 52 ? 8.196 -81.757 -32.297 1.00 11.70 76 GLU C C 1
ATOM 5157 O O . GLU C 1 52 ? 7.986 -82.589 -33.179 1.00 11.95 76 GLU C O 1
ATOM 5163 N N . LEU C 1 53 ? 9.418 -81.352 -31.982 1.00 12.40 77 LEU C N 1
ATOM 5164 C CA . LEU C 1 53 ? 10.579 -81.948 -32.629 1.00 11.20 77 LEU C CA 1
ATOM 5165 C C . LEU C 1 53 ? 10.747 -83.432 -32.316 1.00 10.96 77 LEU C C 1
ATOM 5166 O O . LEU C 1 53 ? 11.190 -84.194 -33.168 1.00 13.77 77 LEU C O 1
ATOM 5171 N N . ALA C 1 54 ? 10.403 -83.838 -31.099 1.00 9.76 78 ALA C N 1
ATOM 5172 C CA . ALA C 1 54 ? 10.598 -85.224 -30.670 1.00 12.23 78 ALA C CA 1
ATOM 5173 C C . ALA C 1 54 ? 9.738 -86.226 -31.435 1.00 15.07 78 ALA C C 1
ATOM 5174 O O . ALA C 1 54 ? 9.945 -87.428 -31.322 1.00 15.23 78 ALA C O 1
ATOM 5176 N N . LYS C 1 55 ? 8.781 -85.729 -32.212 1.00 12.74 79 LYS C N 1
ATOM 5177 C CA . LYS C 1 55 ? 7.939 -86.601 -33.033 1.00 13.06 79 LYS C CA 1
ATOM 5178 C C . LYS C 1 55 ? 8.716 -87.115 -34.238 1.00 14.65 79 LYS C C 1
ATOM 5179 O O . LYS C 1 55 ? 8.305 -88.085 -34.876 1.00 16.80 79 LYS C O 1
ATOM 5185 N N . ARG C 1 56 ? 9.834 -86.458 -34.543 1.00 14.99 80 ARG C N 1
ATOM 5186 C CA . ARG C 1 56 ? 10.618 -86.752 -35.740 1.00 20.75 80 ARG C CA 1
ATOM 5187 C C . ARG C 1 56 ? 12.107 -86.946 -35.450 1.00 15.81 80 ARG C C 1
ATOM 5188 O O . ARG C 1 56 ? 12.835 -87.507 -36.271 1.00 17.43 80 ARG C O 1
ATOM 5196 N N . PHE C 1 57 ? 12.560 -86.468 -34.293 1.00 13.03 81 PHE C N 1
ATOM 5197 C CA . PHE C 1 57 ? 13.982 -86.476 -33.965 1.00 13.08 81 PHE C CA 1
ATOM 5198 C C . PHE C 1 57 ? 14.236 -86.926 -32.531 1.00 12.09 81 PHE C C 1
ATOM 5199 O O . PHE C 1 57 ? 13.345 -86.867 -31.680 1.00 12.81 81 PHE C O 1
ATOM 5207 N N . THR C 1 58 ? 15.462 -87.370 -32.266 1.00 11.83 82 THR C N 1
ATOM 5208 C CA . THR C 1 58 ? 15.943 -87.427 -30.894 1.00 11.67 82 THR C CA 1
ATOM 5209 C C . THR C 1 58 ? 16.387 -86.007 -30.556 1.00 11.40 82 THR C C 1
ATOM 5210 O O . THR C 1 58 ? 17.183 -85.419 -31.282 1.00 11.77 82 THR C O 1
ATOM 5214 N N . VAL C 1 59 ? 15.835 -85.446 -29.484 1.00 10.50 83 VAL C N 1
ATOM 5215 C CA . VAL C 1 59 ? 16.104 -84.063 -29.115 1.00 9.10 83 VAL C CA 1
ATOM 5216 C C . VAL C 1 59 ? 16.896 -84.001 -27.810 1.00 9.73 83 VAL C C 1
ATOM 5217 O O . VAL C 1 59 ? 16.517 -84.637 -26.821 1.00 9.47 83 VAL C O 1
ATOM 5221 N N . ILE C 1 60 ? 18.008 -83.267 -27.815 1.00 9.25 84 ILE C N 1
ATOM 5222 C CA A ILE C 1 60 ? 18.755 -83.014 -26.590 0.42 9.35 84 ILE C CA 1
ATOM 5223 C CA B ILE C 1 60 ? 18.752 -83.005 -26.584 0.58 9.34 84 ILE C CA 1
ATOM 5224 C C . ILE C 1 60 ? 18.951 -81.513 -26.406 1.00 8.19 84 ILE C C 1
ATOM 5225 O O . ILE C 1 60 ? 19.338 -80.810 -27.345 1.00 9.51 84 ILE C O 1
ATOM 5234 N N . ALA C 1 61 ? 18.668 -81.031 -25.203 1.00 6.97 85 ALA C N 1
ATOM 5235 C CA . ALA C 1 61 ? 18.855 -79.627 -24.874 1.00 6.52 85 ALA C CA 1
ATOM 5236 C C . ALA C 1 61 ? 19.723 -79.549 -23.624 1.00 7.42 85 ALA C C 1
ATOM 5237 O O . ALA C 1 61 ? 19.243 -79.771 -22.512 1.00 7.63 85 ALA C O 1
ATOM 5239 N N . PRO C 1 62 ? 21.025 -79.271 -23.800 1.00 6.64 86 PRO C N 1
ATOM 5240 C CA . PRO C 1 62 ? 21.943 -79.146 -22.662 1.00 7.16 86 PRO C CA 1
ATOM 5241 C C . PRO C 1 62 ? 21.902 -77.756 -22.017 1.00 5.93 86 PRO C C 1
ATOM 5242 O O . PRO C 1 62 ? 21.557 -76.754 -22.655 1.00 6.80 86 PRO C O 1
ATOM 5246 N N . ASP C 1 63 ? 22.254 -77.702 -20.739 1.00 4.83 87 ASP C N 1
ATOM 5247 C CA . ASP C 1 63 ? 22.596 -76.441 -20.100 1.00 5.67 87 ASP C CA 1
ATOM 5248 C C . ASP C 1 63 ? 24.063 -76.097 -20.398 1.00 5.12 87 ASP C C 1
ATOM 5249 O O . ASP C 1 63 ? 24.964 -76.940 -20.265 1.00 6.25 87 ASP C O 1
ATOM 5254 N N . LEU C 1 64 ? 24.307 -74.866 -20.820 1.00 5.08 88 LEU C N 1
ATOM 5255 C CA . LEU C 1 64 ? 25.678 -74.410 -21.038 1.00 5.73 88 LEU C CA 1
ATOM 5256 C C . LEU C 1 64 ? 26.514 -74.563 -19.776 1.00 6.58 88 LEU C C 1
ATOM 5257 O O . LEU C 1 64 ? 25.993 -74.414 -18.672 1.00 6.74 88 LEU C O 1
ATOM 5262 N N . PRO C 1 65 ? 27.820 -74.873 -19.927 1.00 6.85 89 PRO C N 1
ATOM 5263 C CA . PRO C 1 65 ? 28.678 -74.990 -18.743 1.00 6.35 89 PRO C CA 1
ATOM 5264 C C . PRO C 1 65 ? 28.522 -73.815 -17.780 1.00 6.61 89 PRO C C 1
ATOM 5265 O O . PRO C 1 65 ? 28.621 -72.644 -18.183 1.00 7.61 89 PRO C O 1
ATOM 5269 N N . GLY C 1 66 ? 28.260 -74.134 -16.517 1.00 6.24 90 GLY C N 1
ATOM 5270 C CA . GLY C 1 66 ? 28.144 -73.145 -15.470 1.00 8.54 90 GLY C CA 1
ATOM 5271 C C . GLY C 1 66 ? 26.735 -72.629 -15.293 1.00 6.19 90 GLY C C 1
ATOM 5272 O O . GLY C 1 66 ? 26.416 -72.086 -14.240 1.00 7.74 90 GLY C O 1
ATOM 5273 N N . LEU C 1 67 ? 25.899 -72.808 -16.318 1.00 6.64 91 LEU C N 1
ATOM 5274 C CA . LEU C 1 67 ? 24.520 -72.324 -16.299 1.00 6.46 91 LEU C CA 1
ATOM 5275 C C . LEU C 1 67 ? 23.555 -73.485 -16.087 1.00 5.87 91 LEU C C 1
ATOM 5276 O O . LEU C 1 67 ? 23.917 -74.655 -16.262 1.00 6.88 91 LEU C O 1
ATOM 5281 N N . GLY C 1 68 ? 22.329 -73.173 -15.693 1.00 5.68 92 GLY C N 1
ATOM 5282 C CA . GLY C 1 68 ? 21.360 -74.207 -15.385 1.00 5.44 92 GLY C CA 1
ATOM 5283 C C . GLY C 1 68 ? 21.981 -75.173 -14.392 1.00 5.79 92 GLY C C 1
ATOM 5284 O O . GLY C 1 68 ? 22.522 -74.752 -13.359 1.00 8.10 92 GLY C O 1
ATOM 5285 N N . GLN C 1 69 ? 21.936 -76.465 -14.709 1.00 6.72 93 GLN C N 1
ATOM 5286 C CA . GLN C 1 69 ? 22.450 -77.483 -13.807 1.00 6.50 93 GLN C CA 1
ATOM 5287 C C . GLN C 1 69 ? 23.754 -78.102 -14.294 1.00 8.06 93 GLN C C 1
ATOM 5288 O O . GLN C 1 69 ? 24.129 -79.180 -13.846 1.00 8.98 93 GLN C O 1
ATOM 5294 N N . SER C 1 70 ? 24.443 -77.409 -15.197 1.00 7.21 94 SER C N 1
ATOM 5295 C CA . SER C 1 70 ? 25.752 -77.849 -15.693 1.00 6.97 94 SER C CA 1
ATOM 5296 C C . SER C 1 70 ? 26.910 -77.250 -14.900 1.00 5.72 94 SER C C 1
ATOM 5297 O O . SER C 1 70 ? 26.892 -76.066 -14.555 1.00 7.85 94 SER C O 1
ATOM 5300 N N . GLU C 1 71 ? 27.923 -78.067 -14.627 1.00 7.82 95 GLU C N 1
ATOM 5301 C CA . GLU C 1 71 ? 29.152 -77.586 -14.008 1.00 9.70 95 GLU C CA 1
ATOM 5302 C C . GLU C 1 71 ? 29.881 -76.604 -14.916 1.00 7.40 95 GLU C C 1
ATOM 5303 O O . GLU C 1 71 ? 29.772 -76.685 -16.142 1.00 7.51 95 GLU C O 1
ATOM 5309 N N . PRO C 1 72 ? 30.631 -75.670 -14.312 1.00 7.73 96 PRO C N 1
ATOM 5310 C CA . PRO C 1 72 ? 31.449 -74.731 -15.082 1.00 9.87 96 PRO C CA 1
ATOM 5311 C C . PRO C 1 72 ? 32.475 -75.477 -15.917 1.00 8.25 96 PRO C C 1
ATOM 5312 O O . PRO C 1 72 ? 32.867 -76.596 -15.560 1.00 9.85 96 PRO C O 1
ATOM 5316 N N . PRO C 1 73 ? 32.926 -74.875 -17.022 1.00 8.91 97 PRO C N 1
ATOM 5317 C CA . PRO C 1 73 ? 33.977 -75.532 -17.815 1.00 9.75 97 PRO C CA 1
ATOM 5318 C C . PRO C 1 73 ? 35.291 -75.548 -17.056 1.00 12.38 97 PRO C C 1
ATOM 5319 O O . PRO C 1 73 ? 35.533 -74.671 -16.227 1.00 12.93 97 PRO C O 1
ATOM 5323 N N . LYS C 1 74 ? 36.131 -76.534 -17.346 1.00 12.32 98 LYS C N 1
ATOM 5324 C CA . LYS C 1 74 ? 37.432 -76.637 -16.696 1.00 11.27 98 LYS C CA 1
ATOM 5325 C C . LYS C 1 74 ? 38.536 -75.959 -17.509 1.00 13.78 98 LYS C C 1
ATOM 5326 O O . LYS C 1 74 ? 39.554 -75.528 -16.952 1.00 13.73 98 LYS C O 1
ATOM 5332 N N . THR C 1 75 ? 38.338 -75.871 -18.819 1.00 9.89 99 THR C N 1
ATOM 5333 C CA . THR C 1 75 ? 39.299 -75.219 -19.705 1.00 9.92 99 THR C CA 1
ATOM 5334 C C . THR C 1 75 ? 39.117 -73.701 -19.685 1.00 14.09 99 THR C C 1
ATOM 5335 O O . THR C 1 75 ? 39.999 -72.956 -19.246 1.00 17.59 99 THR C O 1
ATOM 5339 N N . GLY C 1 76 ? 37.959 -73.244 -20.150 1.00 10.52 100 GLY C N 1
ATOM 5340 C CA . GLY C 1 76 ? 37.666 -71.824 -20.183 1.00 10.92 100 GLY C CA 1
ATOM 5341 C C . GLY C 1 76 ? 36.349 -71.550 -20.871 1.00 9.23 100 GLY C C 1
ATOM 5342 O O . GLY C 1 76 ? 35.670 -72.478 -21.298 1.00 9.62 100 GLY C O 1
ATOM 5343 N N . TYR C 1 77 ? 36.012 -70.268 -20.997 1.00 8.12 101 TYR C N 1
ATOM 5344 C CA . TYR C 1 77 ? 34.706 -69.848 -21.487 1.00 7.60 101 TYR C CA 1
ATOM 5345 C C . TYR C 1 77 ? 34.714 -69.314 -22.908 1.00 9.04 101 TYR C C 1
ATOM 5346 O O . TYR C 1 77 ? 33.683 -68.830 -23.387 1.00 7.50 101 TYR C O 1
ATOM 5355 N N . SER C 1 78 ? 35.855 -69.367 -23.586 1.00 10.35 102 SER C N 1
ATOM 5356 C CA . SER C 1 78 ? 35.891 -68.921 -24.969 1.00 8.52 102 SER C CA 1
ATOM 5357 C C . SER C 1 78 ? 35.080 -69.876 -25.833 1.00 6.41 102 SER C C 1
ATOM 5358 O O . SER C 1 78 ? 34.862 -71.031 -25.472 1.00 8.28 102 SER C O 1
ATOM 5361 N N . GLY C 1 79 ? 34.640 -69.398 -26.985 1.00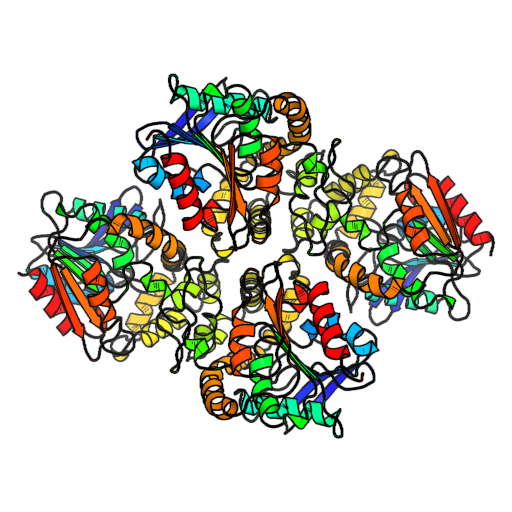 6.43 103 GLY C N 1
ATOM 5362 C CA . GLY C 1 79 ? 33.776 -70.223 -27.812 1.00 6.28 103 GLY C CA 1
ATOM 5363 C C . GLY C 1 79 ? 34.424 -71.536 -28.209 1.00 7.28 103 GLY C C 1
ATOM 5364 O O . GLY C 1 79 ? 33.778 -72.581 -28.200 1.00 8.67 103 GLY C O 1
ATOM 5365 N N . GLU C 1 80 ? 35.706 -71.496 -28.571 1.00 6.07 104 GLU C N 1
ATOM 5366 C CA . GLU C 1 80 ? 36.379 -72.721 -28.989 1.00 10.98 104 GLU C CA 1
ATOM 5367 C C . GLU C 1 80 ? 36.468 -73.736 -27.850 1.00 9.39 104 GLU C C 1
ATOM 5368 O O . GLU C 1 80 ? 36.314 -74.941 -28.072 1.00 11.92 104 GLU C O 1
ATOM 5374 N N . GLN C 1 81 ? 36.701 -73.259 -26.630 1.00 7.86 105 GLN C N 1
ATOM 5375 C CA . GLN C 1 81 ? 36.793 -74.153 -25.475 1.00 9.37 105 GLN C CA 1
ATOM 5376 C C . GLN C 1 81 ? 35.449 -74.788 -25.125 1.00 6.24 105 GLN C C 1
ATOM 5377 O O . GLN C 1 81 ? 35.361 -75.979 -24.866 1.00 10.03 105 GLN C O 1
ATOM 5383 N N . VAL C 1 82 ? 34.408 -73.973 -25.111 1.00 7.58 106 VAL C N 1
ATOM 5384 C CA . VAL C 1 82 ? 33.092 -74.464 -24.741 1.00 7.31 106 VAL C CA 1
ATOM 5385 C C . VAL C 1 82 ? 32.527 -75.394 -25.807 1.00 6.01 106 VAL C C 1
ATOM 5386 O O . VAL C 1 82 ? 31.866 -76.389 -25.498 1.00 7.84 106 VAL C O 1
ATOM 5390 N N . ALA C 1 83 ? 32.826 -75.098 -27.064 1.00 5.02 107 ALA C N 1
ATOM 5391 C CA . ALA C 1 83 ? 32.297 -75.884 -28.175 1.00 9.38 107 ALA C CA 1
ATOM 5392 C C . ALA C 1 83 ? 32.744 -77.341 -28.114 1.00 9.21 107 ALA C C 1
ATOM 5393 O O . ALA C 1 83 ? 32.038 -78.233 -28.557 1.00 8.63 107 ALA C O 1
ATOM 5395 N N . VAL C 1 84 ? 33.936 -77.576 -27.585 1.00 7.94 108 VAL C N 1
ATOM 5396 C CA . VAL C 1 84 ? 34.420 -78.936 -27.434 1.00 7.94 108 VAL C CA 1
ATOM 5397 C C . VAL C 1 84 ? 33.446 -79.738 -26.579 1.00 8.67 108 VAL C C 1
ATOM 5398 O O . VAL C 1 84 ? 33.123 -80.865 -26.911 1.00 10.20 108 VAL C O 1
ATOM 5402 N N . TYR C 1 85 ? 32.982 -79.156 -25.474 1.00 7.83 109 TYR C N 1
ATOM 5403 C CA . TYR C 1 85 ? 32.116 -79.900 -24.563 1.00 9.74 109 TYR C CA 1
ATOM 5404 C C . TYR C 1 85 ? 30.805 -80.242 -25.260 1.00 9.44 109 TYR C C 1
ATOM 5405 O O . TYR C 1 85 ? 30.302 -81.361 -25.168 1.00 10.46 109 TYR C O 1
ATOM 5414 N N . LEU C 1 86 ? 30.240 -79.261 -25.951 1.00 7.74 110 LEU C N 1
ATOM 5415 C CA . LEU C 1 86 ? 28.974 -79.469 -26.645 1.00 8.62 110 LEU C CA 1
ATOM 5416 C C . LEU C 1 86 ? 29.098 -80.451 -27.814 1.00 9.25 110 LEU C C 1
ATOM 5417 O O . LEU C 1 86 ? 28.209 -81.273 -28.030 1.00 8.72 110 LEU C O 1
ATOM 5422 N N . HIS C 1 87 ? 30.205 -80.376 -28.553 1.00 8.81 111 HIS C N 1
ATOM 5423 C CA . HIS C 1 87 ? 30.431 -81.301 -29.660 1.00 10.41 111 HIS C CA 1
ATOM 5424 C C . HIS C 1 87 ? 30.533 -82.746 -29.173 1.00 10.38 111 HIS C C 1
ATOM 5425 O O . HIS C 1 87 ? 29.904 -83.645 -29.732 1.00 10.39 111 HIS C O 1
ATOM 5432 N N . LYS C 1 88 ? 31.321 -82.962 -28.126 1.00 10.56 112 LYS C N 1
ATOM 5433 C CA . LYS C 1 88 ? 31.504 -84.298 -27.571 1.00 11.66 112 LYS C CA 1
ATOM 5434 C C . LYS C 1 88 ? 30.204 -84.833 -26.980 1.00 12.34 112 LYS C C 1
ATOM 5435 O O . LYS C 1 88 ? 29.870 -86.011 -27.140 1.00 12.09 112 LYS C O 1
ATOM 5441 N N . LEU C 1 89 ? 29.454 -83.963 -26.315 1.00 10.86 113 LEU C N 1
ATOM 5442 C CA . LEU C 1 89 ? 28.164 -84.379 -25.784 1.00 9.04 113 LEU C CA 1
ATOM 5443 C C . LEU C 1 89 ? 27.279 -84.902 -26.913 1.00 9.62 113 LEU C C 1
ATOM 5444 O O . LEU C 1 89 ? 26.735 -85.997 -26.826 1.00 11.70 113 LEU C O 1
ATOM 5449 N N . ALA C 1 90 ? 27.135 -84.113 -27.976 1.00 11.01 114 ALA C N 1
ATOM 5450 C CA . ALA C 1 90 ? 26.291 -84.505 -29.102 1.00 11.17 114 ALA C CA 1
ATOM 5451 C C . ALA C 1 90 ? 26.752 -85.824 -29.711 1.00 13.09 114 ALA C C 1
ATOM 5452 O O . ALA C 1 90 ? 25.937 -86.714 -29.998 1.00 11.20 114 ALA C O 1
ATOM 5454 N N . ARG C 1 91 ? 28.063 -85.957 -29.880 1.00 10.85 115 ARG C N 1
ATOM 5455 C CA . ARG C 1 91 ? 28.624 -87.136 -30.527 1.00 13.91 115 ARG C CA 1
ATOM 5456 C C . ARG C 1 91 ? 28.531 -88.403 -29.673 1.00 13.49 115 ARG C C 1
ATOM 5457 O O . ARG C 1 91 ? 28.669 -89.509 -30.191 1.00 15.20 115 ARG C O 1
ATOM 5465 N N . GLN C 1 92 ? 28.269 -88.258 -28.379 1.00 13.78 116 GLN C N 1
ATOM 5466 C CA . GLN C 1 92 ? 27.985 -89.426 -27.549 1.00 16.67 116 GLN C CA 1
ATOM 5467 C C . GLN C 1 92 ? 26.650 -90.052 -27.947 1.00 15.26 116 GLN C C 1
ATOM 5468 O O . GLN C 1 92 ? 26.489 -91.275 -27.919 1.00 17.07 116 GLN C O 1
ATOM 5474 N N . PHE C 1 93 ? 25.691 -89.207 -28.317 1.00 12.41 117 PHE C N 1
ATOM 5475 C CA . PHE C 1 93 ? 24.358 -89.676 -28.685 1.00 13.86 117 PHE C CA 1
ATOM 5476 C C . PHE C 1 93 ? 24.235 -89.952 -30.181 1.00 15.21 117 PHE C C 1
ATOM 5477 O O . PHE C 1 93 ? 23.318 -90.657 -30.618 1.00 19.84 117 PHE C O 1
ATOM 5485 N N . SER C 1 94 ? 25.156 -89.391 -30.962 1.00 14.62 118 SER C N 1
ATOM 5486 C CA . SER C 1 94 ? 25.152 -89.577 -32.411 1.00 13.67 118 SER C CA 1
ATOM 5487 C C . SER C 1 94 ? 26.573 -89.772 -32.919 1.00 12.95 118 SER C C 1
ATOM 5488 O O . SER C 1 94 ? 27.120 -88.907 -33.616 1.00 13.05 118 SER C O 1
ATOM 5491 N N . PRO C 1 95 ? 27.183 -90.914 -32.568 1.00 14.61 119 PRO C N 1
ATOM 5492 C CA . PRO C 1 95 ? 28.588 -91.182 -32.889 1.00 17.85 119 PRO C CA 1
ATOM 5493 C C . PRO C 1 95 ? 28.815 -91.525 -34.358 1.00 16.95 119 PRO C C 1
ATOM 5494 O O . PRO C 1 95 ? 29.915 -91.301 -34.859 1.00 21.63 119 PRO C O 1
ATOM 5498 N N . ASP C 1 96 ? 27.787 -92.036 -35.032 1.00 17.66 120 ASP C N 1
ATOM 5499 C CA . ASP C 1 96 ? 27.933 -92.582 -36.384 1.00 23.05 120 ASP C CA 1
ATOM 5500 C C . ASP C 1 96 ? 27.223 -91.778 -37.477 1.00 19.45 120 ASP C C 1
ATOM 5501 O O . ASP C 1 96 ? 27.262 -92.155 -38.647 1.00 21.33 120 ASP C O 1
ATOM 5506 N N . ARG C 1 97 ? 26.571 -90.684 -37.099 1.00 15.93 121 ARG C N 1
ATOM 5507 C CA . ARG C 1 97 ? 25.792 -89.889 -38.046 1.00 16.73 121 ARG C CA 1
ATOM 5508 C C . ARG C 1 97 ? 25.868 -88.404 -37.695 1.00 16.12 121 ARG C C 1
ATOM 5509 O O . ARG C 1 97 ? 26.079 -88.049 -36.535 1.00 14.26 121 ARG C O 1
ATOM 5517 N N . PRO C 1 98 ? 25.719 -87.531 -38.701 1.00 13.71 122 PRO C N 1
ATOM 5518 C CA . PRO C 1 98 ? 25.670 -86.094 -38.406 1.00 11.90 122 PRO C CA 1
ATOM 5519 C C . PRO C 1 98 ? 24.418 -85.760 -37.617 1.00 11.21 122 PRO C C 1
ATOM 5520 O O . PRO C 1 98 ? 23.426 -86.494 -37.692 1.00 12.67 122 PRO C O 1
ATOM 5524 N N . PHE C 1 99 ? 24.474 -84.672 -36.860 1.00 12.55 123 PHE C N 1
ATOM 5525 C CA . PHE C 1 99 ? 23.321 -84.215 -36.098 1.00 10.61 123 PHE C CA 1
ATOM 5526 C C . PHE C 1 99 ? 22.940 -82.795 -36.501 1.00 10.28 123 PHE C C 1
ATOM 5527 O O . PHE C 1 99 ? 23.706 -82.108 -37.173 1.00 9.74 123 PHE C O 1
ATOM 5535 N N . ASP C 1 100 ? 21.752 -82.354 -36.101 1.00 8.75 124 ASP C N 1
ATOM 5536 C CA . ASP C 1 100 ? 21.315 -80.993 -36.387 1.00 8.52 124 ASP C CA 1
ATOM 5537 C C . ASP C 1 100 ? 21.565 -80.109 -35.181 1.00 7.84 124 ASP C C 1
ATOM 5538 O O . ASP C 1 100 ? 21.555 -80.572 -34.044 1.00 8.40 124 ASP C O 1
ATOM 5543 N N . LEU C 1 101 ? 21.760 -78.819 -35.426 1.00 7.48 125 LEU C N 1
ATOM 5544 C CA . LEU C 1 101 ? 22.067 -77.892 -34.348 1.00 9.33 125 LEU C CA 1
ATOM 5545 C C . LEU C 1 101 ? 21.180 -76.670 -34.432 1.00 8.30 125 LEU C C 1
ATOM 5546 O O . LEU C 1 101 ? 21.044 -76.077 -35.494 1.00 9.53 125 LEU C O 1
ATOM 5551 N N . VAL C 1 102 ? 20.576 -76.315 -33.306 1.00 6.45 126 VAL C N 1
ATOM 5552 C CA . VAL C 1 102 ? 19.818 -75.070 -33.178 1.00 6.80 126 VAL C CA 1
ATOM 5553 C C . VAL C 1 102 ? 20.397 -74.314 -31.996 1.00 6.64 126 VAL C C 1
ATOM 5554 O O . VAL C 1 102 ? 20.578 -74.895 -30.935 1.00 7.62 126 VAL C O 1
ATOM 5558 N N . ALA C 1 103 ? 20.698 -73.032 -32.169 1.00 6.07 127 ALA C N 1
ATOM 5559 C CA . ALA C 1 103 ? 21.336 -72.273 -31.101 1.00 4.39 127 ALA C CA 1
ATOM 5560 C C . ALA C 1 103 ? 20.818 -70.840 -31.064 1.00 4.81 127 ALA C C 1
ATOM 5561 O O . ALA C 1 103 ? 20.546 -70.239 -32.101 1.00 6.68 127 ALA C O 1
ATOM 5563 N N . HIS C 1 104 ? 20.690 -70.313 -29.857 1.00 4.76 128 HIS C N 1
ATOM 5564 C CA . HIS C 1 104 ? 20.136 -68.982 -29.620 1.00 5.52 128 HIS C CA 1
ATOM 5565 C C . HIS C 1 104 ? 21.148 -68.181 -28.796 1.00 6.27 128 HIS C C 1
ATOM 5566 O O . HIS C 1 104 ? 21.721 -68.691 -27.830 1.00 5.36 128 HIS C O 1
ATOM 5573 N N . ASP C 1 105 ? 21.388 -66.940 -29.201 1.00 5.67 129 ASP C N 1
ATOM 5574 C CA . ASP C 1 105 ? 22.167 -66.021 -28.374 1.00 6.20 129 ASP C CA 1
ATOM 5575 C C . ASP C 1 105 ? 23.594 -66.554 -28.174 1.00 5.46 129 ASP C C 1
ATOM 5576 O O . ASP C 1 105 ? 24.237 -66.920 -29.162 1.00 5.60 129 ASP C O 1
ATOM 5581 N N . ILE C 1 106 ? 24.100 -66.615 -26.936 1.00 5.09 130 ILE C N 1
ATOM 5582 C CA . ILE C 1 106 ? 25.479 -67.065 -26.741 1.00 7.30 130 ILE C CA 1
ATOM 5583 C C . ILE C 1 106 ? 25.626 -68.545 -27.052 1.00 6.50 130 ILE C C 1
ATOM 5584 O O . ILE C 1 106 ? 26.737 -69.055 -27.143 1.00 6.01 130 ILE C O 1
ATOM 5589 N N . GLY C 1 107 ? 24.512 -69.242 -27.235 1.00 5.76 131 GLY C N 1
ATOM 5590 C CA . GLY C 1 107 ? 24.583 -70.585 -27.787 1.00 6.38 131 GLY C CA 1
ATOM 5591 C C . GLY C 1 107 ? 25.296 -70.618 -29.135 1.00 6.01 131 GLY C C 1
ATOM 5592 O O . GLY C 1 107 ? 25.944 -71.614 -29.487 1.00 7.32 131 GLY C O 1
ATOM 5593 N N . ILE C 1 108 ? 25.187 -69.532 -29.891 1.00 6.14 132 ILE C N 1
ATOM 5594 C CA . ILE C 1 108 ? 25.901 -69.390 -31.161 1.00 6.52 132 ILE C CA 1
ATOM 5595 C C . ILE C 1 108 ? 27.406 -69.300 -30.908 1.00 3.59 132 ILE C C 1
ATOM 5596 O O . ILE C 1 108 ? 28.214 -69.992 -31.560 1.00 5.56 132 ILE C O 1
ATOM 5601 N N . TRP C 1 109 ? 27.786 -68.449 -29.968 1.00 4.32 133 TRP C N 1
ATOM 5602 C CA . TRP C 1 109 ? 29.194 -68.279 -29.639 1.00 4.34 133 TRP C CA 1
ATOM 5603 C C . TRP C 1 109 ? 29.837 -69.616 -29.271 1.00 7.35 133 TRP C C 1
ATOM 5604 O O . TRP C 1 109 ? 30.995 -69.898 -29.601 1.00 7.61 133 TRP C O 1
ATOM 5615 N N . ASN C 1 110 ? 29.072 -70.435 -28.559 1.00 5.69 134 ASN C N 1
ATOM 5616 C CA . ASN C 1 110 ? 29.566 -71.666 -27.963 1.00 5.20 134 ASN C CA 1
ATOM 5617 C C . ASN C 1 110 ? 29.439 -72.880 -28.860 1.00 6.77 134 ASN C C 1
ATOM 5618 O O . ASN C 1 110 ? 29.812 -73.985 -28.462 1.00 8.71 134 ASN C O 1
ATOM 5623 N N . THR C 1 111 ? 28.947 -72.675 -30.080 1.00 5.83 135 THR C N 1
ATOM 5624 C CA . THR C 1 111 ? 28.832 -73.768 -31.043 1.00 7.11 135 THR C CA 1
ATOM 5625 C C . THR C 1 111 ? 29.531 -73.517 -32.369 1.00 7.24 135 THR C C 1
ATOM 5626 O O . THR C 1 111 ? 29.964 -74.467 -33.016 1.00 8.19 135 THR C O 1
ATOM 5630 N N . TYR C 1 112 ? 29.653 -72.258 -32.776 1.00 6.65 136 TYR C N 1
ATOM 5631 C CA . TYR C 1 112 ? 30.250 -71.968 -34.073 1.00 7.30 136 TYR C CA 1
ATOM 5632 C C . TYR C 1 112 ? 31.612 -72.664 -34.293 1.00 7.92 136 TYR C C 1
ATOM 5633 O O . TYR C 1 112 ? 31.822 -73.282 -35.338 1.00 8.88 136 TYR C O 1
ATOM 5642 N N . PRO C 1 113 ? 32.535 -72.584 -33.317 1.00 8.88 137 PRO C N 1
ATOM 5643 C CA . PRO C 1 113 ? 33.830 -73.232 -33.574 1.00 9.01 137 PRO C CA 1
ATOM 5644 C C . PRO C 1 113 ? 33.745 -74.738 -33.813 1.00 8.54 137 PRO C C 1
ATOM 5645 O O . PRO C 1 113 ? 34.518 -75.249 -34.621 1.00 11.05 137 PRO C O 1
ATOM 5649 N N . MET C 1 114 ? 32.855 -75.451 -33.134 1.00 9.13 138 MET C N 1
ATOM 5650 C CA . MET C 1 114 ? 32.791 -76.885 -33.394 1.00 11.12 138 MET C CA 1
ATOM 5651 C C . MET C 1 114 ? 32.066 -77.202 -34.702 1.00 10.86 138 MET C C 1
ATOM 5652 O O . MET C 1 114 ? 32.321 -78.238 -35.311 1.00 9.89 138 MET C O 1
ATOM 5657 N N . VAL C 1 115 ? 31.197 -76.302 -35.159 1.00 9.67 139 VAL C N 1
ATOM 5658 C CA . VAL C 1 115 ? 30.571 -76.492 -36.465 1.00 11.38 139 VAL C CA 1
ATOM 5659 C C . VAL C 1 115 ? 31.610 -76.373 -37.580 1.00 11.71 139 VAL C C 1
ATOM 5660 O O . VAL C 1 115 ? 31.685 -77.227 -38.461 1.00 12.41 139 VAL C O 1
ATOM 5664 N N . VAL C 1 116 ? 32.417 -75.317 -37.529 1.00 10.96 140 VAL C N 1
ATOM 5665 C CA . VAL C 1 116 ? 33.394 -75.068 -38.582 1.00 11.45 140 VAL C CA 1
ATOM 5666 C C . VAL C 1 116 ? 34.540 -76.090 -38.551 1.00 11.83 140 VAL C C 1
ATOM 5667 O O . VAL C 1 116 ? 35.085 -76.449 -39.596 1.00 15.10 140 VAL C O 1
ATOM 5671 N N . LYS C 1 117 ? 34.877 -76.594 -37.364 1.00 9.92 141 LYS C N 1
ATOM 5672 C CA . LYS C 1 117 ? 35.954 -77.576 -37.225 1.00 12.76 141 LYS C CA 1
ATOM 5673 C C . LYS C 1 117 ? 35.503 -79.013 -37.509 1.00 14.97 141 LYS C C 1
ATOM 5674 O O . LYS C 1 117 ? 36.329 -79.897 -37.720 1.00 17.30 141 LYS C O 1
ATOM 5680 N N . ASN C 1 118 ? 34.195 -79.237 -37.527 1.00 11.24 142 ASN C N 1
ATOM 5681 C CA . ASN C 1 118 ? 33.645 -80.575 -37.704 1.00 12.65 142 ASN C CA 1
ATOM 5682 C C . ASN C 1 118 ? 32.435 -80.562 -38.621 1.00 11.24 142 ASN C C 1
ATOM 5683 O O . ASN C 1 118 ? 31.382 -81.073 -38.253 1.00 11.58 142 ASN C O 1
ATOM 5688 N N . GLN C 1 119 ? 32.582 -79.977 -39.808 1.00 10.82 143 GLN C N 1
ATOM 5689 C CA . GLN C 1 119 ? 31.422 -79.718 -40.663 1.00 12.93 143 GLN C CA 1
ATOM 5690 C C . GLN C 1 119 ? 30.651 -80.978 -41.039 1.00 12.67 143 GLN C C 1
ATOM 5691 O O . GLN C 1 119 ? 29.427 -80.944 -41.166 1.00 13.88 143 GLN C O 1
ATOM 5697 N N . ALA C 1 120 ? 31.362 -82.088 -41.213 1.00 13.05 144 ALA C N 1
ATOM 5698 C CA . ALA C 1 120 ? 30.725 -83.349 -41.569 1.00 12.50 144 ALA C CA 1
ATOM 5699 C C . ALA C 1 120 ? 29.778 -83.870 -40.483 1.00 14.36 144 ALA C C 1
ATOM 5700 O O . ALA C 1 120 ? 28.894 -84.683 -40.768 1.00 16.46 144 ALA C O 1
ATOM 5702 N N . ASP C 1 121 ? 29.962 -83.400 -39.248 1.00 12.36 145 ASP C N 1
ATOM 5703 C CA . ASP C 1 121 ? 29.151 -83.852 -38.111 1.00 12.45 145 ASP C CA 1
ATOM 5704 C C . ASP C 1 121 ? 27.834 -83.082 -37.989 1.00 10.19 145 ASP C C 1
ATOM 5705 O O . ASP C 1 121 ? 26.959 -83.469 -37.220 1.00 12.72 145 ASP C O 1
ATOM 5710 N N . ILE C 1 122 ? 27.706 -81.995 -38.748 1.00 11.69 146 ILE C N 1
ATOM 5711 C CA . ILE C 1 122 ? 26.544 -81.111 -38.664 1.00 11.58 146 ILE C CA 1
ATOM 5712 C C . ILE C 1 122 ? 25.730 -81.159 -39.952 1.00 12.62 146 ILE C C 1
ATOM 5713 O O . ILE C 1 122 ? 26.168 -80.654 -40.990 1.00 15.48 146 ILE C O 1
ATOM 5718 N N . ALA C 1 123 ? 24.543 -81.756 -39.884 1.00 10.18 147 ALA C N 1
ATOM 5719 C CA . ALA C 1 123 ? 23.699 -81.896 -41.065 1.00 12.98 147 ALA C CA 1
ATOM 5720 C C . ALA C 1 123 ? 23.061 -80.569 -41.464 1.00 10.01 147 ALA C C 1
ATOM 5721 O O . ALA C 1 123 ? 23.124 -80.158 -42.623 1.00 13.47 147 ALA C O 1
ATOM 5723 N N . ARG C 1 124 ? 22.431 -79.909 -40.497 1.00 10.42 148 ARG C N 1
ATOM 5724 C CA . ARG C 1 124 ? 21.717 -78.662 -40.741 1.00 11.31 148 ARG C CA 1
ATOM 5725 C C . ARG C 1 124 ? 21.870 -77.788 -39.510 1.00 9.85 148 ARG C C 1
ATOM 5726 O O . ARG C 1 124 ? 22.059 -78.293 -38.405 1.00 10.65 148 ARG C O 1
ATOM 5734 N N . LEU C 1 125 ? 21.766 -76.479 -39.699 1.00 9.53 149 LEU C N 1
ATOM 5735 C CA . LEU C 1 125 ? 22.105 -75.534 -38.651 1.00 9.39 149 LEU C CA 1
ATOM 5736 C C . LEU C 1 125 ? 21.094 -74.399 -38.617 1.00 7.78 149 LEU C C 1
ATOM 5737 O O . LEU C 1 125 ? 20.736 -73.857 -39.658 1.00 8.42 149 LEU C O 1
ATOM 5742 N N . VAL C 1 126 ? 20.634 -74.052 -37.417 1.00 7.61 150 VAL C N 1
ATOM 5743 C CA . VAL C 1 126 ? 19.770 -72.890 -37.217 1.00 7.31 150 VAL C CA 1
ATOM 5744 C C . VAL C 1 126 ? 20.357 -72.003 -36.134 1.00 7.09 150 VAL C C 1
ATOM 5745 O O . VAL C 1 126 ? 20.600 -72.454 -35.017 1.00 7.57 150 VAL C O 1
ATOM 5749 N N . TYR C 1 127 ? 20.574 -70.738 -36.466 1.00 5.98 151 TYR C N 1
ATOM 5750 C CA . TYR C 1 127 ? 21.120 -69.772 -35.520 1.00 6.61 151 TYR C CA 1
ATOM 5751 C C . TYR C 1 127 ? 20.133 -68.623 -35.331 1.00 5.96 151 TYR C C 1
ATOM 5752 O O . TYR C 1 127 ? 19.559 -68.119 -36.311 1.00 7.26 151 TYR C O 1
ATOM 5761 N N . MET C 1 128 ? 19.955 -68.198 -34.080 1.00 5.41 152 MET C N 1
ATOM 5762 C CA . MET C 1 128 ? 18.957 -67.175 -33.745 1.00 6.10 152 MET C CA 1
ATOM 5763 C C . MET C 1 128 ? 19.467 -66.012 -32.915 1.00 6.54 152 MET C C 1
ATOM 5764 O O . MET C 1 128 ? 20.023 -66.200 -31.831 1.00 6.43 152 MET C O 1
ATOM 5769 N N . ASP C 1 129 ? 19.209 -64.811 -33.422 1.00 5.20 153 ASP C N 1
ATOM 5770 C CA . ASP C 1 129 ? 19.263 -63.550 -32.681 1.00 4.58 153 ASP C CA 1
ATOM 5771 C C . ASP C 1 129 ? 20.465 -63.308 -31.760 1.00 6.66 153 ASP C C 1
ATOM 5772 O O . ASP C 1 129 ? 20.319 -63.194 -30.544 1.00 7.52 153 ASP C O 1
ATOM 5777 N N . ALA C 1 130 ? 21.646 -63.235 -32.368 1.00 5.95 154 ALA C N 1
ATOM 5778 C CA . ALA C 1 130 ? 22.870 -62.755 -31.720 1.00 6.76 154 ALA C CA 1
ATOM 5779 C C . ALA C 1 130 ? 23.988 -62.812 -32.731 1.00 5.27 154 ALA C C 1
ATOM 5780 O O . ALA C 1 130 ? 23.995 -63.675 -33.605 1.00 6.10 154 ALA C O 1
ATOM 5782 N N . PRO C 1 131 ? 24.969 -61.906 -32.607 1.00 6.61 155 PRO C N 1
ATOM 5783 C CA . PRO C 1 131 ? 26.094 -61.957 -33.545 1.00 5.75 155 PRO C CA 1
ATOM 5784 C C . PRO C 1 131 ? 27.035 -63.134 -33.274 1.00 6.15 155 PRO C C 1
ATOM 5785 O O . PRO C 1 131 ? 27.278 -63.474 -32.124 1.00 6.75 155 PRO C O 1
ATOM 5789 N N . ILE C 1 132 ? 27.547 -63.758 -34.329 1.00 6.42 156 ILE C N 1
ATOM 5790 C CA . ILE C 1 132 ? 28.753 -64.560 -34.195 1.00 7.34 156 ILE C CA 1
ATOM 5791 C C . ILE C 1 132 ? 29.858 -63.591 -33.763 1.00 7.84 156 ILE C C 1
ATOM 5792 O O . ILE C 1 132 ? 29.943 -62.475 -34.285 1.00 7.97 156 ILE C O 1
ATOM 5797 N N . PRO C 1 133 ? 30.702 -63.999 -32.803 1.00 6.67 157 PRO C N 1
ATOM 5798 C CA . PRO C 1 133 ? 31.770 -63.080 -32.383 1.00 7.10 157 PRO C CA 1
ATOM 5799 C C . PRO C 1 133 ? 32.785 -62.815 -33.494 1.00 8.14 157 PRO C C 1
ATOM 5800 O O . PRO C 1 133 ? 33.485 -63.728 -33.936 1.00 8.18 157 PRO C O 1
ATOM 5804 N N . ASP C 1 134 ? 32.825 -61.567 -33.948 1.00 7.28 158 ASP C N 1
ATOM 5805 C CA . ASP C 1 134 ? 33.791 -61.090 -34.926 1.00 7.44 158 ASP C CA 1
ATOM 5806 C C . ASP C 1 134 ? 33.853 -59.561 -34.825 1.00 8.05 158 ASP C C 1
ATOM 5807 O O . ASP C 1 134 ? 33.233 -58.965 -33.940 1.00 9.96 158 ASP C O 1
ATOM 5812 N N . ALA C 1 135 ? 34.606 -58.930 -35.720 1.00 8.82 159 ALA C N 1
ATOM 5813 C CA . ALA C 1 135 ? 34.839 -57.487 -35.652 1.00 9.08 159 ALA C CA 1
ATOM 5814 C C . ALA C 1 135 ? 33.564 -56.653 -35.714 1.00 8.10 159 ALA C C 1
ATOM 5815 O O . ALA C 1 135 ? 33.551 -55.503 -35.264 1.00 10.03 159 ALA C O 1
ATOM 5817 N N . ARG C 1 136 ? 32.495 -57.229 -36.253 1.00 9.83 160 ARG C N 1
ATOM 5818 C CA . ARG C 1 136 ? 31.229 -56.520 -36.354 1.00 9.69 160 ARG C CA 1
ATOM 5819 C C . ARG C 1 136 ? 30.719 -56.107 -34.976 1.00 9.31 160 ARG C C 1
ATOM 5820 O O . ARG C 1 136 ? 30.025 -55.102 -34.849 1.00 11.63 160 ARG C O 1
ATOM 5828 N N . ILE C 1 137 ? 31.066 -56.856 -33.937 1.00 9.20 161 ILE C N 1
ATOM 5829 C CA . ILE C 1 137 ? 30.539 -56.510 -32.612 1.00 9.78 161 ILE C CA 1
ATOM 5830 C C . ILE C 1 137 ? 31.083 -55.191 -32.073 1.00 10.18 161 ILE C C 1
ATOM 5831 O O . ILE C 1 137 ? 30.486 -54.597 -31.176 1.00 12.27 161 ILE C O 1
ATOM 5836 N N . TYR C 1 138 ? 32.208 -54.734 -32.618 1.00 8.24 162 TYR C N 1
ATOM 5837 C CA . TYR C 1 138 ? 32.802 -53.475 -32.187 1.00 8.58 162 TYR C CA 1
ATOM 5838 C C . TYR C 1 138 ? 32.118 -52.285 -32.849 1.00 9.86 162 TYR C C 1
ATOM 5839 O O . TYR C 1 138 ? 32.456 -51.135 -32.548 1.00 11.60 162 TYR C O 1
ATOM 5848 N N . ARG C 1 139 ? 31.170 -52.549 -33.745 1.00 9.29 163 ARG C N 1
ATOM 5849 C CA . ARG C 1 139 ? 30.505 -51.467 -34.477 1.00 13.41 163 ARG C CA 1
ATOM 5850 C C . ARG C 1 139 ? 29.114 -51.144 -33.937 1.00 11.84 163 ARG C C 1
ATOM 5851 O O . ARG C 1 139 ? 28.500 -50.156 -34.344 1.00 12.09 163 ARG C O 1
ATOM 5859 N N . PHE C 1 140 ? 28.621 -51.976 -33.027 1.00 10.08 164 PHE C N 1
ATOM 5860 C CA . PHE C 1 140 ? 27.356 -51.700 -32.346 1.00 8.70 164 PHE C CA 1
ATOM 5861 C C . PHE C 1 140 ? 27.520 -50.465 -31.453 1.00 9.26 164 PHE C C 1
ATOM 5862 O O . PHE C 1 140 ? 28.573 -50.288 -30.834 1.00 9.31 164 PHE C O 1
ATOM 5870 N N . PRO C 1 141 ? 26.479 -49.614 -31.378 1.00 7.95 165 PRO C N 1
ATOM 5871 C CA . PRO C 1 141 ? 26.581 -48.360 -30.614 1.00 6.59 165 PRO C CA 1
ATOM 5872 C C . PRO C 1 141 ? 26.376 -48.531 -29.108 1.00 7.64 165 PRO C C 1
ATOM 5873 O O . PRO C 1 141 ? 25.657 -49.427 -28.663 1.00 8.83 165 PRO C O 1
ATOM 5877 N N . ALA C 1 142 ? 27.013 -47.661 -28.328 1.00 6.66 166 ALA C N 1
ATOM 5878 C CA . ALA C 1 142 ? 26.849 -47.636 -26.879 1.00 7.26 166 ALA C CA 1
ATOM 5879 C C . ALA C 1 142 ? 25.482 -47.092 -26.475 1.00 6.31 166 ALA C C 1
ATOM 5880 O O . ALA C 1 142 ? 24.979 -47.396 -25.399 1.00 8.48 166 ALA C O 1
ATOM 5882 N N . PHE C 1 143 ? 24.902 -46.281 -27.342 1.00 7.44 167 PHE C N 1
ATOM 5883 C CA . PHE C 1 143 ? 23.729 -45.487 -27.000 1.00 6.71 167 PHE C CA 1
ATOM 5884 C C . PHE C 1 143 ? 23.007 -45.110 -28.283 1.00 9.58 167 PHE C C 1
ATOM 5885 O O . PHE C 1 143 ? 23.637 -44.802 -29.287 1.00 14.68 167 PHE C O 1
ATOM 5893 N N . THR C 1 144 ? 21.679 -45.143 -28.261 1.00 8.10 168 THR C N 1
ATOM 5894 C CA . THR C 1 144 ? 20.916 -44.849 -29.467 1.00 8.12 168 THR C CA 1
ATOM 5895 C C . THR C 1 144 ? 19.954 -43.696 -29.234 1.00 6.54 168 THR C C 1
ATOM 5896 O O . THR C 1 144 ? 19.655 -43.337 -28.092 1.00 8.48 168 THR C O 1
ATOM 5900 N N . ALA C 1 145 ? 19.471 -43.130 -30.329 1.00 5.73 169 ALA C N 1
ATOM 5901 C CA . ALA C 1 145 ? 18.510 -42.046 -30.253 1.00 9.31 169 ALA C CA 1
ATOM 5902 C C . ALA C 1 145 ? 17.204 -42.461 -29.561 1.00 12.73 169 ALA C C 1
ATOM 5903 O O . ALA C 1 145 ? 16.391 -41.603 -29.243 1.00 12.12 169 ALA C O 1
ATOM 5905 N N . GLN C 1 146 ? 17.008 -43.758 -29.310 1.00 12.99 170 GLN C N 1
ATOM 5906 C CA . GLN C 1 146 ? 15.813 -44.238 -28.593 1.00 15.01 170 GLN C CA 1
ATOM 5907 C C . GLN C 1 146 ? 16.057 -44.511 -27.103 1.00 19.09 170 GLN C C 1
ATOM 5908 O O . GLN C 1 146 ? 15.113 -44.525 -26.294 1.00 14.36 170 GLN C O 1
ATOM 5914 N N . GLY C 1 147 ? 17.322 -44.727 -26.748 1.00 17.52 171 GLY C N 1
ATOM 5915 C CA . GLY C 1 147 ? 17.698 -45.097 -25.392 1.00 15.33 171 GLY C CA 1
ATOM 5916 C C . GLY C 1 147 ? 18.801 -46.141 -25.356 1.00 15.17 171 GLY C C 1
ATOM 5917 O O . GLY C 1 147 ? 19.707 -46.131 -26.195 1.00 20.58 171 GLY C O 1
ATOM 5918 N N . GLU C 1 148 ? 18.738 -47.050 -24.388 1.00 15.90 172 GLU C N 1
ATOM 5919 C CA . GLU C 1 148 ? 19.798 -48.043 -24.250 1.00 17.11 172 GLU C CA 1
ATOM 5920 C C . GLU C 1 148 ? 19.915 -48.916 -25.501 1.00 16.46 172 GLU C C 1
ATOM 5921 O O . GLU C 1 148 ? 18.911 -49.283 -26.112 1.00 20.04 172 GLU C O 1
ATOM 5927 N N . SER C 1 149 ? 21.150 -49.234 -25.881 1.00 14.41 173 SER C N 1
ATOM 5928 C CA . SER C 1 149 ? 21.430 -49.943 -27.132 1.00 10.84 173 SER C CA 1
ATOM 5929 C C . SER C 1 149 ? 21.288 -51.450 -26.942 1.00 8.98 173 SER C C 1
ATOM 5930 O O . SER C 1 149 ? 21.073 -51.916 -25.830 1.00 9.92 173 SER C O 1
ATOM 5933 N N . LEU C 1 150 ? 21.426 -52.211 -28.024 1.00 8.27 174 LEU C N 1
ATOM 5934 C CA . LEU C 1 150 ? 21.232 -53.649 -27.932 1.00 8.41 174 LEU C CA 1
ATOM 5935 C C . LEU C 1 150 ? 22.295 -54.356 -27.086 1.00 8.42 174 LEU C C 1
ATOM 5936 O O . LEU C 1 150 ? 21.989 -55.272 -26.322 1.00 10.90 174 LEU C O 1
ATOM 5941 N N . VAL C 1 151 ? 23.552 -53.937 -27.203 1.00 5.48 175 VAL C N 1
ATOM 5942 C CA . VAL C 1 151 ? 24.630 -54.737 -26.613 1.00 8.63 175 VAL C CA 1
ATOM 5943 C C . VAL C 1 151 ? 25.574 -53.973 -25.692 1.00 7.12 175 VAL C C 1
ATOM 5944 O O . VAL C 1 151 ? 26.718 -54.391 -25.498 1.00 7.60 175 VAL C O 1
ATOM 5948 N N . TRP C 1 152 ? 25.092 -52.881 -25.100 1.00 7.08 176 TRP C N 1
ATOM 5949 C CA . TRP C 1 152 ? 25.912 -52.162 -24.124 1.00 7.51 176 TRP C CA 1
ATOM 5950 C C . TRP C 1 152 ? 26.321 -53.081 -22.967 1.00 8.69 176 TRP C C 1
ATOM 5951 O O . TRP C 1 152 ? 27.369 -52.876 -22.350 1.00 8.21 176 TRP C O 1
ATOM 5962 N N . HIS C 1 153 ? 25.517 -54.108 -22.688 1.00 5.96 177 HIS C N 1
ATOM 5963 C CA . HIS C 1 153 ? 25.832 -55.056 -21.631 1.00 6.39 177 HIS C CA 1
ATOM 5964 C C . HIS C 1 153 ? 27.107 -55.850 -21.909 1.00 5.05 177 HIS C C 1
ATOM 5965 O O . HIS C 1 153 ? 27.690 -56.426 -20.994 1.00 7.76 177 HIS C O 1
ATOM 5972 N N . PHE C 1 154 ? 27.551 -55.887 -23.163 1.00 6.21 178 PHE C N 1
ATOM 5973 C CA . PHE C 1 154 ? 28.842 -56.518 -23.443 1.00 7.13 178 PHE C CA 1
ATOM 5974 C C . PHE C 1 154 ? 29.940 -55.891 -22.579 1.00 8.13 178 PHE C C 1
ATOM 5975 O O . PHE C 1 154 ? 30.723 -56.589 -21.960 1.00 8.38 178 PHE C O 1
ATOM 5983 N N . SER C 1 155 ? 29.993 -54.565 -22.544 1.00 6.59 179 SER C N 1
ATOM 5984 C CA . SER C 1 155 ? 30.967 -53.877 -21.701 1.00 7.20 179 SER C CA 1
ATOM 5985 C C . SER C 1 155 ? 30.732 -54.080 -20.199 1.00 5.90 179 SER C C 1
ATOM 5986 O O . SER C 1 155 ? 31.668 -54.342 -19.453 1.00 7.32 179 SER C O 1
ATOM 5989 N N . PHE C 1 156 ? 29.478 -53.967 -19.767 1.00 6.76 180 PHE C N 1
ATOM 5990 C CA . PHE C 1 156 ? 29.123 -54.147 -18.362 1.00 7.04 180 PHE C CA 1
ATOM 5991 C C . PHE C 1 156 ? 29.567 -55.528 -17.863 1.00 5.89 180 PHE C C 1
ATOM 5992 O O . PHE C 1 156 ? 30.220 -55.657 -16.821 1.00 6.75 180 PHE C O 1
ATOM 6000 N N . PHE C 1 157 ? 29.222 -56.556 -18.630 1.00 6.61 181 PHE C N 1
ATOM 6001 C CA . PHE C 1 157 ? 29.490 -57.929 -18.226 1.00 6.45 181 PHE C CA 1
ATOM 6002 C C . PHE C 1 157 ? 30.977 -58.282 -18.325 1.00 5.72 181 PHE C C 1
ATOM 6003 O O . PHE C 1 157 ? 31.474 -59.109 -17.562 1.00 7.13 181 PHE C O 1
ATOM 6011 N N . ALA C 1 158 ? 31.688 -57.658 -19.266 1.00 6.80 182 ALA C N 1
ATOM 6012 C CA . ALA C 1 158 ? 33.106 -57.954 -19.467 1.00 10.06 182 ALA C CA 1
ATOM 6013 C C . ALA C 1 158 ? 34.006 -57.124 -18.554 1.00 9.16 182 ALA C C 1
ATOM 6014 O O . ALA C 1 158 ? 35.196 -57.421 -18.412 1.00 11.07 182 ALA C O 1
ATOM 6016 N N . ALA C 1 159 ? 33.452 -56.091 -17.927 1.00 7.57 183 ALA C N 1
ATOM 6017 C CA . ALA C 1 159 ? 34.251 -55.175 -17.109 1.00 8.67 183 ALA C CA 1
ATOM 6018 C C . ALA C 1 159 ? 35.014 -55.887 -15.994 1.00 10.96 183 ALA C C 1
ATOM 6019 O O . ALA C 1 159 ? 34.548 -56.892 -15.450 1.00 10.91 183 ALA C O 1
ATOM 6021 N N . ASP C 1 160 ? 36.185 -55.350 -15.664 1.00 11.83 184 ASP C N 1
ATOM 6022 C CA . ASP C 1 160 ? 37.051 -55.893 -14.618 1.00 12.49 184 ASP C CA 1
ATOM 6023 C C . ASP C 1 160 ? 36.444 -55.733 -13.225 1.00 13.59 184 ASP C C 1
ATOM 6024 O O . ASP C 1 160 ? 35.407 -55.092 -13.059 1.00 13.13 184 ASP C O 1
ATOM 6029 N N . ASP C 1 161 ? 37.108 -56.307 -12.223 1.00 13.12 185 ASP C N 1
ATOM 6030 C CA . ASP C 1 161 ? 36.735 -56.091 -10.822 1.00 16.17 185 ASP C CA 1
ATOM 6031 C C . ASP C 1 161 ? 35.414 -56.754 -10.449 1.00 12.28 185 ASP C C 1
ATOM 6032 O O . ASP C 1 161 ? 34.782 -56.361 -9.472 1.00 14.05 185 ASP C O 1
ATOM 6037 N N . ARG C 1 162 ? 34.997 -57.750 -11.224 1.00 11.14 186 ARG C N 1
ATOM 6038 C CA . ARG C 1 162 ? 33.701 -58.385 -10.995 1.00 11.21 186 ARG C CA 1
ATOM 6039 C C . ARG C 1 162 ? 32.607 -57.327 -10.850 1.00 12.83 186 ARG C C 1
ATOM 6040 O O . ARG C 1 162 ? 31.720 -57.445 -10.002 1.00 10.24 186 ARG C O 1
ATOM 6048 N N . LEU C 1 163 ? 32.668 -56.300 -11.693 1.00 8.00 187 LEU C N 1
ATOM 6049 C CA . LEU C 1 163 ? 31.705 -55.212 -11.636 1.00 7.79 187 LEU C CA 1
ATOM 6050 C C . LEU C 1 163 ? 30.260 -55.719 -11.686 1.00 7.98 187 LEU C C 1
ATOM 6051 O O . LEU C 1 163 ? 29.453 -55.401 -10.807 1.00 7.82 187 LEU C O 1
ATOM 6056 N N . ALA C 1 164 ? 29.940 -56.513 -12.701 1.00 8.50 188 ALA C N 1
ATOM 6057 C CA . ALA C 1 164 ? 28.564 -56.972 -12.891 1.00 8.54 188 ALA C CA 1
ATOM 6058 C C . ALA C 1 164 ? 28.072 -57.881 -11.765 1.00 7.96 188 ALA C C 1
ATOM 6059 O O . ALA C 1 164 ? 26.969 -57.671 -11.253 1.00 8.13 188 ALA C O 1
ATOM 6061 N N . GLU C 1 165 ? 28.867 -58.875 -11.364 1.00 10.86 189 GLU C N 1
ATOM 6062 C CA . GLU C 1 165 ? 28.429 -59.748 -10.267 1.00 10.90 189 GLU C CA 1
ATOM 6063 C C . GLU C 1 165 ? 28.247 -58.979 -8.987 1.00 9.81 189 GLU C C 1
ATOM 6064 O O . GLU C 1 165 ? 27.348 -59.272 -8.207 1.00 11.67 189 GLU C O 1
ATOM 6070 N N . THR C 1 166 ? 29.133 -58.026 -8.739 1.00 8.67 190 THR C N 1
ATOM 6071 C CA . THR C 1 166 ? 29.092 -57.322 -7.476 1.00 7.69 190 THR C CA 1
ATOM 6072 C C . THR C 1 166 ? 27.820 -56.482 -7.378 1.00 7.87 190 THR C C 1
ATOM 6073 O O . THR C 1 166 ? 27.208 -56.400 -6.311 1.00 10.63 190 THR C O 1
ATOM 6077 N N . LEU C 1 167 ? 27.432 -55.849 -8.486 1.00 6.78 191 LEU C N 1
ATOM 6078 C CA . LEU C 1 167 ? 26.219 -55.045 -8.495 1.00 8.57 191 LEU C CA 1
ATOM 6079 C C . LEU C 1 167 ? 24.953 -55.896 -8.537 1.00 8.07 191 LEU C C 1
ATOM 6080 O O . LEU C 1 167 ? 23.948 -55.518 -7.942 1.00 9.27 191 LEU C O 1
ATOM 6085 N N . ILE C 1 168 ? 24.994 -57.019 -9.254 1.00 7.07 192 ILE C N 1
ATOM 6086 C CA . ILE C 1 168 ? 23.789 -57.808 -9.501 1.00 8.61 192 ILE C CA 1
ATOM 6087 C C . ILE C 1 168 ? 23.508 -58.869 -8.439 1.00 9.32 192 ILE C C 1
ATOM 6088 O O . ILE C 1 168 ? 22.359 -59.252 -8.251 1.00 8.51 192 ILE C O 1
ATOM 6093 N N . ALA C 1 169 ? 24.537 -59.331 -7.732 1.00 9.54 193 ALA C N 1
ATOM 6094 C CA . ALA C 1 169 ? 24.320 -60.283 -6.646 1.00 10.37 193 ALA C CA 1
ATOM 6095 C C . ALA C 1 169 ? 23.268 -59.752 -5.665 1.00 11.70 193 ALA C C 1
ATOM 6096 O O . ALA C 1 169 ? 23.341 -58.611 -5.216 1.00 12.17 193 ALA C O 1
ATOM 6098 N N . GLY C 1 170 ? 22.275 -60.583 -5.354 1.00 12.62 194 GLY C N 1
ATOM 6099 C CA . GLY C 1 170 ? 21.202 -60.174 -4.464 1.00 14.89 194 GLY C CA 1
ATOM 6100 C C . GLY C 1 170 ? 20.046 -59.484 -5.179 1.00 17.32 194 GLY C C 1
ATOM 6101 O O . GLY C 1 170 ? 18.969 -59.310 -4.604 1.00 18.36 194 GLY C O 1
ATOM 6102 N N . LYS C 1 171 ? 20.269 -59.087 -6.431 1.00 11.47 195 LYS C N 1
ATOM 6103 C CA . LYS C 1 171 ? 19.261 -58.366 -7.214 1.00 11.89 195 LYS C CA 1
ATOM 6104 C C . LYS C 1 171 ? 19.060 -59.044 -8.566 1.00 9.47 195 LYS C C 1
ATOM 6105 O O . LYS C 1 171 ? 18.720 -58.405 -9.559 1.00 8.17 195 LYS C O 1
ATOM 6111 N N . GLU C 1 172 ? 19.294 -60.346 -8.611 1.00 8.84 196 GLU C N 1
ATOM 6112 C CA . GLU C 1 172 ? 19.258 -61.084 -9.857 1.00 6.89 196 GLU C CA 1
ATOM 6113 C C . GLU C 1 172 ? 17.872 -61.098 -10.489 1.00 7.31 196 GLU C C 1
ATOM 6114 O O . GLU C 1 172 ? 17.728 -61.013 -11.711 1.00 7.75 196 GLU C O 1
ATOM 6120 N N . ARG C 1 173 ? 16.854 -61.234 -9.649 1.00 7.35 197 ARG C N 1
ATOM 6121 C CA . ARG C 1 173 ? 15.481 -61.314 -10.127 1.00 6.42 197 ARG C CA 1
ATOM 6122 C C . ARG C 1 173 ? 15.041 -59.972 -10.740 1.00 7.51 197 ARG C C 1
ATOM 6123 O O . ARG C 1 173 ? 14.434 -59.942 -11.807 1.00 6.60 197 ARG C O 1
ATOM 6131 N N . PHE C 1 174 ? 15.400 -58.875 -10.081 1.00 6.79 198 PHE C N 1
ATOM 6132 C CA . PHE C 1 174 ? 15.163 -57.541 -10.614 1.00 6.02 198 PHE C CA 1
ATOM 6133 C C . PHE C 1 174 ? 15.908 -57.343 -11.931 1.00 6.55 198 PHE C C 1
ATOM 6134 O O . PHE C 1 174 ? 15.343 -56.862 -12.923 1.00 6.26 198 PHE C O 1
ATOM 6142 N N . PHE C 1 175 ? 17.190 -57.689 -11.944 1.00 6.67 199 PHE C N 1
ATOM 6143 C CA . PHE C 1 175 ? 18.000 -57.414 -13.120 1.00 6.21 199 PHE C CA 1
ATOM 6144 C C . PHE C 1 175 ? 17.497 -58.205 -14.314 1.00 4.63 199 PHE C C 1
ATOM 6145 O O . PHE C 1 175 ? 17.391 -57.671 -15.418 1.00 5.25 199 PHE C O 1
ATOM 6153 N N . LEU C 1 176 ? 17.204 -59.479 -14.100 1.00 4.56 200 LEU C N 1
ATOM 6154 C CA . LEU C 1 176 ? 16.796 -60.340 -15.202 1.00 5.51 200 LEU C CA 1
ATOM 6155 C C . LEU C 1 176 ? 15.465 -59.900 -15.822 1.00 4.73 200 LEU C C 1
ATOM 6156 O O . LEU C 1 176 ? 15.317 -59.940 -17.050 1.00 5.21 200 LEU C O 1
ATOM 6161 N N . GLU C 1 177 ? 14.506 -59.469 -15.001 1.00 4.27 201 GLU C N 1
ATOM 6162 C CA . GLU C 1 177 ? 13.267 -58.966 -15.570 1.00 4.96 201 GLU C CA 1
ATOM 6163 C C . GLU C 1 177 ? 13.543 -57.743 -16.443 1.00 5.42 201 GLU C C 1
ATOM 6164 O O . GLU C 1 177 ? 13.006 -57.632 -17.541 1.00 5.00 201 GLU C O 1
ATOM 6170 N N . HIS C 1 178 ? 14.375 -56.827 -15.961 1.00 5.22 202 HIS C N 1
ATOM 6171 C CA . HIS C 1 178 ? 14.723 -55.685 -16.784 1.00 5.34 202 HIS C CA 1
ATOM 6172 C C . HIS C 1 178 ? 15.423 -56.081 -18.078 1.00 4.57 202 HIS C C 1
ATOM 6173 O O . HIS C 1 178 ? 15.064 -55.618 -19.153 1.00 5.71 202 HIS C O 1
ATOM 6180 N N . PHE C 1 179 ? 16.446 -56.921 -17.964 1.00 4.11 203 PHE C N 1
ATOM 6181 C CA . PHE C 1 179 ? 17.208 -57.315 -19.137 1.00 3.21 203 PHE C CA 1
ATOM 6182 C C . PHE C 1 179 ? 16.315 -58.006 -20.169 1.00 3.77 203 PHE C C 1
ATOM 6183 O O . PHE C 1 179 ? 16.393 -57.717 -21.362 1.00 4.35 203 PHE C O 1
ATOM 6191 N N . ILE C 1 180 ? 15.496 -58.949 -19.719 1.00 4.07 204 ILE C N 1
ATOM 6192 C CA . ILE C 1 180 ? 14.663 -59.699 -20.642 1.00 4.02 204 ILE C CA 1
ATOM 6193 C C . ILE C 1 180 ? 13.630 -58.766 -21.289 1.00 4.16 204 ILE C C 1
ATOM 6194 O O . ILE C 1 180 ? 13.523 -58.700 -22.512 1.00 3.99 204 ILE C O 1
ATOM 6199 N N . LYS C 1 181 ? 12.908 -58.010 -20.480 1.00 4.24 205 LYS C N 1
ATOM 6200 C CA . LYS C 1 181 ? 11.854 -57.166 -21.051 1.00 4.85 205 LYS C CA 1
ATOM 6201 C C . LYS C 1 181 ? 12.410 -56.063 -21.957 1.00 5.57 205 LYS C C 1
ATOM 6202 O O . LYS C 1 181 ? 11.813 -55.712 -22.985 1.00 4.95 205 LYS C O 1
ATOM 6208 N N . SER C 1 182 ? 13.577 -55.533 -21.608 1.00 4.78 206 SER C N 1
ATOM 6209 C CA . SER C 1 182 ? 14.179 -54.508 -22.451 1.00 4.25 206 SER C CA 1
ATOM 6210 C C . SER C 1 182 ? 14.608 -55.043 -23.818 1.00 4.70 206 SER C C 1
ATOM 6211 O O . SER C 1 182 ? 14.810 -54.260 -24.758 1.00 7.27 206 SER C O 1
ATOM 6214 N N . HIS C 1 183 ? 14.774 -56.358 -23.935 1.00 5.04 207 HIS C N 1
ATOM 6215 C CA . HIS C 1 183 ? 15.122 -56.979 -25.209 1.00 4.06 207 HIS C CA 1
ATOM 6216 C C . HIS C 1 183 ? 13.932 -57.692 -25.861 1.00 3.77 207 HIS C C 1
ATOM 6217 O O . HIS C 1 183 ? 14.108 -58.503 -26.770 1.00 5.16 207 HIS C O 1
ATOM 6224 N N . ALA C 1 184 ? 12.719 -57.366 -25.416 1.00 4.87 208 ALA C N 1
ATOM 6225 C CA . ALA C 1 184 ? 11.510 -58.024 -25.908 1.00 4.86 208 ALA C CA 1
ATOM 6226 C C . ALA C 1 184 ? 10.578 -57.051 -26.603 1.00 5.41 208 ALA C C 1
ATOM 6227 O O . ALA C 1 184 ? 10.546 -55.851 -26.300 1.00 5.97 208 ALA C O 1
ATOM 6229 N N . SER C 1 185 ? 9.795 -57.597 -27.526 1.00 4.68 209 SER C N 1
ATOM 6230 C CA . SER C 1 185 ? 8.697 -56.867 -28.151 1.00 4.80 209 SER C CA 1
ATOM 6231 C C . SER C 1 185 ? 7.385 -57.294 -27.492 1.00 5.93 209 SER C C 1
ATOM 6232 O O . SER C 1 185 ? 6.582 -56.457 -27.080 1.00 10.90 209 SER C O 1
ATOM 6235 N N . ASN C 1 186 ? 7.189 -58.601 -27.374 1.00 6.37 210 ASN C N 1
ATOM 6236 C CA . ASN C 1 186 ? 6.036 -59.166 -26.673 1.00 5.50 210 ASN C CA 1
ATOM 6237 C C . ASN C 1 186 ? 6.414 -59.476 -25.228 1.00 5.82 210 ASN C C 1
ATOM 6238 O O . ASN C 1 186 ? 6.692 -60.623 -24.878 1.00 7.90 210 ASN C O 1
ATOM 6243 N N . THR C 1 187 ? 6.482 -58.449 -24.390 1.00 6.49 211 THR C N 1
ATOM 6244 C CA . THR C 1 187 ? 6.934 -58.604 -23.009 1.00 6.58 211 THR C CA 1
ATOM 6245 C C . THR C 1 187 ? 5.982 -59.449 -22.161 1.00 8.54 211 THR C C 1
ATOM 6246 O O . THR C 1 187 ? 6.373 -60.027 -21.145 1.00 8.51 211 THR C O 1
ATOM 6250 N N . GLU C 1 188 ? 4.730 -59.513 -22.592 1.00 8.45 212 GLU C N 1
ATOM 6251 C CA . GLU C 1 188 ? 3.670 -60.130 -21.802 1.00 8.27 212 GLU C CA 1
ATOM 6252 C C . GLU C 1 188 ? 3.887 -61.616 -21.517 1.00 7.53 212 GLU C C 1
ATOM 6253 O O . GLU C 1 188 ? 3.359 -62.135 -20.546 1.00 8.32 212 GLU C O 1
ATOM 6259 N N . VAL C 1 189 ? 4.683 -62.288 -22.341 1.00 6.51 213 VAL C N 1
ATOM 6260 C CA . VAL C 1 189 ? 4.956 -63.709 -22.146 1.00 7.80 213 VAL C CA 1
ATOM 6261 C C . VAL C 1 189 ? 5.872 -63.956 -20.941 1.00 6.51 213 VAL C C 1
ATOM 6262 O O . VAL C 1 189 ? 5.966 -65.066 -20.419 1.00 7.81 213 VAL C O 1
ATOM 6266 N N . PHE C 1 190 ? 6.530 -62.909 -20.473 1.00 5.42 214 PHE C N 1
ATOM 6267 C CA . PHE C 1 190 ? 7.405 -63.061 -19.319 1.00 6.28 214 PHE C CA 1
ATOM 6268 C C . PHE C 1 190 ? 6.665 -62.769 -18.035 1.00 5.99 214 PHE C C 1
ATOM 6269 O O . PHE C 1 190 ? 6.817 -61.721 -17.417 1.00 6.08 214 PHE C O 1
ATOM 6277 N N . SER C 1 191 ? 5.831 -63.727 -17.656 1.00 5.82 215 SER C N 1
ATOM 6278 C CA . SER C 1 191 ? 5.084 -63.666 -16.405 1.00 4.39 215 SER C CA 1
ATOM 6279 C C . SER C 1 191 ? 6.055 -63.629 -15.235 1.00 5.69 215 SER C C 1
ATOM 6280 O O . SER C 1 191 ? 7.223 -64.042 -15.342 1.00 5.67 215 SER C O 1
ATOM 6283 N N . GLU C 1 192 ? 5.563 -63.163 -14.097 1.00 4.35 216 GLU C N 1
ATOM 6284 C CA . GLU C 1 192 ? 6.354 -63.182 -12.886 1.00 5.08 216 GLU C CA 1
ATOM 6285 C C . GLU C 1 192 ? 6.790 -64.603 -12.532 1.00 6.48 216 GLU C C 1
ATOM 6286 O O . GLU C 1 192 ? 7.920 -64.818 -12.078 1.00 6.78 216 GLU C O 1
ATOM 6292 N N . ARG C 1 193 ? 5.904 -65.569 -12.753 1.00 6.80 217 ARG C N 1
ATOM 6293 C CA . ARG C 1 193 ? 6.202 -66.973 -12.486 1.00 6.82 217 ARG C CA 1
ATOM 6294 C C . ARG C 1 193 ? 7.365 -67.483 -13.332 1.00 6.16 217 ARG C C 1
ATOM 6295 O O . ARG C 1 193 ? 8.275 -68.142 -12.822 1.00 6.99 217 ARG C O 1
ATOM 6303 N N . LEU C 1 194 ? 7.338 -67.173 -14.623 1.00 6.14 218 LEU C N 1
ATOM 6304 C CA . LEU C 1 194 ? 8.413 -67.590 -15.520 1.00 6.50 218 LEU C CA 1
ATOM 6305 C C . LEU C 1 194 ? 9.739 -66.904 -15.169 1.00 5.67 218 LEU C C 1
ATOM 6306 O O . LEU C 1 194 ? 10.806 -67.538 -15.131 1.00 6.50 218 LEU C O 1
ATOM 6311 N N . LEU C 1 195 ? 9.687 -65.602 -14.902 1.00 4.76 219 LEU C N 1
ATOM 6312 C CA . LEU C 1 195 ? 10.881 -64.868 -14.490 1.00 5.38 219 LEU C CA 1
ATOM 6313 C C . LEU C 1 195 ? 11.462 -65.428 -13.180 1.00 5.83 219 LEU C C 1
ATOM 6314 O O . LEU C 1 195 ? 12.673 -65.489 -13.012 1.00 6.62 219 LEU C O 1
ATOM 6319 N N . ASP C 1 196 ? 10.598 -65.845 -12.255 1.00 5.30 220 ASP C N 1
ATOM 6320 C CA . ASP C 1 196 ? 11.068 -66.432 -11.004 1.00 6.06 220 ASP C CA 1
ATOM 6321 C C . ASP C 1 196 ? 11.911 -67.681 -11.303 1.00 6.44 220 ASP C C 1
ATOM 6322 O O . ASP C 1 196 ? 12.968 -67.888 -10.694 1.00 7.09 220 ASP C O 1
ATOM 6327 N N . LEU C 1 197 ? 11.441 -68.504 -12.237 1.00 7.33 221 LEU C N 1
ATOM 6328 C CA . LEU C 1 197 ? 12.144 -69.738 -12.586 1.00 7.39 221 LEU C CA 1
ATOM 6329 C C . LEU C 1 197 ? 13.537 -69.460 -13.123 1.00 7.06 221 LEU C C 1
ATOM 6330 O O . LEU C 1 197 ? 14.526 -70.051 -12.686 1.00 8.22 221 LEU C O 1
ATOM 6335 N N . TYR C 1 198 ? 13.625 -68.567 -14.097 1.00 7.39 222 TYR C N 1
ATOM 6336 C CA . TYR C 1 198 ? 14.916 -68.261 -14.695 1.00 6.69 222 TYR C CA 1
ATOM 6337 C C . TYR C 1 198 ? 15.843 -67.563 -13.704 1.00 6.09 222 TYR C C 1
ATOM 6338 O O . TYR C 1 198 ? 17.039 -67.840 -13.664 1.00 6.48 222 TYR C O 1
ATOM 6347 N N . ALA C 1 199 ? 15.309 -66.638 -12.913 1.00 5.55 223 ALA C N 1
ATOM 6348 C CA . ALA C 1 199 ? 16.150 -65.918 -11.960 1.00 5.50 223 ALA C CA 1
ATOM 6349 C C . ALA C 1 199 ? 16.728 -66.845 -10.892 1.00 5.82 223 ALA C C 1
ATOM 6350 O O . ALA C 1 199 ? 17.902 -66.700 -10.520 1.00 7.46 223 ALA C O 1
ATOM 6352 N N . ARG C 1 200 ? 15.932 -67.788 -10.388 1.00 6.57 224 ARG C N 1
ATOM 6353 C CA . ARG C 1 200 ? 16.440 -68.680 -9.351 1.00 8.57 224 ARG C CA 1
ATOM 6354 C C . ARG C 1 200 ? 17.638 -69.469 -9.861 1.00 7.66 224 ARG C C 1
ATOM 6355 O O . ARG C 1 200 ? 18.594 -69.712 -9.121 1.00 9.76 224 ARG C O 1
ATOM 6363 N N . SER C 1 201 ? 17.607 -69.852 -11.130 1.00 6.53 225 SER C N 1
ATOM 6364 C CA . SER C 1 201 ? 18.706 -70.612 -11.706 1.00 6.90 225 SER C CA 1
ATOM 6365 C C . SER C 1 201 ? 19.968 -69.771 -11.827 1.00 5.99 225 SER C C 1
ATOM 6366 O O . SER C 1 201 ? 21.046 -70.184 -11.396 1.00 6.19 225 SER C O 1
ATOM 6369 N N . TYR C 1 202 ? 19.865 -68.595 -12.427 1.00 6.32 226 TYR C N 1
ATOM 6370 C CA . TYR C 1 202 ? 21.096 -67.847 -12.676 1.00 7.42 226 TYR C CA 1
ATOM 6371 C C . TYR C 1 202 ? 21.623 -67.136 -11.423 1.00 8.17 226 TYR C C 1
ATOM 6372 O O . TYR C 1 202 ? 22.760 -66.663 -11.411 1.00 8.91 226 TYR C O 1
ATOM 6381 N N . ALA C 1 203 ? 20.813 -67.115 -10.367 1.00 7.27 227 ALA C N 1
ATOM 6382 C CA . ALA C 1 203 ? 21.221 -66.562 -9.079 1.00 9.60 227 ALA C CA 1
ATOM 6383 C C . ALA C 1 203 ? 22.147 -67.477 -8.275 1.00 9.73 227 ALA C C 1
ATOM 6384 O O . ALA C 1 203 ? 22.730 -67.028 -7.288 1.00 11.89 227 ALA C O 1
ATOM 6386 N N . LYS C 1 204 ? 22.280 -68.749 -8.652 1.00 7.61 228 LYS C N 1
ATOM 6387 C CA . LYS C 1 204 ? 23.321 -69.589 -8.045 1.00 7.19 228 LYS C CA 1
ATOM 6388 C C . LYS C 1 204 ? 24.639 -68.859 -8.282 1.00 5.98 228 LYS C C 1
ATOM 6389 O O . LYS C 1 204 ? 24.937 -68.484 -9.416 1.00 7.41 228 LYS C O 1
ATOM 6395 N N . PRO C 1 205 ? 25.426 -68.618 -7.224 1.00 7.88 229 PRO C N 1
ATOM 6396 C CA . PRO C 1 205 ? 26.644 -67.815 -7.389 1.00 10.28 229 PRO C CA 1
ATOM 6397 C C . PRO C 1 205 ? 27.546 -68.264 -8.545 1.00 8.21 229 PRO C C 1
ATOM 6398 O O . PRO C 1 205 ? 28.034 -67.415 -9.304 1.00 7.34 229 PRO C O 1
ATOM 6402 N N . HIS C 1 206 ? 27.766 -69.564 -8.702 1.00 7.42 230 HIS C N 1
ATOM 6403 C CA . HIS C 1 206 ? 28.626 -70.006 -9.795 1.00 9.27 230 HIS C CA 1
ATOM 6404 C C . HIS C 1 206 ? 27.995 -69.757 -11.167 1.00 8.03 230 HIS C C 1
ATOM 6405 O O . HIS C 1 206 ? 28.708 -69.620 -12.166 1.00 9.00 230 HIS C O 1
ATOM 6412 N N . SER C 1 207 ? 26.664 -69.713 -11.217 1.00 7.43 231 SER C N 1
ATOM 6413 C CA . SER C 1 207 ? 25.974 -69.457 -12.478 1.00 6.81 231 SER C CA 1
ATOM 6414 C C . SER C 1 207 ? 25.990 -67.973 -12.840 1.00 7.21 231 SER C C 1
ATOM 6415 O O . SER C 1 207 ? 26.107 -67.607 -14.013 1.00 7.26 231 SER C O 1
ATOM 6418 N N . LEU C 1 208 ? 25.855 -67.114 -11.838 1.00 7.78 232 LEU C N 1
ATOM 6419 C CA . LEU C 1 208 ? 25.922 -65.678 -12.073 1.00 6.71 232 LEU C CA 1
ATOM 6420 C C . LEU C 1 208 ? 27.314 -65.334 -12.594 1.00 6.27 232 LEU C C 1
ATOM 6421 O O . LEU C 1 208 ? 27.475 -64.631 -13.588 1.00 8.74 232 LEU C O 1
ATOM 6426 N N . ASN C 1 209 ? 28.333 -65.888 -11.944 1.00 7.86 233 ASN C N 1
ATOM 6427 C CA . ASN C 1 209 ? 29.693 -65.685 -12.417 1.00 8.15 233 ASN C CA 1
ATOM 6428 C C . ASN C 1 209 ? 29.948 -66.291 -13.795 1.00 9.16 233 ASN C C 1
ATOM 6429 O O . ASN C 1 209 ? 30.563 -65.651 -14.649 1.00 8.70 233 ASN C O 1
ATOM 6434 N N . ALA C 1 210 ? 29.515 -67.532 -14.011 1.00 7.10 234 ALA C N 1
ATOM 6435 C CA . ALA C 1 210 ? 29.701 -68.165 -15.317 1.00 8.70 234 ALA C CA 1
ATOM 6436 C C . ALA C 1 210 ? 29.088 -67.326 -16.416 1.00 8.89 234 ALA C C 1
ATOM 6437 O O . ALA C 1 210 ? 29.675 -67.157 -17.487 1.00 8.92 234 ALA C O 1
ATOM 6439 N N . SER C 1 211 ? 27.895 -66.807 -16.152 1.00 7.61 235 SER C N 1
ATOM 6440 C CA . SER C 1 211 ? 27.189 -65.964 -17.126 1.00 8.53 235 SER C CA 1
ATOM 6441 C C . SER C 1 211 ? 28.123 -64.895 -17.690 1.00 7.00 235 SER C C 1
ATOM 6442 O O . SER C 1 211 ? 28.218 -64.728 -18.908 1.00 9.75 235 SER C O 1
ATOM 6445 N N . PHE C 1 212 ? 28.830 -64.201 -16.805 1.00 7.23 236 PHE C N 1
ATOM 6446 C CA . PHE C 1 212 ? 29.636 -63.058 -17.216 1.00 8.30 236 PHE C CA 1
ATOM 6447 C C . PHE C 1 212 ? 30.988 -63.474 -17.790 1.00 7.85 236 PHE C C 1
ATOM 6448 O O . PHE C 1 212 ? 31.572 -62.752 -18.613 1.00 8.33 236 PHE C O 1
ATOM 6456 N N . GLU C 1 213 ? 31.464 -64.660 -17.412 1.00 8.10 237 GLU C N 1
ATOM 6457 C CA . GLU C 1 213 ? 32.688 -65.184 -17.992 1.00 6.83 237 GLU C CA 1
ATOM 6458 C C . GLU C 1 213 ? 32.595 -65.390 -19.505 1.00 7.60 237 GLU C C 1
ATOM 6459 O O . GLU C 1 213 ? 33.595 -65.212 -20.213 1.00 7.42 237 GLU C O 1
ATOM 6465 N N . TYR C 1 214 ? 31.412 -65.741 -20.016 1.00 7.12 238 TYR C N 1
ATOM 6466 C CA . TYR C 1 214 ? 31.237 -65.821 -21.464 1.00 6.32 238 TYR C CA 1
ATOM 6467 C C . TYR C 1 214 ? 31.562 -64.475 -22.131 1.00 7.08 238 TYR C C 1
ATOM 6468 O O . TYR C 1 214 ? 32.115 -64.441 -23.223 1.00 7.68 238 TYR C O 1
ATOM 6477 N N . TYR C 1 215 ? 31.233 -63.372 -21.460 1.00 7.33 239 TYR C N 1
ATOM 6478 C CA . TYR C 1 215 ? 31.487 -62.044 -22.009 1.00 5.90 239 TYR C CA 1
ATOM 6479 C C . TYR C 1 215 ? 32.941 -61.628 -21.799 1.00 7.31 239 TYR C C 1
ATOM 6480 O O . TYR C 1 215 ? 33.545 -61.008 -22.663 1.00 8.00 239 TYR C O 1
ATOM 6489 N N . ARG C 1 216 ? 33.506 -61.996 -20.657 1.00 7.17 240 ARG C N 1
ATOM 6490 C CA . ARG C 1 216 ? 34.927 -61.773 -20.426 1.00 7.31 240 ARG C CA 1
ATOM 6491 C C . ARG C 1 216 ? 35.815 -62.509 -21.443 1.00 8.59 240 ARG C C 1
ATOM 6492 O O . ARG C 1 216 ? 36.947 -62.102 -21.694 1.00 9.98 240 ARG C O 1
ATOM 6500 N N . ALA C 1 217 ? 35.289 -63.578 -22.039 1.00 8.28 241 ALA C N 1
ATOM 6501 C CA . ALA C 1 217 ? 35.998 -64.344 -23.059 1.00 7.82 241 ALA C CA 1
ATOM 6502 C C . ALA C 1 217 ? 35.643 -63.929 -24.483 1.00 6.75 241 ALA C C 1
ATOM 6503 O O . ALA C 1 217 ? 36.181 -64.484 -25.436 1.00 7.79 241 ALA C O 1
ATOM 6505 N N . LEU C 1 218 ? 34.768 -62.935 -24.623 1.00 6.86 242 LEU C N 1
ATOM 6506 C CA . LEU C 1 218 ? 34.273 -62.538 -25.938 1.00 7.18 242 LEU C CA 1
ATOM 6507 C C . LEU C 1 218 ? 35.359 -62.074 -26.910 1.00 6.77 242 LEU C C 1
ATOM 6508 O O . LEU C 1 218 ? 35.384 -62.495 -28.073 1.00 8.70 242 LEU C O 1
ATOM 6513 N N . ASN C 1 219 ? 36.261 -61.219 -26.444 1.00 7.54 243 ASN C N 1
ATOM 6514 C CA . ASN C 1 219 ? 37.362 -60.782 -27.297 1.00 6.64 243 ASN C CA 1
ATOM 6515 C C . ASN C 1 219 ? 38.275 -61.932 -27.727 1.00 8.64 243 ASN C C 1
ATOM 6516 O O . ASN C 1 219 ? 38.758 -61.962 -28.860 1.00 10.49 243 ASN C O 1
ATOM 6521 N N . GLU C 1 220 ? 38.486 -62.900 -26.841 1.00 8.75 244 GLU C N 1
ATOM 6522 C CA . GLU C 1 220 ? 39.220 -64.102 -27.224 1.00 9.74 244 GLU C CA 1
ATOM 6523 C C . GLU C 1 220 ? 38.465 -64.891 -28.302 1.00 7.89 244 GLU C C 1
ATOM 6524 O O . GLU C 1 220 ? 39.065 -65.366 -29.269 1.00 8.43 244 GLU C O 1
ATOM 6530 N N . SER C 1 221 ? 37.148 -65.023 -28.139 1.00 7.33 245 SER C N 1
ATOM 6531 C CA . SER C 1 221 ? 36.316 -65.699 -29.132 1.00 7.20 245 SER C CA 1
ATOM 6532 C C . SER C 1 221 ? 36.412 -65.022 -30.499 1.00 7.35 245 SER C C 1
ATOM 6533 O O . SER C 1 221 ? 36.506 -65.698 -31.526 1.00 7.42 245 SER C O 1
ATOM 6536 N N . VAL C 1 222 ? 36.403 -63.692 -30.510 1.00 6.12 246 VAL C N 1
ATOM 6537 C CA . VAL C 1 222 ? 36.585 -62.932 -31.746 1.00 7.49 246 VAL C CA 1
ATOM 6538 C C . VAL C 1 222 ? 37.916 -63.291 -32.399 1.00 7.32 246 VAL C C 1
ATOM 6539 O O . VAL C 1 222 ? 37.970 -63.541 -33.602 1.00 9.24 246 VAL C O 1
ATOM 6543 N N . ARG C 1 223 ? 38.984 -63.305 -31.605 1.00 7.57 247 ARG C N 1
ATOM 6544 C CA . ARG C 1 223 ? 40.304 -63.660 -32.112 1.00 9.72 247 ARG C CA 1
ATOM 6545 C C . ARG C 1 223 ? 40.318 -65.086 -32.676 1.00 10.51 247 ARG C C 1
ATOM 6546 O O . ARG C 1 223 ? 40.870 -65.330 -33.751 1.00 11.57 247 ARG C O 1
ATOM 6554 N N . GLN C 1 224 ? 39.694 -66.024 -31.972 1.00 10.23 248 GLN C N 1
ATOM 6555 C CA . GLN C 1 224 ? 39.607 -67.401 -32.456 1.00 9.96 248 GLN C CA 1
ATOM 6556 C C . GLN C 1 224 ? 38.883 -67.456 -33.795 1.00 9.85 248 GLN C C 1
ATOM 6557 O O . GLN C 1 224 ? 39.334 -68.103 -34.747 1.00 10.28 248 GLN C O 1
ATOM 6563 N N . ASN C 1 225 ? 37.747 -66.776 -33.863 1.00 8.67 249 ASN C N 1
ATOM 6564 C CA . ASN C 1 225 ? 36.897 -66.846 -35.037 1.00 8.90 249 ASN C CA 1
ATOM 6565 C C . ASN C 1 225 ? 37.495 -66.186 -36.274 1.00 10.25 249 ASN C C 1
ATOM 6566 O O . ASN C 1 225 ? 37.128 -66.531 -37.393 1.00 13.82 249 ASN C O 1
ATOM 6571 N N . ALA C 1 226 ? 38.410 -65.241 -36.078 1.00 10.39 250 ALA C N 1
ATOM 6572 C CA . ALA C 1 226 ? 39.064 -64.582 -37.212 1.00 10.84 250 ALA C CA 1
ATOM 6573 C C . ALA C 1 226 ? 39.849 -65.598 -38.036 1.00 14.96 250 ALA C C 1
ATOM 6574 O O . ALA C 1 226 ? 39.957 -65.474 -39.256 1.00 18.08 250 ALA C O 1
ATOM 6576 N N . GLU C 1 227 ? 40.382 -66.604 -37.356 1.00 12.34 251 GLU C N 1
ATOM 6577 C CA . GLU C 1 227 ? 41.072 -67.708 -38.011 1.00 16.20 251 GLU C CA 1
ATOM 6578 C C . GLU C 1 227 ? 40.088 -68.734 -38.559 1.00 15.40 251 GLU C C 1
ATOM 6579 O O . GLU C 1 227 ? 40.180 -69.138 -39.715 1.00 16.92 251 GLU C O 1
ATOM 6585 N N . LEU C 1 228 ? 39.135 -69.148 -37.729 1.00 14.55 252 LEU C N 1
ATOM 6586 C CA . LEU C 1 228 ? 38.179 -70.179 -38.120 1.00 15.43 252 LEU C CA 1
ATOM 6587 C C . LEU C 1 228 ? 37.369 -69.783 -39.353 1.00 15.38 252 LEU C C 1
ATOM 6588 O O . LEU C 1 228 ? 37.053 -70.619 -40.198 1.00 17.81 252 LEU C O 1
ATOM 6593 N N . ALA C 1 229 ? 37.033 -68.504 -39.452 1.00 12.77 253 ALA C N 1
ATOM 6594 C CA . ALA C 1 229 ? 36.158 -68.023 -40.515 1.00 14.89 253 ALA C CA 1
ATOM 6595 C C . ALA C 1 229 ? 36.809 -68.058 -41.892 1.00 15.69 253 ALA C C 1
ATOM 6596 O O . ALA C 1 229 ? 36.166 -67.748 -42.890 1.00 16.70 253 ALA C O 1
ATOM 6598 N N . LYS C 1 230 ? 38.081 -68.439 -41.950 1.00 14.58 254 LYS C N 1
ATOM 6599 C CA . LYS C 1 230 ? 38.757 -68.581 -43.242 1.00 18.94 254 LYS C CA 1
ATOM 6600 C C . LYS C 1 230 ? 38.158 -69.714 -44.078 1.00 17.55 254 LYS C C 1
ATOM 6601 O O . LYS C 1 230 ? 38.435 -69.832 -45.274 1.00 20.61 254 LYS C O 1
ATOM 6607 N N . THR C 1 231 ? 37.344 -70.549 -43.436 1.00 20.85 255 THR C N 1
ATOM 6608 C CA . THR C 1 231 ? 36.620 -71.616 -44.114 1.00 18.16 255 THR C CA 1
ATOM 6609 C C . THR C 1 231 ? 35.124 -71.405 -43.908 1.00 15.64 255 THR C C 1
ATOM 6610 O O . THR C 1 231 ? 34.654 -71.380 -42.773 1.00 19.16 255 THR C O 1
ATOM 6614 N N . ARG C 1 232 ? 34.385 -71.240 -45.003 1.00 13.79 256 ARG C N 1
ATOM 6615 C CA . ARG C 1 232 ? 32.941 -71.039 -44.934 1.00 16.23 256 ARG C CA 1
ATOM 6616 C C . ARG C 1 232 ? 32.216 -72.322 -44.574 1.00 17.21 256 ARG C C 1
ATOM 6617 O O . ARG C 1 232 ? 32.686 -73.419 -44.871 1.00 18.73 256 ARG C O 1
ATOM 6625 N N . LEU C 1 233 ? 31.058 -72.174 -43.942 1.00 12.92 257 LEU C N 1
ATOM 6626 C CA . LEU C 1 233 ? 30.197 -73.306 -43.640 1.00 14.47 257 LEU C CA 1
ATOM 6627 C C . LEU C 1 233 ? 29.505 -73.765 -44.912 1.00 15.26 257 LEU C C 1
ATOM 6628 O O . LEU C 1 233 ? 29.072 -72.942 -45.715 1.00 15.52 257 LEU C O 1
ATOM 6633 N N . GLN C 1 234 ? 29.389 -75.077 -45.085 1.00 13.20 258 GLN C N 1
ATOM 6634 C CA . GLN C 1 234 ? 28.888 -75.642 -46.335 1.00 14.52 258 GLN C CA 1
ATOM 6635 C C . GLN C 1 234 ? 27.512 -76.303 -46.214 1.00 14.43 258 GLN C C 1
ATOM 6636 O O . GLN C 1 234 ? 26.883 -76.619 -47.227 1.00 15.41 258 GLN C O 1
ATOM 6642 N N . MET C 1 235 ? 27.048 -76.516 -44.985 1.00 12.36 259 MET C N 1
ATOM 6643 C CA . MET C 1 235 ? 25.783 -77.219 -44.761 1.00 13.76 259 MET C CA 1
ATOM 6644 C C . MET C 1 235 ? 24.598 -76.251 -44.785 1.00 11.82 259 MET C C 1
ATOM 6645 O O . MET C 1 235 ? 24.779 -75.048 -44.599 1.00 13.02 259 MET C O 1
ATOM 6650 N N . PRO C 1 236 ? 23.382 -76.770 -45.019 1.00 11.61 260 PRO C N 1
ATOM 6651 C CA . PRO C 1 236 ? 22.224 -75.870 -45.023 1.00 11.81 260 PRO C CA 1
ATOM 6652 C C . PRO C 1 236 ? 22.057 -75.150 -43.685 1.00 9.42 260 PRO C C 1
ATOM 6653 O O . PRO C 1 236 ? 22.058 -75.773 -42.619 1.00 9.43 260 PRO C O 1
ATOM 6657 N N . THR C 1 237 ? 21.921 -73.831 -43.761 1.00 8.61 261 THR C N 1
ATOM 6658 C CA A THR C 1 237 ? 21.758 -73.013 -42.564 0.48 6.19 261 THR C CA 1
ATOM 6659 C CA B THR C 1 237 ? 21.800 -72.972 -42.591 0.52 7.33 261 THR C CA 1
ATOM 6660 C C . THR C 1 237 ? 20.548 -72.092 -42.675 1.00 8.11 261 THR C C 1
ATOM 6661 O O . THR C 1 237 ? 20.166 -71.644 -43.761 1.00 9.24 261 THR C O 1
ATOM 6668 N N . MET C 1 238 ? 19.930 -71.834 -41.531 1.00 8.11 262 MET C N 1
ATOM 6669 C CA . MET C 1 238 ? 18.839 -70.872 -41.444 1.00 8.56 262 MET C CA 1
ATOM 6670 C C . MET C 1 238 ? 19.107 -69.911 -40.291 1.00 8.05 262 MET C C 1
ATOM 6671 O O . MET C 1 238 ? 19.546 -70.327 -39.213 1.00 8.21 262 MET C O 1
ATOM 6676 N N . THR C 1 239 ? 18.870 -68.621 -40.520 1.00 7.08 263 THR C N 1
ATOM 6677 C CA . THR C 1 239 ? 18.914 -67.658 -39.422 1.00 6.34 263 THR C CA 1
ATOM 6678 C C . THR C 1 239 ? 17.525 -67.138 -39.097 1.00 7.37 263 THR C C 1
ATOM 6679 O O . THR C 1 239 ? 16.703 -66.944 -39.992 1.00 6.84 263 THR C O 1
ATOM 6683 N N . LEU C 1 240 ? 17.274 -66.921 -37.809 1.00 5.73 264 LEU C N 1
ATOM 6684 C CA . LEU C 1 240 ? 16.073 -66.241 -37.344 1.00 7.52 264 LEU C CA 1
ATOM 6685 C C . LEU C 1 240 ? 16.487 -65.054 -36.500 1.00 5.71 264 LEU C C 1
ATOM 6686 O O . LEU C 1 240 ? 17.472 -65.115 -35.762 1.00 6.73 264 LEU C O 1
ATOM 6691 N N . ALA C 1 241 ? 15.725 -63.974 -36.603 1.00 6.27 265 ALA C N 1
ATOM 6692 C CA . ALA C 1 241 ? 15.980 -62.788 -35.797 1.00 5.58 265 ALA C CA 1
ATOM 6693 C C . ALA C 1 241 ? 14.648 -62.104 -35.547 1.00 4.92 265 ALA C C 1
ATOM 6694 O O . ALA C 1 241 ? 13.750 -62.200 -36.374 1.00 6.84 265 ALA C O 1
ATOM 6696 N N . GLY C 1 242 ? 14.521 -61.435 -34.411 1.00 4.80 266 GLY C N 1
ATOM 6697 C CA . GLY C 1 242 ? 13.352 -60.617 -34.140 1.00 6.59 266 GLY C CA 1
ATOM 6698 C C . GLY C 1 242 ? 13.406 -59.303 -34.901 1.00 5.64 266 GLY C C 1
ATOM 6699 O O . GLY C 1 242 ? 14.458 -58.660 -34.977 1.00 5.03 266 GLY C O 1
ATOM 6700 N N . GLY C 1 243 ? 12.268 -58.890 -35.458 1.00 5.91 267 GLY C N 1
ATOM 6701 C CA . GLY C 1 243 ? 12.153 -57.594 -36.117 1.00 6.22 267 GLY C CA 1
ATOM 6702 C C . GLY C 1 243 ? 11.571 -56.515 -35.232 1.00 6.32 267 GLY C C 1
ATOM 6703 O O . GLY C 1 243 ? 11.508 -55.344 -35.615 1.00 8.99 267 GLY C O 1
ATOM 6704 N N . GLY C 1 244 ? 11.159 -56.900 -34.032 1.00 6.04 268 GLY C N 1
ATOM 6705 C CA . GLY C 1 244 ? 10.608 -55.940 -33.091 1.00 6.35 268 GLY C CA 1
ATOM 6706 C C . GLY C 1 244 ? 11.656 -55.449 -32.113 1.00 7.02 268 GLY C C 1
ATOM 6707 O O . GLY C 1 244 ? 12.841 -55.752 -32.238 1.00 7.37 268 GLY C O 1
ATOM 6708 N N . HIS C 1 245 ? 11.205 -54.715 -31.112 1.00 4.61 269 HIS C N 1
ATOM 6709 C CA . HIS C 1 245 ? 12.081 -54.148 -30.106 1.00 6.16 269 HIS C CA 1
ATOM 6710 C C . HIS C 1 245 ? 12.963 -55.221 -29.486 1.00 7.27 269 HIS C C 1
ATOM 6711 O O . HIS C 1 245 ? 12.453 -56.247 -29.016 1.00 6.64 269 HIS C O 1
ATOM 6718 N N . GLY C 1 246 ? 14.275 -54.983 -29.489 1.00 6.00 270 GLY C N 1
ATOM 6719 C CA . GLY C 1 246 ? 15.220 -55.876 -28.843 1.00 6.49 270 GLY C CA 1
ATOM 6720 C C . GLY C 1 246 ? 15.827 -56.942 -29.735 1.00 5.15 270 GLY C C 1
ATOM 6721 O O . GLY C 1 246 ? 16.732 -57.650 -29.304 1.00 6.66 270 GLY C O 1
ATOM 6722 N N . GLY C 1 247 ? 15.313 -57.085 -30.954 1.00 5.01 271 GLY C N 1
ATOM 6723 C CA . GLY C 1 247 ? 15.789 -58.104 -31.873 1.00 7.07 271 GLY C CA 1
ATOM 6724 C C . GLY C 1 247 ? 16.960 -57.651 -32.733 1.00 6.00 271 GLY C C 1
ATOM 6725 O O . GLY C 1 247 ? 17.259 -56.460 -32.842 1.00 6.97 271 GLY C O 1
ATOM 6726 N N . MET C 1 248 ? 17.619 -58.615 -33.365 1.00 5.71 272 MET C N 1
ATOM 6727 C CA . MET C 1 248 ? 18.770 -58.340 -34.222 1.00 5.78 272 MET C CA 1
ATOM 6728 C C . MET C 1 248 ? 18.389 -57.868 -35.618 1.00 7.53 272 MET C C 1
ATOM 6729 O O . MET C 1 248 ? 19.224 -57.326 -36.336 1.00 7.54 272 MET C O 1
ATOM 6734 N N . GLY C 1 249 ? 17.138 -58.077 -36.009 1.00 6.98 273 GLY C N 1
ATOM 6735 C CA . GLY C 1 249 ? 16.683 -57.658 -37.320 1.00 6.57 273 GLY C CA 1
ATOM 6736 C C . GLY C 1 249 ? 17.519 -58.183 -38.469 1.00 6.05 273 GLY C C 1
ATOM 6737 O O . GLY C 1 249 ? 17.945 -59.339 -38.465 1.00 7.37 273 GLY C O 1
ATOM 6738 N N . THR C 1 250 ? 17.765 -57.328 -39.460 1.00 7.07 274 THR C N 1
ATOM 6739 C CA . THR C 1 250 ? 18.470 -57.741 -40.672 1.00 8.47 274 THR C CA 1
ATOM 6740 C C . THR C 1 250 ? 19.951 -58.078 -40.459 1.00 7.79 274 THR C C 1
ATOM 6741 O O . THR C 1 250 ? 20.579 -58.690 -41.322 1.00 8.91 274 THR C O 1
ATOM 6745 N N . PHE C 1 251 ? 20.513 -57.693 -39.319 1.00 8.43 275 PHE C N 1
ATOM 6746 C CA . PHE C 1 251 ? 21.917 -57.994 -39.043 1.00 7.72 275 PHE C CA 1
ATOM 6747 C C . PHE C 1 251 ? 22.231 -59.481 -39.113 1.00 7.43 275 PHE C C 1
ATOM 6748 O O . PHE C 1 251 ? 23.292 -59.876 -39.605 1.00 7.53 275 PHE C O 1
ATOM 6756 N N . GLN C 1 252 ? 21.314 -60.303 -38.611 1.00 6.43 276 GLN C N 1
ATOM 6757 C CA . GLN C 1 252 ? 21.582 -61.728 -38.441 1.00 6.70 276 GLN C CA 1
ATOM 6758 C C . GLN C 1 252 ? 21.930 -62.403 -39.768 1.00 7.31 276 GLN C C 1
ATOM 6759 O O . GLN C 1 252 ? 22.964 -63.066 -39.892 1.00 7.37 276 GLN C O 1
ATOM 6765 N N . LEU C 1 253 ? 21.064 -62.230 -40.759 1.00 7.09 277 LEU C N 1
ATOM 6766 C CA . LEU C 1 253 ? 21.295 -62.810 -42.070 1.00 7.72 277 LEU C CA 1
ATOM 6767 C C . LEU C 1 253 ? 22.495 -62.176 -42.747 1.00 8.14 277 LEU C C 1
ATOM 6768 O O . LEU C 1 253 ? 23.314 -62.875 -43.348 1.00 9.23 277 LEU C O 1
ATOM 6773 N N . GLU C 1 254 ? 22.610 -60.857 -42.659 1.00 6.97 278 GLU C N 1
ATOM 6774 C CA . GLU C 1 254 ? 23.707 -60.173 -43.344 1.00 7.68 278 GLU C CA 1
ATOM 6775 C C . GLU C 1 254 ? 25.074 -60.651 -42.862 1.00 8.95 278 GLU C C 1
ATOM 6776 O O . GLU C 1 254 ? 25.977 -60.879 -43.673 1.00 11.93 278 GLU C O 1
ATOM 6782 N N . GLN C 1 255 ? 25.228 -60.821 -41.553 1.00 6.99 279 GLN C N 1
ATOM 6783 C CA . GLN C 1 255 ? 26.462 -61.397 -41.037 1.00 7.97 279 GLN C CA 1
ATOM 6784 C C . GLN C 1 255 ? 26.635 -62.852 -41.476 1.00 9.09 279 GLN C C 1
ATOM 6785 O O . GLN C 1 255 ? 27.735 -63.255 -41.869 1.00 8.19 279 GLN C O 1
ATOM 6791 N N . MET C 1 256 ? 25.560 -63.640 -41.417 1.00 6.68 280 MET C N 1
ATOM 6792 C CA . MET C 1 256 ? 25.658 -65.070 -41.712 1.00 7.17 280 MET C CA 1
ATOM 6793 C C . MET C 1 256 ? 26.094 -65.338 -43.152 1.00 9.56 280 MET C C 1
ATOM 6794 O O . MET C 1 256 ? 26.739 -66.350 -43.429 1.00 9.82 280 MET C O 1
ATOM 6799 N N . LYS C 1 257 ? 25.735 -64.438 -44.061 1.00 10.03 281 LYS C N 1
ATOM 6800 C CA . LYS C 1 257 ? 26.121 -64.577 -45.461 1.00 10.15 281 LYS C CA 1
ATOM 6801 C C . LYS C 1 257 ? 27.640 -64.613 -45.627 1.00 13.20 281 LYS C C 1
ATOM 6802 O O . LYS C 1 257 ? 28.145 -65.209 -46.576 1.00 14.49 281 LYS C O 1
ATOM 6808 N N . ALA C 1 258 ? 28.370 -63.992 -44.705 1.00 12.22 282 ALA C N 1
ATOM 6809 C CA . ALA C 1 258 ? 29.825 -64.010 -44.749 1.00 13.64 282 ALA C CA 1
ATOM 6810 C C . ALA C 1 258 ? 30.376 -65.342 -44.261 1.00 13.28 282 ALA C C 1
ATOM 6811 O O . ALA C 1 258 ? 31.535 -65.664 -44.510 1.00 15.29 282 ALA C O 1
ATOM 6813 N N . TYR C 1 259 ? 29.547 -66.122 -43.575 1.00 10.38 283 TYR C N 1
ATOM 6814 C CA . TYR C 1 259 ? 29.988 -67.371 -42.957 1.00 9.63 283 TYR C CA 1
ATOM 6815 C C . TYR C 1 259 ? 29.506 -68.636 -43.650 1.00 13.33 283 TYR C C 1
ATOM 6816 O O . TYR C 1 259 ? 30.091 -69.703 -43.471 1.00 15.82 283 TYR C O 1
ATOM 6825 N N . ALA C 1 260 ? 28.441 -68.531 -44.429 1.00 11.68 284 ALA C N 1
ATOM 6826 C CA . ALA C 1 260 ? 27.781 -69.725 -44.936 1.00 12.39 284 ALA C CA 1
ATOM 6827 C C . ALA C 1 260 ? 27.461 -69.613 -46.417 1.00 13.99 284 ALA C C 1
ATOM 6828 O O . ALA C 1 260 ? 26.974 -68.583 -46.875 1.00 16.97 284 ALA C O 1
ATOM 6830 N N . GLU C 1 261 ? 27.705 -70.692 -47.154 1.00 12.35 285 GLU C N 1
ATOM 6831 C CA . GLU C 1 261 ? 27.370 -70.730 -48.573 1.00 13.70 285 GLU C CA 1
ATOM 6832 C C . GLU C 1 261 ? 25.865 -70.883 -48.808 1.00 14.57 285 GLU C C 1
ATOM 6833 O O . GLU C 1 261 ? 25.320 -70.352 -49.775 1.00 14.95 285 GLU C O 1
ATOM 6839 N N . ASP C 1 262 ? 25.208 -71.630 -47.928 1.00 13.43 286 ASP C N 1
ATOM 6840 C CA . ASP C 1 262 ? 23.800 -71.967 -48.080 1.00 14.65 286 ASP C CA 1
ATOM 6841 C C . ASP C 1 262 ? 23.034 -71.453 -46.867 1.00 11.68 286 ASP C C 1
ATOM 6842 O O . ASP C 1 262 ? 22.994 -72.107 -45.825 1.00 13.11 286 ASP C O 1
ATOM 6847 N N . VAL C 1 263 ? 22.435 -70.273 -46.998 1.00 11.84 287 VAL C N 1
ATOM 6848 C CA . VAL C 1 263 ? 21.724 -69.665 -45.880 1.00 11.03 287 VAL C CA 1
ATOM 6849 C C . VAL C 1 263 ? 20.427 -68.987 -46.312 1.00 11.59 287 VAL C C 1
ATOM 6850 O O . VAL C 1 263 ? 20.371 -68.278 -47.326 1.00 13.89 287 VAL C O 1
ATOM 6854 N N . GLU C 1 264 ? 19.378 -69.236 -45.543 1.00 9.86 288 GLU C N 1
ATOM 6855 C CA . GLU C 1 264 ? 18.132 -68.507 -45.694 1.00 12.26 288 GLU C CA 1
ATOM 6856 C C . GLU C 1 264 ? 17.826 -67.837 -44.366 1.00 10.84 288 GLU C C 1
ATOM 6857 O O . GLU C 1 264 ? 18.059 -68.411 -43.303 1.00 12.32 288 GLU C O 1
ATOM 6863 N N . GLY C 1 265 ? 17.325 -66.612 -44.427 1.00 10.28 289 GLY C N 1
ATOM 6864 C CA . GLY C 1 265 ? 17.078 -65.847 -43.222 1.00 8.62 289 GLY C CA 1
ATOM 6865 C C . GLY C 1 265 ? 15.640 -65.395 -43.087 1.00 10.16 289 GLY C C 1
ATOM 6866 O O . GLY C 1 265 ? 14.942 -65.184 -44.082 1.00 12.46 289 GLY C O 1
ATOM 6867 N N . HIS C 1 266 ? 15.203 -65.244 -41.843 1.00 8.52 290 HIS C N 1
ATOM 6868 C CA . HIS C 1 266 ? 13.872 -64.718 -41.545 1.00 6.84 290 HIS C CA 1
ATOM 6869 C C . HIS C 1 266 ? 13.957 -63.714 -40.414 1.00 7.55 290 HIS C C 1
ATOM 6870 O O . HIS C 1 266 ? 14.653 -63.934 -39.419 1.00 7.40 290 HIS C O 1
ATOM 6877 N N . VAL C 1 267 ? 13.228 -62.619 -40.565 1.00 7.73 291 VAL C N 1
ATOM 6878 C CA . VAL C 1 267 ? 13.039 -61.646 -39.503 1.00 7.39 291 VAL C CA 1
ATOM 6879 C C . VAL C 1 267 ? 11.569 -61.723 -39.110 1.00 7.81 291 VAL C C 1
ATOM 6880 O O . VAL C 1 267 ? 10.687 -61.590 -39.968 1.00 8.48 291 VAL C O 1
ATOM 6884 N N . LEU C 1 268 ? 11.302 -61.973 -37.831 1.00 5.84 292 LEU C N 1
ATOM 6885 C CA . LEU C 1 268 ? 9.938 -62.182 -37.361 1.00 7.14 292 LEU C CA 1
ATOM 6886 C C . LEU C 1 268 ? 9.388 -60.884 -36.805 1.00 7.80 292 LEU C C 1
ATOM 6887 O O . LEU C 1 268 ? 9.856 -60.396 -35.789 1.00 7.14 292 LEU C O 1
ATOM 6892 N N . PRO C 1 269 ? 8.363 -60.330 -37.469 1.00 9.31 293 PRO C N 1
ATOM 6893 C CA . PRO C 1 269 ? 7.812 -59.039 -37.048 1.00 10.09 293 PRO C CA 1
ATOM 6894 C C . PRO C 1 269 ? 7.146 -59.134 -35.683 1.00 8.67 293 PRO C C 1
ATOM 6895 O O . PRO C 1 269 ? 6.543 -60.151 -35.370 1.00 11.20 293 PRO C O 1
ATOM 6899 N N . GLY C 1 270 ? 7.254 -58.081 -34.879 1.00 9.20 294 GLY C N 1
ATOM 6900 C CA . GLY C 1 270 ? 6.575 -58.046 -33.596 1.00 10.49 294 GLY C CA 1
ATOM 6901 C C . GLY C 1 270 ? 7.186 -58.971 -32.553 1.00 7.45 294 GLY C C 1
ATOM 6902 O O . GLY C 1 270 ? 6.551 -59.322 -31.558 1.00 9.17 294 GLY C O 1
ATOM 6903 N N . CYS C 1 271 ? 8.427 -59.370 -32.785 1.00 5.48 295 CYS C N 1
ATOM 6904 C CA . CYS C 1 271 ? 9.135 -60.292 -31.898 1.00 6.59 295 CYS C CA 1
ATOM 6905 C C . CYS C 1 271 ? 10.513 -59.729 -31.615 1.00 5.18 295 CYS C C 1
ATOM 6906 O O . CYS C 1 271 ? 11.192 -59.270 -32.537 1.00 5.71 295 CYS C O 1
ATOM 6909 N N . GLY C 1 272 ? 10.934 -59.761 -30.355 1.00 5.70 296 GLY C N 1
ATOM 6910 C CA . GLY C 1 272 ? 12.258 -59.258 -30.013 1.00 5.04 296 GLY C CA 1
ATOM 6911 C C . GLY C 1 272 ? 13.305 -60.353 -29.988 1.00 5.26 296 GLY C C 1
ATOM 6912 O O . GLY C 1 272 ? 13.340 -61.202 -30.874 1.00 6.69 296 GLY C O 1
ATOM 6913 N N . HIS C 1 273 ? 14.141 -60.338 -28.960 1.00 3.80 297 HIS C N 1
ATOM 6914 C CA . HIS C 1 273 ? 15.243 -61.296 -28.850 1.00 3.41 297 HIS C CA 1
ATOM 6915 C C . HIS C 1 273 ? 14.791 -62.719 -28.498 1.00 4.65 297 HIS C C 1
ATOM 6916 O O . HIS C 1 273 ? 15.417 -63.705 -28.912 1.00 4.71 297 HIS C O 1
ATOM 6923 N N . TRP C 1 274 ? 13.724 -62.824 -27.719 1.00 4.29 298 TRP C N 1
ATOM 6924 C CA . TRP C 1 274 ? 13.368 -64.096 -27.080 1.00 4.08 298 TRP C CA 1
ATOM 6925 C C . TRP C 1 274 ? 12.396 -64.905 -27.915 1.00 4.31 298 TRP C C 1
ATOM 6926 O O . TRP C 1 274 ? 11.287 -65.201 -27.476 1.00 6.35 298 TRP C O 1
ATOM 6937 N N . LEU C 1 275 ? 12.823 -65.272 -29.119 1.00 5.60 299 LEU C N 1
ATOM 6938 C CA . LEU C 1 275 ? 11.914 -65.853 -30.107 1.00 5.97 299 LEU C CA 1
ATOM 6939 C C . LEU C 1 275 ? 11.080 -67.047 -29.616 1.00 5.43 299 LEU C C 1
ATOM 6940 O O . LEU C 1 275 ? 9.887 -67.099 -29.877 1.00 6.27 299 LEU C O 1
ATOM 6945 N N . PRO C 1 276 ? 11.694 -68.027 -28.926 1.00 5.01 300 PRO C N 1
ATOM 6946 C CA . PRO C 1 276 ? 10.895 -69.212 -28.555 1.00 6.29 300 PRO C CA 1
ATOM 6947 C C . PRO C 1 276 ? 9.696 -68.908 -27.663 1.00 4.95 300 PRO C C 1
ATOM 6948 O O . PRO C 1 276 ? 8.699 -69.619 -27.709 1.00 6.96 300 PRO C O 1
ATOM 6952 N N . GLU C 1 277 ? 9.796 -67.855 -26.870 1.00 5.45 301 GLU C N 1
ATOM 6953 C CA . GLU C 1 277 ? 8.733 -67.476 -25.943 1.00 4.91 301 GLU C CA 1
ATOM 6954 C C . GLU C 1 277 ? 7.843 -66.359 -26.504 1.00 4.65 301 GLU C C 1
ATOM 6955 O O . GLU C 1 277 ? 6.631 -66.386 -26.349 1.00 7.61 301 GLU C O 1
ATOM 6961 N N . GLU C 1 278 ? 8.441 -65.371 -27.163 1.00 5.82 302 GLU C N 1
ATOM 6962 C CA . GLU C 1 278 ? 7.669 -64.249 -27.700 1.00 5.78 302 GLU C CA 1
ATOM 6963 C C . GLU C 1 278 ? 6.823 -64.625 -28.909 1.00 7.81 302 GLU C C 1
ATOM 6964 O O . GLU C 1 278 ? 5.730 -64.077 -29.115 1.00 8.51 302 GLU C O 1
ATOM 6970 N N . CYS C 1 279 ? 7.340 -65.541 -29.717 1.00 6.32 303 CYS C N 1
ATOM 6971 C CA . CYS C 1 279 ? 6.725 -65.882 -30.985 1.00 8.33 303 CYS C CA 1
ATOM 6972 C C . CYS C 1 279 ? 6.864 -67.370 -31.263 1.00 9.20 303 CYS C C 1
ATOM 6973 O O . CYS C 1 279 ? 7.373 -67.784 -32.292 1.00 7.20 303 CYS C O 1
ATOM 6976 N N . ALA C 1 280 ? 6.358 -68.156 -30.321 1.00 7.11 304 ALA C N 1
ATOM 6977 C CA . ALA C 1 280 ? 6.475 -69.606 -30.347 1.00 6.48 304 ALA C CA 1
ATOM 6978 C C . ALA C 1 280 ? 5.929 -70.242 -31.615 1.00 7.39 304 ALA C C 1
ATOM 6979 O O . ALA C 1 280 ? 6.580 -71.100 -32.203 1.00 8.23 304 ALA C O 1
ATOM 6981 N N . ALA C 1 281 ? 4.726 -69.847 -32.016 1.00 7.78 305 ALA C N 1
ATOM 6982 C CA . ALA C 1 281 ? 4.087 -70.487 -33.162 1.00 6.98 305 ALA C CA 1
ATOM 6983 C C . ALA C 1 281 ? 4.901 -70.318 -34.453 1.00 7.62 305 ALA C C 1
ATOM 6984 O O . ALA C 1 281 ? 5.300 -71.296 -35.068 1.00 7.99 305 ALA C O 1
ATOM 6986 N N . PRO C 1 282 ? 5.182 -69.076 -34.864 1.00 7.59 306 PRO C N 1
ATOM 6987 C CA . PRO C 1 282 ? 5.943 -68.985 -36.117 1.00 8.87 306 PRO C CA 1
ATOM 6988 C C . PRO C 1 282 ? 7.386 -69.498 -36.004 1.00 7.00 306 PRO C C 1
ATOM 6989 O O . PRO C 1 282 ? 7.887 -70.094 -36.950 1.00 7.47 306 PRO C O 1
ATOM 6993 N N . MET C 1 283 ? 8.050 -69.279 -34.875 1.00 5.62 307 MET C N 1
ATOM 6994 C CA . MET C 1 283 ? 9.422 -69.767 -34.732 1.00 5.09 307 MET C CA 1
ATOM 6995 C C . MET C 1 283 ? 9.497 -71.293 -34.764 1.00 4.88 307 MET C C 1
ATOM 6996 O O . MET C 1 283 ? 10.340 -71.874 -35.453 1.00 5.94 307 MET C O 1
ATOM 7001 N N . ASN C 1 284 ? 8.612 -71.944 -34.010 1.00 5.67 308 ASN C N 1
ATOM 7002 C CA . ASN C 1 284 ? 8.618 -73.399 -33.974 1.00 6.88 308 ASN C CA 1
ATOM 7003 C C . ASN C 1 284 ? 8.372 -73.962 -35.366 1.00 7.10 308 ASN C C 1
ATOM 7004 O O . ASN C 1 284 ? 9.020 -74.917 -35.783 1.00 7.30 308 ASN C O 1
ATOM 7009 N N . ARG C 1 285 ? 7.419 -73.366 -36.076 1.00 6.37 309 ARG C N 1
ATOM 7010 C CA . ARG C 1 285 ? 7.099 -73.812 -37.425 1.00 6.54 309 ARG C CA 1
ATOM 7011 C C . ARG C 1 285 ? 8.308 -73.705 -38.353 1.00 6.80 309 ARG C C 1
ATOM 7012 O O . ARG C 1 285 ? 8.647 -74.649 -39.072 1.00 8.06 309 ARG C O 1
ATOM 7020 N N . LEU C 1 286 ? 8.972 -72.557 -38.325 1.00 6.74 310 LEU C N 1
ATOM 7021 C CA . LEU C 1 286 ? 10.136 -72.358 -39.174 1.00 5.90 310 LEU C CA 1
ATOM 7022 C C . LEU C 1 286 ? 11.226 -73.383 -38.882 1.00 9.40 310 LEU C C 1
ATOM 7023 O O . LEU C 1 286 ? 11.856 -73.914 -39.796 1.00 7.88 310 LEU C O 1
ATOM 7028 N N . VAL C 1 287 ? 11.452 -73.665 -37.605 1.00 6.29 311 VAL C N 1
ATOM 7029 C CA . VAL C 1 287 ? 12.493 -74.618 -37.232 1.00 7.87 311 VAL C CA 1
ATOM 7030 C C . VAL C 1 287 ? 12.115 -76.042 -37.628 1.00 7.82 311 VAL C C 1
ATOM 7031 O O . VAL C 1 287 ? 12.902 -76.748 -38.253 1.00 7.57 311 VAL C O 1
ATOM 7035 N N . ILE C 1 288 ? 10.905 -76.465 -37.291 1.00 7.51 312 ILE C N 1
ATOM 7036 C CA . ILE C 1 288 ? 10.467 -77.816 -37.629 1.00 8.35 312 ILE C CA 1
ATOM 7037 C C . ILE C 1 288 ? 10.525 -78.055 -39.138 1.00 10.27 312 ILE C C 1
ATOM 7038 O O . ILE C 1 288 ? 11.045 -79.069 -39.592 1.00 10.53 312 ILE C O 1
ATOM 7043 N N . ASP C 1 289 ? 10.004 -77.110 -39.914 1.00 8.26 313 ASP C N 1
ATOM 7044 C CA . ASP C 1 289 ? 9.998 -77.260 -41.365 1.00 9.36 313 ASP C CA 1
ATOM 7045 C C . ASP C 1 289 ? 11.412 -77.332 -41.920 1.00 9.25 313 ASP C C 1
ATOM 7046 O O . ASP C 1 289 ? 11.702 -78.148 -42.786 1.00 8.88 313 ASP C O 1
ATOM 7051 N N . PHE C 1 290 ? 12.295 -76.475 -41.418 1.00 8.89 314 PHE C N 1
ATOM 7052 C CA . PHE C 1 290 ? 13.656 -76.433 -41.934 1.00 7.44 314 PHE C CA 1
ATOM 7053 C C . PHE C 1 290 ? 14.399 -77.732 -41.659 1.00 8.97 314 PHE C C 1
ATOM 7054 O O . PHE C 1 290 ? 15.077 -78.263 -42.538 1.00 9.72 314 PHE C O 1
ATOM 7062 N N . LEU C 1 291 ? 14.274 -78.247 -40.444 1.00 8.75 315 LEU C N 1
ATOM 7063 C CA . LEU C 1 291 ? 14.958 -79.485 -40.093 1.00 10.68 315 LEU C CA 1
ATOM 7064 C C . LEU C 1 291 ? 14.327 -80.698 -40.761 1.00 12.26 315 LEU C C 1
ATOM 7065 O O . LEU C 1 291 ? 15.003 -81.704 -40.988 1.00 13.89 315 LEU C O 1
ATOM 7070 N N . SER C 1 292 ? 13.040 -80.612 -41.082 1.00 11.67 316 SER C N 1
ATOM 7071 C CA . SER C 1 292 ? 12.342 -81.738 -41.695 1.00 12.62 316 SER C CA 1
ATOM 7072 C C . SER C 1 292 ? 12.618 -81.877 -43.187 1.00 15.11 316 SER C C 1
ATOM 7073 O O . SER C 1 292 ? 12.095 -82.788 -43.827 1.00 19.42 316 SER C O 1
ATOM 7076 N N . ARG C 1 293 ? 13.439 -80.983 -43.735 1.00 17.03 317 ARG C N 1
ATOM 7077 C CA . ARG C 1 293 ? 13.919 -81.133 -45.103 1.00 20.13 317 ARG C CA 1
ATOM 7078 C C . ARG C 1 293 ? 14.945 -82.262 -45.140 1.00 23.14 317 ARG C C 1
ATOM 7079 O O . ARG C 1 293 ? 15.271 -82.779 -46.206 1.00 27.06 317 ARG C O 1
ATOM 7087 N N . GLY C 1 294 ? 15.462 -82.627 -43.969 0.72 21.97 318 GLY C N 1
ATOM 7088 C CA . GLY C 1 294 ? 16.401 -83.730 -43.849 0.72 28.55 318 GLY C CA 1
ATOM 7089 C C . GLY C 1 294 ? 15.697 -85.056 -43.616 0.72 33.11 318 GLY C C 1
ATOM 7090 O O . GLY C 1 294 ? 14.473 -85.100 -43.481 0.72 33.88 318 GLY C O 1
ATOM 7091 N N . ARG C 1 295 ? 16.470 -86.137 -43.560 0.54 34.84 319 ARG C N 1
ATOM 7092 C CA . ARG C 1 295 ? 15.913 -87.485 -43.443 0.54 36.04 319 ARG C CA 1
ATOM 7093 C C . ARG C 1 295 ? 15.589 -87.879 -42.003 0.54 38.73 319 ARG C C 1
ATOM 7094 O O . ARG C 1 295 ? 16.201 -88.794 -41.450 0.54 40.17 319 ARG C O 1
ATOM 7102 N N . HIS C 1 296 ? 14.618 -87.196 -41.407 0.75 38.51 320 HIS C N 1
ATOM 7103 C CA . HIS C 1 296 ? 14.195 -87.488 -40.040 0.75 36.98 320 HIS C CA 1
ATOM 7104 C C . HIS C 1 296 ? 13.567 -88.875 -39.926 0.75 38.22 320 HIS C C 1
ATOM 7105 O O . HIS C 1 296 ? 13.026 -89.238 -38.880 0.75 36.56 320 HIS C O 1
ATOM 7112 N N . ALA D 1 1 ? 26.825 -28.559 7.925 1.00 42.39 25 ALA D N 1
ATOM 7113 C CA . ALA D 1 1 ? 28.106 -29.188 7.624 1.00 39.57 25 ALA D CA 1
ATOM 7114 C C . ALA D 1 1 ? 28.443 -29.058 6.144 1.00 33.07 25 ALA D C 1
ATOM 7115 O O . ALA D 1 1 ? 27.624 -28.602 5.347 1.00 35.78 25 ALA D O 1
ATOM 7117 N N . GLU D 1 2 ? 29.658 -29.454 5.785 1.00 24.99 26 GLU D N 1
ATOM 7118 C CA . GLU D 1 2 ? 30.108 -29.380 4.401 1.00 16.64 26 GLU D CA 1
ATOM 7119 C C . GLU D 1 2 ? 30.544 -30.751 3.924 1.00 15.01 26 GLU D C 1
ATOM 7120 O O . GLU D 1 2 ? 31.248 -31.468 4.635 1.00 17.38 26 GLU D O 1
ATOM 7126 N N . GLU D 1 3 ? 30.141 -31.107 2.710 1.00 11.81 27 GLU D N 1
ATOM 7127 C CA . GLU D 1 3 ? 30.550 -32.370 2.121 1.00 13.68 27 GLU D CA 1
ATOM 7128 C C . GLU D 1 3 ? 32.029 -32.383 1.776 1.00 13.25 27 GLU D C 1
ATOM 7129 O O . GLU D 1 3 ? 32.665 -33.430 1.818 1.00 15.49 27 GLU D O 1
ATOM 7135 N N . PHE D 1 4 ? 32.571 -31.217 1.437 1.00 12.29 28 PHE D N 1
ATOM 7136 C CA . PHE D 1 4 ? 33.969 -31.115 1.044 1.00 10.17 28 PHE D CA 1
ATOM 7137 C C . PHE D 1 4 ? 34.586 -29.894 1.695 1.00 13.53 28 PHE D C 1
ATOM 7138 O O . PHE D 1 4 ? 33.888 -28.909 1.930 1.00 14.25 28 PHE D O 1
ATOM 7146 N N . PRO D 1 5 ? 35.895 -29.953 1.987 1.00 15.45 29 PRO D N 1
ATOM 7147 C CA . PRO D 1 5 ? 36.552 -28.824 2.656 1.00 14.83 29 PRO D CA 1
ATOM 7148 C C . PRO D 1 5 ? 36.676 -27.590 1.758 1.00 12.90 29 PRO D C 1
ATOM 7149 O O . PRO D 1 5 ? 37.115 -27.680 0.614 1.00 16.21 29 PRO D O 1
ATOM 7153 N N . VAL D 1 6 ? 36.265 -26.441 2.278 1.00 14.32 30 VAL D N 1
ATOM 7154 C CA . VAL D 1 6 ? 36.298 -25.191 1.528 1.00 16.40 30 VAL D CA 1
ATOM 7155 C C . VAL D 1 6 ? 37.692 -24.546 1.606 1.00 16.68 30 VAL D C 1
ATOM 7156 O O . VAL D 1 6 ? 38.269 -24.455 2.686 1.00 21.92 30 VAL D O 1
ATOM 7160 N N . PRO D 1 7 ? 38.247 -24.112 0.457 1.00 16.93 31 PRO D N 1
ATOM 7161 C CA . PRO D 1 7 ? 39.567 -23.462 0.497 1.00 17.24 31 PRO D CA 1
ATOM 7162 C C . PRO D 1 7 ? 39.551 -22.172 1.314 1.00 18.28 31 PRO D C 1
ATOM 7163 O O . PRO D 1 7 ? 38.520 -21.495 1.381 1.00 17.05 31 PRO D O 1
ATOM 7167 N N . ASN D 1 8 ? 40.684 -21.840 1.929 1.00 19.05 32 ASN D N 1
ATOM 7168 C CA . ASN D 1 8 ? 40.822 -20.582 2.657 1.00 19.27 32 ASN D CA 1
ATOM 7169 C C . ASN D 1 8 ? 40.513 -19.403 1.744 1.00 18.17 32 ASN D C 1
ATOM 7170 O O . ASN D 1 8 ? 40.937 -19.379 0.590 1.00 19.86 32 ASN D O 1
ATOM 7175 N N . GLY D 1 9 ? 39.753 -18.439 2.256 1.00 19.65 33 GLY D N 1
ATOM 7176 C CA . GLY D 1 9 ? 39.389 -17.267 1.479 1.00 21.97 33 GLY D CA 1
ATOM 7177 C C . GLY D 1 9 ? 38.154 -17.470 0.619 1.00 20.64 33 GLY D C 1
ATOM 7178 O O . GLY D 1 9 ? 37.729 -16.560 -0.089 1.00 22.85 33 GLY D O 1
ATOM 7179 N N . PHE D 1 10 ? 37.580 -18.668 0.674 1.00 18.26 34 PHE D N 1
ATOM 7180 C CA . PHE D 1 10 ? 36.350 -18.960 -0.053 1.00 16.30 34 PHE D CA 1
ATOM 7181 C C . PHE D 1 10 ? 35.201 -19.162 0.921 1.00 15.90 34 PHE D C 1
ATOM 7182 O O . PHE D 1 10 ? 35.416 -19.488 2.088 1.00 16.29 34 PHE D O 1
ATOM 7190 N N . GLU D 1 11 ? 33.980 -18.946 0.448 1.00 14.79 35 GLU D N 1
ATOM 7191 C CA . GLU D 1 11 ? 32.806 -19.189 1.275 1.00 18.37 35 GLU D CA 1
ATOM 7192 C C . GLU D 1 11 ? 31.848 -20.169 0.610 1.00 14.88 35 GLU D C 1
ATOM 7193 O O . GLU D 1 11 ? 31.622 -20.122 -0.604 1.00 16.21 35 GLU D O 1
ATOM 7199 N N . SER D 1 12 ? 31.309 -21.072 1.417 1.00 12.57 36 SER D N 1
ATOM 7200 C CA . SER D 1 12 ? 30.228 -21.945 0.995 1.00 13.58 36 SER D CA 1
ATOM 7201 C C . SER D 1 12 ? 28.897 -21.237 1.252 1.00 12.55 36 SER D C 1
ATOM 7202 O O . SER D 1 12 ? 28.613 -20.808 2.377 1.00 15.46 36 SER D O 1
ATOM 7205 N N . ALA D 1 13 ? 28.087 -21.093 0.211 1.00 14.19 37 ALA D N 1
ATOM 7206 C CA . ALA D 1 13 ? 26.812 -20.403 0.363 1.00 11.94 37 ALA D CA 1
ATOM 7207 C C . ALA D 1 13 ? 25.736 -20.964 -0.553 1.00 12.01 37 ALA D C 1
ATOM 7208 O O . ALA D 1 13 ? 25.954 -21.944 -1.273 1.00 11.21 37 ALA D O 1
ATOM 7210 N N . TYR D 1 14 ? 24.565 -20.340 -0.507 1.00 11.11 38 TYR D N 1
ATOM 7211 C CA . TYR D 1 14 ? 23.412 -20.808 -1.264 1.00 10.90 38 TYR D CA 1
ATOM 7212 C C . TYR D 1 14 ? 22.642 -19.637 -1.844 1.00 12.64 38 TYR D C 1
ATOM 7213 O O . TYR D 1 14 ? 22.570 -18.571 -1.234 1.00 14.11 38 TYR D O 1
ATOM 7222 N N . ARG D 1 15 ? 22.041 -19.846 -3.009 1.00 13.35 39 ARG D N 1
ATOM 7223 C CA . ARG D 1 15 ? 21.116 -18.872 -3.580 1.00 12.84 39 ARG D CA 1
ATOM 7224 C C . ARG D 1 15 ? 19.897 -19.588 -4.141 1.00 12.71 39 ARG D C 1
ATOM 7225 O O . ARG D 1 15 ? 20.012 -20.660 -4.725 1.00 9.82 39 ARG D O 1
ATOM 7233 N N . GLU D 1 16 ? 18.726 -18.992 -3.962 1.00 15.52 40 GLU D N 1
ATOM 7234 C CA . GLU D 1 16 ? 17.520 -19.515 -4.569 1.00 15.12 40 GLU D CA 1
ATOM 7235 C C . GLU D 1 16 ? 17.462 -19.035 -6.010 1.00 13.41 40 GLU D C 1
ATOM 7236 O O . GLU D 1 16 ? 17.582 -17.838 -6.279 1.00 17.77 40 GLU D O 1
ATOM 7242 N N . VAL D 1 17 ? 17.291 -19.973 -6.935 1.00 11.97 41 VAL D N 1
ATOM 7243 C CA . VAL D 1 17 ? 17.129 -19.638 -8.342 1.00 13.30 41 VAL D CA 1
ATOM 7244 C C . VAL D 1 17 ? 15.899 -20.372 -8.867 1.00 10.98 41 VAL D C 1
ATOM 7245 O O . VAL D 1 17 ? 15.858 -21.599 -8.884 1.00 11.33 41 VAL D O 1
ATOM 7249 N N . ASP D 1 18 ? 14.882 -19.611 -9.267 1.00 12.88 42 ASP D N 1
ATOM 7250 C CA . ASP D 1 18 ? 13.615 -20.183 -9.716 1.00 15.15 42 ASP D CA 1
ATOM 7251 C C . ASP D 1 18 ? 13.106 -21.275 -8.774 1.00 13.79 42 ASP D C 1
ATOM 7252 O O . ASP D 1 18 ? 12.712 -22.359 -9.208 1.00 15.30 42 ASP D O 1
ATOM 7257 N N . GLY D 1 19 ? 13.133 -20.985 -7.478 1.00 15.47 43 GLY D N 1
ATOM 7258 C CA . GLY D 1 19 ? 12.586 -21.884 -6.479 1.00 17.90 43 GLY D CA 1
ATOM 7259 C C . GLY D 1 19 ? 13.456 -23.074 -6.126 1.00 15.03 43 GLY D C 1
ATOM 7260 O O . GLY D 1 19 ? 13.019 -23.968 -5.401 1.00 15.32 43 GLY D O 1
ATOM 7261 N N . VAL D 1 20 ? 14.688 -23.088 -6.635 1.00 12.14 44 VAL D N 1
ATOM 7262 C CA . VAL D 1 20 ? 15.631 -24.169 -6.357 1.00 12.78 44 VAL D CA 1
ATOM 7263 C C . VAL D 1 20 ? 16.835 -23.619 -5.598 1.00 10.18 44 VAL D C 1
ATOM 7264 O O . VAL D 1 20 ? 17.470 -22.659 -6.039 1.00 11.61 44 VAL D O 1
ATOM 7268 N N . LYS D 1 21 ? 17.147 -24.222 -4.454 1.00 10.82 45 LYS D N 1
ATOM 7269 C CA . LYS D 1 21 ? 18.257 -23.762 -3.629 1.00 11.60 45 LYS D CA 1
ATOM 7270 C C . LYS D 1 21 ? 19.576 -24.355 -4.123 1.00 9.77 45 LYS D C 1
ATOM 7271 O O . LYS D 1 21 ? 19.826 -25.555 -3.956 1.00 10.93 45 LYS D O 1
ATOM 7277 N N . LEU D 1 22 ? 20.400 -23.522 -4.753 1.00 8.43 46 LEU D N 1
ATOM 7278 C CA . LEU D 1 22 ? 21.680 -23.982 -5.298 1.00 9.79 46 LEU D CA 1
ATOM 7279 C C . LEU D 1 22 ? 22.820 -23.703 -4.336 1.00 11.51 46 LEU D C 1
ATOM 7280 O O . LEU D 1 22 ? 22.919 -22.605 -3.787 1.00 10.55 46 LEU D O 1
ATOM 7285 N N . HIS D 1 23 ? 23.681 -24.698 -4.142 1.00 8.74 47 HIS D N 1
ATOM 7286 C CA . HIS D 1 23 ? 24.914 -24.527 -3.381 1.00 9.71 47 HIS D CA 1
ATOM 7287 C C . HIS D 1 23 ? 26.071 -24.128 -4.288 1.00 9.19 47 HIS D C 1
ATOM 7288 O O . HIS D 1 23 ? 26.160 -24.562 -5.438 1.00 9.22 47 HIS D O 1
ATOM 7295 N N . TYR D 1 24 ? 26.960 -23.295 -3.766 1.00 9.53 48 TYR D N 1
ATOM 7296 C CA . TYR D 1 24 ? 28.163 -22.935 -4.496 1.00 10.01 48 TYR D CA 1
ATOM 7297 C C . TYR D 1 24 ? 29.255 -22.525 -3.523 1.00 11.93 48 TYR D C 1
ATOM 7298 O O . TYR D 1 24 ? 28.989 -22.230 -2.358 1.00 11.93 48 TYR D O 1
ATOM 7307 N N . VAL D 1 25 ? 30.486 -22.521 -4.010 1.00 8.87 49 VAL D N 1
ATOM 7308 C CA . VAL D 1 25 ? 31.618 -22.026 -3.256 1.00 9.45 49 VAL D CA 1
ATOM 7309 C C . VAL D 1 25 ? 32.191 -20.864 -4.052 1.00 8.93 49 VAL D C 1
ATOM 7310 O O . VAL D 1 25 ? 32.370 -20.965 -5.271 1.00 9.93 49 VAL D O 1
ATOM 7314 N N . LYS D 1 26 ? 32.464 -19.756 -3.369 1.00 11.43 50 LYS D N 1
ATOM 7315 C CA . LYS D 1 26 ? 32.835 -18.512 -4.039 1.00 9.90 50 LYS D CA 1
ATOM 7316 C C . LYS D 1 26 ? 33.995 -17.821 -3.325 1.00 11.01 50 LYS D C 1
ATOM 7317 O O . LYS D 1 26 ? 34.083 -17.849 -2.099 1.00 11.19 50 LYS D O 1
ATOM 7323 N N . GLY D 1 27 ? 34.885 -17.211 -4.103 1.00 13.72 51 GLY D N 1
ATOM 7324 C CA . GLY D 1 27 ? 35.990 -16.441 -3.558 1.00 11.61 51 GLY D CA 1
ATOM 7325 C C . GLY D 1 27 ? 36.580 -15.552 -4.624 1.00 14.62 51 GLY D C 1
ATOM 7326 O O . GLY D 1 27 ? 36.203 -15.635 -5.787 1.00 16.09 51 GLY D O 1
ATOM 7327 N N . GLY D 1 28 ? 37.491 -14.672 -4.225 1.00 13.34 52 GLY D N 1
ATOM 7328 C CA . GLY D 1 28 ? 38.211 -13.845 -5.172 1.00 15.58 52 GLY D CA 1
ATOM 7329 C C . GLY D 1 28 ? 37.543 -12.515 -5.440 1.00 16.21 52 GLY D C 1
ATOM 7330 O O . GLY D 1 28 ? 36.494 -12.200 -4.869 1.00 17.98 52 GLY D O 1
ATOM 7331 N N . GLN D 1 29 ? 38.166 -11.733 -6.314 1.00 16.90 53 GLN D N 1
ATOM 7332 C CA . GLN D 1 29 ? 37.615 -10.454 -6.755 1.00 14.37 53 GLN D CA 1
ATOM 7333 C C . GLN D 1 29 ? 38.026 -10.224 -8.203 1.00 13.84 53 GLN D C 1
ATOM 7334 O O . GLN D 1 29 ? 39.015 -10.789 -8.670 1.00 16.59 53 GLN D O 1
ATOM 7340 N N . GLY D 1 30 ? 37.255 -9.411 -8.916 1.00 15.74 54 GLY D N 1
ATOM 7341 C CA . GLY D 1 30 ? 37.464 -9.215 -10.339 1.00 17.77 54 GLY D CA 1
ATOM 7342 C C . GLY D 1 30 ? 36.303 -9.786 -11.134 1.00 14.18 54 GLY D C 1
ATOM 7343 O O . GLY D 1 30 ? 35.278 -10.150 -10.561 1.00 15.54 54 GLY D O 1
ATOM 7344 N N . PRO D 1 31 ? 36.454 -9.861 -12.461 1.00 15.73 55 PRO D N 1
ATOM 7345 C CA . PRO D 1 31 ? 35.391 -10.413 -13.310 1.00 12.56 55 PRO D CA 1
ATOM 7346 C C . PRO D 1 31 ? 35.068 -11.846 -12.893 1.00 13.83 55 PRO D C 1
ATOM 7347 O O . PRO D 1 31 ? 35.917 -12.531 -12.306 1.00 12.93 55 PRO D O 1
ATOM 7351 N N . LEU D 1 32 ? 33.850 -12.287 -13.184 1.00 12.07 56 LEU D N 1
ATOM 7352 C CA . LEU D 1 32 ? 33.372 -13.583 -12.707 1.00 10.70 56 LEU D CA 1
ATOM 7353 C C . LEU D 1 32 ? 33.770 -14.731 -13.628 1.00 8.04 56 LEU D C 1
ATOM 7354 O O . LEU D 1 32 ? 33.651 -14.622 -14.848 1.00 10.47 56 LEU D O 1
ATOM 7359 N N . VAL D 1 33 ? 34.248 -15.819 -13.029 1.00 9.31 57 VAL D N 1
ATOM 7360 C CA . VAL D 1 33 ? 34.417 -17.085 -13.731 1.00 9.43 57 VAL D CA 1
ATOM 7361 C C . VAL D 1 33 ? 33.580 -18.133 -13.005 1.00 9.21 57 VAL D C 1
ATOM 7362 O O . VAL D 1 33 ? 33.704 -18.302 -11.783 1.00 7.44 57 VAL D O 1
ATOM 7366 N N . MET D 1 34 ? 32.705 -18.810 -13.741 1.00 6.75 58 MET D N 1
ATOM 7367 C CA . MET D 1 34 ? 31.934 -19.904 -13.170 1.00 7.82 58 MET D CA 1
ATOM 7368 C C . MET D 1 34 ? 32.504 -21.224 -13.649 1.00 6.85 58 MET D C 1
ATOM 7369 O O . MET D 1 34 ? 32.726 -21.408 -14.839 1.00 8.73 58 MET D O 1
ATOM 7374 N N . LEU D 1 35 ? 32.724 -22.137 -12.702 1.00 6.84 59 LEU D N 1
ATOM 7375 C CA . LEU D 1 35 ? 33.300 -23.454 -12.942 1.00 5.96 59 LEU D CA 1
ATOM 7376 C C . LEU D 1 35 ? 32.233 -24.510 -12.675 1.00 6.33 59 LEU D C 1
ATOM 7377 O O . LEU D 1 35 ? 31.690 -24.559 -11.571 1.00 6.00 59 LEU D O 1
ATOM 7382 N N . VAL D 1 36 ? 31.932 -25.350 -13.665 1.00 5.82 60 VAL D N 1
ATOM 7383 C CA . VAL D 1 36 ? 30.843 -26.323 -13.548 1.00 5.37 60 VAL D CA 1
ATOM 7384 C C . VAL D 1 36 ? 31.321 -27.758 -13.695 1.00 5.08 60 VAL D C 1
ATOM 7385 O O . VAL D 1 36 ? 31.854 -28.160 -14.740 1.00 5.93 60 VAL D O 1
ATOM 7389 N N . HIS D 1 37 ? 31.116 -28.520 -12.627 1.00 6.08 61 HIS D N 1
ATOM 7390 C CA . HIS D 1 37 ? 31.538 -29.908 -12.528 1.00 5.25 61 HIS D CA 1
ATOM 7391 C C . HIS D 1 37 ? 30.671 -30.870 -13.333 1.00 5.03 61 HIS D C 1
ATOM 7392 O O . HIS D 1 37 ? 29.651 -30.480 -13.915 1.00 5.78 61 HIS D O 1
ATOM 7399 N N . GLY D 1 38 ? 31.088 -32.138 -13.329 1.00 5.83 62 GLY D N 1
ATOM 7400 C CA . GLY D 1 38 ? 30.346 -33.189 -13.998 1.00 7.13 62 GLY D CA 1
ATOM 7401 C C . GLY D 1 38 ? 30.001 -34.386 -13.130 1.00 6.57 62 GLY D C 1
ATOM 7402 O O . GLY D 1 38 ? 29.954 -34.318 -11.894 1.00 6.06 62 GLY D O 1
ATOM 7403 N N . PHE D 1 39 ? 29.732 -35.500 -13.799 1.00 5.80 63 PHE D N 1
ATOM 7404 C CA . PHE D 1 39 ? 29.235 -36.687 -13.132 1.00 5.61 63 PHE D CA 1
ATOM 7405 C C . PHE D 1 39 ? 30.246 -37.316 -12.178 1.00 6.01 63 PHE D C 1
ATOM 7406 O O . PHE D 1 39 ? 31.443 -37.394 -12.477 1.00 6.25 63 PHE D O 1
ATOM 7414 N N . GLY D 1 40 ? 29.749 -37.777 -11.037 1.00 5.96 64 GLY D N 1
ATOM 7415 C CA . GLY D 1 40 ? 30.579 -38.437 -10.046 1.00 7.76 64 GLY D CA 1
ATOM 7416 C C . GLY D 1 40 ? 31.256 -37.458 -9.114 1.00 7.98 64 GLY D C 1
ATOM 7417 O O . GLY D 1 40 ? 31.930 -37.856 -8.158 1.00 8.16 64 GLY D O 1
ATOM 7418 N N . GLN D 1 41 ? 31.079 -36.175 -9.396 1.00 6.58 65 GLN D N 1
ATOM 7419 C CA . GLN D 1 41 ? 31.808 -35.136 -8.683 1.00 7.87 65 GLN D CA 1
ATOM 7420 C C . GLN D 1 41 ? 30.909 -33.989 -8.252 1.00 5.72 65 GLN D C 1
ATOM 7421 O O . GLN D 1 41 ? 29.688 -34.063 -8.362 1.00 6.92 65 GLN D O 1
ATOM 7427 N N . THR D 1 42 ? 31.527 -32.946 -7.716 1.00 6.66 66 THR D N 1
ATOM 7428 C CA . THR D 1 42 ? 30.823 -31.785 -7.188 1.00 6.00 66 THR D CA 1
ATOM 7429 C C . THR D 1 42 ? 31.751 -30.592 -7.432 1.00 5.89 66 THR D C 1
ATOM 7430 O O . THR D 1 42 ? 32.776 -30.712 -8.121 1.00 6.41 66 THR D O 1
ATOM 7434 N N . TRP D 1 43 ? 31.406 -29.443 -6.863 1.00 6.35 67 TRP D N 1
ATOM 7435 C CA . TRP D 1 43 ? 32.233 -28.251 -6.982 1.00 7.15 67 TRP D CA 1
ATOM 7436 C C . TRP D 1 43 ? 33.686 -28.552 -6.623 1.00 7.31 67 TRP D C 1
ATOM 7437 O O . TRP D 1 43 ? 34.604 -27.879 -7.104 1.00 7.34 67 TRP D O 1
ATOM 7448 N N . TYR D 1 44 ? 33.893 -29.550 -5.765 1.00 6.24 68 TYR D N 1
ATOM 7449 C CA . TYR D 1 44 ? 35.202 -29.821 -5.182 1.00 9.54 68 TYR D CA 1
ATOM 7450 C C . TYR D 1 44 ? 36.262 -30.217 -6.204 1.00 9.21 68 TYR D C 1
ATOM 7451 O O . TYR D 1 44 ? 37.455 -30.075 -5.937 1.00 7.92 68 TYR D O 1
ATOM 7460 N N . GLU D 1 45 ? 35.858 -30.696 -7.375 1.00 5.56 69 GLU D N 1
ATOM 7461 C CA . GLU D 1 45 ? 36.879 -31.017 -8.371 1.00 4.93 69 GLU D CA 1
ATOM 7462 C C . GLU D 1 45 ? 37.706 -29.781 -8.748 1.00 8.53 69 GLU D C 1
ATOM 7463 O O . GLU D 1 45 ? 38.832 -29.914 -9.219 1.00 8.63 69 GLU D O 1
ATOM 7469 N N . TRP D 1 46 ? 37.140 -28.593 -8.544 1.00 7.58 70 TRP D N 1
ATOM 7470 C CA . TRP D 1 46 ? 37.818 -27.351 -8.901 1.00 7.79 70 TRP D CA 1
ATOM 7471 C C . TRP D 1 46 ? 38.650 -26.757 -7.767 1.00 8.70 70 TRP D C 1
ATOM 7472 O O . TRP D 1 46 ? 39.210 -25.664 -7.915 1.00 8.43 70 TRP D O 1
ATOM 7483 N N . HIS D 1 47 ? 38.774 -27.470 -6.651 1.00 8.72 71 HIS D N 1
ATOM 7484 C CA . HIS D 1 47 ? 39.358 -26.853 -5.453 1.00 8.45 71 HIS D CA 1
ATOM 7485 C C . HIS D 1 47 ? 40.835 -26.471 -5.577 1.00 11.36 71 HIS D C 1
ATOM 7486 O O . HIS D 1 47 ? 41.319 -25.626 -4.833 1.00 12.35 71 HIS D O 1
ATOM 7493 N N . GLN D 1 48 ? 41.548 -27.094 -6.509 1.00 10.41 72 GLN D N 1
ATOM 7494 C CA . GLN D 1 48 ? 42.950 -26.753 -6.705 1.00 12.02 72 GLN D CA 1
ATOM 7495 C C . GLN D 1 48 ? 43.091 -25.558 -7.629 1.00 10.73 72 GLN D C 1
ATOM 7496 O O . GLN D 1 48 ? 44.002 -24.750 -7.464 1.00 13.39 72 GLN D O 1
ATOM 7502 N N . LEU D 1 49 ? 42.184 -25.440 -8.592 1.00 10.91 73 LEU D N 1
ATOM 7503 C CA . LEU D 1 49 ? 42.193 -24.331 -9.538 1.00 11.03 73 LEU D CA 1
ATOM 7504 C C . LEU D 1 49 ? 41.707 -23.027 -8.893 1.00 9.91 73 LEU D C 1
ATOM 7505 O O . LEU D 1 49 ? 42.237 -21.944 -9.171 1.00 11.38 73 LEU D O 1
ATOM 7510 N N . MET D 1 50 ? 40.727 -23.149 -8.005 1.00 8.05 74 MET D N 1
ATOM 7511 C CA . MET D 1 50 ? 40.033 -21.995 -7.441 1.00 8.97 74 MET D CA 1
ATOM 7512 C C . MET D 1 50 ? 40.932 -20.936 -6.797 1.00 11.58 74 MET D C 1
ATOM 7513 O O . MET D 1 50 ? 40.816 -19.764 -7.133 1.00 11.13 74 MET D O 1
ATOM 7518 N N . PRO D 1 51 ? 41.833 -21.344 -5.888 1.00 11.79 75 PRO D N 1
ATOM 7519 C CA . PRO D 1 51 ? 42.704 -20.345 -5.254 1.00 13.05 75 PRO D CA 1
ATOM 7520 C C . PRO D 1 51 ? 43.574 -19.600 -6.268 1.00 13.02 75 PRO D C 1
ATOM 7521 O O . PRO D 1 51 ? 43.809 -18.404 -6.123 1.00 13.80 75 PRO D O 1
ATOM 7525 N N . GLU D 1 52 ? 44.032 -20.313 -7.291 1.00 15.34 76 GLU D N 1
ATOM 7526 C CA . GLU D 1 52 ? 44.866 -19.725 -8.325 1.00 15.31 76 GLU D CA 1
ATOM 7527 C C . GLU D 1 52 ? 44.092 -18.704 -9.158 1.00 13.39 76 GLU D C 1
ATOM 7528 O O . GLU D 1 52 ? 44.569 -17.589 -9.393 1.00 14.82 76 GLU D O 1
ATOM 7534 N N . LEU D 1 53 ? 42.890 -19.078 -9.578 1.00 10.91 77 LEU D N 1
ATOM 7535 C CA . LEU D 1 53 ? 42.049 -18.185 -10.363 1.00 11.41 77 LEU D CA 1
ATOM 7536 C C . LEU D 1 53 ? 41.604 -16.984 -9.545 1.00 13.13 77 LEU D C 1
ATOM 7537 O O . LEU D 1 53 ? 41.460 -15.887 -10.078 1.00 15.47 77 LEU D O 1
ATOM 7542 N N . ALA D 1 54 ? 41.387 -17.199 -8.251 1.00 12.03 78 ALA D N 1
ATOM 7543 C CA . ALA D 1 54 ? 40.892 -16.160 -7.349 1.00 14.82 78 ALA D CA 1
ATOM 7544 C C . ALA D 1 54 ? 41.831 -14.965 -7.174 1.00 15.37 78 ALA D C 1
ATOM 7545 O O . ALA D 1 54 ? 41.436 -13.954 -6.593 1.00 15.80 78 ALA D O 1
ATOM 7547 N N . LYS D 1 55 ? 43.063 -15.084 -7.664 1.00 13.35 79 LYS D N 1
ATOM 7548 C CA . LYS D 1 55 ? 44.018 -13.977 -7.620 1.00 15.37 79 LYS D CA 1
ATOM 7549 C C . LYS D 1 55 ? 43.676 -12.924 -8.666 1.00 19.32 79 LYS D C 1
ATOM 7550 O O . LYS D 1 55 ? 44.086 -11.770 -8.554 1.00 17.25 79 LYS D O 1
ATOM 7556 N N . ARG D 1 56 ? 42.909 -13.324 -9.677 1.00 18.26 80 ARG D N 1
ATOM 7557 C CA . ARG D 1 56 ? 42.613 -12.446 -10.803 1.00 20.35 80 ARG D CA 1
ATOM 7558 C C . ARG D 1 56 ? 41.115 -12.306 -11.076 1.00 16.76 80 ARG D C 1
ATOM 7559 O O . ARG D 1 56 ? 40.691 -11.376 -11.760 1.00 17.00 80 ARG D O 1
ATOM 7567 N N . PHE D 1 57 ? 40.318 -13.233 -10.551 1.00 14.17 81 PHE D N 1
ATOM 7568 C CA . PHE D 1 57 ? 38.882 -13.252 -10.832 1.00 15.08 81 PHE D CA 1
ATOM 7569 C C . PHE D 1 57 ? 38.055 -13.521 -9.582 1.00 11.59 81 PHE D C 1
ATOM 7570 O O . PHE D 1 57 ? 38.566 -14.042 -8.585 1.00 14.23 81 PHE D O 1
ATOM 7578 N N . THR D 1 58 ? 36.770 -13.179 -9.645 1.00 11.36 82 THR D N 1
ATOM 7579 C CA . THR D 1 58 ? 35.799 -13.748 -8.720 1.00 12.12 82 THR D CA 1
ATOM 7580 C C . THR D 1 58 ? 35.454 -15.121 -9.278 1.00 11.45 82 THR D C 1
ATOM 7581 O O . THR D 1 58 ? 35.142 -15.251 -10.462 1.00 11.95 82 THR D O 1
ATOM 7585 N N . VAL D 1 59 ? 35.540 -16.136 -8.429 1.00 9.44 83 VAL D N 1
ATOM 7586 C CA . VAL D 1 59 ? 35.321 -17.525 -8.840 1.00 9.57 83 VAL D CA 1
ATOM 7587 C C . VAL D 1 59 ? 34.108 -18.110 -8.130 1.00 11.03 83 VAL D C 1
ATOM 7588 O O . VAL D 1 59 ? 33.998 -18.028 -6.908 1.00 11.53 83 VAL D O 1
ATOM 7592 N N . ILE D 1 60 ? 33.192 -18.693 -8.893 1.00 9.34 84 ILE D N 1
ATOM 7593 C CA . ILE D 1 60 ? 32.051 -19.370 -8.300 1.00 8.49 84 ILE D CA 1
ATOM 7594 C C . ILE D 1 60 ? 31.962 -20.776 -8.879 1.00 7.55 84 ILE D C 1
ATOM 7595 O O . ILE D 1 60 ? 32.027 -20.964 -10.099 1.00 7.90 84 ILE D O 1
ATOM 7600 N N . ALA D 1 61 ? 31.841 -21.756 -7.992 1.00 7.95 85 ALA D N 1
ATOM 7601 C CA . ALA D 1 61 ? 31.720 -23.156 -8.384 1.00 6.37 85 ALA D CA 1
ATOM 7602 C C . ALA D 1 61 ? 30.459 -23.744 -7.769 1.00 7.05 85 ALA D C 1
ATOM 7603 O O . ALA D 1 61 ? 30.450 -24.110 -6.598 1.00 7.48 85 ALA D O 1
ATOM 7605 N N . PRO D 1 62 ? 29.378 -23.825 -8.561 1.00 7.18 86 PRO D N 1
ATOM 7606 C CA . PRO D 1 62 ? 28.129 -24.405 -8.053 1.00 8.04 86 PRO D CA 1
ATOM 7607 C C . PRO D 1 62 ? 28.110 -25.922 -8.094 1.00 5.49 86 PRO D C 1
ATOM 7608 O O . PRO D 1 62 ? 28.776 -26.550 -8.920 1.00 7.16 86 PRO D O 1
ATOM 7612 N N . ASP D 1 63 ? 27.303 -26.504 -7.218 1.00 6.58 87 ASP D N 1
ATOM 7613 C CA . ASP D 1 63 ? 26.887 -27.883 -7.383 1.00 6.92 87 ASP D CA 1
ATOM 7614 C C . ASP D 1 63 ? 25.720 -27.941 -8.365 1.00 6.95 87 ASP D C 1
ATOM 7615 O O . ASP D 1 63 ? 24.758 -27.167 -8.268 1.00 7.46 87 ASP D O 1
ATOM 7620 N N . LEU D 1 64 ? 25.804 -28.842 -9.332 1.00 6.54 88 LEU D N 1
ATOM 7621 C CA . LEU D 1 64 ? 24.689 -29.052 -10.253 1.00 6.80 88 LEU D CA 1
ATOM 7622 C C . LEU D 1 64 ? 23.418 -29.415 -9.504 1.00 5.91 88 LEU D C 1
ATOM 7623 O O . LEU D 1 64 ? 23.473 -30.060 -8.463 1.00 6.05 88 LEU D O 1
ATOM 7628 N N . PRO D 1 65 ? 22.262 -29.013 -10.044 1.00 5.91 89 PRO D N 1
ATOM 7629 C CA . PRO D 1 65 ? 20.997 -29.360 -9.383 1.00 6.14 89 PRO D CA 1
ATOM 7630 C C . PRO D 1 65 ? 20.890 -30.848 -9.047 1.00 6.22 89 PRO D C 1
ATOM 7631 O O . PRO D 1 65 ? 21.135 -31.706 -9.891 1.00 7.13 89 PRO D O 1
ATOM 7635 N N . GLY D 1 66 ? 20.536 -31.135 -7.797 1.00 7.52 90 GLY D N 1
ATOM 7636 C CA . GLY D 1 66 ? 20.386 -32.500 -7.323 1.00 8.14 90 GLY D CA 1
ATOM 7637 C C . GLY D 1 66 ? 21.675 -33.143 -6.837 1.00 8.36 90 GLY D C 1
ATOM 7638 O O . GLY D 1 66 ? 21.633 -34.133 -6.112 1.00 8.48 90 GLY D O 1
ATOM 7639 N N . LEU D 1 67 ? 22.818 -32.572 -7.221 1.00 6.51 91 LEU D N 1
ATOM 7640 C CA . LEU D 1 67 ? 24.136 -33.103 -6.846 1.00 7.56 91 LEU D CA 1
ATOM 7641 C C . LEU D 1 67 ? 24.793 -32.226 -5.782 1.00 6.78 91 LEU D C 1
ATOM 7642 O O . LEU D 1 67 ? 24.379 -31.081 -5.562 1.00 8.08 91 LEU D O 1
ATOM 7647 N N . GLY D 1 68 ? 25.820 -32.757 -5.123 1.00 7.57 92 GLY D N 1
ATOM 7648 C CA . GLY D 1 68 ? 26.452 -32.027 -4.040 1.00 6.71 92 GLY D CA 1
ATOM 7649 C C . GLY D 1 68 ? 25.374 -31.599 -3.060 1.00 9.01 92 GLY D C 1
ATOM 7650 O O . GLY D 1 68 ? 24.545 -32.410 -2.628 1.00 9.22 92 GLY D O 1
ATOM 7651 N N . GLN D 1 69 ? 25.361 -30.313 -2.741 1.00 9.01 93 GLN D N 1
ATOM 7652 C CA . GLN D 1 69 ? 24.423 -29.772 -1.762 1.00 9.02 93 GLN D CA 1
ATOM 7653 C C . GLN D 1 69 ? 23.344 -28.912 -2.414 1.00 11.09 93 GLN D C 1
ATOM 7654 O O . GLN D 1 69 ? 22.673 -28.134 -1.737 1.00 12.20 93 GLN D O 1
ATOM 7660 N N . SER D 1 70 ? 23.175 -29.053 -3.725 1.00 7.94 94 SER D N 1
ATOM 7661 C CA . SER D 1 70 ? 22.109 -28.334 -4.439 1.00 7.85 94 SER D CA 1
ATOM 7662 C C . SER D 1 70 ? 20.812 -29.132 -4.521 1.00 8.73 94 SER D C 1
ATOM 7663 O O . SER D 1 70 ? 20.827 -30.351 -4.722 1.00 9.67 94 SER D O 1
ATOM 7666 N N . GLU D 1 71 ? 19.681 -28.435 -4.399 1.00 8.23 95 GLU D N 1
ATOM 7667 C CA . GLU D 1 71 ? 18.380 -29.062 -4.581 1.00 10.20 95 GLU D CA 1
ATOM 7668 C C . GLU D 1 71 ? 18.197 -29.521 -6.021 1.00 9.10 95 GLU D C 1
ATOM 7669 O O . GLU D 1 71 ? 18.744 -28.922 -6.952 1.00 8.87 95 GLU D O 1
ATOM 7675 N N . PRO D 1 72 ? 17.438 -30.605 -6.212 1.00 9.71 96 PRO D N 1
ATOM 7676 C CA . PRO D 1 72 ? 17.081 -31.044 -7.560 1.00 11.48 96 PRO D CA 1
ATOM 7677 C C . PRO D 1 72 ? 16.346 -29.943 -8.326 1.00 9.34 96 PRO D C 1
ATOM 7678 O O . PRO D 1 72 ? 15.728 -29.064 -7.716 1.00 12.59 96 PRO D O 1
ATOM 7682 N N . PRO D 1 73 ? 16.434 -29.971 -9.659 1.00 10.43 97 PRO D N 1
ATOM 7683 C CA . PRO D 1 73 ? 15.694 -28.995 -10.463 1.00 12.40 97 PRO D CA 1
ATOM 7684 C C . PRO D 1 73 ? 14.188 -29.223 -10.356 1.00 14.16 97 PRO D C 1
ATOM 7685 O O . PRO D 1 73 ? 13.739 -30.365 -10.234 1.00 14.10 97 PRO D O 1
ATOM 7689 N N . LYS D 1 74 ? 13.420 -28.140 -10.378 1.00 11.75 98 LYS D N 1
ATOM 7690 C CA . LYS D 1 74 ? 11.967 -28.241 -10.307 1.00 13.59 98 LYS D CA 1
ATOM 7691 C C . LYS D 1 74 ? 11.328 -28.296 -11.695 1.00 16.14 98 LYS D C 1
ATOM 7692 O O . LYS D 1 74 ? 10.140 -28.586 -11.821 1.00 16.86 98 LYS D O 1
ATOM 7698 N N . THR D 1 75 ? 12.122 -28.028 -12.730 1.00 10.30 99 THR D N 1
ATOM 7699 C CA . THR D 1 75 ? 11.671 -28.134 -14.116 1.00 10.50 99 THR D CA 1
ATOM 7700 C C . THR D 1 75 ? 12.054 -29.490 -14.708 1.00 10.42 99 THR D C 1
ATOM 7701 O O . THR D 1 75 ? 11.187 -30.300 -14.992 1.00 13.16 99 THR D O 1
ATOM 7705 N N . GLY D 1 76 ? 13.351 -29.738 -14.882 1.00 8.80 100 GLY D N 1
ATOM 7706 C CA . GLY D 1 76 ? 13.802 -31.013 -15.399 1.00 6.73 100 GLY D CA 1
ATOM 7707 C C . GLY D 1 76 ? 15.294 -31.040 -15.577 1.00 7.10 100 GLY D C 1
ATOM 7708 O O . GLY D 1 76 ? 15.966 -30.076 -15.244 1.00 8.09 100 GLY D O 1
ATOM 7709 N N . TYR D 1 77 ? 15.793 -32.144 -16.119 1.00 6.33 101 TYR D N 1
ATOM 7710 C CA . TYR D 1 77 ? 17.224 -32.382 -16.176 1.00 4.48 101 TYR D CA 1
ATOM 7711 C C . TYR D 1 77 ? 17.805 -32.267 -17.585 1.00 6.37 101 TYR D C 1
ATOM 7712 O O . TYR D 1 77 ? 18.973 -32.572 -17.795 1.00 6.54 101 TYR D O 1
ATOM 7721 N N . SER D 1 78 ? 16.994 -31.854 -18.553 1.00 7.72 102 SER D N 1
ATOM 7722 C CA . SER D 1 78 ? 17.524 -31.618 -19.888 1.00 7.56 102 SER D CA 1
ATOM 7723 C C . SER D 1 78 ? 18.475 -30.421 -19.858 1.00 6.52 102 SER D C 1
ATOM 7724 O O . SER D 1 78 ? 18.384 -29.550 -18.985 1.00 7.44 102 SER D O 1
ATOM 7727 N N . GLY D 1 79 ? 19.379 -30.366 -20.822 1.00 7.63 103 GLY D N 1
ATOM 7728 C CA . GLY D 1 79 ? 20.372 -29.308 -20.847 1.00 7.90 103 GLY D CA 1
ATOM 7729 C C . GLY D 1 79 ? 19.768 -27.916 -20.820 1.00 7.98 103 GLY D C 1
ATOM 7730 O O . GLY D 1 79 ? 20.239 -27.034 -20.087 1.00 7.54 103 GLY D O 1
ATOM 7731 N N . GLU D 1 80 ? 18.714 -27.711 -21.609 1.00 6.92 104 GLU D N 1
ATOM 7732 C CA . GLU D 1 80 ? 18.122 -26.386 -21.668 1.00 9.25 104 GLU D CA 1
ATOM 7733 C C . GLU D 1 80 ? 17.485 -25.993 -20.341 1.00 9.59 104 GLU D C 1
ATOM 7734 O O . GLU D 1 80 ? 17.521 -24.830 -19.941 1.00 11.61 104 GLU D O 1
ATOM 7740 N N . GLN D 1 81 ? 16.900 -26.958 -19.642 1.00 9.29 105 GLN D N 1
ATOM 7741 C CA . GLN D 1 81 ? 16.289 -26.648 -18.354 1.00 9.36 105 GLN D CA 1
ATOM 7742 C C . GLN D 1 81 ? 17.320 -26.350 -17.281 1.00 9.01 105 GLN D C 1
ATOM 7743 O O . GLN D 1 81 ? 17.177 -25.402 -16.512 1.00 9.41 105 GLN D O 1
ATOM 7749 N N . VAL D 1 82 ? 18.364 -27.167 -17.215 1.00 6.04 106 VAL D N 1
ATOM 7750 C CA . VAL D 1 82 ? 19.361 -26.974 -16.174 1.00 6.24 106 VAL D CA 1
ATOM 7751 C C . VAL D 1 82 ? 20.173 -25.697 -16.404 1.00 7.12 106 VAL D C 1
ATOM 7752 O O . VAL D 1 82 ? 20.516 -24.988 -15.455 1.00 7.75 106 VAL D O 1
ATOM 7756 N N . ALA D 1 83 ? 20.437 -25.399 -17.673 1.00 5.38 107 ALA D N 1
ATOM 7757 C CA . ALA D 1 83 ? 21.215 -24.223 -18.037 1.00 7.97 107 ALA D CA 1
ATOM 7758 C C . ALA D 1 83 ? 20.571 -22.929 -17.555 1.00 9.98 107 ALA D C 1
ATOM 7759 O O . ALA D 1 83 ? 21.265 -21.965 -17.256 1.00 9.36 107 ALA D O 1
ATOM 7761 N N . VAL D 1 84 ? 19.248 -22.893 -17.495 1.00 6.83 108 VAL D N 1
ATOM 7762 C CA . VAL D 1 84 ? 18.567 -21.713 -16.962 1.00 8.62 108 VAL D CA 1
ATOM 7763 C C . VAL D 1 84 ? 19.025 -21.422 -15.532 1.00 10.57 108 VAL D C 1
ATOM 7764 O O . VAL D 1 84 ? 19.354 -20.281 -15.198 1.00 8.55 108 VAL D O 1
ATOM 7768 N N . TYR D 1 85 ? 19.060 -22.452 -14.689 1.00 8.02 109 TYR D N 1
ATOM 7769 C CA . TYR D 1 85 ? 19.487 -22.276 -13.304 1.00 6.80 109 TYR D CA 1
ATOM 7770 C C . TYR D 1 85 ? 20.902 -21.699 -13.223 1.00 9.04 109 TYR D C 1
ATOM 7771 O O . TYR D 1 85 ? 21.157 -20.765 -12.467 1.00 10.24 109 TYR D O 1
ATOM 7780 N N . LEU D 1 86 ? 21.818 -22.262 -14.005 1.00 8.00 110 LEU D N 1
ATOM 7781 C CA . LEU D 1 86 ? 23.221 -21.854 -13.962 1.00 7.16 110 LEU D CA 1
ATOM 7782 C C . LEU D 1 86 ? 23.423 -20.456 -14.553 1.00 9.34 110 LEU D C 1
ATOM 7783 O O . LEU D 1 86 ? 24.220 -19.656 -14.042 1.00 8.93 110 LEU D O 1
ATOM 7788 N N . HIS D 1 87 ? 22.697 -20.152 -15.625 1.00 9.85 111 HIS D N 1
ATOM 7789 C CA . HIS D 1 87 ? 22.768 -18.823 -16.222 1.00 11.64 111 HIS D CA 1
ATOM 7790 C C . HIS D 1 87 ? 22.292 -17.766 -15.236 1.00 11.09 111 HIS D C 1
ATOM 7791 O O . HIS D 1 87 ? 22.964 -16.749 -15.038 1.00 11.53 111 HIS D O 1
ATOM 7798 N N . LYS D 1 88 ? 21.138 -18.003 -14.620 1.00 9.01 112 LYS D N 1
ATOM 7799 C CA . LYS D 1 88 ? 20.577 -17.057 -13.659 1.00 9.75 112 LYS D CA 1
ATOM 7800 C C . LYS D 1 88 ? 21.443 -16.923 -12.409 1.00 12.63 112 LYS D C 1
ATOM 7801 O O . LYS D 1 88 ? 21.622 -15.827 -11.883 1.00 12.23 112 LYS D O 1
ATOM 7807 N N . LEU D 1 89 ? 22.006 -18.029 -11.938 1.00 11.27 113 LEU D N 1
ATOM 7808 C CA . LEU D 1 89 ? 22.932 -17.937 -10.819 1.00 8.77 113 LEU D CA 1
ATOM 7809 C C . LEU D 1 89 ? 24.116 -17.016 -11.148 1.00 9.50 113 LEU D C 1
ATOM 7810 O O . LEU D 1 89 ? 24.429 -16.099 -10.388 1.00 11.75 113 LEU D O 1
ATOM 7815 N N . ALA D 1 90 ? 24.755 -17.246 -12.291 1.00 8.83 114 ALA D N 1
ATOM 7816 C CA . ALA D 1 90 ? 25.892 -16.416 -12.687 1.00 10.73 114 ALA D CA 1
ATOM 7817 C C . ALA D 1 90 ? 25.498 -14.945 -12.817 1.00 12.52 114 ALA D C 1
ATOM 7818 O O . ALA D 1 90 ? 26.242 -14.060 -12.396 1.00 12.37 114 ALA D O 1
ATOM 7820 N N . ARG D 1 91 ? 24.329 -14.679 -13.393 1.00 11.40 115 ARG D N 1
ATOM 7821 C CA . ARG D 1 91 ? 23.889 -13.299 -13.583 1.00 12.63 115 ARG D CA 1
ATOM 7822 C C . ARG D 1 91 ? 23.625 -12.578 -12.270 1.00 13.59 115 ARG D C 1
ATOM 7823 O O . ARG D 1 91 ? 23.703 -11.348 -12.212 1.00 14.99 115 ARG D O 1
ATOM 7831 N N . GLN D 1 92 ? 23.320 -13.326 -11.215 1.00 12.92 116 GLN D N 1
ATOM 7832 C CA . GLN D 1 92 ? 23.147 -12.711 -9.902 1.00 13.71 116 GLN D CA 1
ATOM 7833 C C . GLN D 1 92 ? 24.442 -12.043 -9.475 1.00 14.25 116 GLN D C 1
ATOM 7834 O O . GLN D 1 92 ? 24.424 -10.997 -8.830 1.00 16.34 116 GLN D O 1
ATOM 7840 N N . PHE D 1 93 ? 25.566 -12.645 -9.848 1.00 11.22 117 PHE D N 1
ATOM 7841 C CA . PHE D 1 93 ? 26.868 -12.151 -9.422 1.00 11.86 117 PHE D CA 1
ATOM 7842 C C . PHE D 1 93 ? 27.578 -11.306 -10.477 1.00 15.46 117 PHE D C 1
ATOM 7843 O O . PHE D 1 93 ? 28.489 -10.543 -10.148 1.00 18.31 117 PHE D O 1
ATOM 7851 N N . SER D 1 94 ? 27.163 -11.431 -11.734 1.00 11.53 118 SER D N 1
ATOM 7852 C CA . SER D 1 94 ? 27.741 -10.625 -12.809 1.00 12.43 118 SER D CA 1
ATOM 7853 C C . SER D 1 94 ? 26.640 -10.021 -13.692 1.00 12.71 118 SER D C 1
ATOM 7854 O O . SER D 1 94 ? 26.550 -10.341 -14.877 1.00 13.41 118 SER D O 1
ATOM 7857 N N . PRO D 1 95 ? 25.806 -9.139 -13.116 1.00 12.73 119 PRO D N 1
ATOM 7858 C CA . PRO D 1 95 ? 24.690 -8.561 -13.874 1.00 14.93 119 PRO D CA 1
ATOM 7859 C C . PRO D 1 95 ? 25.104 -7.597 -14.985 1.00 16.78 119 PRO D C 1
ATOM 7860 O O . PRO D 1 95 ? 24.362 -7.466 -15.957 1.00 16.50 119 PRO D O 1
ATOM 7864 N N . ASP D 1 96 ? 26.263 -6.953 -14.857 1.00 14.46 120 ASP D N 1
ATOM 7865 C CA . ASP D 1 96 ? 26.619 -5.829 -15.730 1.00 14.73 120 ASP D CA 1
ATOM 7866 C C . ASP D 1 96 ? 27.777 -6.110 -16.681 1.00 15.20 120 ASP D C 1
ATOM 7867 O O . ASP D 1 96 ? 28.214 -5.231 -17.421 1.00 16.83 120 ASP D O 1
ATOM 7872 N N . ARG D 1 97 ? 28.287 -7.330 -16.648 1.00 12.80 121 ARG D N 1
ATOM 7873 C CA . ARG D 1 97 ? 29.489 -7.674 -17.384 1.00 16.80 121 ARG D CA 1
ATOM 7874 C C . ARG D 1 97 ? 29.353 -9.123 -17.821 1.00 12.70 121 ARG D C 1
ATOM 7875 O O . ARG D 1 97 ? 28.733 -9.922 -17.118 1.00 12.36 121 ARG D O 1
ATOM 7883 N N . PRO D 1 98 ? 29.922 -9.477 -18.983 1.00 13.06 122 PRO D N 1
ATOM 7884 C CA . PRO D 1 98 ? 29.952 -10.900 -19.336 1.00 12.18 122 PRO D CA 1
ATOM 7885 C C . PRO D 1 98 ? 30.863 -11.661 -18.385 1.00 10.37 122 PRO D C 1
ATOM 7886 O O . PRO D 1 98 ? 31.790 -11.085 -17.805 1.00 13.31 122 PRO D O 1
ATOM 7890 N N . PHE D 1 99 ? 30.587 -12.948 -18.219 1.00 11.61 123 PHE D N 1
ATOM 7891 C CA . PHE D 1 99 ? 31.401 -13.788 -17.353 1.00 11.46 123 PHE D CA 1
ATOM 7892 C C . PHE D 1 99 ? 32.065 -14.917 -18.134 1.00 11.13 123 PHE D C 1
ATOM 7893 O O . PHE D 1 99 ? 31.652 -15.244 -19.248 1.00 12.74 123 PHE D O 1
ATOM 7901 N N . ASP D 1 100 ? 33.098 -15.510 -17.540 1.00 8.48 124 ASP D N 1
ATOM 7902 C CA . ASP D 1 100 ? 33.762 -16.672 -18.113 1.00 8.29 124 ASP D CA 1
ATOM 7903 C C . ASP D 1 100 ? 33.111 -17.960 -17.625 1.00 7.89 124 ASP D C 1
ATOM 7904 O O . ASP D 1 100 ? 32.579 -18.039 -16.513 1.00 8.11 124 ASP D O 1
ATOM 7909 N N . LEU D 1 101 ? 33.173 -18.987 -18.461 1.00 8.48 125 LEU D N 1
ATOM 7910 C CA . LEU D 1 101 ? 32.575 -20.260 -18.125 1.00 7.86 125 LEU D CA 1
ATOM 7911 C C . LEU D 1 101 ? 33.575 -21.370 -18.406 1.00 9.26 125 LEU D C 1
ATOM 7912 O O . LEU D 1 101 ? 34.115 -21.461 -19.498 1.00 12.09 125 LEU D O 1
ATOM 7917 N N . VAL D 1 102 ? 33.817 -22.193 -17.392 1.00 8.45 126 VAL D N 1
ATOM 7918 C CA . VAL D 1 102 ? 34.639 -23.381 -17.517 1.00 8.78 126 VAL D CA 1
ATOM 7919 C C . VAL D 1 102 ? 33.771 -24.570 -17.101 1.00 7.68 126 VAL D C 1
ATOM 7920 O O . VAL D 1 102 ? 33.159 -24.551 -16.030 1.00 7.81 126 VAL D O 1
ATOM 7924 N N . ALA D 1 103 ? 33.700 -25.605 -17.934 1.00 6.19 127 ALA D N 1
ATOM 7925 C CA . ALA D 1 103 ? 32.884 -26.781 -17.597 1.00 5.98 127 ALA D CA 1
ATOM 7926 C C . ALA D 1 103 ? 33.554 -28.092 -17.986 1.00 6.88 127 ALA D C 1
ATOM 7927 O O . ALA D 1 103 ? 34.304 -28.163 -18.972 1.00 6.86 127 ALA D O 1
ATOM 7929 N N . HIS D 1 104 ? 33.251 -29.132 -17.213 1.00 8.34 128 HIS D N 1
ATOM 7930 C CA . HIS D 1 104 ? 33.835 -30.454 -17.388 1.00 6.65 128 HIS D CA 1
ATOM 7931 C C . HIS D 1 104 ? 32.695 -31.475 -17.449 1.00 5.95 128 HIS D C 1
ATOM 7932 O O . HIS D 1 104 ? 31.724 -31.383 -16.685 1.00 6.02 128 HIS D O 1
ATOM 7939 N N . ASP D 1 105 ? 32.816 -32.449 -18.345 1.00 6.17 129 ASP D N 1
ATOM 7940 C CA . ASP D 1 105 ? 31.897 -33.575 -18.374 1.00 5.08 129 ASP D CA 1
ATOM 7941 C C . ASP D 1 105 ? 30.458 -33.064 -18.560 1.00 6.63 129 ASP D C 1
ATOM 7942 O O . ASP D 1 105 ? 30.237 -32.214 -19.419 1.00 6.02 129 ASP D O 1
ATOM 7947 N N . ILE D 1 106 ? 29.483 -33.543 -17.777 1.00 4.31 130 ILE D N 1
ATOM 7948 C CA . ILE D 1 106 ? 28.093 -33.110 -17.986 1.00 3.50 130 ILE D CA 1
ATOM 7949 C C . ILE D 1 106 ? 27.877 -31.640 -17.654 1.00 4.54 130 ILE D C 1
ATOM 7950 O O . ILE D 1 106 ? 26.818 -31.092 -17.938 1.00 5.05 130 ILE D O 1
ATOM 7955 N N . GLY D 1 107 ? 28.876 -30.991 -17.055 1.00 5.89 131 GLY D N 1
ATOM 7956 C CA . GLY D 1 107 ? 28.867 -29.541 -16.940 1.00 5.25 131 GLY D CA 1
ATOM 7957 C C . GLY D 1 107 ? 28.709 -28.884 -18.294 1.00 4.92 131 GLY D C 1
ATOM 7958 O O . GLY D 1 107 ? 28.112 -27.819 -18.403 1.00 6.30 131 GLY D O 1
ATOM 7959 N N . ILE D 1 108 ? 29.252 -29.521 -19.325 1.00 4.91 132 ILE D N 1
ATOM 7960 C CA . ILE D 1 108 ? 29.078 -29.064 -20.702 1.00 6.05 132 ILE D CA 1
ATOM 7961 C C . ILE D 1 108 ? 27.605 -29.160 -21.131 1.00 5.58 132 ILE D C 1
ATOM 7962 O O . ILE D 1 108 ? 27.033 -28.198 -21.668 1.00 7.02 132 ILE D O 1
ATOM 7967 N N . TRP D 1 109 ? 26.993 -30.321 -20.886 1.00 4.87 133 TRP D N 1
ATOM 7968 C CA . TRP D 1 109 ? 25.602 -30.550 -21.273 1.00 5.76 133 TRP D CA 1
ATOM 7969 C C . TRP D 1 109 ? 24.692 -29.495 -20.660 1.00 6.11 133 TRP D C 1
ATOM 7970 O O . TRP D 1 109 ? 23.727 -29.024 -21.279 1.00 5.99 133 TRP D O 1
ATOM 7981 N N . ASN D 1 110 ? 25.019 -29.119 -19.432 1.00 5.33 134 ASN D N 1
ATOM 7982 C CA . ASN D 1 110 ? 24.178 -28.254 -18.629 1.00 6.82 134 ASN D CA 1
ATOM 7983 C C . ASN D 1 110 ? 24.479 -26.777 -18.774 1.00 6.19 134 ASN D C 1
ATOM 7984 O O . ASN D 1 110 ? 23.856 -25.964 -18.111 1.00 6.88 134 ASN D O 1
ATOM 7989 N N . THR D 1 111 ? 25.409 -26.439 -19.654 1.00 5.46 135 THR D N 1
ATOM 7990 C CA . THR D 1 111 ? 25.732 -25.030 -19.890 1.00 7.28 135 THR D CA 1
ATOM 7991 C C . THR D 1 111 ? 25.614 -24.608 -21.350 1.00 7.44 135 THR D C 1
ATOM 7992 O O . THR D 1 111 ? 25.315 -23.441 -21.631 1.00 8.19 135 THR D O 1
ATOM 7996 N N . TYR D 1 112 ? 25.839 -25.541 -22.271 1.00 6.38 136 TYR D N 1
ATOM 7997 C CA . TYR D 1 112 ? 25.877 -25.180 -23.685 1.00 8.09 136 TYR D CA 1
ATOM 7998 C C . TYR D 1 112 ? 24.641 -24.368 -24.111 1.00 8.00 136 TYR D C 1
ATOM 7999 O O . TYR D 1 112 ? 24.787 -23.345 -24.771 1.00 7.13 136 TYR D O 1
ATOM 8008 N N . PRO D 1 113 ? 23.428 -24.803 -23.724 1.00 7.50 137 PRO D N 1
ATOM 8009 C CA . PRO D 1 113 ? 22.269 -24.037 -24.204 1.00 8.17 137 PRO D CA 1
ATOM 8010 C C . PRO D 1 113 ? 22.269 -22.591 -23.728 1.00 9.91 137 PRO D C 1
ATOM 8011 O O . PRO D 1 113 ? 21.873 -21.712 -24.492 1.00 9.94 137 PRO D O 1
ATOM 8015 N N . MET D 1 114 ? 22.704 -22.322 -22.501 1.00 9.26 138 MET D N 1
ATOM 8016 C CA . MET D 1 114 ? 22.656 -20.934 -22.045 1.00 9.16 138 MET D CA 1
ATOM 8017 C C . MET D 1 114 ? 23.777 -20.109 -22.657 1.00 11.17 138 MET D C 1
ATOM 8018 O O . MET D 1 114 ? 23.637 -18.901 -22.815 1.00 10.88 138 MET D O 1
ATOM 8023 N N . VAL D 1 115 ? 24.864 -20.772 -23.045 1.00 9.26 139 VAL D N 1
ATOM 8024 C CA . VAL D 1 115 ? 25.955 -20.088 -23.743 1.00 8.60 139 VAL D CA 1
ATOM 8025 C C . VAL D 1 115 ? 25.510 -19.652 -25.133 1.00 10.42 139 VAL D C 1
ATOM 8026 O O . VAL D 1 115 ? 25.679 -18.492 -25.505 1.00 13.65 139 VAL D O 1
ATOM 8030 N N . VAL D 1 116 ? 24.911 -20.568 -25.893 1.00 10.17 140 VAL D N 1
ATOM 8031 C CA . VAL D 1 116 ? 24.524 -20.246 -27.261 1.00 11.13 140 VAL D CA 1
ATOM 8032 C C . VAL D 1 116 ? 23.372 -19.231 -27.304 1.00 13.02 140 VAL D C 1
ATOM 8033 O O . VAL D 1 116 ? 23.300 -18.408 -28.221 1.00 14.43 140 VAL D O 1
ATOM 8037 N N . LYS D 1 117 ? 22.500 -19.269 -26.298 1.00 12.44 141 LYS D N 1
ATOM 8038 C CA . LYS D 1 117 ? 21.331 -18.387 -26.257 1.00 13.18 141 LYS D CA 1
ATOM 8039 C C . LYS D 1 117 ? 21.601 -17.029 -25.622 1.00 13.18 141 LYS D C 1
ATOM 8040 O O . LYS D 1 117 ? 20.830 -16.089 -25.810 1.00 16.81 141 LYS D O 1
ATOM 8046 N N . ASN D 1 118 ? 22.687 -16.924 -24.866 1.00 12.78 142 ASN D N 1
ATOM 8047 C CA . ASN D 1 118 ? 23.049 -15.654 -24.243 1.00 11.95 142 ASN D CA 1
ATOM 8048 C C . ASN D 1 118 ? 24.508 -15.312 -24.493 1.00 11.69 142 ASN D C 1
ATOM 8049 O O . ASN D 1 118 ? 25.265 -15.059 -23.552 1.00 13.25 142 ASN D O 1
ATOM 8054 N N . GLN D 1 119 ? 24.908 -15.304 -25.763 1.00 12.60 143 GLN D N 1
ATOM 8055 C CA . GLN D 1 119 ? 26.324 -15.136 -26.104 1.00 15.20 143 GLN D CA 1
ATOM 8056 C C . GLN D 1 119 ? 26.959 -13.849 -25.577 1.00 13.76 143 GLN D C 1
ATOM 8057 O O . GLN D 1 119 ? 28.142 -13.831 -25.242 1.00 17.18 143 GLN D O 1
ATOM 8063 N N . ALA D 1 120 ? 26.181 -12.776 -25.514 1.00 13.03 144 ALA D N 1
ATOM 8064 C CA . ALA D 1 120 ? 26.689 -11.510 -24.994 1.00 16.43 144 ALA D CA 1
ATOM 8065 C C . ALA D 1 120 ? 27.111 -11.629 -23.526 1.00 17.07 144 ALA D C 1
ATOM 8066 O O . ALA D 1 120 ? 27.947 -10.852 -23.055 1.00 17.28 144 ALA D O 1
ATOM 8068 N N . ASP D 1 121 ? 26.541 -12.602 -22.815 1.00 14.54 145 ASP D N 1
ATOM 8069 C CA . ASP D 1 121 ? 26.830 -12.802 -21.392 1.00 13.81 145 ASP D CA 1
ATOM 8070 C C . ASP D 1 121 ? 28.103 -13.609 -21.144 1.00 13.10 145 ASP D C 1
ATOM 8071 O O . ASP D 1 121 ? 28.566 -13.693 -20.009 1.00 12.52 145 ASP D O 1
ATOM 8076 N N . ILE D 1 122 ? 28.652 -14.221 -22.190 1.00 12.65 146 ILE D N 1
ATOM 8077 C CA . ILE D 1 122 ? 29.805 -15.115 -22.032 1.00 14.00 146 ILE D CA 1
ATOM 8078 C C . ILE D 1 122 ? 31.052 -14.537 -22.675 1.00 16.01 146 ILE D C 1
ATOM 8079 O O . ILE D 1 122 ? 31.133 -14.440 -23.898 1.00 19.44 146 ILE D O 1
ATOM 8084 N N . ALA D 1 123 ? 32.031 -14.175 -21.853 1.00 11.95 147 ALA D N 1
ATOM 8085 C CA . ALA D 1 123 ? 33.260 -13.577 -22.357 1.00 13.12 147 ALA D CA 1
ATOM 8086 C C . ALA D 1 123 ? 34.175 -14.628 -22.989 1.00 11.71 147 ALA D C 1
ATOM 8087 O O . ALA D 1 123 ? 34.580 -14.497 -24.144 1.00 14.08 147 ALA D O 1
ATOM 8089 N N . ARG D 1 124 ? 34.515 -15.660 -22.223 1.00 12.22 148 ARG D N 1
ATOM 8090 C CA . ARG D 1 124 ? 35.356 -16.738 -22.728 1.00 11.66 148 ARG D CA 1
ATOM 8091 C C . ARG D 1 124 ? 34.859 -18.076 -22.209 1.00 10.99 148 ARG D C 1
ATOM 8092 O O . ARG D 1 124 ? 34.266 -18.154 -21.136 1.00 12.32 148 ARG D O 1
ATOM 8100 N N . LEU D 1 125 ? 35.119 -19.125 -22.973 1.00 8.39 149 LEU D N 1
ATOM 8101 C CA . LEU D 1 125 ? 34.532 -20.433 -22.714 1.00 7.83 149 LEU D CA 1
ATOM 8102 C C . LEU D 1 125 ? 35.596 -21.529 -22.722 1.00 11.21 149 LEU D C 1
ATOM 8103 O O . LEU D 1 125 ? 36.406 -21.593 -23.644 1.00 10.90 149 LEU D O 1
ATOM 8108 N N . VAL D 1 126 ? 35.592 -22.387 -21.703 1.00 9.27 150 VAL D N 1
ATOM 8109 C CA . VAL D 1 126 ? 36.500 -23.532 -21.665 1.00 8.27 150 VAL D CA 1
ATOM 8110 C C . VAL D 1 126 ? 35.701 -24.796 -21.419 1.00 7.00 150 VAL D C 1
ATOM 8111 O O . VAL D 1 126 ? 34.992 -24.892 -20.421 1.00 7.58 150 VAL D O 1
ATOM 8115 N N . TYR D 1 127 ? 35.824 -25.764 -22.318 1.00 5.87 151 TYR D N 1
ATOM 8116 C CA . TYR D 1 127 ? 35.095 -27.022 -22.180 1.00 6.94 151 TYR D CA 1
ATOM 8117 C C . TYR D 1 127 ? 36.082 -28.184 -22.108 1.00 9.52 151 TYR D C 1
ATOM 8118 O O . TYR D 1 127 ? 37.050 -28.231 -22.881 1.00 8.14 151 TYR D O 1
ATOM 8127 N N . MET D 1 128 ? 35.853 -29.111 -21.177 1.00 6.81 152 MET D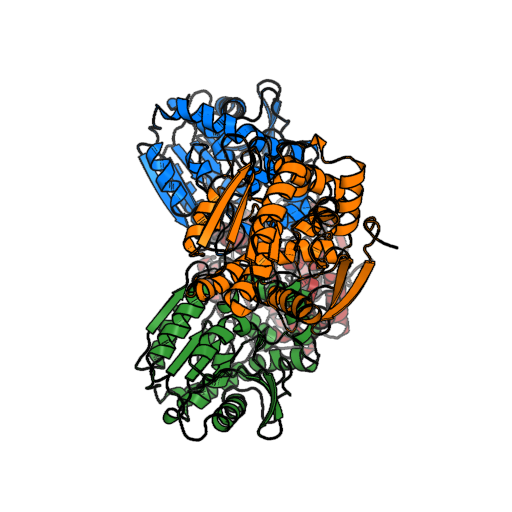 N 1
ATOM 8128 C CA . MET D 1 128 ? 36.785 -30.218 -20.951 1.00 8.01 152 MET D CA 1
ATOM 8129 C C . MET D 1 128 ? 36.156 -31.594 -21.013 1.00 9.67 152 MET D C 1
ATOM 8130 O O . MET D 1 128 ? 35.168 -31.870 -20.343 1.00 9.54 152 MET D O 1
ATOM 8135 N N . ASP D 1 129 ? 36.786 -32.446 -21.812 1.00 6.09 153 ASP D N 1
ATOM 8136 C CA . ASP D 1 129 ? 36.612 -33.899 -21.805 1.00 7.70 153 ASP D CA 1
ATOM 8137 C C . ASP D 1 129 ? 35.200 -34.465 -21.650 1.00 7.13 153 ASP D C 1
ATOM 8138 O O . ASP D 1 129 ? 34.901 -35.141 -20.673 1.00 8.79 153 ASP D O 1
ATOM 8143 N N . ALA D 1 130 ? 34.339 -34.162 -22.618 1.00 7.73 154 ALA D N 1
ATOM 8144 C CA . ALA D 1 130 ? 33.054 -34.829 -22.801 1.00 7.81 154 ALA D CA 1
ATOM 8145 C C . ALA D 1 130 ? 32.390 -34.239 -24.036 1.00 8.06 154 ALA D C 1
ATOM 8146 O O . ALA D 1 130 ? 32.650 -33.095 -24.399 1.00 7.44 154 ALA D O 1
ATOM 8148 N N . PRO D 1 131 ? 31.527 -35.024 -24.688 1.00 7.83 155 PRO D N 1
ATOM 8149 C CA . PRO D 1 131 ? 30.882 -34.457 -25.872 1.00 6.72 155 PRO D CA 1
ATOM 8150 C C . PRO D 1 131 ? 29.770 -33.480 -25.512 1.00 7.34 155 PRO D C 1
ATOM 8151 O O . PRO D 1 131 ? 29.061 -33.674 -24.526 1.00 8.11 155 PRO D O 1
ATOM 8155 N N . ILE D 1 132 ? 29.617 -32.445 -26.320 1.00 7.77 156 ILE D N 1
ATOM 8156 C CA . ILE D 1 132 ? 28.348 -31.721 -26.367 1.00 7.79 156 ILE D CA 1
ATOM 8157 C C . ILE D 1 132 ? 27.296 -32.713 -26.877 1.00 7.77 156 ILE D C 1
ATOM 8158 O O . ILE D 1 132 ? 27.576 -33.479 -27.800 1.00 10.06 156 ILE D O 1
ATOM 8163 N N . PRO D 1 133 ? 26.097 -32.739 -26.264 1.00 8.20 157 PRO D N 1
ATOM 8164 C CA . PRO D 1 133 ? 25.120 -33.715 -26.763 1.00 6.45 157 PRO D CA 1
ATOM 8165 C C . PRO D 1 133 ? 24.648 -33.418 -28.188 1.00 8.39 157 PRO D C 1
ATOM 8166 O O . PRO D 1 133 ? 24.004 -32.397 -28.439 1.00 8.74 157 PRO D O 1
ATOM 8170 N N . ASP D 1 134 ? 25.014 -34.305 -29.107 1.00 7.26 158 ASP D N 1
ATOM 8171 C CA . ASP D 1 134 ? 24.558 -34.255 -30.491 1.00 6.04 158 ASP D CA 1
ATOM 8172 C C . ASP D 1 134 ? 24.675 -35.654 -31.097 1.00 7.97 158 ASP D C 1
ATOM 8173 O O . ASP D 1 134 ? 25.005 -36.610 -30.393 1.00 7.41 158 ASP D O 1
ATOM 8178 N N . ALA D 1 135 ? 24.387 -35.765 -32.391 1.00 8.40 159 ALA D N 1
ATOM 8179 C CA . ALA D 1 135 ? 24.355 -37.072 -33.047 1.00 11.64 159 ALA D CA 1
ATOM 8180 C C . ALA D 1 135 ? 25.675 -37.841 -32.947 1.00 9.62 159 ALA D C 1
ATOM 8181 O O . ALA D 1 135 ? 25.697 -39.066 -33.058 1.00 9.63 159 ALA D O 1
ATOM 8183 N N . ARG D 1 136 ? 26.775 -37.133 -32.714 1.00 8.94 160 ARG D N 1
ATOM 8184 C CA . ARG D 1 136 ? 28.069 -37.804 -32.638 1.00 8.83 160 ARG D CA 1
ATOM 8185 C C . ARG D 1 136 ? 28.099 -38.848 -31.532 1.00 11.21 160 ARG D C 1
ATOM 8186 O O . ARG D 1 136 ? 28.844 -39.822 -31.616 1.00 11.32 160 ARG D O 1
ATOM 8194 N N . ILE D 1 137 ? 27.286 -38.657 -30.496 1.00 8.26 161 ILE D N 1
ATOM 8195 C CA . ILE D 1 137 ? 27.309 -39.586 -29.369 1.00 11.36 161 ILE D CA 1
ATOM 8196 C C . ILE D 1 137 ? 26.787 -40.973 -29.747 1.00 11.06 161 ILE D C 1
ATOM 8197 O O . ILE D 1 137 ? 27.111 -41.963 -29.095 1.00 11.27 161 ILE D O 1
ATOM 8202 N N . TYR D 1 138 ? 26.016 -41.058 -30.826 1.00 8.66 162 TYR D N 1
ATOM 8203 C CA . TYR D 1 138 ? 25.469 -42.356 -31.230 1.00 11.36 162 TYR D CA 1
ATOM 8204 C C . TYR D 1 138 ? 26.467 -43.179 -32.026 1.00 10.79 162 TYR D C 1
ATOM 8205 O O . TYR D 1 138 ? 26.145 -44.283 -32.460 1.00 13.34 162 TYR D O 1
ATOM 8214 N N . ARG D 1 139 ? 27.666 -42.640 -32.226 1.00 9.87 163 ARG D N 1
ATOM 8215 C CA . ARG D 1 139 ? 28.721 -43.335 -32.960 1.00 10.03 163 ARG D CA 1
ATOM 8216 C C . ARG D 1 139 ? 29.706 -44.032 -32.034 1.00 8.85 163 ARG D C 1
ATOM 8217 O O . ARG D 1 139 ? 30.463 -44.892 -32.471 1.00 14.79 163 ARG D O 1
ATOM 8225 N N . PHE D 1 140 ? 29.688 -43.692 -30.751 1.00 7.22 164 PHE D N 1
ATOM 8226 C CA . PHE D 1 140 ? 30.605 -44.341 -29.812 1.00 7.06 164 PHE D CA 1
ATOM 8227 C C . PHE D 1 140 ? 30.235 -45.819 -29.687 1.00 8.67 164 PHE D C 1
ATOM 8228 O O . PHE D 1 140 ? 29.052 -46.176 -29.683 1.00 8.25 164 PHE D O 1
ATOM 8236 N N . PRO D 1 141 ? 31.240 -46.696 -29.587 1.00 7.78 165 PRO D N 1
ATOM 8237 C CA . PRO D 1 141 ? 30.935 -48.135 -29.615 1.00 7.69 165 PRO D CA 1
ATOM 8238 C C . PRO D 1 141 ? 30.496 -48.700 -28.270 1.00 7.68 165 PRO D C 1
ATOM 8239 O O . PRO D 1 141 ? 30.884 -48.172 -27.224 1.00 6.26 165 PRO D O 1
ATOM 8243 N N . ALA D 1 142 ? 29.711 -49.779 -28.311 1.00 7.32 166 ALA D N 1
ATOM 8244 C CA . ALA D 1 142 ? 29.242 -50.465 -27.108 1.00 6.03 166 ALA D CA 1
ATOM 8245 C C . ALA D 1 142 ? 30.319 -51.308 -26.441 1.00 8.47 166 ALA D C 1
ATOM 8246 O O . ALA D 1 142 ? 30.225 -51.609 -25.250 1.00 8.68 166 ALA D O 1
ATOM 8248 N N . PHE D 1 143 ? 31.338 -51.689 -27.204 1.00 8.77 167 PHE D N 1
ATOM 8249 C CA . PHE D 1 143 ? 32.333 -52.632 -26.735 1.00 8.05 167 PHE D CA 1
ATOM 8250 C C . PHE D 1 143 ? 33.576 -52.447 -27.599 1.00 8.66 167 PHE D C 1
ATOM 8251 O O . PHE D 1 143 ? 33.461 -52.008 -28.741 1.00 10.43 167 PHE D O 1
ATOM 8259 N N . THR D 1 144 ? 34.748 -52.766 -27.053 1.00 9.29 168 THR D N 1
ATOM 8260 C CA . THR D 1 144 ? 36.007 -52.662 -27.793 1.00 7.93 168 THR D CA 1
ATOM 8261 C C . THR D 1 144 ? 36.828 -53.935 -27.679 1.00 9.69 168 THR D C 1
ATOM 8262 O O . THR D 1 144 ? 36.585 -54.766 -26.799 1.00 10.01 168 THR D O 1
ATOM 8266 N N . ALA D 1 145 ? 37.805 -54.065 -28.575 1.00 8.35 169 ALA D N 1
ATOM 8267 C CA . ALA D 1 145 ? 38.724 -55.205 -28.595 1.00 11.09 169 ALA D CA 1
ATOM 8268 C C . ALA D 1 145 ? 39.620 -55.268 -27.355 1.00 11.47 169 ALA D C 1
ATOM 8269 O O . ALA D 1 145 ? 40.310 -56.264 -27.128 1.00 15.43 169 ALA D O 1
ATOM 8271 N N . GLN D 1 146 ? 39.593 -54.213 -26.549 1.00 12.05 170 GLN D N 1
ATOM 8272 C CA . GLN D 1 146 ? 40.384 -54.169 -25.324 1.00 16.73 170 GLN D CA 1
ATOM 8273 C C . GLN D 1 146 ? 39.540 -54.313 -24.062 1.00 15.59 170 GLN D C 1
ATOM 8274 O O . GLN D 1 146 ? 40.071 -54.333 -22.954 1.00 19.05 170 GLN D O 1
ATOM 8280 N N . GLY D 1 147 ? 38.227 -54.409 -24.226 1.00 14.25 171 GLY D N 1
ATOM 8281 C CA . GLY D 1 147 ? 37.345 -54.484 -23.077 1.00 13.94 171 GLY D CA 1
ATOM 8282 C C . GLY D 1 147 ? 36.269 -53.412 -23.097 1.00 10.51 171 GLY D C 1
ATOM 8283 O O . GLY D 1 147 ? 35.829 -52.975 -24.163 1.00 11.20 171 GLY D O 1
ATOM 8284 N N . GLU D 1 148 ? 35.836 -52.990 -21.913 1.00 8.47 172 GLU D N 1
ATOM 8285 C CA . GLU D 1 148 ? 34.719 -52.050 -21.817 1.00 11.17 172 GLU D CA 1
ATOM 8286 C C . GLU D 1 148 ? 35.016 -50.746 -22.554 1.00 8.91 172 GLU D C 1
ATOM 8287 O O . GLU D 1 148 ? 36.144 -50.250 -22.542 1.00 10.76 172 GLU D O 1
ATOM 8293 N N . SER D 1 149 ? 33.999 -50.214 -23.222 1.00 8.98 173 SER D N 1
ATOM 8294 C CA . SER D 1 149 ? 34.130 -48.964 -23.961 1.00 8.42 173 SER D CA 1
ATOM 8295 C C . SER D 1 149 ? 33.969 -47.725 -23.075 1.00 6.92 173 SER D C 1
ATOM 8296 O O . SER D 1 149 ? 33.642 -47.819 -21.893 1.00 10.52 173 SER D O 1
ATOM 8299 N N . LEU D 1 150 ? 34.172 -46.559 -23.670 1.00 7.43 174 LEU D N 1
ATOM 8300 C CA . LEU D 1 150 ? 34.155 -45.313 -22.913 1.00 10.23 174 LEU D CA 1
ATOM 8301 C C . LEU D 1 150 ? 32.786 -44.920 -22.371 1.00 9.25 174 LEU D C 1
ATOM 8302 O O . LEU D 1 150 ? 32.668 -44.471 -21.225 1.00 8.24 174 LEU D O 1
ATOM 8307 N N . VAL D 1 151 ? 31.740 -45.102 -23.171 1.00 8.30 175 VAL D N 1
ATOM 8308 C CA . VAL D 1 151 ? 30.455 -44.515 -22.793 1.00 7.06 175 VAL D CA 1
ATOM 8309 C C . VAL D 1 151 ? 29.259 -45.487 -22.753 1.00 6.44 175 VAL D C 1
ATOM 8310 O O . VAL D 1 151 ? 28.117 -45.079 -22.911 1.00 6.75 175 VAL D O 1
ATOM 8314 N N . TRP D 1 152 ? 29.515 -46.757 -22.482 1.00 7.53 176 TRP D N 1
ATOM 8315 C CA . TRP D 1 152 ? 28.420 -47.703 -22.308 1.00 6.78 176 TRP D CA 1
ATOM 8316 C C . TRP D 1 152 ? 27.531 -47.269 -21.161 1.00 8.26 176 TRP D C 1
ATOM 8317 O O . TRP D 1 152 ? 26.350 -47.612 -21.125 1.00 7.66 176 TRP D O 1
ATOM 8328 N N . HIS D 1 153 ? 28.080 -46.491 -20.233 1.00 7.12 177 HIS D N 1
ATOM 8329 C CA . HIS D 1 153 ? 27.279 -46.016 -19.117 1.00 5.20 177 HIS D CA 1
ATOM 8330 C C . HIS D 1 153 ? 26.134 -45.102 -19.537 1.00 6.63 177 HIS D C 1
ATOM 8331 O O . HIS D 1 153 ? 25.193 -44.931 -18.774 1.00 5.89 177 HIS D O 1
ATOM 8338 N N . PHE D 1 154 ? 26.228 -44.481 -20.716 1.00 4.30 178 PHE D N 1
ATOM 8339 C CA . PHE D 1 154 ? 25.103 -43.683 -21.210 1.00 6.61 178 PHE D CA 1
ATOM 8340 C C . PHE D 1 154 ? 23.850 -44.561 -21.219 1.00 5.67 178 PHE D C 1
ATOM 8341 O O . PHE D 1 154 ? 22.773 -44.124 -20.802 1.00 6.84 178 PHE D O 1
ATOM 8349 N N . SER D 1 155 ? 23.972 -45.800 -21.698 1.00 4.51 179 SER D N 1
ATOM 8350 C CA . SER D 1 155 ? 22.806 -46.690 -21.721 1.00 5.44 179 SER D CA 1
ATOM 8351 C C . SER D 1 155 ? 22.444 -47.195 -20.330 1.00 5.03 179 SER D C 1
ATOM 8352 O O . SER D 1 155 ? 21.277 -47.293 -19.990 1.00 5.62 179 SER D O 1
ATOM 8355 N N . PHE D 1 156 ? 23.436 -47.580 -19.538 1.00 4.27 180 PHE D N 1
ATOM 8356 C CA . PHE D 1 156 ? 23.193 -48.073 -18.186 1.00 3.72 180 PHE D CA 1
ATOM 8357 C C . PHE D 1 156 ? 22.442 -47.031 -17.372 1.00 4.77 180 PHE D C 1
ATOM 8358 O O . PHE D 1 156 ? 21.448 -47.336 -16.700 1.00 5.08 180 PHE D O 1
ATOM 8366 N N . PHE D 1 157 ? 22.890 -45.790 -17.459 1.00 3.91 181 PHE D N 1
ATOM 8367 C CA . PHE D 1 157 ? 22.310 -44.716 -16.655 1.00 4.53 181 PHE D CA 1
ATOM 8368 C C . PHE D 1 157 ? 20.951 -44.223 -17.178 1.00 5.27 181 PHE D C 1
ATOM 8369 O O . PHE D 1 157 ? 20.102 -43.798 -16.405 1.00 6.62 181 PHE D O 1
ATOM 8377 N N . ALA D 1 158 ? 20.770 -44.262 -18.499 1.00 4.75 182 ALA D N 1
ATOM 8378 C CA . ALA D 1 158 ? 19.505 -43.848 -19.116 1.00 4.63 182 ALA D CA 1
ATOM 8379 C C . ALA D 1 158 ? 18.407 -44.900 -19.015 1.00 5.88 182 ALA D C 1
ATOM 8380 O O . ALA D 1 158 ? 17.242 -44.593 -19.231 1.00 6.98 182 ALA D O 1
ATOM 8382 N N . ALA D 1 159 ? 18.769 -46.139 -18.707 1.00 5.10 183 ALA D N 1
ATOM 8383 C CA . ALA D 1 159 ? 17.800 -47.227 -18.624 1.00 5.35 183 ALA D CA 1
ATOM 8384 C C . ALA D 1 159 ? 16.695 -46.895 -17.644 1.00 5.75 183 ALA D C 1
ATOM 8385 O O . ALA D 1 159 ? 16.914 -46.203 -16.660 1.00 7.48 183 ALA D O 1
ATOM 8387 N N . ASP D 1 160 ? 15.499 -47.406 -17.925 1.00 4.48 184 ASP D N 1
ATOM 8388 C CA . ASP D 1 160 ? 14.374 -47.241 -17.005 1.00 5.21 184 ASP D CA 1
ATOM 8389 C C . ASP D 1 160 ? 14.396 -48.248 -15.849 1.00 5.74 184 ASP D C 1
ATOM 8390 O O . ASP D 1 160 ? 15.424 -48.879 -15.580 1.00 7.25 184 ASP D O 1
ATOM 8395 N N . ASP D 1 161 ? 13.267 -48.386 -15.163 1.00 5.18 185 ASP D N 1
ATOM 8396 C CA . ASP D 1 161 ? 13.167 -49.250 -13.986 1.00 7.39 185 ASP D CA 1
ATOM 8397 C C . ASP D 1 161 ? 14.154 -48.853 -12.892 1.00 5.25 185 ASP D C 1
ATOM 8398 O O . ASP D 1 161 ? 14.452 -49.651 -12.002 1.00 6.58 185 ASP D O 1
ATOM 8403 N N . ARG D 1 162 ? 14.650 -47.623 -12.942 1.00 5.79 186 ARG D N 1
ATOM 8404 C CA . ARG D 1 162 ? 15.690 -47.196 -12.018 1.00 4.30 186 ARG D CA 1
ATOM 8405 C C . ARG D 1 162 ? 16.792 -48.250 -11.952 1.00 5.79 186 ARG D C 1
ATOM 8406 O O . ARG D 1 162 ? 17.256 -48.624 -10.875 1.00 6.18 186 ARG D O 1
ATOM 8414 N N . LEU D 1 163 ? 17.209 -48.728 -13.118 1.00 6.19 187 LEU D N 1
ATOM 8415 C CA . LEU D 1 163 ? 18.180 -49.810 -13.186 1.00 5.91 187 LEU D CA 1
ATOM 8416 C C . LEU D 1 163 ? 19.462 -49.439 -12.437 1.00 4.94 187 LEU D C 1
ATOM 8417 O O . LEU D 1 163 ? 19.944 -50.209 -11.595 1.00 5.40 187 LEU D O 1
ATOM 8422 N N . ALA D 1 164 ? 20.016 -48.271 -12.752 1.00 4.77 188 ALA D N 1
ATOM 8423 C CA . ALA D 1 164 ? 21.272 -47.848 -12.146 1.00 4.88 188 ALA D CA 1
ATOM 8424 C C . ALA D 1 164 ? 21.182 -47.637 -10.636 1.00 5.86 188 ALA D C 1
ATOM 8425 O O . ALA D 1 164 ? 22.013 -48.151 -9.891 1.00 7.01 188 ALA D O 1
ATOM 8427 N N . GLU D 1 165 ? 20.180 -46.894 -10.173 1.00 6.13 189 GLU D N 1
ATOM 8428 C CA . GLU D 1 165 ? 20.015 -46.690 -8.729 1.00 7.16 189 GLU D CA 1
ATOM 8429 C C . GLU D 1 165 ? 19.845 -48.010 -7.995 1.00 6.08 189 GLU D C 1
ATOM 8430 O O . GLU D 1 165 ? 20.356 -48.200 -6.890 1.00 7.66 189 GLU D O 1
ATOM 8436 N N . THR D 1 166 ? 19.083 -48.916 -8.583 1.00 6.92 190 THR D N 1
ATOM 8437 C CA . THR D 1 166 ? 18.775 -50.154 -7.892 1.00 6.49 190 THR D CA 1
ATOM 8438 C C . THR D 1 166 ? 20.016 -51.032 -7.763 1.00 7.39 190 THR D C 1
ATOM 8439 O O . THR D 1 166 ? 20.270 -51.620 -6.701 1.00 9.51 190 THR D O 1
ATOM 8443 N N . LEU D 1 167 ? 20.794 -51.123 -8.833 1.00 7.73 191 LEU D N 1
ATOM 8444 C CA . LEU D 1 167 ? 22.026 -51.918 -8.789 1.00 7.49 191 LEU D CA 1
ATOM 8445 C C . LEU D 1 167 ? 23.160 -51.272 -7.999 1.00 7.96 191 LEU D C 1
ATOM 8446 O O . LEU D 1 167 ? 23.964 -51.970 -7.387 1.00 9.93 191 LEU D O 1
ATOM 8451 N N . ILE D 1 168 ? 23.235 -49.942 -8.030 1.00 9.34 192 ILE D N 1
ATOM 8452 C CA . ILE D 1 168 ? 24.367 -49.237 -7.427 1.00 7.97 192 ILE D CA 1
ATOM 8453 C C . ILE D 1 168 ? 24.146 -48.917 -5.952 1.00 8.17 192 ILE D C 1
ATOM 8454 O O . ILE D 1 168 ? 25.107 -48.824 -5.190 1.00 9.74 192 ILE D O 1
ATOM 8459 N N . ALA D 1 169 ? 22.888 -48.788 -5.534 1.00 10.21 193 ALA D N 1
ATOM 8460 C CA . ALA D 1 169 ? 22.603 -48.550 -4.119 1.00 14.47 193 ALA D CA 1
ATOM 8461 C C . ALA D 1 169 ? 23.241 -49.635 -3.247 1.00 14.15 193 ALA D C 1
ATOM 8462 O O . ALA D 1 169 ? 23.126 -50.828 -3.530 1.00 15.40 193 ALA D O 1
ATOM 8464 N N . GLY D 1 170 ? 23.929 -49.205 -2.193 1.00 14.99 194 GLY D N 1
ATOM 8465 C CA . GLY D 1 170 ? 24.640 -50.115 -1.313 1.00 17.41 194 GLY D CA 1
ATOM 8466 C C . GLY D 1 170 ? 26.060 -50.409 -1.768 1.00 20.47 194 GLY D C 1
ATOM 8467 O O . GLY D 1 170 ? 26.865 -50.953 -1.009 1.00 23.95 194 GLY D O 1
ATOM 8468 N N . LYS D 1 171 ? 26.364 -50.053 -3.013 1.00 13.34 195 LYS D N 1
ATOM 8469 C CA . LYS D 1 171 ? 27.678 -50.280 -3.596 1.00 13.43 195 LYS D CA 1
ATOM 8470 C C . LYS D 1 171 ? 28.177 -49.000 -4.268 1.00 9.18 195 LYS D C 1
ATOM 8471 O O . LYS D 1 171 ? 28.895 -49.051 -5.265 1.00 9.22 195 LYS D O 1
ATOM 8477 N N . GLU D 1 172 ? 27.794 -47.851 -3.722 1.00 10.47 196 GLU D N 1
ATOM 8478 C CA . GLU D 1 172 ? 28.084 -46.577 -4.369 1.00 12.26 196 GLU D CA 1
ATOM 8479 C C . GLU D 1 172 ? 29.580 -46.307 -4.477 1.00 9.33 196 GLU D C 1
ATOM 8480 O O . GLU D 1 172 ? 30.055 -45.858 -5.512 1.00 9.08 196 GLU D O 1
ATOM 8486 N N . ARG D 1 173 ? 30.324 -46.604 -3.415 1.00 10.49 197 ARG D N 1
ATOM 8487 C CA . ARG D 1 173 ? 31.769 -46.409 -3.411 1.00 10.46 197 ARG D CA 1
ATOM 8488 C C . ARG D 1 173 ? 32.463 -47.368 -4.367 1.00 11.43 197 ARG D C 1
ATOM 8489 O O . ARG D 1 173 ? 33.369 -46.980 -5.122 1.00 9.65 197 ARG D O 1
ATOM 8497 N N . PHE D 1 174 ? 32.057 -48.629 -4.305 1.00 10.40 198 PHE D N 1
ATOM 8498 C CA . PHE D 1 174 ? 32.573 -49.622 -5.229 1.00 9.33 198 PHE D CA 1
ATOM 8499 C C . PHE D 1 174 ? 32.372 -49.190 -6.683 1.00 8.52 198 PHE D C 1
ATOM 8500 O O . PHE D 1 174 ? 33.322 -49.176 -7.479 1.00 9.07 198 PHE D O 1
ATOM 8508 N N . PHE D 1 175 ? 31.145 -48.812 -7.036 1.00 7.58 199 PHE D N 1
ATOM 8509 C CA . PHE D 1 175 ? 30.886 -48.420 -8.414 1.00 7.09 199 PHE D CA 1
ATOM 8510 C C . PHE D 1 175 ? 31.706 -47.199 -8.836 1.00 6.11 199 PHE D C 1
ATOM 8511 O O . PHE D 1 175 ? 32.318 -47.189 -9.910 1.00 7.47 199 PHE D O 1
ATOM 8519 N N . LEU D 1 176 ? 31.701 -46.171 -7.998 1.00 7.33 200 LEU D N 1
ATOM 8520 C CA . LEU D 1 176 ? 32.378 -44.922 -8.351 1.00 8.34 200 LEU D CA 1
ATOM 8521 C C . LEU D 1 176 ? 33.883 -45.125 -8.526 1.00 8.13 200 LEU D C 1
ATOM 8522 O O . LEU D 1 176 ? 34.478 -44.582 -9.450 1.00 8.89 200 LEU D O 1
ATOM 8527 N N . GLU D 1 177 ? 34.506 -45.910 -7.649 1.00 8.73 201 GLU D N 1
ATOM 8528 C CA . GLU D 1 177 ? 35.920 -46.198 -7.813 1.00 7.94 201 GLU D CA 1
ATOM 8529 C C . GLU D 1 177 ? 36.199 -46.881 -9.146 1.00 10.11 201 GLU D C 1
ATOM 8530 O O . GLU D 1 177 ? 37.155 -46.525 -9.836 1.00 9.44 201 GLU D O 1
ATOM 8536 N N . HIS D 1 178 ? 35.376 -47.864 -9.511 1.00 7.62 202 HIS D N 1
ATOM 8537 C CA . HIS D 1 178 ? 35.555 -48.523 -10.798 1.00 7.20 202 HIS D CA 1
ATOM 8538 C C . HIS D 1 178 ? 35.375 -47.547 -11.954 1.00 7.70 202 HIS D C 1
ATOM 8539 O O . HIS D 1 178 ? 36.169 -47.538 -12.893 1.00 8.31 202 HIS D O 1
ATOM 8546 N N . PHE D 1 179 ? 34.312 -46.751 -11.890 1.00 4.68 203 PHE D N 1
ATOM 8547 C CA . PHE D 1 179 ? 34.026 -45.760 -12.931 1.00 7.51 203 PHE D CA 1
ATOM 8548 C C . PHE D 1 179 ? 35.167 -44.750 -13.089 1.00 6.90 203 PHE D C 1
ATOM 8549 O O . PHE D 1 179 ? 35.565 -44.401 -14.200 1.00 6.27 203 PHE D O 1
ATOM 8557 N N . ILE D 1 180 ? 35.663 -44.242 -11.967 1.00 8.55 204 ILE D N 1
ATOM 8558 C CA . ILE D 1 180 ? 36.754 -43.277 -12.014 1.00 10.58 204 ILE D CA 1
ATOM 8559 C C . ILE D 1 180 ? 37.982 -43.923 -12.645 1.00 10.43 204 ILE D C 1
ATOM 8560 O O . ILE D 1 180 ? 38.584 -43.383 -13.580 1.00 8.82 204 ILE D O 1
ATOM 8565 N N . LYS D 1 181 ? 38.338 -45.101 -12.160 1.00 11.42 205 LYS D N 1
ATOM 8566 C CA . LYS D 1 181 ? 39.546 -45.746 -12.650 1.00 13.44 205 LYS D CA 1
ATOM 8567 C C . LYS D 1 181 ? 39.444 -46.182 -14.117 1.00 10.57 205 LYS D C 1
ATOM 8568 O O . LYS D 1 181 ? 40.411 -46.062 -14.868 1.00 12.46 205 LYS D O 1
ATOM 8574 N N . SER D 1 182 ? 38.271 -46.636 -14.553 1.00 9.33 206 SER D N 1
ATOM 8575 C CA . SER D 1 182 ? 38.095 -46.981 -15.959 1.00 8.77 206 SER D CA 1
ATOM 8576 C C . SER D 1 182 ? 38.186 -45.774 -16.888 1.00 9.11 206 SER D C 1
ATOM 8577 O O . SER D 1 182 ? 38.389 -45.920 -18.097 1.00 11.27 206 SER D O 1
ATOM 8580 N N . HIS D 1 183 ? 38.028 -44.579 -16.331 1.00 6.91 207 HIS D N 1
ATOM 8581 C CA . HIS D 1 183 ? 38.143 -43.373 -17.138 1.00 5.68 207 HIS D CA 1
ATOM 8582 C C . HIS D 1 183 ? 39.380 -42.543 -16.816 1.00 6.57 207 HIS D C 1
ATOM 8583 O O . HIS D 1 183 ? 39.484 -41.404 -17.260 1.00 8.83 207 HIS D O 1
ATOM 8590 N N . ALA D 1 184 ? 40.315 -43.127 -16.070 1.00 8.45 208 ALA D N 1
ATOM 8591 C CA . ALA D 1 184 ? 41.536 -42.431 -15.670 1.00 7.02 208 ALA D CA 1
ATOM 8592 C C . ALA D 1 184 ? 42.783 -43.056 -16.264 1.00 9.77 208 ALA D C 1
ATOM 8593 O O . ALA D 1 184 ? 42.816 -44.249 -16.563 1.00 10.77 208 ALA D O 1
ATOM 8595 N N . SER D 1 185 ? 43.811 -42.230 -16.432 1.00 8.49 209 SER D N 1
ATOM 8596 C CA A SER D 1 185 ? 45.152 -42.727 -16.722 0.68 9.78 209 SER D CA 1
ATOM 8597 C CA B SER D 1 185 ? 45.142 -42.729 -16.726 0.32 10.07 209 SER D CA 1
ATOM 8598 C C . SER D 1 185 ? 45.942 -42.769 -15.426 1.00 10.91 209 SER D C 1
ATOM 8599 O O . SER D 1 185 ? 46.725 -43.699 -15.185 1.00 14.81 209 SER D O 1
ATOM 8604 N N . ASN D 1 186 ? 45.738 -41.749 -14.598 1.00 11.43 210 ASN D N 1
ATOM 8605 C CA . ASN D 1 186 ? 46.460 -41.581 -13.347 1.00 14.68 210 ASN D CA 1
ATOM 8606 C C . ASN D 1 186 ? 45.551 -41.819 -12.155 1.00 16.68 210 ASN D C 1
ATOM 8607 O O . ASN D 1 186 ? 45.011 -40.878 -11.585 1.00 20.21 210 ASN D O 1
ATOM 8612 N N . THR D 1 187 ? 45.398 -43.080 -11.765 1.00 16.87 211 THR D N 1
ATOM 8613 C CA . THR D 1 187 ? 44.509 -43.421 -10.662 1.00 17.81 211 THR D CA 1
ATOM 8614 C C . THR D 1 187 ? 45.075 -43.052 -9.288 1.00 17.16 211 THR D C 1
ATOM 8615 O O . THR D 1 187 ? 44.327 -42.943 -8.316 1.00 22.13 211 THR D O 1
ATOM 8619 N N . GLU D 1 188 ? 46.387 -42.840 -9.207 1.00 17.68 212 GLU D N 1
ATOM 8620 C CA . GLU D 1 188 ? 47.022 -42.574 -7.917 1.00 24.18 212 GLU D CA 1
ATOM 8621 C C . GLU D 1 188 ? 46.600 -41.236 -7.317 1.00 25.01 212 GLU D C 1
ATOM 8622 O O . GLU D 1 188 ? 46.714 -41.029 -6.108 1.00 24.37 212 GLU D O 1
ATOM 8628 N N . VAL D 1 189 ? 46.099 -40.332 -8.157 1.00 23.01 213 VAL D N 1
ATOM 8629 C CA . VAL D 1 189 ? 45.660 -39.028 -7.674 1.00 20.39 213 VAL D CA 1
ATOM 8630 C C . VAL D 1 189 ? 44.361 -39.138 -6.878 1.00 22.57 213 VAL D C 1
ATOM 8631 O O . VAL D 1 189 ? 43.992 -38.209 -6.164 1.00 21.46 213 VAL D O 1
ATOM 8635 N N . PHE D 1 190 ? 43.678 -40.275 -7.013 1.00 20.10 214 PHE D N 1
ATOM 8636 C CA . PHE D 1 190 ? 42.442 -40.545 -6.277 1.00 22.21 214 PHE D CA 1
ATOM 8637 C C . PHE D 1 190 ? 42.671 -41.393 -5.027 1.00 23.83 214 PHE D C 1
ATOM 8638 O O . PHE D 1 190 ? 42.548 -42.621 -5.057 1.00 25.28 214 PHE D O 1
ATOM 8646 N N . SER D 1 191 ? 42.997 -40.727 -3.927 1.00 19.78 215 SER D N 1
ATOM 8647 C CA . SER D 1 191 ? 43.215 -41.410 -2.662 1.00 19.85 215 SER D CA 1
ATOM 8648 C C . SER D 1 191 ? 41.923 -42.064 -2.186 1.00 19.30 215 SER D C 1
ATOM 8649 O O . SER D 1 191 ? 40.843 -41.757 -2.693 1.00 17.42 215 SER D O 1
ATOM 8652 N N . GLU D 1 192 ? 42.033 -42.972 -1.219 1.00 20.34 216 GLU D N 1
ATOM 8653 C CA . GLU D 1 192 ? 40.854 -43.578 -0.616 1.00 24.93 216 GLU D CA 1
ATOM 8654 C C . GLU D 1 192 ? 39.980 -42.511 0.044 1.00 21.69 216 GLU D C 1
ATOM 8655 O O . GLU D 1 192 ? 38.756 -42.601 0.019 1.00 22.78 216 GLU D O 1
ATOM 8661 N N . ARG D 1 193 ? 40.615 -41.500 0.625 1.00 19.13 217 ARG D N 1
ATOM 8662 C CA . ARG D 1 193 ? 39.888 -40.399 1.252 1.00 22.32 217 ARG D CA 1
ATOM 8663 C C . ARG D 1 193 ? 39.041 -39.620 0.246 1.00 19.32 217 ARG D C 1
ATOM 8664 O O . ARG D 1 193 ? 37.867 -39.325 0.493 1.00 16.34 217 ARG D O 1
ATOM 8672 N N . LEU D 1 194 ? 39.640 -39.283 -0.888 1.00 15.66 218 LEU D N 1
ATOM 8673 C CA . LEU D 1 194 ? 38.933 -38.538 -1.922 1.00 15.11 218 LEU D CA 1
ATOM 8674 C C . LEU D 1 194 ? 37.755 -39.338 -2.480 1.00 12.86 218 LEU D C 1
ATOM 8675 O O . LEU D 1 194 ? 36.657 -38.802 -2.670 1.00 12.91 218 LEU D O 1
ATOM 8680 N N . LEU D 1 195 ? 37.981 -40.619 -2.738 1.00 11.02 219 LEU D N 1
ATOM 8681 C CA . LEU D 1 195 ? 36.920 -41.490 -3.218 1.00 12.74 219 LEU D CA 1
ATOM 8682 C C . LEU D 1 195 ? 35.789 -41.554 -2.197 1.00 11.62 219 LEU D C 1
ATOM 8683 O O . LEU D 1 195 ? 34.616 -41.550 -2.568 1.00 11.92 219 LEU D O 1
ATOM 8688 N N . ASP D 1 196 ? 36.150 -41.632 -0.917 1.00 11.33 220 ASP D N 1
ATOM 8689 C CA . ASP D 1 196 ? 35.184 -41.618 0.178 1.00 13.26 220 ASP D CA 1
ATOM 8690 C C . ASP D 1 196 ? 34.295 -40.381 0.097 1.00 11.74 220 ASP D C 1
ATOM 8691 O O . ASP D 1 196 ? 33.073 -40.473 0.213 1.00 11.75 220 ASP D O 1
ATOM 8696 N N . LEU D 1 197 ? 34.916 -39.216 -0.064 1.00 11.30 221 LEU D N 1
ATOM 8697 C CA . LEU D 1 197 ? 34.177 -37.954 -0.121 1.00 13.31 221 LEU D CA 1
ATOM 8698 C C . LEU D 1 197 ? 33.193 -37.893 -1.285 1.00 9.78 221 LEU D C 1
ATOM 8699 O O . LEU D 1 197 ? 32.033 -37.524 -1.114 1.00 10.55 221 LEU D O 1
ATOM 8704 N N . TYR D 1 198 ? 33.657 -38.249 -2.474 1.00 9.39 222 TYR D N 1
ATOM 8705 C CA . TYR D 1 198 ? 32.781 -38.235 -3.640 1.00 9.57 222 TYR D CA 1
ATOM 8706 C C . TYR D 1 198 ? 31.680 -39.281 -3.532 1.00 8.62 222 TYR D C 1
ATOM 8707 O O . TYR D 1 198 ? 30.532 -39.001 -3.858 1.00 8.82 222 TYR D O 1
ATOM 8716 N N . ALA D 1 199 ? 32.019 -40.476 -3.055 1.00 9.63 223 ALA D N 1
ATOM 8717 C CA . ALA D 1 199 ? 31.034 -41.542 -2.948 1.00 8.19 223 ALA D CA 1
ATOM 8718 C C . ALA D 1 199 ? 29.925 -41.162 -1.976 1.00 10.22 223 ALA D C 1
ATOM 8719 O O . ALA D 1 199 ? 28.758 -41.391 -2.254 1.00 10.90 223 ALA D O 1
ATOM 8721 N N . ARG D 1 200 ? 30.280 -40.569 -0.844 1.00 9.48 224 ARG D N 1
ATOM 8722 C CA . ARG D 1 200 ? 29.263 -40.227 0.148 1.00 10.16 224 ARG D CA 1
ATOM 8723 C C . ARG D 1 200 ? 28.308 -39.176 -0.396 1.00 12.04 224 ARG D C 1
ATOM 8724 O O . ARG D 1 200 ? 27.108 -39.213 -0.118 1.00 12.36 224 ARG D O 1
ATOM 8732 N N . SER D 1 201 ? 28.835 -38.246 -1.188 1.00 9.32 225 SER D N 1
ATOM 8733 C CA . SER D 1 201 ? 27.992 -37.200 -1.767 1.00 9.04 225 SER D CA 1
ATOM 8734 C C . SER D 1 201 ? 26.959 -37.755 -2.757 1.00 8.65 225 SER D C 1
ATOM 8735 O O . SER D 1 201 ? 25.762 -37.491 -2.629 1.00 9.53 225 SER D O 1
ATOM 8738 N N . TYR D 1 202 ? 27.399 -38.529 -3.743 1.00 8.48 226 TYR D N 1
ATOM 8739 C CA . TYR D 1 202 ? 26.460 -38.988 -4.763 1.00 7.94 226 TYR D CA 1
ATOM 8740 C C . TYR D 1 202 ? 25.609 -40.157 -4.280 1.00 10.05 226 TYR D C 1
ATOM 8741 O O . TYR D 1 202 ? 24.631 -40.515 -4.923 1.00 10.08 226 TYR D O 1
ATOM 8750 N N . ALA D 1 203 ? 25.948 -40.707 -3.115 1.00 9.88 227 ALA D N 1
ATOM 8751 C CA . ALA D 1 203 ? 25.160 -41.794 -2.538 1.00 9.73 227 ALA D CA 1
ATOM 8752 C C . ALA D 1 203 ? 23.872 -41.315 -1.872 1.00 11.55 227 ALA D C 1
ATOM 8753 O O . ALA D 1 203 ? 22.963 -42.120 -1.646 1.00 12.78 227 ALA D O 1
ATOM 8755 N N . LYS D 1 204 ? 23.778 -40.026 -1.546 1.00 10.27 228 LYS D N 1
ATOM 8756 C CA . LYS D 1 204 ? 22.506 -39.468 -1.089 1.00 10.43 228 LYS D CA 1
ATOM 8757 C C . LYS D 1 204 ? 21.431 -39.904 -2.090 1.00 10.68 228 LYS D C 1
ATOM 8758 O O . LYS D 1 204 ? 21.594 -39.718 -3.291 1.00 10.24 228 LYS D O 1
ATOM 8764 N N . PRO D 1 205 ? 20.332 -40.499 -1.608 1.00 10.47 229 PRO D N 1
ATOM 8765 C CA . PRO D 1 205 ? 19.352 -41.032 -2.559 1.00 10.74 229 PRO D CA 1
ATOM 8766 C C . PRO D 1 205 ? 18.929 -40.035 -3.648 1.00 8.56 229 PRO D C 1
ATOM 8767 O O . PRO D 1 205 ? 18.850 -40.411 -4.823 1.00 8.60 229 PRO D O 1
ATOM 8771 N N . HIS D 1 206 ? 18.668 -38.785 -3.290 1.00 11.23 230 HIS D N 1
ATOM 8772 C CA . HIS D 1 206 ? 18.217 -37.848 -4.315 1.00 8.29 230 HIS D CA 1
ATOM 8773 C C . HIS D 1 206 ? 19.339 -37.485 -5.286 1.00 8.62 230 HIS D C 1
ATOM 8774 O O . HIS D 1 206 ? 19.078 -37.138 -6.435 1.00 8.52 230 HIS D O 1
ATOM 8781 N N . SER D 1 207 ? 20.585 -37.580 -4.824 1.00 8.06 231 SER D N 1
ATOM 8782 C CA . SER D 1 207 ? 21.733 -37.301 -5.683 1.00 7.52 231 SER D CA 1
ATOM 8783 C C . SER D 1 207 ? 22.073 -38.484 -6.589 1.00 6.38 231 SER D C 1
ATOM 8784 O O . SER D 1 207 ? 22.533 -38.296 -7.712 1.00 6.96 231 SER D O 1
ATOM 8787 N N . LEU D 1 208 ? 21.882 -39.702 -6.098 1.00 6.92 232 LEU D N 1
ATOM 8788 C CA . LEU D 1 208 ? 22.145 -40.865 -6.932 1.00 8.25 232 LEU D CA 1
ATOM 8789 C C . LEU D 1 208 ? 21.142 -40.837 -8.091 1.00 7.23 232 LEU D C 1
ATOM 8790 O O . LEU D 1 208 ? 21.491 -41.029 -9.258 1.00 7.93 232 LEU D O 1
ATOM 8795 N N . ASN D 1 209 ? 19.882 -40.574 -7.768 1.00 5.37 233 ASN D N 1
ATOM 8796 C CA . ASN D 1 209 ? 18.853 -40.453 -8.798 1.00 7.04 233 ASN D CA 1
ATOM 8797 C C . ASN D 1 209 ? 19.135 -39.273 -9.723 1.00 6.86 233 ASN D C 1
ATOM 8798 O O . ASN D 1 209 ? 19.052 -39.409 -10.943 1.00 6.06 233 ASN D O 1
ATOM 8803 N N . ALA D 1 210 ? 19.460 -38.115 -9.151 1.00 6.11 234 ALA D N 1
ATOM 8804 C CA . ALA D 1 210 ? 19.746 -36.949 -9.989 1.00 6.25 234 ALA D CA 1
ATOM 8805 C C . ALA D 1 210 ? 20.852 -37.251 -11.006 1.00 6.45 234 ALA D C 1
ATOM 8806 O O . ALA D 1 210 ? 20.754 -36.887 -12.177 1.00 6.36 234 ALA D O 1
ATOM 8808 N N . SER D 1 211 ? 21.903 -37.927 -10.546 1.00 5.71 235 SER D N 1
ATOM 8809 C CA . SER D 1 211 ? 23.025 -38.290 -11.404 1.00 6.57 235 SER D CA 1
ATOM 8810 C C . SER D 1 211 ? 22.525 -38.916 -12.692 1.00 5.04 235 SER D C 1
ATOM 8811 O O . SER D 1 211 ? 22.917 -38.524 -13.792 1.00 7.34 235 SER D O 1
ATOM 8814 N N . PHE D 1 212 ? 21.636 -39.889 -12.555 1.00 4.74 236 PHE D N 1
ATOM 8815 C CA . PHE D 1 212 ? 21.185 -40.639 -13.716 1.00 4.78 236 PHE D CA 1
ATOM 8816 C C . PHE D 1 212 ? 20.091 -39.936 -14.505 1.00 5.77 236 PHE D C 1
ATOM 8817 O O . PHE D 1 212 ? 19.961 -40.181 -15.701 1.00 4.81 236 PHE D O 1
ATOM 8825 N N . GLU D 1 213 ? 19.319 -39.066 -13.857 1.00 5.87 237 GLU D N 1
ATOM 8826 C CA . GLU D 1 213 ? 18.320 -38.276 -14.583 1.00 6.59 237 GLU D CA 1
ATOM 8827 C C . GLU D 1 213 ? 18.954 -37.396 -15.662 1.00 6.55 237 GLU D C 1
ATOM 8828 O O . GLU D 1 213 ? 18.350 -37.153 -16.697 1.00 6.07 237 GLU D O 1
ATOM 8834 N N . TYR D 1 214 ? 20.182 -36.938 -15.449 1.00 6.13 238 TYR D N 1
ATOM 8835 C CA . TYR D 1 214 ? 20.871 -36.209 -16.510 1.00 5.81 238 TYR D CA 1
ATOM 8836 C C . TYR D 1 214 ? 21.001 -37.070 -17.770 1.00 6.42 238 TYR D C 1
ATOM 8837 O O . TYR D 1 214 ? 20.904 -36.573 -18.898 1.00 6.92 238 TYR D O 1
ATOM 8846 N N . TYR D 1 215 ? 21.219 -38.367 -17.574 1.00 5.36 239 TYR D N 1
ATOM 8847 C CA . TYR D 1 215 ? 21.377 -39.288 -18.704 1.00 5.12 239 TYR D CA 1
ATOM 8848 C C . TYR D 1 215 ? 20.027 -39.675 -19.306 1.00 6.27 239 TYR D C 1
ATOM 8849 O O . TYR D 1 215 ? 19.907 -39.859 -20.526 1.00 5.43 239 TYR D O 1
ATOM 8858 N N . ARG D 1 216 ? 19.006 -39.774 -18.458 1.00 5.33 240 ARG D N 1
ATOM 8859 C CA . ARG D 1 216 ? 17.669 -40.069 -18.942 1.00 6.17 240 ARG D CA 1
ATOM 8860 C C . ARG D 1 216 ? 17.124 -38.911 -19.778 1.00 6.28 240 ARG D C 1
ATOM 8861 O O . ARG D 1 216 ? 16.198 -39.089 -20.556 1.00 8.20 240 ARG D O 1
ATOM 8869 N N . ALA D 1 217 ? 17.721 -37.730 -19.624 1.00 4.45 241 ALA D N 1
ATOM 8870 C CA . ALA D 1 217 ? 17.352 -36.560 -20.427 1.00 4.78 241 ALA D CA 1
ATOM 8871 C C . ALA D 1 217 ? 18.286 -36.344 -21.609 1.00 6.91 241 ALA D C 1
ATOM 8872 O O . ALA D 1 217 ? 18.090 -35.405 -22.367 1.00 5.96 241 ALA D O 1
ATOM 8874 N N . LEU D 1 218 ? 19.289 -37.201 -21.774 1.00 6.60 242 LEU D N 1
ATOM 8875 C CA . LEU D 1 218 ? 20.304 -36.972 -22.792 1.00 6.05 242 LEU D CA 1
ATOM 8876 C C . LEU D 1 218 ? 19.749 -36.907 -24.216 1.00 6.49 242 LEU D C 1
ATOM 8877 O O . LEU D 1 218 ? 20.135 -36.022 -24.979 1.00 6.91 242 LEU D O 1
ATOM 8882 N N . ASN D 1 219 ? 18.842 -37.815 -24.578 1.00 6.86 243 ASN D N 1
ATOM 8883 C CA . ASN D 1 219 ? 18.306 -37.765 -25.935 1.00 6.30 243 ASN D CA 1
ATOM 8884 C C . ASN D 1 219 ? 17.481 -36.495 -26.162 1.00 6.58 243 ASN D C 1
ATOM 8885 O O . ASN D 1 219 ? 17.528 -35.904 -27.243 1.00 7.42 243 ASN D O 1
ATOM 8890 N N . GLU D 1 220 ? 16.762 -36.053 -25.134 1.00 5.21 244 GLU D N 1
ATOM 8891 C CA . GLU D 1 220 ? 16.069 -34.779 -25.218 1.00 5.94 244 GLU D CA 1
ATOM 8892 C C . GLU D 1 220 ? 17.056 -33.622 -25.395 1.00 5.37 244 GLU D C 1
ATOM 8893 O O . GLU D 1 220 ? 16.817 -32.711 -26.188 1.00 6.68 244 GLU D O 1
ATOM 8899 N N . SER D 1 221 ? 18.162 -33.655 -24.659 1.00 5.87 245 SER D N 1
ATOM 8900 C CA . SER D 1 221 ? 19.194 -32.636 -24.808 1.00 6.82 245 SER D CA 1
ATOM 8901 C C . SER D 1 221 ? 19.764 -32.615 -26.227 1.00 6.73 245 SER D C 1
ATOM 8902 O O . SER D 1 221 ? 19.968 -31.540 -26.805 1.00 7.04 245 SER D O 1
ATOM 8905 N N . VAL D 1 222 ? 20.004 -33.797 -26.789 1.00 4.99 246 VAL D N 1
ATOM 8906 C CA . VAL D 1 222 ? 20.433 -33.908 -28.180 1.00 6.71 246 VAL D CA 1
ATOM 8907 C C . VAL D 1 222 ? 19.420 -33.234 -29.104 1.00 6.82 246 VAL D C 1
ATOM 8908 O O . VAL D 1 222 ? 19.790 -32.441 -29.969 1.00 6.89 246 VAL D O 1
ATOM 8912 N N . ARG D 1 223 ? 18.136 -33.526 -28.912 1.00 6.38 247 ARG D N 1
ATOM 8913 C CA . ARG D 1 223 ? 17.109 -32.931 -29.768 1.00 8.38 247 ARG D CA 1
ATOM 8914 C C . ARG D 1 223 ? 17.057 -31.414 -29.596 1.00 9.36 247 ARG D C 1
ATOM 8915 O O . ARG D 1 223 ? 16.939 -30.674 -30.573 1.00 8.79 247 ARG D O 1
ATOM 8923 N N . GLN D 1 224 ? 17.170 -30.943 -28.358 1.00 7.67 248 GLN D N 1
ATOM 8924 C CA . GLN D 1 224 ? 17.231 -29.504 -28.109 1.00 8.48 248 GLN D CA 1
ATOM 8925 C C . GLN D 1 224 ? 18.407 -28.857 -28.838 1.00 7.34 248 GLN D C 1
ATOM 8926 O O . GLN D 1 224 ? 18.274 -27.798 -29.465 1.00 9.73 248 GLN D O 1
ATOM 8932 N N . ASN D 1 225 ? 19.571 -29.491 -28.732 1.00 6.28 249 ASN D N 1
ATOM 8933 C CA . ASN D 1 225 ? 20.799 -28.926 -29.279 1.00 9.44 249 ASN D CA 1
ATOM 8934 C C . ASN D 1 225 ? 20.832 -28.924 -30.801 1.00 10.91 249 ASN D C 1
ATOM 8935 O O . ASN D 1 225 ? 21.555 -28.138 -31.408 1.00 12.28 249 ASN D O 1
ATOM 8940 N N . ALA D 1 226 ? 20.045 -29.795 -31.420 1.00 9.03 250 ALA D N 1
ATOM 8941 C CA . ALA D 1 226 ? 19.968 -29.820 -32.875 1.00 13.22 250 ALA D CA 1
ATOM 8942 C C . ALA D 1 226 ? 19.418 -28.496 -33.395 1.00 16.78 250 ALA D C 1
ATOM 8943 O O . ALA D 1 226 ? 19.800 -28.028 -34.466 1.00 20.55 250 ALA D O 1
ATOM 8945 N N . GLU D 1 227 ? 18.516 -27.894 -32.632 1.00 12.80 251 GLU D N 1
ATOM 8946 C CA . GLU D 1 227 ? 17.983 -26.584 -32.993 1.00 16.60 251 GLU D CA 1
ATOM 8947 C C . GLU D 1 227 ? 18.926 -25.456 -32.572 1.00 16.49 251 GLU D C 1
ATOM 8948 O O . GLU D 1 227 ? 19.207 -24.538 -33.344 1.00 14.60 251 GLU D O 1
ATOM 8954 N N . LEU D 1 228 ? 19.442 -25.539 -31.352 1.00 13.17 252 LEU D N 1
ATOM 8955 C CA . LEU D 1 228 ? 20.340 -24.506 -30.842 1.00 12.06 252 LEU D CA 1
ATOM 8956 C C . LEU D 1 228 ? 21.606 -24.308 -31.691 1.00 13.20 252 LEU D C 1
ATOM 8957 O O . LEU D 1 228 ? 22.086 -23.182 -31.843 1.00 16.19 252 LEU D O 1
ATOM 8962 N N . ALA D 1 229 ? 22.124 -25.397 -32.254 1.00 13.47 253 ALA D N 1
ATOM 8963 C CA . ALA D 1 229 ? 23.391 -25.381 -32.980 1.00 14.40 253 ALA D CA 1
ATOM 8964 C C . ALA D 1 229 ? 23.315 -24.639 -34.316 1.00 16.62 253 ALA D C 1
ATOM 8965 O O . ALA D 1 229 ? 24.330 -24.462 -34.989 1.00 15.63 253 ALA D O 1
ATOM 8967 N N . LYS D 1 230 ? 22.121 -24.208 -34.706 1.00 17.06 254 LYS D N 1
ATOM 8968 C CA . LYS D 1 230 ? 21.986 -23.402 -35.913 1.00 17.84 254 LYS D CA 1
ATOM 8969 C C . LYS D 1 230 ? 22.674 -22.054 -35.728 1.00 18.55 254 LYS D C 1
ATOM 8970 O O . LYS D 1 230 ? 22.969 -21.364 -36.703 1.00 19.95 254 LYS D O 1
ATOM 8976 N N . THR D 1 231 ? 22.929 -21.691 -34.473 1.00 17.75 255 THR D N 1
ATOM 8977 C CA . THR D 1 231 ? 23.659 -20.471 -34.141 1.00 20.58 255 THR D CA 1
ATOM 8978 C C . THR D 1 231 ? 25.054 -20.813 -33.625 1.00 19.42 255 THR D C 1
ATOM 8979 O O . THR D 1 231 ? 25.203 -21.424 -32.571 1.00 17.04 255 THR D O 1
ATOM 8983 N N . ARG D 1 232 ? 26.071 -20.411 -34.375 1.00 18.31 256 ARG D N 1
ATOM 8984 C CA . ARG D 1 232 ? 27.461 -20.698 -34.042 1.00 19.66 256 ARG D CA 1
ATOM 8985 C C . ARG D 1 232 ? 27.925 -19.883 -32.834 1.00 18.86 256 ARG D C 1
ATOM 8986 O O . ARG D 1 232 ? 27.453 -18.770 -32.612 1.00 20.15 256 ARG D O 1
ATOM 8994 N N . LEU D 1 233 ? 28.842 -20.447 -32.049 1.00 14.54 257 LEU D N 1
ATOM 8995 C CA . LEU D 1 233 ? 29.437 -19.731 -30.918 1.00 14.54 257 LEU D CA 1
ATOM 8996 C C . LEU D 1 233 ? 30.525 -18.772 -31.402 1.00 16.94 257 LEU D C 1
ATOM 8997 O O . LEU D 1 233 ? 31.390 -19.147 -32.199 1.00 14.98 257 LEU D O 1
ATOM 9002 N N . GLN D 1 234 ? 30.495 -17.541 -30.899 1.00 16.12 258 GLN D N 1
ATOM 9003 C CA . GLN D 1 234 ? 31.352 -16.480 -31.413 1.00 15.79 258 GLN D CA 1
ATOM 9004 C C . GLN D 1 234 ? 32.443 -16.041 -30.440 1.00 17.49 258 GLN D C 1
ATOM 9005 O O . GLN D 1 234 ? 33.404 -15.386 -30.838 1.00 17.98 258 GLN D O 1
ATOM 9011 N N . MET D 1 235 ? 32.306 -16.395 -29.168 1.00 14.87 259 MET D N 1
ATOM 9012 C CA . MET D 1 235 ? 33.299 -15.992 -28.172 1.00 13.44 259 MET D CA 1
ATOM 9013 C C . MET D 1 235 ? 34.565 -16.862 -28.224 1.00 13.77 259 MET D C 1
ATOM 9014 O O . MET D 1 235 ? 34.535 -17.983 -28.735 1.00 14.24 259 MET D O 1
ATOM 9019 N N . PRO D 1 236 ? 35.688 -16.345 -27.701 1.00 13.24 260 PRO D N 1
ATOM 9020 C CA . PRO D 1 236 ? 36.916 -17.148 -27.630 1.00 9.95 260 PRO D CA 1
ATOM 9021 C C . PRO D 1 236 ? 36.691 -18.417 -26.813 1.00 14.11 260 PRO D C 1
ATOM 9022 O O . PRO D 1 236 ? 36.168 -18.349 -25.701 1.00 11.33 260 PRO D O 1
ATOM 9026 N N . THR D 1 237 ? 37.073 -19.560 -27.370 1.00 11.60 261 THR D N 1
ATOM 9027 C CA . THR D 1 237 ? 36.855 -20.834 -26.694 1.00 11.73 261 THR D CA 1
ATOM 9028 C C . THR D 1 237 ? 38.127 -21.673 -26.679 1.00 12.41 261 THR D C 1
ATOM 9029 O O . THR D 1 237 ? 38.964 -21.594 -27.585 1.00 13.47 261 THR D O 1
ATOM 9033 N N . MET D 1 238 ? 38.257 -22.476 -25.632 1.00 10.71 262 MET D N 1
ATOM 9034 C CA . MET D 1 238 ? 39.349 -23.436 -25.528 1.00 9.79 262 MET D CA 1
ATOM 9035 C C . MET D 1 238 ? 38.799 -24.794 -25.122 1.00 9.03 262 MET D C 1
ATOM 9036 O O . MET D 1 238 ? 37.922 -24.888 -24.258 1.00 9.06 262 MET D O 1
ATOM 9041 N N . THR D 1 239 ? 39.285 -25.849 -25.762 1.00 8.82 263 THR D N 1
ATOM 9042 C CA . THR D 1 239 ? 38.940 -27.199 -25.333 1.00 7.89 263 THR D CA 1
ATOM 9043 C C . THR D 1 239 ? 40.146 -27.903 -24.725 1.00 6.97 263 THR D C 1
ATOM 9044 O O . THR D 1 239 ? 41.280 -27.706 -25.162 1.00 8.30 263 THR D O 1
ATOM 9048 N N . LEU D 1 240 ? 39.896 -28.721 -23.706 1.00 7.83 264 LEU D N 1
ATOM 9049 C CA . LEU D 1 240 ? 40.933 -29.578 -23.142 1.00 7.67 264 LEU D CA 1
ATOM 9050 C C . LEU D 1 240 ? 40.402 -30.999 -23.138 1.00 7.07 264 LEU D C 1
ATOM 9051 O O . LEU D 1 240 ? 39.211 -31.233 -22.899 1.00 8.31 264 LEU D O 1
ATOM 9056 N N . ALA D 1 241 ? 41.283 -31.951 -23.422 1.00 6.88 265 ALA D N 1
ATOM 9057 C CA . ALA D 1 241 ? 40.902 -33.353 -23.407 1.00 7.39 265 ALA D CA 1
ATOM 9058 C C . ALA D 1 241 ? 42.104 -34.172 -22.982 1.00 6.37 265 ALA D C 1
ATOM 9059 O O . ALA D 1 241 ? 43.244 -33.799 -23.249 1.00 7.42 265 ALA D O 1
ATOM 9061 N N . GLY D 1 242 ? 41.851 -35.283 -22.310 1.00 7.72 266 GLY D N 1
ATOM 9062 C CA . GLY D 1 242 ? 42.911 -36.205 -21.961 1.00 9.61 266 GLY D CA 1
ATOM 9063 C C . GLY D 1 242 ? 43.361 -36.984 -23.178 1.00 8.02 266 GLY D C 1
ATOM 9064 O O . GLY D 1 242 ? 42.535 -37.447 -23.979 1.00 9.02 266 GLY D O 1
ATOM 9065 N N . GLY D 1 243 ? 44.674 -37.135 -23.317 1.00 7.79 267 GLY D N 1
ATOM 9066 C CA . GLY D 1 243 ? 45.238 -37.912 -24.405 1.00 10.71 267 GLY D CA 1
ATOM 9067 C C . GLY D 1 243 ? 45.559 -39.339 -24.015 1.00 10.32 267 GLY D C 1
ATOM 9068 O O . GLY D 1 243 ? 45.976 -40.137 -24.856 1.00 14.09 267 GLY D O 1
ATOM 9069 N N . GLY D 1 244 ? 45.374 -39.669 -22.741 1.00 7.73 268 GLY D N 1
ATOM 9070 C CA . GLY D 1 244 ? 45.602 -41.022 -22.263 1.00 10.52 268 GLY D CA 1
ATOM 9071 C C . GLY D 1 244 ? 44.342 -41.864 -22.118 1.00 10.08 268 GLY D C 1
ATOM 9072 O O . GLY D 1 244 ? 43.245 -41.450 -22.489 1.00 10.97 268 GLY D O 1
ATOM 9073 N N . HIS D 1 245 ? 44.517 -43.062 -21.572 1.00 10.09 269 HIS D N 1
ATOM 9074 C CA . HIS D 1 245 ? 43.404 -43.957 -21.316 1.00 10.44 269 HIS D CA 1
ATOM 9075 C C . HIS D 1 245 ? 42.303 -43.231 -20.555 1.00 9.98 269 HIS D C 1
ATOM 9076 O O . HIS D 1 245 ? 42.566 -42.580 -19.543 1.00 9.98 269 HIS D O 1
ATOM 9083 N N . GLY D 1 246 ? 41.074 -43.334 -21.047 1.00 8.90 270 GLY D N 1
ATOM 9084 C CA . GLY D 1 246 ? 39.943 -42.701 -20.386 1.00 7.75 270 GLY D CA 1
ATOM 9085 C C . GLY D 1 246 ? 39.549 -41.348 -20.950 1.00 10.98 270 GLY D C 1
ATOM 9086 O O . GLY D 1 246 ? 38.443 -40.863 -20.677 1.00 8.95 270 GLY D O 1
ATOM 9087 N N . GLY D 1 247 ? 40.435 -40.724 -21.727 1.00 6.45 271 GLY D N 1
ATOM 9088 C CA . GLY D 1 247 ? 40.176 -39.389 -22.249 1.00 6.96 271 GLY D CA 1
ATOM 9089 C C . GLY D 1 247 ? 39.433 -39.318 -23.576 1.00 8.10 271 GLY D C 1
ATOM 9090 O O . GLY D 1 247 ? 39.236 -40.328 -24.262 1.00 10.11 271 GLY D O 1
ATOM 9091 N N . MET D 1 248 ? 39.030 -38.104 -23.946 1.00 7.48 272 MET D N 1
ATOM 9092 C CA . MET D 1 248 ? 38.317 -37.870 -25.209 1.00 8.30 272 MET D CA 1
ATOM 9093 C C . MET D 1 248 ? 39.258 -37.676 -26.397 1.00 10.80 272 MET D C 1
ATOM 9094 O O . MET D 1 248 ? 38.836 -37.767 -27.542 1.00 10.44 272 MET D O 1
ATOM 9099 N N . GLY D 1 249 ? 40.526 -37.382 -26.125 1.00 9.07 273 GLY D N 1
ATOM 9100 C CA . GLY D 1 249 ? 41.514 -37.186 -27.175 1.00 9.69 273 GLY D CA 1
ATOM 9101 C C . GLY D 1 249 ? 41.106 -36.135 -28.194 1.00 8.73 273 GLY D C 1
ATOM 9102 O O . GLY D 1 249 ? 40.595 -35.081 -27.837 1.00 9.26 273 GLY D O 1
ATOM 9103 N N . THR D 1 250 ? 41.325 -36.433 -29.472 1.00 10.80 274 THR D N 1
ATOM 9104 C CA . THR D 1 250 ? 41.107 -35.467 -30.544 1.00 10.46 274 THR D CA 1
ATOM 9105 C C . THR D 1 250 ? 39.638 -35.124 -30.758 1.00 11.35 274 THR D C 1
ATOM 9106 O O . THR D 1 250 ? 39.333 -34.105 -31.365 1.00 10.89 274 THR D O 1
ATOM 9110 N N . PHE D 1 251 ? 38.737 -35.961 -30.251 1.00 10.96 275 PHE D N 1
ATOM 9111 C CA . PHE D 1 251 ? 37.306 -35.738 -30.441 1.00 10.90 275 PHE D CA 1
ATOM 9112 C C . PHE D 1 251 ? 36.852 -34.372 -29.933 1.00 9.03 275 PHE D C 1
ATOM 9113 O O . PHE D 1 251 ? 36.005 -33.724 -30.556 1.00 10.44 275 PHE D O 1
ATOM 9121 N N . GLN D 1 252 ? 37.400 -33.927 -28.804 1.00 9.53 276 GLN D N 1
ATOM 9122 C CA . GLN D 1 252 ? 36.895 -32.720 -28.160 1.00 9.85 276 GLN D CA 1
ATOM 9123 C C . GLN D 1 252 ? 37.024 -31.515 -29.083 1.00 9.69 276 GLN D C 1
ATOM 9124 O O . GLN D 1 252 ? 36.053 -30.799 -29.314 1.00 9.68 276 GLN D O 1
ATOM 9130 N N . LEU D 1 253 ? 38.226 -31.286 -29.605 1.00 9.04 277 LEU D N 1
ATOM 9131 C CA . LEU D 1 253 ? 38.441 -30.145 -30.486 1.00 8.27 277 LEU D CA 1
ATOM 9132 C C . LEU D 1 253 ? 37.690 -30.314 -31.804 1.00 10.19 277 LEU D C 1
ATOM 9133 O O . LEU D 1 253 ? 37.085 -29.366 -32.320 1.00 11.97 277 LEU D O 1
ATOM 9138 N N . GLU D 1 254 ? 37.707 -31.527 -32.344 1.00 9.96 278 GLU D N 1
ATOM 9139 C CA . GLU D 1 254 ? 37.082 -31.741 -33.638 1.00 10.90 278 GLU D CA 1
ATOM 9140 C C . GLU D 1 254 ? 35.580 -31.469 -33.579 1.00 11.61 278 GLU D C 1
ATOM 9141 O O . GLU D 1 254 ? 35.029 -30.827 -34.479 1.00 13.87 278 GLU D O 1
ATOM 9147 N N . GLN D 1 255 ? 34.920 -31.916 -32.513 1.00 9.60 279 GLN D N 1
ATOM 9148 C CA . GLN D 1 255 ? 33.518 -31.566 -32.336 1.00 10.68 279 GLN D CA 1
ATOM 9149 C C . GLN D 1 255 ? 33.350 -30.061 -32.165 1.00 9.80 279 GLN D C 1
ATOM 9150 O O . GLN D 1 255 ? 32.483 -29.456 -32.784 1.00 10.84 279 GLN D O 1
ATOM 9156 N N . MET D 1 256 ? 34.179 -29.448 -31.328 1.00 9.24 280 MET D N 1
ATOM 9157 C CA . MET D 1 256 ? 33.989 -28.047 -31.000 1.00 8.50 280 MET D CA 1
ATOM 9158 C C . MET D 1 256 ? 34.105 -27.155 -32.236 1.00 11.89 280 MET D C 1
ATOM 9159 O O . MET D 1 256 ? 33.477 -26.097 -32.307 1.00 11.71 280 MET D O 1
ATOM 9164 N N . LYS D 1 257 ? 34.909 -27.580 -33.209 1.00 12.52 281 LYS D N 1
ATOM 9165 C CA . LYS D 1 257 ? 35.087 -26.806 -34.439 1.00 12.70 281 LYS D CA 1
ATOM 9166 C C . LYS D 1 257 ? 33.760 -26.623 -35.173 1.00 14.58 281 LYS D C 1
ATOM 9167 O O . LYS D 1 257 ? 33.576 -25.645 -35.894 1.00 17.59 281 LYS D O 1
ATOM 9173 N N . ALA D 1 258 ? 32.838 -27.566 -34.985 1.00 14.71 282 ALA D N 1
ATOM 9174 C CA . ALA D 1 258 ? 31.521 -27.493 -35.612 1.00 15.60 282 ALA D CA 1
ATOM 9175 C C . ALA D 1 258 ? 30.605 -26.490 -34.906 1.00 17.08 282 ALA D C 1
ATOM 9176 O O . ALA D 1 258 ? 29.590 -26.067 -35.467 1.00 22.21 282 ALA D O 1
ATOM 9178 N N . TYR D 1 259 ? 30.967 -26.113 -33.681 1.00 12.75 283 TYR D N 1
ATOM 9179 C CA . TYR D 1 259 ? 30.158 -25.213 -32.865 1.00 12.86 283 TYR D CA 1
ATOM 9180 C C . TYR D 1 259 ? 30.722 -23.800 -32.721 1.00 13.78 283 TYR D C 1
ATOM 9181 O O . TYR D 1 259 ? 29.965 -22.848 -32.585 1.00 16.57 283 TYR D O 1
ATOM 9190 N N . ALA D 1 260 ? 32.045 -23.662 -32.735 1.00 13.63 284 ALA D N 1
ATOM 9191 C CA . ALA D 1 260 ? 32.689 -22.387 -32.410 1.00 13.12 284 ALA D CA 1
ATOM 9192 C C . ALA D 1 260 ? 33.581 -21.874 -33.528 1.00 16.65 284 ALA D C 1
ATOM 9193 O O . ALA D 1 260 ? 34.382 -22.619 -34.084 1.00 18.70 284 ALA D O 1
ATOM 9195 N N . GLU D 1 261 ? 33.445 -20.587 -33.830 1.00 17.43 285 GLU D N 1
ATOM 9196 C CA . GLU D 1 261 ? 34.260 -19.922 -34.843 1.00 20.84 285 GLU D CA 1
ATOM 9197 C C . GLU D 1 261 ? 35.704 -19.741 -34.378 1.00 21.86 285 GLU D C 1
ATOM 9198 O O . GLU D 1 261 ? 36.648 -19.816 -35.174 1.00 22.06 285 GLU D O 1
ATOM 9204 N N . ASP D 1 262 ? 35.864 -19.495 -33.083 1.00 15.93 286 ASP D N 1
ATOM 9205 C CA . ASP D 1 262 ? 37.150 -19.120 -32.508 1.00 17.03 286 ASP D CA 1
ATOM 9206 C C . ASP D 1 262 ? 37.515 -20.100 -31.402 1.00 18.42 286 ASP D C 1
ATOM 9207 O O . ASP D 1 262 ? 37.132 -19.923 -30.245 1.00 18.87 286 ASP D O 1
ATOM 9212 N N . VAL D 1 263 ? 38.238 -21.151 -31.766 1.00 15.16 287 VAL D N 1
ATOM 9213 C CA . VAL D 1 263 ? 38.544 -22.206 -30.811 1.00 13.00 287 VAL D CA 1
ATOM 9214 C C . VAL D 1 263 ? 39.993 -22.658 -30.915 1.00 16.71 287 VAL D C 1
ATOM 9215 O O . VAL D 1 263 ? 40.557 -22.745 -32.013 1.00 18.65 287 VAL D O 1
ATOM 9219 N N . GLU D 1 264 ? 40.603 -22.903 -29.759 1.00 13.59 288 GLU D N 1
ATOM 9220 C CA . GLU D 1 264 ? 41.888 -23.574 -29.691 1.00 17.24 288 GLU D CA 1
ATOM 9221 C C . GLU D 1 264 ? 41.736 -24.786 -28.789 1.00 15.71 288 GLU D C 1
ATOM 9222 O O . GLU D 1 264 ? 40.926 -24.781 -27.856 1.00 14.35 288 GLU D O 1
ATOM 9228 N N . GLY D 1 265 ? 42.516 -25.820 -29.060 1.00 13.43 289 GLY D N 1
ATOM 9229 C CA . GLY D 1 265 ? 42.400 -27.052 -28.313 1.00 13.02 289 GLY D CA 1
ATOM 9230 C C . GLY D 1 265 ? 43.730 -27.616 -27.874 1.00 12.55 289 GLY D C 1
ATOM 9231 O O . GLY D 1 265 ? 44.773 -27.392 -28.504 1.00 13.37 289 GLY D O 1
ATOM 9232 N N . HIS D 1 266 ? 43.691 -28.344 -26.767 1.00 9.65 290 HIS D N 1
ATOM 9233 C CA . HIS D 1 266 ? 44.847 -29.075 -26.283 1.00 8.66 290 HIS D CA 1
ATOM 9234 C C . HIS D 1 266 ? 44.442 -30.468 -25.874 1.00 10.38 290 HIS D C 1
ATOM 9235 O O . HIS D 1 266 ? 43.392 -30.670 -25.257 1.00 10.28 290 HIS D O 1
ATOM 9242 N N . VAL D 1 267 ? 45.287 -31.428 -26.224 1.00 9.95 291 VAL D N 1
ATOM 9243 C CA . VAL D 1 267 ? 45.166 -32.784 -25.730 1.00 9.80 291 VAL D CA 1
ATOM 9244 C C . VAL D 1 267 ? 46.334 -33.013 -24.780 1.00 9.55 291 VAL D C 1
ATOM 9245 O O . VAL D 1 267 ? 47.485 -32.760 -25.135 1.00 10.76 291 VAL D O 1
ATOM 9249 N N . LEU D 1 268 ? 46.052 -33.473 -23.569 1.00 7.69 292 LEU D N 1
ATOM 9250 C CA . LEU D 1 268 ? 47.092 -33.621 -22.554 1.00 8.67 292 LEU D CA 1
ATOM 9251 C C . LEU D 1 268 ? 47.554 -35.072 -22.474 1.00 9.26 292 LEU D C 1
ATOM 9252 O O . LEU D 1 268 ? 46.834 -35.926 -21.989 1.00 7.94 292 LEU D O 1
ATOM 9257 N N . PRO D 1 269 ? 48.770 -35.360 -22.961 1.00 9.36 293 PRO D N 1
ATOM 9258 C CA . PRO D 1 269 ? 49.261 -36.742 -22.930 1.00 11.89 293 PRO D CA 1
ATOM 9259 C C . PRO D 1 269 ? 49.405 -37.233 -21.493 1.00 8.61 293 PRO D C 1
ATOM 9260 O O . PRO D 1 269 ? 49.731 -36.434 -20.617 1.00 10.95 293 PRO D O 1
ATOM 9264 N N . GLY D 1 270 ? 49.159 -38.512 -21.245 1.00 10.50 294 GLY D N 1
ATOM 9265 C CA . GLY D 1 270 ? 49.353 -39.050 -19.915 1.00 10.48 294 GLY D CA 1
ATOM 9266 C C . GLY D 1 270 ? 48.222 -38.734 -18.954 1.00 9.05 294 GLY D C 1
ATOM 9267 O O . GLY D 1 270 ? 48.352 -38.965 -17.758 1.00 11.71 294 GLY D O 1
ATOM 9268 N N . CYS D 1 271 ? 47.106 -38.223 -19.479 1.00 6.48 295 CYS D N 1
ATOM 9269 C CA . CYS D 1 271 ? 45.938 -37.874 -18.654 1.00 8.80 295 CYS D CA 1
ATOM 9270 C C . CYS D 1 271 ? 44.674 -38.438 -19.235 1.00 8.27 295 CYS D C 1
ATOM 9271 O O . CYS D 1 271 ? 44.475 -38.396 -20.445 1.00 6.90 295 CYS D O 1
ATOM 9274 N N . GLY D 1 272 ? 43.797 -38.906 -18.355 1.00 7.10 296 GLY D N 1
ATOM 9275 C CA . GLY D 1 272 ? 42.505 -39.434 -18.758 1.00 8.12 296 GLY D CA 1
ATOM 9276 C C . GLY D 1 272 ? 41.403 -38.392 -18.696 1.00 7.15 296 GLY D C 1
ATOM 9277 O O . GLY D 1 272 ? 41.608 -37.228 -19.055 1.00 7.91 296 GLY D O 1
ATOM 9278 N N . HIS D 1 273 ? 40.230 -38.804 -18.217 1.00 5.91 297 HIS D N 1
ATOM 9279 C CA . HIS D 1 273 ? 39.051 -37.938 -18.182 1.00 5.82 297 HIS D CA 1
ATOM 9280 C C . HIS D 1 273 ? 39.103 -36.881 -17.083 1.00 5.98 297 HIS D C 1
ATOM 9281 O O . HIS D 1 273 ? 38.584 -35.789 -17.254 1.00 6.36 297 HIS D O 1
ATOM 9288 N N . TRP D 1 274 ? 39.731 -37.207 -15.961 1.00 6.58 298 TRP D N 1
ATOM 9289 C CA . TRP D 1 274 ? 39.562 -36.414 -14.751 1.00 7.49 298 TRP D CA 1
ATOM 9290 C C . TRP D 1 274 ? 40.619 -35.337 -14.684 1.00 8.80 298 TRP D C 1
ATOM 9291 O O . TRP D 1 274 ? 41.451 -35.338 -13.787 1.00 10.12 298 TRP D O 1
ATOM 9302 N N . LEU D 1 275 ? 40.595 -34.425 -15.649 1.00 6.88 299 LEU D N 1
ATOM 9303 C CA . LEU D 1 275 ? 41.726 -33.524 -15.821 1.00 6.45 299 LEU D CA 1
ATOM 9304 C C . LEU D 1 275 ? 42.092 -32.702 -14.582 1.00 7.30 299 LEU D C 1
ATOM 9305 O O . LEU D 1 275 ? 43.270 -32.567 -14.288 1.00 7.66 299 LEU D O 1
ATOM 9310 N N . PRO D 1 276 ? 41.105 -32.141 -13.854 1.00 6.91 300 PRO D N 1
ATOM 9311 C CA . PRO D 1 276 ? 41.482 -31.312 -12.704 1.00 10.15 300 PRO D CA 1
ATOM 9312 C C . PRO D 1 276 ? 42.301 -32.060 -11.658 1.00 9.74 300 PRO D C 1
ATOM 9313 O O . PRO D 1 276 ? 43.060 -31.428 -10.930 1.00 11.12 300 PRO D O 1
ATOM 9317 N N . GLU D 1 277 ? 42.154 -33.379 -11.597 1.00 9.66 301 GLU D N 1
ATOM 9318 C CA . GLU D 1 277 ? 42.861 -34.186 -10.609 1.00 9.49 301 GLU D CA 1
ATOM 9319 C C . GLU D 1 277 ? 44.064 -34.921 -11.182 1.00 13.73 301 GLU D C 1
ATOM 9320 O O . GLU D 1 277 ? 45.141 -34.932 -10.576 1.00 15.24 301 GLU D O 1
ATOM 9326 N N . GLU D 1 278 ? 43.888 -35.521 -12.351 1.00 12.59 302 GLU D N 1
ATOM 9327 C CA . GLU D 1 278 ? 44.956 -36.301 -12.969 1.00 12.63 302 GLU D CA 1
ATOM 9328 C C . GLU D 1 278 ? 46.075 -35.413 -13.437 1.00 16.77 302 GLU D C 1
ATOM 9329 O O . GLU D 1 278 ? 47.240 -35.814 -13.462 1.00 17.44 302 GLU D O 1
ATOM 9335 N N . CYS D 1 279 ? 45.717 -34.209 -13.846 1.00 12.30 303 CYS D N 1
ATOM 9336 C CA . CYS D 1 279 ? 46.690 -33.318 -14.450 1.00 13.11 303 CYS D CA 1
ATOM 9337 C C . CYS D 1 279 ? 46.403 -31.878 -14.063 1.00 10.02 303 CYS D C 1
ATOM 9338 O O . CYS D 1 279 ? 46.315 -30.963 -14.893 1.00 10.56 303 CYS D O 1
ATOM 9341 N N . ALA D 1 280 ? 46.295 -31.709 -12.749 1.00 11.46 304 ALA D N 1
ATOM 9342 C CA . ALA D 1 280 ? 45.982 -30.437 -12.125 1.00 11.22 304 ALA D CA 1
ATOM 9343 C C . ALA D 1 280 ? 46.858 -29.289 -12.607 1.00 11.86 304 ALA D C 1
ATOM 9344 O O . ALA D 1 280 ? 46.353 -28.263 -13.031 1.00 10.60 304 ALA D O 1
ATOM 9346 N N . ALA D 1 281 ? 48.176 -29.454 -12.538 1.00 11.31 305 ALA D N 1
ATOM 9347 C CA . ALA D 1 281 ? 49.055 -28.321 -12.794 1.00 11.72 305 ALA D CA 1
ATOM 9348 C C . ALA D 1 281 ? 48.974 -27.805 -14.237 1.00 9.42 305 ALA D C 1
ATOM 9349 O O . ALA D 1 281 ? 48.785 -26.610 -14.452 1.00 11.61 305 ALA D O 1
ATOM 9351 N N . PRO D 1 282 ? 49.118 -28.700 -15.234 1.00 10.57 306 PRO D N 1
ATOM 9352 C CA . PRO D 1 282 ? 49.043 -28.193 -16.607 1.00 9.50 306 PRO D CA 1
ATOM 9353 C C . PRO D 1 282 ? 47.624 -27.767 -17.007 1.00 10.42 306 PRO D C 1
ATOM 9354 O O . PRO D 1 282 ? 47.473 -26.802 -17.742 1.00 10.94 306 PRO D O 1
ATOM 9358 N N . MET D 1 283 ? 46.596 -28.460 -16.526 1.00 10.63 307 MET D N 1
ATOM 9359 C CA . MET D 1 283 ? 45.241 -27.987 -16.759 1.00 11.86 307 MET D CA 1
ATOM 9360 C C . MET D 1 283 ? 45.014 -26.593 -16.151 1.00 8.54 307 MET D C 1
ATOM 9361 O O . MET D 1 283 ? 44.468 -25.688 -16.809 1.00 8.88 307 MET D O 1
ATOM 9366 N N . ASN D 1 284 ? 45.416 -26.424 -14.890 1.00 8.75 308 ASN D N 1
ATOM 9367 C CA . ASN D 1 284 ? 45.296 -25.115 -14.237 1.00 9.68 308 ASN D CA 1
ATOM 9368 C C . ASN D 1 284 ? 45.994 -24.019 -15.044 1.00 8.75 308 ASN D C 1
ATOM 9369 O O . ASN D 1 284 ? 45.449 -22.941 -15.237 1.00 11.38 308 ASN D O 1
ATOM 9374 N N . ARG D 1 285 ? 47.208 -24.307 -15.507 1.00 10.86 309 ARG D N 1
ATOM 9375 C CA . ARG D 1 285 ? 48.012 -23.343 -16.263 1.00 9.60 309 ARG D CA 1
ATOM 9376 C C . ARG D 1 285 ? 47.303 -22.904 -17.547 1.00 6.91 309 ARG D C 1
ATOM 9377 O O . ARG D 1 285 ? 47.179 -21.703 -17.828 1.00 10.95 309 ARG D O 1
ATOM 9385 N N . LEU D 1 286 ? 46.840 -23.887 -18.317 1.00 8.50 310 LEU D N 1
ATOM 9386 C CA . LEU D 1 286 ? 46.164 -23.618 -19.582 1.00 8.37 310 LEU D CA 1
ATOM 9387 C C . LEU D 1 286 ? 44.896 -22.783 -19.400 1.00 9.82 310 LEU D C 1
ATOM 9388 O O . LEU D 1 286 ? 44.642 -21.861 -20.169 1.00 9.84 310 LEU D O 1
ATOM 9393 N N . VAL D 1 287 ? 44.112 -23.099 -18.372 1.00 10.09 311 VAL D N 1
ATOM 9394 C CA . VAL D 1 287 ? 42.901 -22.341 -18.085 1.00 8.95 311 VAL D CA 1
ATOM 9395 C C . VAL D 1 287 ? 43.242 -20.923 -17.664 1.00 10.10 311 VAL D C 1
ATOM 9396 O O . VAL D 1 287 ? 42.683 -19.954 -18.196 1.00 10.14 311 VAL D O 1
ATOM 9400 N N . ILE D 1 288 ? 44.176 -20.798 -16.726 1.00 9.25 312 ILE D N 1
ATOM 9401 C CA . ILE D 1 288 ? 44.537 -19.475 -16.233 1.00 10.05 312 ILE D CA 1
ATOM 9402 C C . ILE D 1 288 ? 45.078 -18.596 -17.355 1.00 10.61 312 ILE D C 1
ATOM 9403 O O . ILE D 1 288 ? 44.687 -17.436 -17.483 1.00 12.79 312 ILE D O 1
ATOM 9408 N N . ASP D 1 289 ? 45.977 -19.131 -18.172 1.00 10.83 313 ASP D N 1
ATOM 9409 C CA . ASP D 1 289 ? 46.553 -18.328 -19.250 1.00 13.02 313 ASP D CA 1
ATOM 9410 C C . ASP D 1 289 ? 45.492 -17.944 -20.267 1.00 13.05 313 ASP D C 1
ATOM 9411 O O . ASP D 1 289 ? 45.449 -16.813 -20.743 1.00 16.85 313 ASP D O 1
ATOM 9416 N N . PHE D 1 290 ? 44.615 -18.887 -20.583 1.00 9.69 314 PHE D N 1
ATOM 9417 C CA . PHE D 1 290 ? 43.577 -18.619 -21.563 1.00 10.97 314 PHE D CA 1
ATOM 9418 C C . PHE D 1 290 ? 42.613 -17.514 -21.097 1.00 10.11 314 PHE D C 1
ATOM 9419 O O . PHE D 1 290 ? 42.223 -16.639 -21.878 1.00 13.31 314 PHE D O 1
ATOM 9427 N N . LEU D 1 291 ? 42.221 -17.558 -19.826 1.00 12.34 315 LEU D N 1
ATOM 9428 C CA . LEU D 1 291 ? 41.283 -16.567 -19.305 1.00 11.36 315 LEU D CA 1
ATOM 9429 C C . LEU D 1 291 ? 41.948 -15.222 -19.010 1.00 13.18 315 LEU D C 1
ATOM 9430 O O . LEU D 1 291 ? 41.288 -14.183 -19.002 1.00 15.97 315 LEU D O 1
ATOM 9435 N N . SER D 1 292 ? 43.250 -15.239 -18.762 1.00 14.20 316 SER D N 1
ATOM 9436 C CA . SER D 1 292 ? 43.944 -14.010 -18.401 1.00 17.20 316 SER D CA 1
ATOM 9437 C C . SER D 1 292 ? 44.279 -13.164 -19.624 1.00 21.36 316 SER D C 1
ATOM 9438 O O . SER D 1 292 ? 44.801 -12.056 -19.493 1.00 20.08 316 SER D O 1
ATOM 9441 N N . ARG D 1 293 ? 43.968 -13.674 -20.813 1.00 19.59 317 ARG D N 1
ATOM 9442 C CA . ARG D 1 293 ? 44.220 -12.921 -22.038 1.00 28.54 317 ARG D CA 1
ATOM 9443 C C . ARG D 1 293 ? 43.383 -11.646 -22.077 1.00 35.33 317 ARG D C 1
ATOM 9444 O O . ARG D 1 293 ? 42.666 -11.393 -23.044 1.00 38.53 317 ARG D O 1
#

Sequence (1179 aa):
AEEFPVPNGFESAYREVDGVKLHYVKGGQGPLVMLVHGFGQTWYEWHQLMPELAKRFTVIAPDLPGLGQSEPPKTGYSGEQVAVYLHKLARQFSPDRPFDLVAHDIGIWNTYPMVVKNQADIARLVYMDAPIPDARIYRFPAFTAQGESLVWHFSFFAADDRLAEETLIAGKKERFFLEHFIKSHASNTEVFSERLLDLYARSYAKPHSLNASFEYYRALNESVRQNAELAKTRLQMPTMTLAGGGHGGMGTFQLEQMKAYAEDVEGHVLPGCGHWLPEECAAPMNRLVIDFLSRGRHAEEFPVPNGFESAYREVDGVKLHYVKGGQGPLVMMLVHGFGQTWYEWHQLMPELLAKRFTVIAPDLPGLGQSEPPKTGYSGEQVAVYLHKLARQFSPDRPFDLVAHDIGIWNTYPMVVKNQADIARLVYMDAPIPDARIYRFPAFTAQGESLVWHFSFFAADDRLAETLIAGKKERFFLEHFIKSHASNNTEVFSERLLDLYARSYAKPHSLNASFEYYRALNESVRQNAELAKTRLQMPTMTLAGGGHGGMGTFQLEQMKAYAEDVEGHVLPGCGHWLPEECAAPMNRLVIDFLSRGAEEFPVPNGFESAYREVDGVKLHYVKGGQGPLVVMLVHGFGQTWYEWHQLMPELAKRFTVIIAPDLPGLGQSEPPKTGYSGEQVAVYLHKLARQFSPDRPFDLVAHDIGIWNTYPMVVKNQADIARLVYMDAPIPDARIYRFPAFTAQGESLVWHFSFFAADDRLAETLIAGKERFFLEHFIKSHASNTEVFSERLLDLYARSYAKPHSLNASFEYYRALNESVRQNAELAKTRLQMPTTMTLAGGGHGGMGTFQLEQMKAYAEDVEGHVLPGCGHWLPEECAAPMNRLVIDFLSRGRHAEEFPVPNGFESAYREVDGVKLHYVKGGQGPLVMLVHGFGQTWYEWHQLMPELAKRFTVIAPDLPGLGQSEPPKTGYSGEQVAVYLHKLARQFSPDRPFDLVAHDIGIWNTYPMVVKNQADIARLVYMDAPIPDARIYRFPAFTAQGESLVWHFSFFAADDRLAETLIAGKERFFLEHFIKSHASSNTEVFSERLLDLYARSYAKPHSLNASFEYYRALNESVRQNAELAKTRLQMPTMTLAGGGHGGMGTFQLEQMKAYAEDVEGHVLPGCGHWLPEECAAPMNRLVIDFLSR

Nearest PDB structures (foldseek):
  3pi6-assembly2_D  TM=1.003E+00  e=3.092E-66  Pseudomonas aeruginosa UCBPP-PA14
  3kda-assembly2_B  TM=1.003E+00  e=1.525E-65  Pseudomonas aeruginosa UCBPP-PA14
  4dm7-assembly2_C  TM=1.002E+00  e=1.621E-65  Pseudomonas aeruginosa UCBPP-PA14
  4dmc-assembly2_D  TM=1.003E+00  e=4.328E-65  Pseudomonas aeruginosa UCBPP-PA14
  4dmf-assembly2_D  TM=1.003E+00  e=5.882E-65  Pseudomonas aeruginosa UCBPP-PA14

Foldseek 3Di:
DFLDDAPPAKDWDWDQDPNKIKIKIKGADWAEEEEEEAFLAFLVLCRLLRVVVRPFHIYIYIGQDLFGPIHHQPPAQFQLRSQNRVVVVNCVVVVPQAHAYEYAACRLRNNVNVCLVCVRNHAEYEYEFYDHQAPVVVVFDCADPVGGGLVVCLCVLQPPPNNPCVVCQVPQLVVSLCNVCQQWLQSVLPDSVNSVSSSVGCNPSSNVNSSSRNSNNSVVNRVVVVVSQVGAREHAYEYEWEPGRNIPPPVGVVNNVSRHPHYDYDYHYSTGRSCCRRPVVVVSVVVSVVVVVDHD/DFLDDADPQKDWDWDDDPNWIKIKIKGADDAEEEEEEAFLAFLVLCRLLVVVLRPHHIYMYIGQDLFGPIHHQPPAQFQQRSQSRVVVVSCVVVVPQAHAYEYAYCRLRNNVLVCLVPVRNHAEYEYEFYDHQAPVVVPFDCADPVGGGQVVVLPQLLDPPNNQCVVCQVPQLVVSLVNVVQQWLCSVLCDSVNSVSSSVGCNPSSNVNSSSRNSNCRVVNRVVVVVSQVGAREHAYEYEWECDRNIPHPVGVVNNVSRYPHYDYDYHYSTGRSCCRRPVPVVSVVVSVSVVVD/DALDDAPPAKDWDWDQFPNKIKIKIKHADDAEEEEEEAFLAFLVLCRVLVVVCRPHHIYIYIGQDLFGPIHHQPPAQFQLRSQNRVVVVRCVVVVPQAHAYEYAACRLRNHVNVCLVPVRNHAEYEYEFYDHQAPVVVVFDCADPVGGGLVVVLCQLQPPPNNNCVVCQVPQLVVSLCNVCQQWLQSVLCDSVNSVSSSVGCNPSSNVNSSSRNSNNRVVSRVVVVVSQVDAREHAYEYEWEPGRNIPPPVGQVNNVSRHPHYDYDYHYSTGRSCCRRPVVVVSVVVSVRVVVDDD/DFLDDADPQKDWDWDQDPNKIKIKIKGAAEAEEEEEEAFLDFLCLCRLLHVVLRPHYIYIYIGQDLFGPIHHQPPAQFQLRSQSRVLVVSCVVVVPQAHAYAYAHCRLRNHVLVCLVPVRNHAEYEYEFYDHQAPVVVVFDCADPVGGGQVVVLPCLLDPPNNQCVVCQVPQLVVSLVNDVQQWLASVLCDPVNSVSSSVRCNPSSNVNSSSRNSNCRVVSRVVVVVSQVGAREHAYEYEWEPDRNIPHPVGVVNNVSRYPHYDYDYHYSTGRSCCRRPVPVVSVVVSVSVVD

Radius of gyration: 33.09 Å; Cα contacts (8 Å, |Δi|>4): 2670; chains: 4; bounding box: 82×96×56 Å

InterPro domains:
  IPR000073 Alpha/beta hydrolase fold-1 [PF12697] (57-305)
  IPR029058 Alpha/Beta hydrolase fold [G3DSA:3.40.50.1820] (33-316)
  IPR029058 Alpha/Beta hydrolase fold [SSF53474] (31-317)

Solvent-accessible surface area: 38659 Å² total; per-residue (Å²): 141,82,38,3,27,35,19,124,70,26,89,34,21,96,114,82,3,76,37,0,85,0,0,14,0,47,7,31,152,47,50,6,0,0,0,0,0,2,2,4,7,4,1,16,3,0,28,32,1,0,53,44,0,19,134,95,0,19,0,0,0,0,1,0,0,0,4,2,34,2,64,50,16,135,94,15,36,0,2,46,56,0,1,56,3,0,29,90,0,0,65,71,60,11,78,124,126,30,1,8,0,0,0,1,18,0,0,0,9,1,0,1,0,3,0,14,99,43,39,90,22,5,35,27,0,0,0,0,1,5,4,2,0,14,67,93,0,42,184,22,43,0,2,31,49,93,8,32,5,57,8,8,13,6,0,0,0,13,3,107,92,127,0,0,20,37,0,0,50,74,58,24,63,61,3,0,38,8,13,0,35,20,14,3,5,6,21,19,43,0,15,36,86,27,0,63,42,2,4,163,1,10,31,54,109,85,0,5,31,0,1,0,46,3,4,65,12,0,18,67,4,14,150,34,2,64,108,31,37,160,78,91,0,113,14,38,1,1,1,0,0,1,44,20,45,10,11,18,17,103,49,6,42,98,3,3,96,43,11,2,104,74,34,55,25,61,64,8,119,39,4,0,12,2,0,4,11,6,10,4,55,63,0,8,113,45,0,14,70,5,1,25,147,26,139,102,151,69,28,2,81,47,23,153,67,24,91,35,22,87,98,104,4,75,41,0,88,0,0,4,0,44,7,30,150,46,72,7,0,0,0,0,0,1,3,3,6,4,1,22,2,0,49,74,2,0,54,66,1,20,171,131,12,18,0,0,0,0,1,0,0,0,4,2,36,1,70,48,5,138,50,8,12,1,1,46,44,0,1,36,3,0,28,87,0,0,70,74,48,8,76,119,157,60,0,8,0,0,0,1,18,0,0,0,9,1,0,0,0,4,0,9,103,42,42,95,24,5,38,39,0,0,0,0,2,6,4,2,0,15,68,85,0,49,194,26,48,0,2,35,46,164,16,43,4,61,9,10,13,6,0,0,0,12,0,7,39,95,0,0,5,46,0,0,46,66,82,32,64,60,2,0,44,16,14,0,66,22,14,4,44,61,53,150,52,6,57,104,142,23,0,59,12,1,4,123,1,10,29,55,112,85,0,7,22,0,1,0,10,3,4,46,12,0,17,38,3,13,59,33,2,67,48,27,43,166,77,87,0,112,12,38,1,1,1,0,1,1,42,23,124,8,12,24,17,102,48,6,41,93,4,3,98,54,13,2,99,74,34,52,23,65,62,15,116,54,5,0,15,2,0,3,15,11,15,19,75,64,0,7,117,45,0,8,67,5,2,38,146,84,139,86,48,2,27,35,18,126,73,26,93,33,23,94,106,85,4,74,37,0,84,0,0,9,0,47,7,31,155,44,56,6,0,0,0,0,0,1,3,4,6,4,1,18,2,0,28,31,2,0,52,45,0,19,139,94,3,18,0,0,0,0,1,0,0,0,5,2,33,2,72,51,15,147,92,16,34,0,2,47,57,0,1,56,3,0,30,88,0,0,68,78,54,11,77,125,154,36,1,9,0,0,0,1,18,0,0,0,8,1,0,0,0,5,0,15,102,42,40,94,23,4,38,27,0,0,1,0,2,5,4,2,0,14,59,68,0,49,176,24,42,0,2,33,49,94,8,30,5,58,8,9,14,6,0,0,0,15,3,107,96,129,0,0,4,30,0,0,53,73,49,24,64,61,2,0,36,8,15,0,34,19,15,3,5,6,23,23,42,0,14,38,86,26,0,64,49,1,3,195,2,10,31,52,113,85,0,7,33,0,1,0,47,3,3,64,11,1,18,68,4,14,151,32,2,63,106,31,36,160,78,115,0,110,15,39,1,1,1,0,0,0,43,20,46,11,12,18,16,103,47,7,42,98,3,4,109,46,11,5,101,74,34,55,26,58,64,8,117,38,4,0,14,2,0,3,13,5,10,4,54,65,0,9,109,44,0,13,69,4,0,23,146,25,230,87,148,80,44,2,80,49,23,153,66,24,96,33,22,84,96,97,4,78,36,0,90,0,0,5,0,47,7,37,146,46,64,6,0,0,0,0,0,1,3,4,7,4,0,22,2,0,48,74,2,0,54,66,0,18,172,131,15,18,0,0,0,0,1,0,0,0,5,2,38,2,69,46,5,128,49,8,12,1,1,45,44,0,1,32,3,0,28,85,0,0,67,73,48,8,77,134,147,56,1,10,0,0,0,0,19,1,0,0,10,1,0,1,0,3,0,9,103,43,40,95,24,5,37,44,0,0,1,0,2,5,4,2,0,15,68,92,0,43,202,25,48,0,2,32,51,163,17,45,5,63,9,9,13,5,0,0,0,13,0,8,38,93,0,0,5,46,0,0,47,65,81,31,69,59,2,0,45,14,13,0,70,24,15,3,41,35,49,137,48,7,58,107,145,20,0,48,11,1,5,164,2,9,29,55,113,82,0,8,24,0,1,0,10,4,3,46,11,0,17,38,4,14,61,34,2,70,53,26,42,151,77,87,0,107,13,40,2,2,2,0,1,1,42,22,122,9,11,21,17,102,48,7,41,94,4,4,99,52,12,1,103,73,36,51,24,65,62,10,117,48,5,0,14,1,0,2,13,12,12,19,76,65,0,6,117,45,0,9,69,5,10,49,163

Secondary structure (DSSP, 8-state):
--SSPPPTT-EEEEEEETTEEEEEEEEE-SSEEEEE--TT--GGGGTTTHHHHTTTSEEEEEPPTTSTTPPPPSS-SSHHHHHHHHHHHHHHH-SSS-EEEEEETHHHHTTHHHHHHTGGGEEEEEEESS--SSGGGGGSBSEETTEE-SSTHHHHHH-STTHHHHHHTT-HHHHHHHHHHHT-S-GGG--HHHHHHHHHHHTSHHHHHHHHHHHHTHHHHHHHHHHHTTS-B-S-EEEEEE-STT--TTHHHHHHTTTBSSEEEEEETT--S-HHHHTHHHHHHHHHHHHTTS--/--SSPPPTTEEEEEEEETTEEEEEEEEESSSEEEEE--TT--GGGGTTHHHHHTTTSEEEEEPPTTSTTPPPPSS-SSHHHHHHHHHHHHHHH-SSS-EEEEEETHHHHTTHHHHHH-GGGEEEEEEESS--SSGGGGGSBSEETTEE-SSTHHHHHH-STTHHHHHHTT-HHHHHHHHHHHT-S-GGGS-HHHHHHHHHHHTSHHHHHHHHHHHHTHHHHHHHHHHHTTS-B-S-EEEEEE-STTS-TTHHHHHHHTTBSSEEEEEETT--S-HHHHTHHHHHHHHHHHHHT-/--SSPPPTT-EEEEEEETTEEEEEEEEE-SSEEEEE--TT--GGGGTTTHHHHTTTSEEEEEPPTTSTTPPPPSS-SSHHHHHHHHHHHHHHH-SSS-EEEEEETHHHHTTHHHHHHTGGGEEEEEEESS--SSGGGGGSBSEETTEE-SSTHHHHHH-STTHHHHHHTT-HHHHHHHHHHHT-SSGGG--HHHHHHHHHHHTSHHHHHHHHHHHHTHHHHHHHHHHHTTS-B-S-EEEEEE-STT--TTHHHHHHTTTBSSEEEEEETT--S-HHHHSHHHHHHHHHHHHTTS--/--SSPPPTTEEEEEEEETTEEEEEEEEE-SSEEEEE--TT--GGGGTTHHHHHTTTSEEEEEPPTTSTTPPPPSS-SSHHHHHHHHHHHHHHH-SSS-EEEEEETHHHHTTHHHHHHTGGGEEEEEEESS--SSGGGGGSBSEETTEE-SSTHHHHHH-STTHHHHHHTT-HHHHHHHHHHHT-S-GGGS-HHHHHHHHHHHHSHHHHHHHHHHHHTHHHHHHHHHHHTTS-B-S-EEEEEE-STTS-TTHHHHHHHTTBSSEEEEEETT--S-HHHHTHHHHHHHHHHHHT-

Organism: Pseudomonas aeruginosa (strain UCBPP-PA14) (NCBI:txid208963)

B-factor: mean 12.95, std 7.79, range [3.08, 55.43]

CATH classification: 3.40.50.1820